Protein AF-A0A2T6DJ98-F1 (afdb_monomer)

Solvent-accessible surface area (backbone atoms only — not comparable to full-atom values): 45878 Å² total; per-residue (Å²): 133,92,82,90,87,92,81,92,90,79,91,87,85,91,73,98,68,94,68,63,59,46,79,43,57,25,24,55,51,97,89,40,77,27,58,60,53,36,50,52,104,88,49,37,25,22,57,53,97,92,35,83,39,81,28,90,53,82,48,75,45,81,42,50,66,83,72,43,50,92,56,49,34,50,57,44,75,63,39,68,50,89,57,48,65,82,78,47,48,79,69,32,76,74,32,71,77,64,32,46,35,38,34,41,31,37,38,29,25,74,45,77,45,47,62,22,32,38,38,38,36,31,30,40,95,94,40,53,45,50,49,79,40,87,62,37,69,43,44,52,76,42,77,40,83,45,75,47,75,45,52,44,71,35,50,39,51,43,46,73,45,48,29,39,74,89,35,54,40,45,62,57,87,53,70,43,93,55,49,50,37,63,52,50,52,40,54,58,72,55,69,52,54,57,55,48,60,74,52,66,60,57,64,52,71,49,68,62,37,59,22,72,84,47,48,34,39,38,34,37,32,50,54,98,69,20,26,31,40,38,29,31,35,62,87,79,67,45,77,67,44,78,48,77,59,27,48,64,90,43,52,61,50,72,65,42,63,42,45,82,49,30,36,37,33,24,26,32,70,45,96,52,97,88,55,82,45,23,24,33,33,39,35,33,59,85,79,70,49,73,44,82,76,43,75,41,24,70,38,72,76,48,66,21,47,93,40,46,45,31,30,32,34,36,30,50,42,100,87,73,46,73,51,38,30,43,37,30,65,87,80,71,45,75,47,76,54,92,72,98,68,90,62,52,74,42,43,18,57,79,64,50,70,26,37,37,38,37,78,55,77,36,29,40,43,45,30,33,21,76,41,95,86,46,69,77,38,58,45,60,84,42,55,69,42,87,83,66,50,67,63,40,40,21,57,46,57,84,69,63,31,43,48,84,76,45,50,25,68,83,39,36,34,32,41,27,20,35,31,77,90,44,61,34,26,23,29,27,36,31,30,53,81,76,12,34,77,77,41,80,76,47,78,60,98,72,27,26,43,50,63,88,48,70,71,78,26,42,82,35,61,48,60,59,44,66,48,78,34,30,34,36,30,52,50,84,45,66,44,76,51,56,73,34,70,66,61,46,51,53,51,56,49,53,42,66,74,41,67,86,38,48,73,42,78,74,36,53,26,72,85,58,60,27,32,35,31,45,35,28,26,42,66,37,76,24,31,33,28,42,38,23,66,88,77,72,44,76,42,82,76,47,60,48,39,69,92,51,62,94,58,91,58,25,56,59,45,77,49,72,47,64,30,98,88,63,52,78,37,46,31,38,38,29,37,27,82,76,74,94,60,56,25,37,32,36,37,42,33,60,34,70,56,64,20,55,79,77,63,48,52,45,50,68,52,42,38,40,9,46,58,47,24,32,34,36,37,54,41,28,44,23,21,47,49,54,22,48,64,41,21,44,58,10,45,73,32,63,64,71,41,48,32,46,47,37,49,50,36,54,54,49,50,39,34,72,71,52,50,28,31,71,87,21,25,32,33,35,15,32,31,50,9,7,27,46,26,54,49,39,42,49,75,37,55,87,55,39,46,32,34,34,25,30,41,29,54,26,42,64,70,55,54,49,51,48,27,61,72,75,62,39,34,33,59,32,34,25,54,39,43,46,48,53,46,92,48,26,87,76,46,41,76,76,64,26,44,47,78,44,26,72,64,38,70,52,41,34,36,40,36,36,18,64,52,13,86,81,46,49,43,65,34,51,50,51,34,51,69,40,24,64,78,59,26,93,45,69,45,79,47,82,35,82,80,17,29,76,84,53,62,54,71,67,59,48,34,49,52,48,53,55,50,51,41,52,48,54,72,63,46,53,84,63,95,76,79,72,86,78,79,80,81,76,77,85,82,81,80,88,82,88,82,84,87,85,86,83,87,88,80,89,132

Mean predicted aligned error: 13.84 Å

Foldseek 3Di:
DDYDDDDDDDDDDDDDDDFPKDKFKWFDDPNDTAGFQWDDPVWTWGDDPNDTDTGDDIDIDTHGPVPFPDWEKEKDDFDKPLPLVVPDDPVCVVPQQSRKIKTKIKIAIQAKFAFKWKWKWFDAPNTIGIDIWTPGIHHHPDIDITMDIDGLRTQFTAWIWMATPRGTHHYDTDGDPDGSNLLVVLVVVLVQADALLLLLQFWDKDFWEAAQVRQKIWIWTDDPQFTWIWMAGPVVRDTLDIDGQGGPLWDKERWAHLHSFKIWIWTFPDPDPPDGWIFIWIAGSVVRDIDTQDTQFPGFPAAALQRSQWTWTWGADPVPGIWIWIARNPVSDIDTQDDDDDFDFAAASRGQTAKTWDDDQQKIWIWGAQDSPRDTDTLQVQAPDPPADDIDGLLCNLVHFKDFAHAANNSQWTFMFGQSPHLATFTFIAGSNNNGTPGGQGDDDFWHQDPPADDPWDWDAANNGRDTQWIFDFDLAIDIDGSHVVVVVVCVLVCVVQVQWDWAWRYAHNVRQWTWTWTFFQFAQTFIWIDRVVVRDTHTPDGRNPSCPPPDFWHKDWDWDQFPVGDTWIKIKTAQPDDPFAFFEEEEEEADLQAADGGGHDSLSRLVSSSGYIYMGTNFQLYHTGGSCSNCVQQVPQNLPRRLRRSQVSLVVCVVVRHHDQQRYEYEYAECSLLSRLSNCLVCVSRHQEYERELYAQALVVLLVLCVVVSVSNNNSNSCSSCVNPCVVVSCCNRHSLNRLLSRAHAYEYEYECQAPNRHCVRVVSSQVSNVVRYPRYHYYYHDHDYRPDDDSSRSSVVSSVVSSSSCVRRPDDPPPPDDDPDDDDDDDDDDDDDDDDDDDDD

Secondary structure (DSSP, 8-state):
---------------S----EEEEEEEEETTEEEEEEEEETTEEEEEETTEEEEES--EEEEEEGGGSEEEEEEEEEEEE-S-TTSS--TTTTT-GGG-EEEEEEEEEESS-EEEEEEEEEEEETTEEEEEEEEEEEE-BT--EEEEEEEETT-SEEEEEEEEETTEEEEE-----S--HHHHHHHHHHT-SS--HHHHH----BPPPEE-TTSSEEEEEEEETTEEEEEEEETTT--EEEEEEEEESSS-BPPPEESSSSEEEEEEE--SSTTS--EEEEEEETTTTEEEEEEESEEEEEEE-SS-TTEEEEEEEETTTEEEEEEEETTTTEEEEE---SSSEEEE-TTS-EEEEEEEETTEEEEEE-SSTTSPPEESGGG--STT----EEGGGGGG--EEEEEE-TTSSEEEEEE-TTSSS-EEEEEETTTTEEEEEEE--SSS---SSSSSS-EEEE-SSS--EEEEEEESSSEEEEESSHHHHHHHHHHHHHSTTSEEEEEEE-TTSS-EEEEEEETTEEEEEEEEEGGGTEEEEEEETTGGGTTPPPPEEEEEEEE-TT--EEEEEEEE-S--SSPEEEEEEE-SSSS----SS--HHHHHHHTTT-EEEEE--BTBSSS-HHHHHHHHSS-TTTHHHHHHHHHHHHHHHTTSEEEEEEEEEEETHHHHHHHHHHHH-TTT-SEEEEES----HHHHHHHHHHHT-HHHHHHHHHHTTGGGHHHHHHHH-HHHHGGG--S-EEEEEETT-SSS-HHHHHHHHHHHTTT-S-EEEEEETT--SS---HHHHHHHHHHHHHHHHHHSPPPTT-S--PPPPPP-----------------

Radius of gyration: 32.38 Å; Cα contacts (8 Å, |Δi|>4): 1899; chains: 1; bounding box: 93×96×101 Å

pLDDT: mean 82.14, std 18.15, range [24.8, 98.94]

Sequence (843 aa):
MTSRTVFAATAAVAFACAVDAQIQPVAPVDGQLLPIATYTERQIHVLKDGKKRRAPTMKFELHPSTTFTEGLITVSDISPDLDPLRNATPAERAKPDAIHFRYTAKVSSDRPLSDCYALLTFSNEGSVGTHLIPIGKLKPGALKTVEVEIPAQVEVVGSLHVFCNGHEVRSNLHPSAYDPQAYFAELTKSGRGLPAAELLNYEDVFPHVLSRDGQRLASIRKRDGKKIMFVYDLASMKLLYQEAVAQISQYVSSPVWVSDHELAYVMDDSTTEDYGTWRLKLLDVATGKTESLLDDVIDIIESLPSRPDELVLESYTYRSGSWWEHYNVHTRKSSKIDEPSAGSYFFDREGTPRLMVRIDGDERVYEFKPTPTSRWRDLDDLIKQPGLKFNEKGANLLDRVADIHSVGPDGDTLYISTRLGSDLFELAAFSMSKGVIVKTIAKHQKYDLSTSDSGMTRLLFAKETPQLIGLVFEGQKPQVVWVDPGFAMLQKSIDRALPDKVNLPLDWTADGSAFVYFSFSDQDPGTYYVFRPLEGKIIPVLKQGERLEGRTMAKTTPIQFAARDRSMIPAYVTRPPEMKGPAPLVVLVHGGPMSRDSWGFSPLNQFLASRGYIVLQVNYRGSSGYGAAFQKAGLRARLDTVVLDDIADGARHLIAQGEADPNRVALVGASFGGWATYMGLIKYPELYRAGVAISAVSNWRMTLREDRRSGYKLSYSFWRSILNGPRFAEDEKFIEPTMRAAELKQPIYIMHGEQDGIVSSKEAKLMLDALRKTNSHVYSRSFPRASHSEWSYDDRVVQFNEIAAFLSQHLAPTANAAATPPATKPSGEPAGGNSTGTPATAH

Structure (mmCIF, N/CA/C/O backbone):
data_AF-A0A2T6DJ98-F1
#
_entry.id   AF-A0A2T6DJ98-F1
#
loop_
_atom_site.group_PDB
_atom_site.id
_atom_site.type_symbol
_atom_site.label_atom_id
_atom_site.label_alt_id
_atom_site.label_comp_id
_atom_site.label_asym_id
_atom_site.label_entity_id
_atom_site.label_seq_id
_atom_site.pdbx_PDB_ins_code
_atom_site.Cartn_x
_atom_site.Cartn_y
_atom_site.Cartn_z
_atom_site.occupancy
_atom_site.B_iso_or_equiv
_atom_site.auth_seq_id
_atom_site.auth_comp_id
_atom_site.auth_asym_id
_atom_site.auth_atom_id
_atom_site.pdbx_PDB_model_num
ATOM 1 N N . MET A 1 1 ? -38.404 39.098 65.667 1.00 30.95 1 MET A N 1
ATOM 2 C CA . MET A 1 1 ? -37.109 39.632 65.189 1.00 30.95 1 MET A CA 1
ATOM 3 C C . MET A 1 1 ? -36.412 38.543 64.373 1.00 30.95 1 MET A C 1
ATOM 5 O O . MET A 1 1 ? -36.414 37.430 64.873 1.00 30.95 1 MET A O 1
ATOM 9 N N . THR A 1 2 ? -35.884 38.879 63.175 1.00 35.69 2 THR A N 1
ATOM 10 C CA . THR A 1 2 ? -34.784 38.223 62.383 1.00 35.69 2 THR A CA 1
ATOM 11 C C . THR A 1 2 ? -34.803 36.702 62.065 1.00 35.69 2 THR A C 1
ATOM 13 O O . THR A 1 2 ? -35.207 35.923 62.912 1.00 35.69 2 THR A O 1
ATOM 16 N N . SER A 1 3 ? -34.199 36.131 60.998 1.00 33.69 3 SER A N 1
ATOM 17 C CA . SER A 1 3 ? -33.978 36.385 59.532 1.00 33.69 3 SER A CA 1
ATOM 18 C C . SER A 1 3 ? -33.016 35.262 59.032 1.00 33.69 3 SER A C 1
ATOM 20 O O . SER A 1 3 ? -32.028 35.028 59.714 1.00 33.69 3 SER A O 1
ATOM 22 N N . ARG A 1 4 ? -33.278 34.394 58.027 1.00 34.62 4 ARG A N 1
ATOM 23 C CA . ARG A 1 4 ? -33.128 34.521 56.540 1.00 34.62 4 ARG A CA 1
ATOM 24 C C . ARG A 1 4 ? -31.800 35.137 56.025 1.00 34.62 4 ARG A C 1
ATOM 26 O O . ARG A 1 4 ? -31.421 36.163 56.578 1.00 34.62 4 ARG A O 1
ATOM 33 N N . THR A 1 5 ? -31.112 34.682 54.946 1.00 34.62 5 THR A N 1
ATOM 34 C CA . THR A 1 5 ? -31.169 33.481 54.035 1.00 34.62 5 THR A CA 1
ATOM 35 C C . THR A 1 5 ? -29.885 33.419 53.137 1.00 34.62 5 THR A C 1
ATOM 37 O O . THR A 1 5 ? -29.237 34.447 52.975 1.00 34.62 5 THR A O 1
ATOM 40 N N . VAL A 1 6 ? -29.520 32.266 52.526 1.00 33.75 6 VAL A N 1
ATOM 41 C CA . VAL A 1 6 ? -28.407 32.086 51.537 1.00 33.75 6 VAL A CA 1
ATOM 42 C C . VAL A 1 6 ? -28.914 32.007 50.079 1.00 33.75 6 VAL A C 1
ATOM 44 O O . VAL A 1 6 ? -29.777 31.169 49.839 1.00 33.75 6 VAL A O 1
ATOM 47 N N . PHE A 1 7 ? -28.359 32.795 49.130 1.00 26.75 7 PHE A N 1
ATOM 48 C CA . PHE A 1 7 ? -28.058 32.447 47.706 1.00 26.75 7 PHE A CA 1
ATOM 49 C C . PHE A 1 7 ? -27.502 33.655 46.886 1.00 26.75 7 PHE A C 1
ATOM 51 O O . PHE A 1 7 ? -27.962 34.772 47.079 1.00 26.75 7 PHE A O 1
ATOM 58 N N . ALA A 1 8 ? -26.572 33.378 45.951 1.00 25.17 8 ALA A N 1
ATOM 59 C CA . ALA A 1 8 ? -26.155 34.105 44.719 1.00 25.17 8 ALA A CA 1
ATOM 60 C C . ALA A 1 8 ? -25.932 35.647 44.653 1.00 25.17 8 ALA A C 1
ATOM 62 O O . ALA A 1 8 ? -26.848 36.428 44.882 1.00 25.17 8 ALA A O 1
ATOM 63 N N . ALA A 1 9 ? -24.781 36.055 44.080 1.00 24.80 9 ALA A N 1
ATOM 64 C CA . ALA A 1 9 ? -24.667 37.143 43.082 1.00 24.80 9 ALA A CA 1
ATOM 65 C C . ALA A 1 9 ? -23.309 37.116 42.334 1.00 24.80 9 ALA A C 1
ATOM 67 O O . ALA A 1 9 ? -22.273 36.813 42.925 1.00 24.80 9 ALA A O 1
ATOM 68 N N . THR A 1 10 ? -23.315 37.464 41.043 1.00 26.45 10 THR A N 1
ATOM 69 C CA . THR A 1 10 ? -22.154 37.497 40.127 1.00 26.45 10 THR A CA 1
ATOM 70 C C . THR A 1 10 ? -21.824 38.929 39.684 1.00 26.45 10 THR A C 1
ATOM 72 O O . THR A 1 10 ? -22.728 39.747 39.584 1.00 26.45 10 THR A O 1
ATOM 75 N N . ALA A 1 11 ? -20.559 39.158 39.298 1.00 25.34 11 ALA A N 1
ATOM 76 C CA . ALA A 1 11 ? -20.066 40.210 38.387 1.00 25.34 11 ALA A CA 1
ATOM 77 C C . ALA A 1 11 ? -20.303 41.708 38.721 1.00 25.34 11 ALA A C 1
ATOM 79 O O . ALA A 1 11 ? -21.430 42.187 38.714 1.00 25.34 11 ALA A O 1
ATOM 80 N N . ALA A 1 12 ? -19.206 42.479 38.829 1.00 24.88 12 ALA A N 1
ATOM 81 C CA . ALA A 1 12 ? -18.853 43.557 37.876 1.00 24.88 12 ALA A CA 1
ATOM 82 C C . ALA A 1 12 ? -17.807 44.548 38.439 1.00 24.88 12 ALA A C 1
ATOM 84 O O . ALA A 1 12 ? -18.165 45.468 39.163 1.00 24.88 12 ALA A O 1
ATOM 85 N N . VAL A 1 13 ? -16.549 44.446 37.987 1.00 25.44 13 VAL A N 1
ATOM 86 C CA . VAL A 1 13 ? -15.789 45.602 37.461 1.00 25.44 13 VAL A CA 1
ATOM 87 C C . VAL A 1 13 ? -14.889 45.079 36.340 1.00 25.44 13 VAL A C 1
ATOM 89 O O . VAL A 1 13 ? -13.788 44.596 36.584 1.00 25.44 13 VAL A O 1
ATOM 92 N N . ALA A 1 14 ? -15.356 45.180 35.097 1.00 29.64 14 ALA A N 1
ATOM 93 C CA . ALA A 1 14 ? -14.447 45.237 33.963 1.00 29.64 14 ALA A CA 1
ATOM 94 C C . ALA A 1 14 ? -14.107 46.716 33.748 1.00 29.64 14 ALA A C 1
ATOM 96 O O . ALA A 1 14 ? -14.968 47.488 33.333 1.00 29.64 14 ALA A O 1
ATOM 97 N N . PHE A 1 15 ? -12.869 47.109 34.043 1.00 27.81 15 PHE A N 1
ATOM 98 C CA . PHE A 1 15 ? -12.303 48.362 33.548 1.00 27.81 15 PHE A CA 1
ATOM 99 C C . PHE A 1 15 ? -11.014 48.050 32.798 1.00 27.81 15 PHE A C 1
ATOM 101 O O . PHE A 1 15 ? -10.214 47.219 33.225 1.00 27.81 15 PHE A O 1
ATOM 108 N N . ALA A 1 16 ? -10.866 48.665 31.629 1.00 31.75 16 ALA A N 1
ATOM 109 C CA . ALA A 1 16 ? -9.864 48.272 30.656 1.00 31.75 16 ALA A CA 1
ATOM 110 C C . ALA A 1 16 ? -8.450 48.705 31.070 1.00 31.75 16 ALA A C 1
ATOM 112 O O . ALA A 1 16 ? -8.089 49.868 30.935 1.00 31.75 16 ALA A O 1
ATOM 113 N N . CYS A 1 17 ? -7.648 47.729 31.487 1.00 26.28 17 CYS A N 1
ATOM 114 C CA . CYS A 1 17 ? -6.225 47.626 31.178 1.00 26.28 17 CYS A CA 1
ATOM 115 C C . CYS A 1 17 ? -5.858 46.141 31.245 1.00 26.28 17 CYS A C 1
ATOM 117 O O . CYS A 1 17 ? -6.059 45.504 32.278 1.00 26.28 17 CYS A O 1
ATOM 119 N N . ALA A 1 18 ? -5.345 45.577 30.150 1.00 35.81 18 ALA A N 1
ATOM 120 C CA . ALA A 1 18 ? -4.843 44.209 30.153 1.00 35.81 18 ALA A CA 1
ATOM 121 C C . ALA A 1 18 ? -3.538 44.163 30.959 1.00 35.81 18 ALA A C 1
ATOM 123 O O . ALA A 1 18 ? -2.475 44.525 30.460 1.00 35.81 18 ALA A O 1
ATOM 124 N N . VAL A 1 19 ? -3.636 43.741 32.218 1.00 40.62 19 VAL A N 1
ATOM 125 C CA . VAL A 1 19 ? -2.483 43.363 33.033 1.00 40.62 19 VAL A CA 1
ATOM 126 C C . VAL A 1 19 ? -2.513 41.844 33.130 1.00 40.62 19 VAL A C 1
ATOM 128 O O . VAL A 1 19 ? -3.285 41.292 33.911 1.00 40.62 19 VAL A O 1
ATOM 131 N N . ASP A 1 20 ? -1.697 41.180 32.308 1.00 49.22 20 ASP A N 1
ATOM 132 C CA . ASP A 1 20 ? -1.418 39.742 32.410 1.00 49.22 20 ASP A CA 1
ATOM 133 C C . ASP A 1 20 ? -0.752 39.477 33.774 1.00 49.22 20 ASP A C 1
ATOM 135 O O . ASP A 1 20 ? 0.471 39.502 33.893 1.00 49.22 20 ASP A O 1
ATOM 139 N N . ALA A 1 21 ? -1.544 39.300 34.830 1.00 48.84 21 ALA A N 1
ATOM 140 C CA . ALA A 1 21 ? -1.047 39.019 36.170 1.00 48.84 21 ALA A CA 1
ATOM 141 C C . ALA A 1 21 ? -1.066 37.506 36.423 1.00 48.84 21 ALA A C 1
ATOM 143 O O . ALA A 1 21 ? -2.129 36.884 36.401 1.00 48.84 21 ALA A O 1
ATOM 144 N N . GLN A 1 22 ? 0.100 36.910 36.671 1.00 51.94 22 GLN A N 1
ATOM 145 C CA . GLN A 1 22 ? 0.227 35.489 37.000 1.00 51.94 22 GLN A CA 1
ATOM 146 C C . GLN A 1 22 ? 0.336 35.286 38.514 1.00 51.94 22 GLN A C 1
ATOM 148 O O . GLN A 1 22 ? 0.990 36.059 39.211 1.00 51.94 22 GLN A O 1
ATOM 153 N N . ILE A 1 23 ? -0.313 34.238 39.026 1.00 49.47 23 ILE A N 1
ATOM 154 C CA . ILE A 1 23 ? -0.228 33.835 40.434 1.00 49.47 23 ILE A CA 1
ATOM 155 C C . ILE A 1 23 ? 0.939 32.851 40.573 1.00 49.47 23 ILE A C 1
ATOM 157 O O . ILE A 1 23 ? 0.861 31.742 40.048 1.00 49.47 23 ILE A O 1
ATOM 161 N N . GLN A 1 24 ? 1.998 33.232 41.290 1.00 61.16 24 GLN A N 1
ATOM 162 C CA . GLN A 1 24 ? 3.185 32.397 41.496 1.00 61.16 24 GLN A CA 1
ATOM 163 C C . GLN A 1 24 ? 3.244 31.856 42.939 1.00 61.16 24 GLN A C 1
ATOM 165 O O . GLN A 1 24 ? 3.151 32.640 43.890 1.00 61.16 24 GLN A O 1
ATOM 170 N N . PRO A 1 25 ? 3.416 30.535 43.143 1.00 62.03 25 PRO A N 1
ATOM 171 C CA . PRO A 1 25 ? 3.704 29.965 44.453 1.00 62.03 25 PRO A CA 1
ATOM 172 C C . PRO A 1 25 ? 5.170 30.220 44.843 1.00 62.03 25 PRO A C 1
ATOM 174 O O . PRO A 1 25 ? 6.106 29.712 44.220 1.00 62.03 25 PRO A O 1
ATOM 177 N N . VAL A 1 26 ? 5.367 30.986 45.913 1.00 74.31 26 VAL A N 1
ATOM 178 C CA . VAL A 1 26 ? 6.680 31.374 46.448 1.00 74.31 26 VAL A CA 1
ATOM 179 C C . VAL A 1 26 ? 6.811 30.964 47.912 1.00 74.31 26 VAL A C 1
ATOM 181 O O . VAL A 1 26 ? 5.819 30.784 48.618 1.00 74.31 26 VAL A O 1
ATOM 184 N N . ALA A 1 27 ? 8.035 30.828 48.414 1.00 82.56 27 ALA A N 1
ATOM 185 C CA . ALA A 1 27 ? 8.279 30.540 49.822 1.00 82.56 27 ALA A CA 1
ATOM 186 C C . ALA A 1 27 ? 9.438 31.382 50.389 1.00 82.56 27 ALA A C 1
ATOM 188 O O . ALA A 1 27 ? 10.425 31.618 49.687 1.00 82.56 27 ALA A O 1
ATOM 189 N N . PRO A 1 28 ? 9.338 31.863 51.646 1.00 79.50 28 PRO A N 1
ATOM 190 C CA . PRO A 1 28 ? 10.362 32.702 52.254 1.00 79.50 28 PRO A CA 1
ATOM 191 C C . PRO A 1 28 ? 11.557 31.874 52.741 1.00 79.50 28 PRO A C 1
ATOM 193 O O . PRO A 1 28 ? 11.402 30.979 53.574 1.00 79.50 28 PRO A O 1
ATOM 196 N N . VAL A 1 29 ? 12.759 32.226 52.285 1.00 83.62 29 VAL A N 1
ATOM 197 C CA . VAL A 1 29 ? 14.043 31.713 52.788 1.00 83.62 29 VAL A CA 1
ATOM 198 C C . VAL A 1 29 ? 15.022 32.877 52.940 1.00 83.62 29 VAL A C 1
ATOM 200 O O . VAL A 1 29 ? 15.224 33.662 52.019 1.00 83.62 29 VAL A O 1
ATOM 203 N N . ASP A 1 30 ? 15.615 33.007 54.128 1.00 84.06 30 ASP A N 1
ATOM 204 C CA . ASP A 1 30 ? 16.536 34.091 54.513 1.00 84.06 30 ASP A CA 1
ATOM 205 C C . ASP A 1 30 ? 16.005 35.514 54.218 1.00 84.06 30 ASP A C 1
ATOM 207 O O . ASP A 1 30 ? 16.756 36.404 53.828 1.00 84.06 30 ASP A O 1
ATOM 211 N N . GLY A 1 31 ? 14.691 35.726 54.360 1.00 77.75 31 GLY A N 1
ATOM 212 C CA . GLY A 1 31 ? 14.031 37.009 54.078 1.00 77.75 31 GLY A CA 1
ATOM 213 C C . GLY A 1 31 ? 13.696 37.270 52.603 1.00 77.75 31 GLY A C 1
ATOM 214 O O . GLY A 1 31 ? 13.009 38.245 52.314 1.00 77.75 31 GLY A O 1
ATOM 215 N N . GLN A 1 32 ? 14.105 36.394 51.682 1.00 77.31 32 GLN A N 1
ATOM 216 C CA . GLN A 1 32 ? 13.769 36.469 50.260 1.00 77.31 32 GLN A CA 1
ATOM 217 C C . GLN A 1 32 ? 12.597 35.532 49.937 1.00 77.31 32 GLN A C 1
ATOM 219 O O . GLN A 1 32 ? 12.582 34.384 50.383 1.00 77.31 32 GLN A O 1
ATOM 224 N N . LEU A 1 33 ? 11.622 36.001 49.155 1.00 73.56 33 LEU A N 1
ATOM 225 C CA . LEU A 1 33 ? 10.607 35.133 48.554 1.00 73.56 33 LEU A CA 1
ATOM 226 C C . LEU A 1 33 ? 11.184 34.523 47.276 1.00 73.56 33 LEU A C 1
ATOM 228 O O . LEU A 1 33 ? 11.720 35.234 46.429 1.00 73.56 33 LEU A O 1
ATOM 232 N N . LEU A 1 34 ? 11.136 33.196 47.186 1.00 72.44 34 LEU A N 1
ATOM 233 C CA . LEU A 1 34 ? 11.729 32.427 46.094 1.00 72.44 34 LEU A CA 1
ATOM 234 C C . LEU A 1 34 ? 10.696 31.456 45.507 1.00 72.44 34 LEU A C 1
ATOM 236 O O . LEU A 1 34 ? 9.910 30.898 46.280 1.00 72.44 34 LEU A O 1
ATOM 240 N N . PRO A 1 35 ? 10.704 31.204 44.183 1.00 66.81 35 PRO A N 1
ATOM 241 C CA . PRO A 1 35 ? 9.817 30.228 43.558 1.00 66.81 35 PRO A CA 1
ATOM 242 C C . PRO A 1 35 ? 9.962 28.842 44.189 1.00 66.81 35 PRO A C 1
ATOM 244 O O . PRO A 1 35 ? 11.072 28.390 44.508 1.00 66.81 35 PRO A O 1
ATOM 247 N N . ILE A 1 36 ? 8.836 28.153 44.370 1.00 69.31 36 ILE A N 1
ATOM 248 C CA . ILE A 1 36 ? 8.840 26.807 44.941 1.00 69.31 36 ILE A CA 1
ATOM 249 C C . ILE A 1 36 ? 9.427 25.815 43.936 1.00 69.31 36 ILE A C 1
ATOM 251 O O . ILE A 1 36 ? 8.916 25.604 42.842 1.00 69.31 36 ILE A O 1
ATOM 255 N N . ALA A 1 37 ? 10.523 25.187 44.350 1.00 60.03 37 ALA A N 1
ATOM 256 C CA . ALA A 1 37 ? 11.284 24.228 43.569 1.00 60.03 37 ALA A CA 1
ATOM 257 C C . ALA A 1 37 ? 10.848 22.780 43.812 1.00 60.03 37 ALA A C 1
ATOM 259 O O . ALA A 1 37 ? 10.983 21.970 42.900 1.00 60.03 37 ALA A O 1
ATOM 260 N N . THR A 1 38 ? 10.353 22.450 45.013 1.00 59.34 38 THR A N 1
ATOM 261 C CA . THR A 1 38 ? 9.522 21.259 45.275 1.00 59.34 38 THR A CA 1
ATOM 262 C C . THR A 1 38 ? 8.502 21.529 46.380 1.00 59.34 38 THR A C 1
ATOM 264 O O . THR A 1 38 ? 8.807 22.201 47.367 1.00 59.34 38 THR A O 1
ATOM 267 N N . TYR A 1 39 ? 7.305 20.964 46.240 1.00 60.41 39 TYR A N 1
ATOM 268 C CA . TYR A 1 39 ? 6.259 20.958 47.261 1.00 60.41 39 TYR A CA 1
ATOM 269 C C . TYR A 1 39 ? 5.838 19.518 47.563 1.00 60.41 39 TYR A C 1
ATOM 271 O O . TYR A 1 39 ? 5.859 18.658 46.692 1.00 60.41 39 TYR A O 1
ATOM 279 N N . THR A 1 40 ? 5.494 19.253 48.817 1.00 59.44 40 THR A N 1
ATOM 280 C CA . THR A 1 40 ? 4.843 18.035 49.314 1.00 59.44 40 THR A CA 1
ATOM 281 C C . THR A 1 40 ? 4.075 18.428 50.575 1.00 59.44 40 THR A C 1
ATOM 283 O O . THR A 1 40 ? 4.409 19.441 51.195 1.00 59.44 40 THR A O 1
ATOM 286 N N . GLU A 1 41 ? 3.141 17.599 51.046 1.00 51.91 41 GLU A N 1
ATOM 287 C CA . GLU A 1 41 ? 2.422 17.847 52.310 1.00 51.91 41 GLU A CA 1
ATOM 288 C C . GLU A 1 41 ? 3.339 18.076 53.531 1.00 51.91 41 GLU A C 1
ATOM 290 O O . GLU A 1 41 ? 2.928 18.678 54.520 1.00 51.91 41 GLU A O 1
ATOM 295 N N . ARG A 1 42 ? 4.588 17.584 53.491 1.00 57.09 42 ARG A N 1
ATOM 296 C CA . ARG A 1 42 ? 5.525 17.593 54.633 1.00 57.09 42 ARG A CA 1
ATOM 297 C C . ARG A 1 42 ? 6.720 18.534 54.462 1.00 57.09 42 ARG A C 1
ATOM 299 O O . ARG A 1 42 ? 7.406 18.847 55.443 1.00 57.09 42 ARG A O 1
ATOM 306 N N . GLN A 1 43 ? 7.036 18.934 53.232 1.00 74.88 43 GLN A N 1
ATOM 307 C CA . GLN A 1 43 ? 8.252 19.680 52.905 1.00 74.88 43 GLN A CA 1
ATOM 308 C C . GLN A 1 43 ? 8.057 20.597 51.699 1.00 74.88 43 GLN A C 1
ATOM 310 O O . GLN A 1 43 ? 7.619 20.165 50.635 1.00 74.88 43 GLN A O 1
ATOM 315 N N . ILE A 1 44 ? 8.501 21.840 51.863 1.00 74.75 44 ILE A N 1
ATOM 316 C CA . ILE A 1 44 ? 8.592 22.855 50.817 1.00 74.75 44 ILE A CA 1
ATOM 317 C C . ILE A 1 44 ? 10.075 23.144 50.606 1.00 74.75 44 ILE A C 1
ATOM 319 O O . ILE A 1 44 ? 10.809 23.326 51.581 1.00 74.75 44 ILE A O 1
ATOM 323 N N . HIS A 1 45 ? 10.525 23.201 49.357 1.00 76.12 45 HIS A N 1
ATOM 324 C CA . HIS A 1 45 ? 11.862 23.660 49.005 1.00 76.12 45 HIS A CA 1
ATOM 325 C C . HIS A 1 45 ? 11.805 24.730 47.925 1.00 76.12 45 HIS A C 1
ATOM 327 O O . HIS A 1 45 ? 10.976 24.673 47.022 1.00 76.12 45 HIS A O 1
ATOM 333 N N . VAL A 1 46 ? 12.751 25.658 47.987 1.00 75.56 46 VAL A N 1
ATOM 334 C CA . VAL A 1 46 ? 13.035 26.667 46.958 1.00 75.56 46 VAL A CA 1
ATOM 335 C C . VAL A 1 46 ? 14.453 26.475 46.436 1.00 75.56 46 VAL A C 1
ATOM 337 O O . VAL A 1 46 ? 15.263 25.780 47.061 1.00 75.56 46 VAL A O 1
ATOM 340 N N . LEU A 1 47 ? 14.770 27.09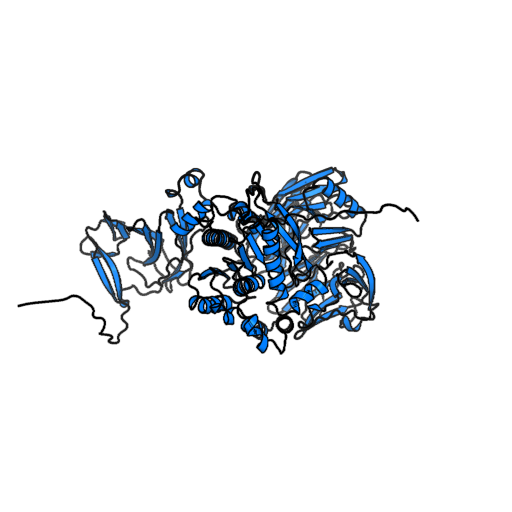8 45.306 1.00 62.69 47 LEU A N 1
ATOM 341 C CA . LEU A 1 47 ? 16.140 27.193 44.806 1.00 62.69 47 LEU A CA 1
ATOM 342 C C . LEU A 1 47 ? 16.719 28.556 45.166 1.00 62.69 47 LEU A C 1
ATOM 344 O O . LEU A 1 47 ? 16.145 29.588 44.834 1.00 62.69 47 LEU A O 1
ATOM 348 N N . LYS A 1 48 ? 17.878 28.541 45.823 1.00 72.81 48 LYS A N 1
ATOM 349 C CA . LYS A 1 48 ? 18.696 29.723 46.093 1.00 72.81 48 LYS A CA 1
ATOM 350 C C . LYS A 1 48 ? 20.131 29.402 45.703 1.00 72.81 48 LYS A C 1
ATOM 352 O O . LYS A 1 48 ? 20.651 28.368 46.124 1.00 72.81 48 LYS A O 1
ATOM 357 N N . ASP A 1 49 ? 20.747 30.232 44.867 1.00 67.50 49 ASP A N 1
ATOM 358 C CA . ASP A 1 49 ? 22.136 30.065 44.407 1.00 67.50 49 ASP A CA 1
ATOM 359 C C . ASP A 1 49 ? 22.412 28.662 43.813 1.00 67.50 49 ASP A C 1
ATOM 361 O O . ASP A 1 49 ? 23.408 28.004 44.122 1.00 67.50 49 ASP A O 1
ATOM 365 N N . GLY A 1 50 ? 21.455 28.145 43.027 1.00 54.84 50 GLY A N 1
ATOM 366 C CA . GLY A 1 50 ? 21.496 26.799 42.436 1.00 54.84 50 GLY A CA 1
ATOM 367 C C . GLY A 1 50 ? 21.316 25.633 43.423 1.00 54.84 50 GLY A C 1
ATOM 368 O O . GLY A 1 50 ? 21.429 24.474 43.029 1.00 54.84 50 GLY A O 1
ATOM 369 N N . LYS A 1 51 ? 21.037 25.898 44.707 1.00 61.38 51 LYS A N 1
ATOM 370 C CA . LYS A 1 51 ? 20.914 24.884 45.769 1.00 61.38 51 LYS A CA 1
ATOM 371 C C . LYS A 1 51 ? 19.493 24.834 46.325 1.00 61.38 51 LYS A C 1
ATOM 373 O O . LYS A 1 51 ? 18.878 25.866 46.587 1.00 61.38 51 LYS A O 1
ATOM 378 N N . LYS A 1 52 ? 18.979 23.622 46.567 1.00 70.56 52 LYS A N 1
ATOM 379 C CA . LYS A 1 52 ? 17.701 23.439 47.273 1.00 70.56 52 LYS A CA 1
ATOM 380 C C . LYS A 1 52 ? 17.831 23.917 48.727 1.00 70.56 52 LYS A C 1
ATOM 382 O O . LYS A 1 52 ? 18.786 23.571 49.429 1.00 70.56 52 LYS A O 1
ATOM 387 N N . ARG A 1 53 ? 16.857 24.702 49.184 1.00 80.69 53 ARG A N 1
ATOM 388 C CA . ARG A 1 53 ? 16.703 25.184 50.566 1.00 80.69 53 ARG A CA 1
ATOM 389 C C . ARG A 1 53 ? 15.307 24.842 51.056 1.00 80.69 53 ARG A C 1
ATOM 391 O O . ARG A 1 53 ? 14.349 25.073 50.328 1.00 80.69 53 ARG A O 1
ATOM 398 N N . ARG A 1 54 ? 15.182 24.291 52.266 1.00 84.00 54 ARG A N 1
ATOM 399 C CA . ARG A 1 54 ? 13.871 24.014 52.868 1.00 84.00 54 ARG A CA 1
ATOM 400 C C . ARG A 1 54 ? 13.231 25.329 53.308 1.00 84.00 54 ARG A C 1
ATOM 402 O O . ARG A 1 54 ? 13.879 26.116 53.991 1.00 84.00 54 ARG A O 1
ATOM 409 N N . ALA A 1 55 ? 11.972 25.528 52.948 1.00 84.25 55 ALA A N 1
ATOM 410 C CA . ALA A 1 55 ? 11.165 26.662 53.370 1.00 84.25 55 ALA A CA 1
ATOM 411 C C . ALA A 1 55 ? 10.078 26.214 54.369 1.00 84.25 55 ALA A C 1
ATOM 413 O O . ALA A 1 55 ? 9.635 25.061 54.311 1.00 84.25 55 ALA A O 1
ATOM 414 N N . PRO A 1 56 ? 9.648 27.085 55.301 1.00 75.38 56 PRO A N 1
ATOM 415 C CA . PRO A 1 56 ? 8.673 26.723 56.329 1.00 75.38 56 PRO A CA 1
ATOM 416 C C . PRO A 1 56 ? 7.216 26.800 55.848 1.00 75.38 56 PRO A C 1
ATOM 418 O O . PRO A 1 56 ? 6.373 26.075 56.366 1.00 75.38 56 PRO A O 1
ATOM 421 N N . THR A 1 57 ? 6.904 27.674 54.886 1.00 75.94 57 THR A N 1
ATOM 422 C CA . THR A 1 57 ? 5.536 27.964 54.421 1.00 75.94 57 THR A CA 1
ATOM 423 C C . THR A 1 57 ? 5.514 28.328 52.936 1.00 75.94 57 THR A C 1
ATOM 425 O O . THR A 1 57 ? 6.503 28.824 52.407 1.00 75.94 57 THR A O 1
ATOM 428 N N . MET A 1 58 ? 4.381 28.097 52.268 1.00 76.94 58 MET A N 1
ATOM 429 C CA . MET A 1 58 ? 4.092 28.607 50.922 1.00 76.94 58 MET A CA 1
ATOM 430 C C . MET A 1 58 ? 3.255 29.886 51.032 1.00 76.94 58 MET A C 1
ATOM 432 O O . MET A 1 58 ? 2.406 30.011 51.915 1.00 76.94 58 MET A O 1
ATOM 436 N N . LYS A 1 59 ? 3.489 30.818 50.114 1.00 71.81 59 LYS A N 1
ATOM 437 C CA . LYS A 1 59 ? 2.669 31.994 49.825 1.00 71.81 59 LYS A CA 1
ATOM 438 C C . LYS A 1 59 ? 2.360 32.016 48.328 1.00 71.81 59 LYS A C 1
ATOM 440 O O . LYS A 1 59 ? 3.020 31.335 47.548 1.00 71.81 59 LYS A O 1
ATOM 445 N N . PHE A 1 60 ? 1.388 32.827 47.937 1.00 62.12 60 PHE A N 1
ATOM 446 C CA . PHE A 1 60 ? 1.097 33.115 46.537 1.00 62.12 60 PHE A CA 1
ATOM 447 C C . PHE A 1 60 ? 1.257 34.615 46.306 1.00 62.12 60 PHE A C 1
ATOM 449 O O . PHE A 1 60 ? 0.709 35.407 47.074 1.00 62.12 60 PHE A O 1
ATOM 456 N N . GLU A 1 61 ? 1.999 34.997 45.271 1.00 65.06 61 GLU A N 1
ATOM 457 C CA . GLU A 1 61 ? 2.159 36.389 44.843 1.00 65.06 61 GLU A CA 1
ATOM 458 C C . GLU A 1 61 ? 1.550 36.599 43.454 1.00 65.06 61 GLU A C 1
ATOM 460 O O . GLU A 1 61 ? 1.588 35.715 42.600 1.00 65.06 61 GLU A O 1
ATOM 465 N N . LEU A 1 62 ? 0.945 37.770 43.243 1.00 54.44 62 LEU A N 1
ATOM 466 C CA . LEU A 1 62 ? 0.416 38.203 41.950 1.00 54.44 62 LEU A CA 1
ATOM 467 C C . LEU A 1 62 ? 1.476 39.051 41.248 1.00 54.44 62 LEU A C 1
ATOM 469 O O . LEU A 1 62 ? 1.728 40.191 41.636 1.00 54.44 62 LEU A O 1
ATOM 473 N N . HIS A 1 63 ? 2.076 38.483 40.209 1.00 56.25 63 HIS A N 1
ATOM 474 C CA . HIS A 1 63 ? 3.131 39.095 39.415 1.00 56.25 63 HIS A CA 1
ATOM 475 C C . HIS A 1 63 ? 2.555 39.694 38.128 1.00 56.25 63 HIS A C 1
ATOM 477 O O . HIS A 1 63 ? 2.044 38.942 37.295 1.00 56.25 63 HIS A O 1
ATOM 483 N N . PRO A 1 64 ? 2.637 41.021 37.917 1.00 54.62 64 PRO A N 1
ATOM 484 C CA . PRO A 1 64 ? 2.381 41.614 36.608 1.00 54.62 64 PRO A CA 1
ATOM 485 C C . PRO A 1 64 ? 3.365 41.049 35.576 1.00 54.62 64 PRO A C 1
ATOM 487 O O . PRO A 1 64 ? 4.544 40.890 35.879 1.00 54.62 64 PRO A O 1
ATOM 490 N N . SER A 1 65 ? 2.937 40.829 34.334 1.00 53.62 65 SER A N 1
ATOM 491 C CA . SER A 1 65 ? 3.780 40.293 33.247 1.00 53.62 65 SER A CA 1
ATOM 492 C C . SER A 1 65 ? 5.069 41.071 32.953 1.00 53.62 65 SER A C 1
ATOM 494 O O . SER A 1 65 ? 5.945 40.569 32.253 1.00 53.62 65 SER A O 1
ATOM 496 N N . THR A 1 66 ? 5.217 42.275 33.503 1.00 52.03 66 THR A N 1
ATOM 497 C CA . THR A 1 66 ? 6.432 43.092 33.454 1.00 52.03 66 THR A CA 1
ATOM 498 C C . THR A 1 66 ? 7.505 42.695 34.478 1.00 52.03 66 THR A C 1
ATOM 500 O O . THR A 1 66 ? 8.559 43.322 34.487 1.00 52.03 66 THR A O 1
ATOM 503 N N . THR A 1 67 ? 7.268 41.716 35.366 1.00 54.06 67 THR A N 1
ATOM 504 C CA . THR A 1 67 ? 8.272 41.251 36.353 1.00 54.06 67 THR A CA 1
ATOM 505 C C . THR A 1 67 ? 9.086 40.034 35.908 1.00 54.06 67 THR A C 1
ATOM 507 O O . THR A 1 67 ? 10.043 39.675 36.591 1.00 54.06 67 THR A O 1
ATOM 510 N N . PHE A 1 68 ? 8.738 39.401 34.785 1.00 57.84 68 PHE A N 1
ATOM 511 C CA . PHE A 1 68 ? 9.600 38.397 34.154 1.00 57.84 68 PHE A CA 1
ATOM 512 C C . PHE A 1 68 ? 10.846 39.075 33.576 1.00 57.84 68 PHE A C 1
ATOM 514 O O . PHE A 1 68 ? 10.780 40.221 33.123 1.00 57.84 68 PHE A O 1
ATOM 521 N N . THR A 1 69 ? 11.985 38.381 33.570 1.00 58.69 69 THR A N 1
ATOM 522 C CA . THR A 1 69 ? 13.163 38.889 32.859 1.00 58.69 69 THR A CA 1
ATOM 523 C C . THR A 1 69 ? 12.859 38.998 31.370 1.00 58.69 69 THR A C 1
ATOM 525 O O . THR A 1 69 ? 12.125 38.187 30.804 1.00 58.69 69 THR A O 1
ATOM 528 N N . GLU A 1 70 ? 13.412 40.025 30.724 1.00 56.88 70 GLU A N 1
ATOM 529 C CA . GLU A 1 70 ? 13.222 40.198 29.289 1.00 56.88 70 GLU A CA 1
ATOM 530 C C . GLU A 1 70 ? 13.705 38.955 28.509 1.00 56.88 70 GLU A C 1
ATOM 532 O O . GLU A 1 70 ? 14.820 38.463 28.719 1.00 56.88 70 GLU A O 1
ATOM 537 N N . GLY A 1 71 ? 12.894 38.519 27.548 1.00 60.62 71 GLY A N 1
ATOM 538 C CA . GLY A 1 71 ? 13.151 37.372 26.680 1.00 60.62 71 GLY A CA 1
ATOM 539 C C . GLY A 1 71 ? 11.932 36.459 26.593 1.00 60.62 71 GLY A C 1
ATOM 540 O O . GLY A 1 71 ? 11.193 36.290 27.564 1.00 60.62 71 GLY A O 1
ATOM 541 N N . LEU A 1 72 ? 11.708 35.893 25.413 1.00 68.19 72 LEU A N 1
ATOM 542 C CA . LEU A 1 72 ? 10.660 34.917 25.141 1.00 68.19 72 LEU A CA 1
ATOM 543 C C . LEU A 1 72 ? 11.283 33.533 24.952 1.00 68.19 72 LEU A C 1
ATOM 545 O O . LEU A 1 72 ? 12.177 33.347 24.122 1.00 68.19 72 LEU A O 1
ATOM 549 N N . ILE A 1 73 ? 10.772 32.554 25.697 1.00 70.81 73 ILE A N 1
ATOM 550 C CA . ILE A 1 73 ? 11.078 31.141 25.493 1.00 70.81 73 ILE A CA 1
ATOM 551 C C . ILE A 1 73 ? 9.868 30.432 24.890 1.00 70.81 73 ILE A C 1
ATOM 553 O O . ILE A 1 73 ? 8.758 30.469 25.426 1.00 70.81 73 ILE A O 1
ATOM 557 N N . THR A 1 74 ? 10.111 29.730 23.787 1.00 68.81 74 THR A N 1
ATOM 558 C CA . THR A 1 74 ? 9.141 28.811 23.197 1.00 68.81 74 THR A CA 1
ATOM 559 C C . THR A 1 74 ? 9.414 27.415 23.734 1.00 68.81 74 THR A C 1
ATOM 561 O O . THR A 1 74 ? 10.515 26.887 23.568 1.00 68.81 74 THR A O 1
ATOM 564 N N . VAL A 1 75 ? 8.400 26.823 24.364 1.00 65.94 75 VAL A N 1
ATOM 565 C CA . VAL A 1 75 ? 8.357 25.394 24.681 1.00 65.94 75 VAL A CA 1
ATOM 566 C C . VAL A 1 75 ? 7.423 24.728 23.675 1.00 65.94 75 VAL A C 1
ATOM 568 O O . VAL A 1 75 ? 6.284 25.166 23.516 1.00 65.94 75 VAL A O 1
ATOM 571 N N . SER A 1 76 ? 7.893 23.689 22.989 1.00 62.78 76 SER A N 1
ATOM 572 C CA . SER A 1 76 ? 7.080 22.909 22.051 1.00 62.78 76 SER A CA 1
ATOM 573 C C . SER A 1 76 ? 7.299 21.405 22.210 1.00 62.78 76 SER A C 1
ATOM 575 O O . SER A 1 76 ? 8.228 20.953 22.884 1.00 62.78 76 SER A O 1
ATOM 577 N N . ASP A 1 77 ? 6.424 20.637 21.564 1.00 64.12 77 ASP A N 1
ATOM 578 C CA . ASP A 1 77 ? 6.525 19.187 21.386 1.00 64.12 77 ASP A CA 1
ATOM 579 C C . ASP A 1 77 ? 6.576 18.359 22.684 1.00 64.12 77 ASP A C 1
ATOM 581 O O . ASP A 1 77 ? 7.116 17.257 22.653 1.00 64.12 77 ASP A O 1
ATOM 585 N N . ILE A 1 78 ? 5.999 18.843 23.800 1.00 63.47 78 ILE A N 1
ATOM 586 C CA . ILE A 1 78 ? 5.921 18.089 25.070 1.00 63.47 78 ILE A CA 1
ATOM 587 C C . ILE A 1 78 ? 5.177 16.768 24.836 1.00 63.47 78 ILE A C 1
ATOM 589 O O . ILE A 1 78 ? 3.946 16.734 24.780 1.00 63.47 78 ILE A O 1
ATOM 593 N N . SER A 1 79 ? 5.939 15.686 24.698 1.00 58.78 79 SER A N 1
ATOM 594 C CA . SER A 1 79 ? 5.445 14.376 24.268 1.00 58.78 79 SER A CA 1
ATOM 595 C C . SER A 1 79 ? 6.025 13.281 25.163 1.00 58.78 79 SER A C 1
ATOM 597 O O . SER A 1 79 ? 7.232 13.315 25.424 1.00 58.78 79 SER A O 1
ATOM 599 N N . PRO A 1 80 ? 5.221 12.304 25.623 1.00 60.09 80 PRO A N 1
ATOM 600 C CA . PRO A 1 80 ? 5.756 11.121 26.281 1.00 60.09 80 PRO A CA 1
ATOM 601 C C . PRO A 1 80 ? 6.503 10.219 25.282 1.00 60.09 80 PRO A C 1
ATOM 603 O O . PRO A 1 80 ? 6.131 10.138 24.111 1.00 60.09 80 PRO A O 1
ATOM 606 N N . ASP A 1 81 ? 7.487 9.466 25.768 1.00 60.44 81 ASP A N 1
ATOM 607 C CA . ASP A 1 81 ? 7.899 8.186 25.188 1.00 60.44 81 ASP A CA 1
ATOM 608 C C . ASP A 1 81 ? 6.762 7.191 25.458 1.00 60.44 81 ASP A C 1
ATOM 610 O O . ASP A 1 81 ? 6.522 6.768 26.592 1.00 60.44 81 ASP A O 1
ATOM 614 N N . LEU A 1 82 ? 5.982 6.914 24.413 1.00 54.53 82 LEU A N 1
ATOM 615 C CA . LEU A 1 82 ? 4.711 6.188 24.501 1.00 54.53 82 LEU A CA 1
ATOM 616 C C . LEU A 1 82 ? 4.887 4.660 24.530 1.00 54.53 82 LEU A C 1
ATOM 618 O O . LEU A 1 82 ? 3.891 3.932 24.607 1.00 54.53 82 LEU A O 1
ATOM 622 N N . ASP A 1 83 ? 6.141 4.193 24.540 1.00 55.31 83 ASP A N 1
ATOM 623 C CA . ASP A 1 83 ? 6.548 2.816 24.813 1.00 55.31 83 ASP A CA 1
ATOM 624 C C . ASP A 1 83 ? 7.570 2.765 25.974 1.00 55.31 83 ASP A C 1
ATOM 626 O O . ASP A 1 83 ? 8.749 2.454 25.776 1.00 55.31 83 ASP A O 1
ATOM 630 N N . PRO A 1 84 ? 7.140 3.005 27.231 1.00 53.72 84 PRO A N 1
ATOM 631 C CA . PRO A 1 84 ? 8.024 2.869 28.390 1.00 53.72 84 PRO A CA 1
ATOM 632 C C . PRO A 1 84 ? 8.480 1.410 28.612 1.00 53.72 84 PRO A C 1
ATOM 634 O O . PRO A 1 84 ? 9.405 1.155 29.380 1.00 53.72 84 PRO A O 1
ATOM 637 N N . LEU A 1 85 ? 7.874 0.433 27.920 1.00 49.31 85 LEU A N 1
ATOM 638 C CA . LEU A 1 85 ? 8.264 -0.978 27.963 1.00 49.31 85 LEU A CA 1
ATOM 639 C C . LEU A 1 85 ? 9.446 -1.296 27.032 1.00 49.31 85 LEU A C 1
ATOM 641 O O . LEU A 1 85 ? 10.182 -2.250 27.313 1.00 49.31 85 LEU A O 1
ATOM 645 N N . ARG A 1 86 ? 9.681 -0.484 25.989 1.00 49.88 86 ARG A N 1
ATOM 646 C CA . ARG A 1 86 ? 10.816 -0.557 25.046 1.00 49.88 86 ARG A CA 1
ATOM 647 C C . ARG A 1 86 ? 12.156 -0.742 25.745 1.00 49.88 86 ARG A C 1
ATOM 649 O O . ARG A 1 86 ? 12.984 -1.528 25.294 1.00 49.88 86 ARG A O 1
ATOM 656 N N . ASN A 1 87 ? 12.335 -0.022 26.851 1.00 46.84 87 ASN A N 1
ATOM 657 C CA . ASN A 1 87 ? 13.575 0.033 27.621 1.00 46.84 87 ASN A CA 1
ATOM 658 C C . ASN A 1 87 ? 13.449 -0.588 29.024 1.00 46.84 87 ASN A C 1
ATOM 660 O O . ASN A 1 87 ? 14.458 -0.722 29.710 1.00 46.84 87 ASN A O 1
ATOM 664 N N . ALA A 1 88 ? 12.242 -0.992 29.444 1.00 52.53 88 ALA A N 1
ATOM 665 C CA . ALA A 1 88 ? 12.012 -1.583 30.759 1.00 52.53 88 ALA A CA 1
ATOM 666 C C . ALA A 1 88 ? 12.676 -2.961 30.887 1.00 52.53 88 ALA A C 1
ATOM 668 O O . ALA A 1 88 ? 12.383 -3.896 30.127 1.00 52.53 88 ALA A O 1
ATOM 669 N N . THR A 1 89 ? 13.511 -3.106 31.910 1.00 53.84 89 THR A N 1
ATOM 670 C CA . THR A 1 89 ? 14.088 -4.369 32.367 1.00 53.84 89 THR A CA 1
ATOM 671 C C . THR A 1 89 ? 12.997 -5.367 32.790 1.00 53.84 89 THR A C 1
ATOM 673 O O . THR A 1 89 ? 11.878 -4.976 33.139 1.00 53.84 89 THR A O 1
ATOM 676 N N . PRO A 1 90 ? 13.302 -6.678 32.856 1.00 48.75 90 PRO A N 1
ATOM 677 C CA . PRO A 1 90 ? 12.366 -7.673 33.384 1.00 48.75 90 PRO A CA 1
ATOM 678 C C . PRO A 1 90 ? 11.868 -7.383 34.811 1.00 48.75 90 PRO A C 1
ATOM 680 O O . PRO A 1 90 ? 10.778 -7.819 35.171 1.00 48.75 90 PRO A O 1
ATOM 683 N N . ALA A 1 91 ? 12.640 -6.642 35.616 1.00 52.53 91 ALA A N 1
ATOM 684 C CA . ALA A 1 91 ? 12.264 -6.265 36.977 1.00 52.53 91 ALA A CA 1
ATOM 685 C C . ALA A 1 91 ? 11.235 -5.120 37.012 1.00 52.53 91 ALA A C 1
ATOM 687 O O . ALA A 1 91 ? 10.297 -5.175 37.807 1.00 52.53 91 ALA A O 1
ATOM 688 N N . GLU A 1 92 ? 11.374 -4.122 36.135 1.00 50.81 92 GLU A N 1
ATOM 689 C CA . GLU A 1 92 ? 10.413 -3.016 35.985 1.00 50.81 92 GLU A CA 1
ATOM 690 C C . GLU A 1 92 ? 9.104 -3.512 35.359 1.00 50.81 92 GLU A C 1
ATOM 692 O O . GLU A 1 92 ? 8.021 -3.187 35.834 1.00 50.81 92 GLU A O 1
ATOM 697 N N . ARG A 1 93 ? 9.177 -4.428 34.382 1.00 53.41 93 ARG A N 1
ATOM 698 C CA . ARG A 1 93 ? 7.991 -5.095 33.802 1.00 53.41 93 ARG A CA 1
ATOM 699 C C . ARG A 1 93 ? 7.160 -5.879 34.827 1.00 53.41 93 ARG A C 1
ATOM 701 O O . ARG A 1 93 ? 5.982 -6.125 34.587 1.00 53.41 93 ARG A O 1
ATOM 708 N N . ALA A 1 94 ? 7.757 -6.276 35.952 1.00 47.81 94 ALA A N 1
ATOM 709 C CA . ALA A 1 94 ? 7.083 -6.974 37.046 1.00 47.81 94 ALA A CA 1
ATOM 710 C C . ALA A 1 94 ? 6.542 -6.035 38.148 1.00 47.81 94 ALA A C 1
ATOM 712 O O . ALA A 1 94 ? 5.924 -6.518 39.098 1.00 47.81 94 ALA A O 1
ATOM 713 N N . LYS A 1 95 ? 6.789 -4.718 38.061 1.00 57.69 95 LYS A N 1
ATOM 714 C CA . LYS A 1 95 ? 6.427 -3.720 39.081 1.00 57.69 95 LYS A CA 1
ATOM 715 C C . LYS A 1 95 ? 5.971 -2.404 38.426 1.00 57.69 95 LYS A C 1
ATOM 717 O O . LYS A 1 95 ? 6.830 -1.597 38.078 1.00 57.69 95 LYS A O 1
ATOM 722 N N . PRO A 1 96 ? 4.653 -2.155 38.300 1.00 49.47 96 PRO A N 1
ATOM 723 C CA . PRO A 1 96 ? 4.103 -0.949 37.668 1.00 49.47 96 PRO A CA 1
ATOM 724 C C . PRO A 1 96 ? 4.744 0.369 38.128 1.00 49.47 96 PRO A C 1
ATOM 726 O O . PRO A 1 96 ? 5.116 1.194 37.300 1.00 49.47 96 PRO A O 1
ATOM 729 N N . ASP A 1 97 ? 4.960 0.518 39.434 1.00 56.94 97 ASP A N 1
ATOM 730 C CA . ASP A 1 97 ? 5.492 1.731 40.073 1.00 56.94 97 ASP A CA 1
ATOM 731 C C . ASP A 1 97 ? 6.959 2.037 39.696 1.00 56.94 97 ASP A C 1
ATOM 733 O O . ASP A 1 97 ? 7.451 3.138 39.934 1.00 56.94 97 ASP A O 1
ATOM 737 N N . ALA A 1 98 ? 7.671 1.061 39.118 1.00 56.69 98 ALA A N 1
ATOM 738 C CA . ALA A 1 98 ? 9.047 1.197 38.638 1.00 56.69 98 ALA A CA 1
ATOM 739 C C . ALA A 1 98 ? 9.133 1.571 37.146 1.00 56.69 98 ALA A C 1
ATOM 741 O O . ALA A 1 98 ? 10.229 1.708 36.608 1.00 56.69 98 ALA A O 1
ATOM 742 N N . ILE A 1 99 ? 8.000 1.712 36.454 1.00 57.69 99 ILE A N 1
ATOM 743 C CA . ILE A 1 99 ? 7.969 2.101 35.044 1.00 57.69 99 ILE A CA 1
ATOM 744 C C . ILE A 1 99 ? 8.056 3.627 34.955 1.00 57.69 99 ILE A C 1
ATOM 746 O O . ILE A 1 99 ? 7.220 4.345 35.505 1.00 57.69 99 ILE A O 1
ATOM 750 N N . HIS A 1 100 ? 9.064 4.121 34.239 1.00 65.94 100 HIS A N 1
ATOM 751 C CA . HIS A 1 100 ? 9.274 5.546 34.005 1.00 65.94 100 HIS A CA 1
ATOM 752 C C . HIS A 1 100 ? 8.863 5.928 32.581 1.00 65.94 100 HIS A C 1
ATOM 754 O O . HIS A 1 100 ? 9.320 5.332 31.607 1.00 65.94 100 HIS A O 1
ATOM 760 N N . PHE A 1 101 ? 8.030 6.959 32.456 1.00 58.88 101 PHE A N 1
ATOM 761 C CA . PHE A 1 101 ? 7.772 7.625 31.184 1.00 58.88 101 PHE A CA 1
ATOM 762 C C . PHE A 1 101 ? 8.804 8.733 30.991 1.00 58.88 101 PHE A C 1
ATOM 764 O O . PHE A 1 101 ? 8.929 9.620 31.842 1.00 58.88 101 PHE A O 1
ATOM 771 N N . ARG A 1 102 ? 9.512 8.714 29.859 1.00 68.69 102 ARG A N 1
ATOM 772 C CA . ARG A 1 102 ? 10.281 9.880 29.409 1.00 68.69 102 ARG A CA 1
ATOM 773 C C . ARG A 1 102 ? 9.340 10.906 28.810 1.00 68.69 102 ARG A C 1
ATOM 775 O O . ARG A 1 102 ? 8.385 10.537 28.141 1.00 68.69 102 ARG A O 1
ATOM 782 N N . TYR A 1 103 ? 9.638 12.178 29.009 1.00 64.75 103 TYR A N 1
ATOM 783 C CA . TYR A 1 103 ? 9.002 13.287 28.315 1.00 64.75 103 TYR A CA 1
ATOM 784 C C . TYR A 1 103 ? 10.076 14.088 27.619 1.00 64.75 103 TYR A C 1
ATOM 786 O O . TYR A 1 103 ? 11.026 14.538 28.260 1.00 64.75 103 TYR A O 1
ATOM 794 N N . THR A 1 104 ? 9.900 14.281 26.321 1.00 67.00 104 THR A N 1
ATOM 795 C CA . THR A 1 104 ? 10.755 15.132 25.506 1.00 67.00 104 THR A CA 1
ATOM 796 C C . THR A 1 104 ? 10.050 16.466 25.310 1.00 67.00 104 THR A C 1
ATOM 798 O O . THR A 1 104 ? 8.878 16.499 24.944 1.00 67.00 104 THR A O 1
ATOM 801 N N . ALA A 1 105 ? 10.756 17.569 25.536 1.00 68.81 105 ALA A N 1
ATOM 802 C CA . ALA A 1 105 ? 10.304 18.917 25.211 1.00 68.81 105 ALA A CA 1
ATOM 803 C C . ALA A 1 105 ? 11.411 19.665 24.463 1.00 68.81 105 ALA A C 1
ATOM 805 O O . ALA A 1 105 ? 12.595 19.514 24.775 1.00 68.81 105 ALA A O 1
ATOM 806 N N . LYS A 1 106 ? 11.042 20.498 23.489 1.00 74.56 106 LYS A N 1
ATOM 807 C CA . LYS A 1 106 ? 11.980 21.406 22.822 1.00 74.56 106 LYS A CA 1
ATOM 808 C C . LYS A 1 106 ? 11.870 22.793 23.432 1.00 74.56 106 LYS A C 1
ATOM 810 O O . LYS A 1 106 ? 10.772 23.320 23.586 1.00 74.56 106 LYS A O 1
ATOM 815 N N . VAL A 1 107 ? 13.017 23.381 23.750 1.00 74.88 107 VAL A N 1
ATOM 816 C CA . VAL A 1 107 ? 13.133 24.726 24.316 1.00 74.88 107 VAL A CA 1
ATOM 817 C C . VAL A 1 107 ? 14.034 25.566 23.417 1.00 74.88 107 VAL A C 1
ATOM 819 O O . VAL A 1 107 ? 15.160 25.164 23.121 1.00 74.88 107 VAL A O 1
ATOM 822 N N . SER A 1 108 ? 13.566 26.739 23.001 1.00 78.88 108 SER A N 1
ATOM 823 C CA . SER A 1 108 ? 14.383 27.759 22.332 1.00 78.88 108 SER A CA 1
ATOM 824 C C . SER A 1 108 ? 14.119 29.138 22.925 1.00 78.88 108 SER A C 1
ATOM 826 O O . SER A 1 108 ? 13.046 29.398 23.470 1.00 78.88 108 SER A O 1
ATOM 828 N N . SER A 1 109 ? 15.109 30.024 22.830 1.00 82.69 109 SER A N 1
ATOM 829 C CA . SER A 1 109 ? 15.001 31.421 23.250 1.00 82.69 109 SER A CA 1
ATOM 830 C C . SER A 1 109 ? 15.117 32.371 22.059 1.00 82.69 109 SER A C 1
ATOM 832 O O . SER A 1 109 ? 15.776 32.070 21.060 1.00 82.69 109 SER A O 1
ATOM 834 N N . ASP A 1 110 ? 14.505 33.545 22.180 1.00 78.81 110 ASP A N 1
ATOM 835 C CA . ASP A 1 110 ? 14.670 34.669 21.249 1.00 78.81 110 ASP A CA 1
ATOM 836 C C . ASP A 1 110 ? 16.064 35.323 21.327 1.00 78.81 110 ASP A C 1
ATOM 838 O O . ASP A 1 110 ? 16.529 35.930 20.362 1.00 78.81 110 ASP A O 1
ATOM 842 N N . ARG A 1 111 ? 16.757 35.177 22.463 1.00 78.75 111 ARG A N 1
ATOM 843 C CA . ARG A 1 111 ? 18.058 35.802 22.753 1.00 78.75 111 ARG A CA 1
ATOM 844 C C . ARG A 1 111 ? 18.990 34.893 23.572 1.00 78.75 111 ARG A C 1
ATOM 846 O O . ARG A 1 111 ? 18.551 33.840 24.035 1.00 78.75 111 ARG A O 1
ATOM 853 N N . PRO A 1 112 ? 20.279 35.239 23.762 1.00 82.88 112 PRO A N 1
ATOM 854 C CA . PRO A 1 112 ? 21.195 34.414 24.546 1.00 82.88 112 PRO A CA 1
ATOM 855 C C . PRO A 1 112 ? 20.804 34.425 26.028 1.00 82.88 112 PRO A C 1
ATOM 857 O O . PRO A 1 112 ? 20.658 35.496 26.615 1.00 82.88 112 PRO A O 1
ATOM 860 N N . LEU A 1 113 ? 20.678 33.245 26.638 1.00 82.88 113 LEU A N 1
ATOM 861 C CA . LEU A 1 113 ? 20.368 33.089 28.062 1.00 82.88 113 LEU A CA 1
ATOM 862 C C . LEU A 1 113 ? 21.332 32.087 28.713 1.00 82.88 113 LEU A C 1
ATOM 864 O O . LEU A 1 113 ? 21.776 31.119 28.089 1.00 82.88 113 LEU A O 1
ATOM 868 N N . SER A 1 114 ? 21.675 32.339 29.973 1.00 79.75 114 SER A N 1
ATOM 869 C CA . SER A 1 114 ? 22.599 31.537 30.782 1.00 79.75 114 SER A CA 1
ATOM 870 C C . SER A 1 114 ? 21.911 30.964 32.015 1.00 79.75 114 SER A C 1
ATOM 872 O O . SER A 1 114 ? 20.845 31.430 32.418 1.00 79.75 114 SER A O 1
ATOM 874 N N . ASP A 1 115 ? 22.539 29.936 32.587 1.00 78.00 115 ASP A N 1
ATOM 875 C CA . ASP A 1 115 ? 22.134 29.274 33.829 1.00 78.00 115 ASP A CA 1
ATOM 876 C C . ASP A 1 115 ? 20.633 28.960 33.863 1.00 78.00 115 ASP A C 1
ATOM 878 O O . ASP A 1 115 ? 19.913 29.283 34.809 1.00 78.00 115 ASP A O 1
ATOM 882 N N . CYS A 1 116 ? 20.169 28.364 32.759 1.00 78.81 116 CYS A N 1
ATOM 883 C CA . CYS A 1 116 ? 18.786 27.989 32.550 1.00 78.81 116 CYS A CA 1
ATOM 884 C C . CYS A 1 116 ? 18.462 26.611 33.142 1.00 78.81 116 CYS A C 1
ATOM 886 O O . CYS A 1 116 ? 19.252 25.666 33.044 1.00 78.81 116 CYS A O 1
ATOM 888 N N . TYR A 1 117 ? 17.255 26.477 33.681 1.00 79.25 117 TYR A N 1
ATOM 889 C CA . TYR A 1 117 ? 16.685 25.259 34.242 1.00 79.25 117 TYR A CA 1
ATOM 890 C C . TYR A 1 117 ? 15.211 25.159 33.846 1.00 79.25 117 TYR A C 1
ATOM 892 O O . TYR A 1 117 ? 14.478 26.144 33.935 1.00 79.25 117 TYR A O 1
ATOM 900 N N . ALA A 1 118 ? 14.769 23.970 33.448 1.00 76.62 118 ALA A N 1
ATOM 901 C CA . ALA A 1 118 ? 13.355 23.670 33.295 1.00 76.62 118 ALA A CA 1
ATOM 902 C C . ALA A 1 118 ? 12.796 23.156 34.628 1.00 76.62 118 ALA A C 1
ATOM 904 O O . ALA A 1 118 ? 13.485 22.430 35.346 1.00 76.62 118 ALA A O 1
ATOM 905 N N . LEU A 1 119 ? 11.549 23.489 34.937 1.00 70.38 119 LEU A N 1
ATOM 906 C CA . LEU A 1 119 ? 10.784 22.933 36.045 1.00 70.38 119 LEU A CA 1
ATOM 907 C C . LEU A 1 119 ? 9.508 22.318 35.467 1.00 70.38 119 LEU A C 1
ATOM 909 O O . LEU A 1 119 ? 8.586 23.045 35.094 1.00 70.38 119 LEU A O 1
ATOM 913 N N . LEU A 1 120 ? 9.457 20.989 35.371 1.00 71.19 120 LEU A N 1
ATOM 914 C CA . LEU A 1 120 ? 8.219 20.296 35.021 1.00 71.19 120 LEU A CA 1
ATOM 915 C C . LEU A 1 120 ? 7.377 20.122 36.283 1.00 71.19 120 LEU A C 1
ATOM 917 O O . LEU A 1 120 ? 7.872 19.597 37.282 1.00 71.19 120 LEU A O 1
ATOM 921 N N . THR A 1 121 ? 6.117 20.541 36.221 1.00 68.19 121 THR A N 1
ATOM 922 C CA . THR A 1 121 ? 5.104 20.285 37.256 1.00 68.19 121 THR A CA 1
ATOM 923 C C . THR A 1 121 ? 4.318 19.013 36.933 1.00 68.19 121 THR A C 1
ATOM 925 O O . THR A 1 121 ? 4.077 18.714 35.764 1.00 68.19 121 THR A O 1
ATOM 928 N N . PHE A 1 122 ? 3.916 18.246 37.946 1.00 66.06 122 PHE A N 1
ATOM 929 C CA . PHE A 1 122 ? 3.077 17.053 37.780 1.00 66.06 122 PHE A CA 1
ATOM 930 C C . PHE A 1 122 ? 2.250 16.768 39.041 1.00 66.06 122 PHE A C 1
ATOM 932 O O . PHE A 1 122 ? 2.635 17.204 40.126 1.00 66.06 122 PHE A O 1
ATOM 939 N N . SER A 1 123 ? 1.139 16.033 38.929 1.00 61.34 123 SER A N 1
ATOM 940 C CA . SER A 1 123 ? 0.340 15.589 40.083 1.00 61.34 123 SER A CA 1
ATOM 941 C C . SER A 1 123 ? 0.347 14.071 40.273 1.00 61.34 123 SER A C 1
ATOM 943 O O . SER A 1 123 ? 0.417 13.312 39.310 1.00 61.34 123 SER A O 1
ATOM 945 N N . ASN A 1 124 ? 0.286 13.634 41.528 1.00 60.25 124 ASN A N 1
ATOM 946 C CA . ASN A 1 124 ? 0.175 12.233 41.933 1.00 60.25 124 ASN A CA 1
ATOM 947 C C . ASN A 1 124 ? -0.578 12.145 43.268 1.00 60.25 124 ASN A C 1
ATOM 949 O O . ASN A 1 124 ? -0.149 12.780 44.236 1.00 60.25 124 ASN A O 1
ATOM 953 N N . GLU A 1 125 ? -1.662 11.368 43.330 1.00 60.03 125 GLU A N 1
ATOM 954 C CA . GLU A 1 125 ? -2.483 11.134 44.529 1.00 60.03 125 GLU A CA 1
ATOM 955 C C . GLU A 1 125 ? -2.894 12.439 45.246 1.00 60.03 125 GLU A C 1
ATOM 957 O O . GLU A 1 125 ? -2.819 12.565 46.468 1.00 60.03 125 GLU A O 1
ATOM 962 N N . GLY A 1 126 ? -3.275 13.468 44.478 1.00 50.00 126 GLY A N 1
ATOM 963 C CA . GLY A 1 126 ? -3.639 14.789 45.015 1.00 50.00 126 GLY A CA 1
ATOM 964 C C . GLY A 1 126 ? -2.469 15.663 45.502 1.00 50.00 126 GLY A C 1
ATOM 965 O O . GLY A 1 126 ? -2.694 16.782 45.966 1.00 50.00 126 GLY A O 1
ATOM 966 N N . SER A 1 127 ? -1.220 15.209 45.364 1.00 49.03 127 SER A N 1
ATOM 967 C CA . SER A 1 127 ? -0.007 15.997 45.626 1.00 49.03 127 SER A CA 1
ATOM 968 C C . SER A 1 127 ? 0.604 16.550 44.330 1.00 49.03 127 SER A C 1
ATOM 970 O O . SER A 1 127 ? 0.514 15.913 43.284 1.00 49.03 127 SER A O 1
ATOM 972 N N . VAL A 1 128 ? 1.239 17.730 44.380 1.00 53.66 128 VAL A N 1
ATOM 973 C CA . VAL A 1 128 ? 1.940 18.332 43.225 1.00 53.66 128 VAL A CA 1
ATOM 974 C C . VAL A 1 128 ? 3.449 18.179 43.391 1.00 53.66 128 VAL A C 1
ATOM 976 O O . VAL A 1 128 ? 4.045 18.803 44.269 1.00 53.66 128 VAL A O 1
ATOM 979 N N . GLY A 1 129 ? 4.061 17.367 42.533 1.00 57.12 129 GLY A N 1
ATOM 980 C CA . GLY A 1 129 ? 5.504 17.184 42.430 1.00 57.12 129 GLY A CA 1
ATOM 981 C C . GLY A 1 129 ? 6.139 18.058 41.346 1.00 57.12 129 GLY A C 1
ATOM 982 O O . GLY A 1 129 ? 5.466 18.621 40.478 1.00 57.12 129 GLY A O 1
ATOM 983 N N . THR A 1 130 ? 7.467 18.172 41.397 1.00 61.69 130 THR A N 1
ATOM 984 C CA . THR A 1 130 ? 8.250 18.925 40.411 1.00 61.69 130 THR A CA 1
ATOM 985 C C . THR A 1 130 ? 9.608 18.287 40.124 1.00 61.69 130 THR A C 1
ATOM 987 O O . THR A 1 130 ? 10.319 17.850 41.035 1.00 61.69 130 THR A O 1
ATOM 990 N N . HIS A 1 131 ? 10.008 18.296 38.851 1.00 64.38 131 HIS A N 1
ATOM 991 C CA . HIS A 1 131 ? 11.345 17.904 38.405 1.00 64.38 131 HIS A CA 1
ATOM 992 C C . HIS A 1 131 ? 12.100 19.113 37.847 1.00 64.38 131 HIS A C 1
ATOM 994 O O . HIS A 1 131 ? 11.632 19.774 36.924 1.00 64.38 131 HIS A O 1
ATOM 1000 N N . LEU A 1 132 ? 13.280 19.385 38.413 1.00 67.38 132 LEU A N 1
ATOM 1001 C CA . LEU A 1 132 ? 14.197 20.423 37.941 1.00 67.38 132 LEU A CA 1
ATOM 1002 C C . LEU A 1 132 ? 15.225 19.810 36.986 1.00 67.38 132 LEU A C 1
ATOM 1004 O O . LEU A 1 132 ? 15.890 18.840 37.351 1.00 67.38 132 LEU A O 1
ATOM 1008 N N . ILE A 1 133 ? 15.395 20.411 35.812 1.00 75.81 133 ILE A N 1
ATOM 1009 C CA . ILE A 1 133 ? 16.216 19.883 34.720 1.00 75.81 133 ILE A CA 1
ATOM 1010 C C . ILE A 1 133 ? 17.222 20.960 34.288 1.00 75.81 133 ILE A C 1
ATOM 1012 O O . ILE A 1 133 ? 16.801 22.037 33.863 1.00 75.81 133 ILE A O 1
ATOM 1016 N N . PRO A 1 134 ? 18.543 20.737 34.394 1.00 77.69 134 PRO A N 1
ATOM 1017 C CA . PRO A 1 134 ? 19.535 21.730 33.988 1.00 77.69 134 PRO A CA 1
ATOM 1018 C C . PRO A 1 134 ? 19.594 21.871 32.458 1.00 77.69 134 PRO A C 1
ATOM 1020 O O . PRO A 1 134 ? 20.010 20.958 31.749 1.00 77.69 134 PRO A O 1
ATOM 1023 N N . ILE A 1 135 ? 19.235 23.050 31.947 1.00 79.94 135 ILE A N 1
ATOM 1024 C CA . ILE A 1 135 ? 19.345 23.405 30.523 1.00 79.94 135 ILE A CA 1
ATOM 1025 C C . ILE A 1 135 ? 20.717 24.044 30.237 1.00 79.94 135 ILE A C 1
ATOM 1027 O O . ILE A 1 135 ? 21.307 23.815 29.179 1.00 79.94 135 ILE A O 1
ATOM 1031 N N . GLY A 1 136 ? 21.273 24.820 31.171 1.00 82.38 136 GLY A N 1
ATOM 1032 C CA . GLY A 1 136 ? 22.538 25.532 30.982 1.00 82.38 136 GLY A CA 1
ATOM 1033 C C . GLY A 1 136 ? 22.377 26.752 30.070 1.00 82.38 136 GLY A C 1
ATOM 1034 O O . GLY A 1 136 ? 21.567 27.625 30.358 1.00 82.38 136 GLY A O 1
ATOM 1035 N N . LYS A 1 137 ? 23.159 26.848 28.989 1.00 84.25 137 LYS A N 1
ATOM 1036 C CA . LYS A 1 137 ? 23.101 27.991 28.057 1.00 84.25 137 LYS A CA 1
ATOM 1037 C C . LYS A 1 137 ? 22.145 27.723 26.893 1.00 84.25 137 LYS A C 1
ATOM 1039 O O . LYS A 1 137 ? 22.274 26.694 26.228 1.00 84.25 137 LYS A O 1
ATOM 1044 N N . LEU A 1 138 ? 21.262 28.679 26.612 1.00 82.56 138 LEU A N 1
ATOM 1045 C CA . LEU A 1 138 ? 20.424 28.733 25.413 1.00 82.56 138 LEU A CA 1
ATOM 1046 C C . LEU A 1 138 ? 20.973 29.790 24.444 1.00 82.56 138 LEU A C 1
ATOM 1048 O O . LEU A 1 138 ? 21.389 30.878 24.853 1.00 82.56 138 LEU A O 1
ATOM 1052 N N . LYS A 1 139 ? 21.000 29.454 23.151 1.00 81.25 139 LYS A N 1
ATOM 1053 C CA . LYS A 1 139 ? 21.373 30.371 22.063 1.00 81.25 139 LYS A CA 1
ATOM 1054 C C . LYS A 1 139 ? 20.104 30.802 21.310 1.00 81.25 139 LYS A C 1
ATOM 1056 O O . LYS A 1 139 ? 19.208 29.969 21.179 1.00 81.25 139 LYS A O 1
ATOM 1061 N N . PRO A 1 140 ? 20.054 32.033 20.761 1.00 83.06 140 PRO A N 1
ATOM 1062 C CA . PRO A 1 140 ? 18.924 32.499 19.958 1.00 83.06 140 PRO A CA 1
ATOM 1063 C C . PRO A 1 140 ? 18.576 31.499 18.851 1.00 83.06 140 PRO A C 1
ATOM 1065 O O . PRO A 1 140 ? 19.470 31.079 18.114 1.00 83.06 140 PRO A O 1
ATOM 1068 N N . GLY A 1 141 ? 17.308 31.099 18.751 1.00 70.69 141 GLY A N 1
ATOM 1069 C CA . GLY A 1 141 ? 16.801 30.196 17.708 1.00 70.69 141 GLY A CA 1
ATOM 1070 C C . GLY A 1 141 ? 17.312 28.746 17.752 1.00 70.69 141 GLY A C 1
ATOM 1071 O O . GLY A 1 141 ? 16.792 27.906 17.023 1.00 70.69 141 GLY A O 1
ATOM 1072 N N . ALA A 1 142 ? 18.284 28.411 18.605 1.00 76.00 142 ALA A N 1
ATOM 1073 C CA . ALA A 1 142 ? 18.784 27.048 18.731 1.00 76.00 142 ALA A CA 1
ATOM 1074 C C . ALA A 1 142 ? 17.842 26.218 19.610 1.00 76.00 142 ALA A C 1
ATOM 1076 O O . ALA A 1 142 ? 17.652 26.520 20.790 1.00 76.00 142 ALA A O 1
ATOM 1077 N N . LEU A 1 143 ? 17.278 25.153 19.042 1.00 76.06 143 LEU A N 1
ATOM 1078 C CA . LEU A 1 143 ? 16.469 24.191 19.785 1.00 76.06 143 LEU A CA 1
ATOM 1079 C C . LEU A 1 143 ? 17.360 23.378 20.728 1.00 76.06 143 LEU A C 1
ATOM 1081 O O . LEU A 1 143 ? 18.384 22.828 20.319 1.00 76.06 143 LEU A O 1
ATOM 1085 N N . LYS A 1 144 ? 16.941 23.265 21.987 1.00 79.94 144 LYS A N 1
ATOM 1086 C CA . LYS A 1 144 ? 17.523 22.347 22.958 1.00 79.94 144 LYS A CA 1
ATOM 1087 C C . LYS A 1 144 ? 16.467 21.375 23.461 1.00 79.94 144 LYS A C 1
ATOM 1089 O O . LYS A 1 144 ? 15.424 21.787 23.965 1.00 79.94 144 LYS A O 1
ATOM 1094 N N . THR A 1 145 ? 16.770 20.089 23.342 1.00 78.56 145 THR A N 1
ATOM 1095 C CA . THR A 1 145 ? 15.959 19.016 23.911 1.00 78.56 145 THR A CA 1
ATOM 1096 C C . THR A 1 145 ? 16.127 18.983 25.426 1.00 78.56 145 THR A C 1
ATOM 1098 O O . THR A 1 145 ? 17.245 19.038 25.946 1.00 78.56 145 THR A O 1
ATOM 1101 N N . VAL A 1 146 ? 15.002 18.898 26.123 1.00 74.62 146 VAL A N 1
ATOM 1102 C CA . VAL A 1 146 ? 14.893 18.688 27.561 1.00 74.62 146 VAL A CA 1
ATOM 1103 C C . VAL A 1 146 ? 14.164 17.365 27.749 1.00 74.62 146 VAL A C 1
ATOM 1105 O O . VAL A 1 146 ? 13.045 17.207 27.267 1.00 74.62 146 VAL A O 1
ATOM 1108 N N . GLU A 1 147 ? 14.812 16.421 28.423 1.00 72.50 147 GLU A N 1
ATOM 1109 C CA . GLU A 1 147 ? 14.234 15.122 28.763 1.00 72.50 147 GLU A CA 1
ATOM 1110 C C . GLU A 1 147 ? 13.995 15.041 30.269 1.00 72.50 147 GLU A C 1
ATOM 1112 O O . GLU A 1 147 ? 14.813 15.517 31.063 1.00 72.50 147 GLU A O 1
ATOM 1117 N N . VAL A 1 148 ? 12.887 14.423 30.675 1.00 72.31 148 VAL A N 1
ATOM 1118 C CA . VAL A 1 148 ? 12.682 14.018 32.068 1.00 72.31 148 VAL A CA 1
ATOM 1119 C C . VAL A 1 148 ? 12.016 12.658 32.148 1.00 72.31 148 VAL A C 1
ATOM 1121 O O . VAL A 1 148 ? 11.127 12.357 31.360 1.00 72.31 148 VAL A O 1
ATOM 1124 N N . GLU A 1 149 ? 12.415 11.863 33.132 1.00 69.50 149 GLU A N 1
ATOM 1125 C CA . GLU A 1 149 ? 11.738 10.627 33.509 1.00 69.50 149 GLU A CA 1
ATOM 1126 C C . GLU A 1 149 ? 10.833 10.894 34.715 1.00 69.50 149 GLU A C 1
ATOM 1128 O O . GLU A 1 149 ? 11.298 11.391 35.743 1.00 69.50 149 GLU A O 1
ATOM 1133 N N . ILE A 1 150 ? 9.548 10.550 34.602 1.00 69.81 150 ILE A N 1
ATOM 1134 C CA . ILE A 1 150 ? 8.593 10.547 35.721 1.00 69.81 150 ILE A CA 1
ATOM 1135 C C . ILE A 1 150 ? 7.977 9.149 35.894 1.00 69.81 150 ILE A C 1
ATOM 1137 O O . ILE A 1 150 ? 7.797 8.446 34.897 1.00 69.81 150 ILE A O 1
ATOM 1141 N N . PRO A 1 151 ? 7.652 8.714 37.125 1.00 66.25 151 PRO A N 1
ATOM 1142 C CA . PRO A 1 151 ? 7.020 7.412 37.351 1.00 66.25 151 PRO A CA 1
ATOM 1143 C C . PRO A 1 151 ? 5.605 7.322 36.754 1.00 66.25 151 PRO A C 1
ATOM 1145 O O . PRO A 1 151 ? 4.879 8.315 36.709 1.00 66.25 151 PRO A O 1
ATOM 1148 N N . ALA A 1 152 ? 5.180 6.115 36.377 1.00 62.47 152 ALA A N 1
ATOM 1149 C CA . ALA A 1 152 ? 3.875 5.827 35.768 1.00 62.47 152 ALA A CA 1
ATOM 1150 C C . ALA A 1 152 ? 2.648 6.178 36.632 1.00 62.47 152 ALA A C 1
ATOM 1152 O O . ALA A 1 152 ? 1.547 6.297 36.103 1.00 62.47 152 ALA A O 1
ATOM 1153 N N . GLN A 1 153 ? 2.829 6.368 37.941 1.00 66.00 153 GLN A N 1
ATOM 1154 C CA . GLN A 1 153 ? 1.769 6.771 38.873 1.00 66.00 153 GLN A CA 1
ATOM 1155 C C . GLN A 1 153 ? 1.330 8.245 38.740 1.00 66.00 153 GLN A C 1
ATOM 1157 O O . GLN A 1 153 ? 0.339 8.637 39.344 1.00 66.00 153 GLN A O 1
ATOM 1162 N N . VAL A 1 154 ? 2.029 9.068 37.946 1.00 64.50 154 VAL A N 1
ATOM 1163 C CA . VAL A 1 154 ? 1.635 10.467 37.698 1.00 64.50 154 VAL A CA 1
ATOM 1164 C C . VAL A 1 154 ? 0.284 10.550 36.975 1.00 64.50 154 VAL A C 1
ATOM 1166 O O . VAL A 1 154 ? 0.129 10.054 35.862 1.00 64.50 154 VAL A O 1
ATOM 1169 N N . GLU A 1 155 ? -0.662 11.252 37.599 1.00 57.62 155 GLU A N 1
ATOM 1170 C CA . GLU A 1 155 ? -2.031 11.473 37.115 1.00 57.62 155 GLU A CA 1
ATOM 1171 C C . GLU A 1 155 ? -2.063 12.520 35.992 1.00 57.62 155 GLU A C 1
ATOM 1173 O O . GLU A 1 155 ? -2.682 12.320 34.952 1.00 57.62 155 GLU A O 1
ATOM 1178 N N . VAL A 1 156 ? -1.372 13.651 36.185 1.00 62.19 156 VAL A N 1
ATOM 1179 C CA . VAL A 1 156 ? -1.341 14.759 35.218 1.00 62.19 156 VAL A CA 1
ATOM 1180 C C . VAL A 1 156 ? 0.071 15.310 35.093 1.00 62.19 156 VAL A C 1
ATOM 1182 O O . VAL A 1 156 ? 0.710 15.659 36.088 1.00 62.19 156 VAL A O 1
ATOM 1185 N N . VAL A 1 157 ? 0.537 15.464 33.854 1.00 63.41 157 VAL A N 1
ATOM 1186 C CA . VAL A 1 157 ? 1.732 16.256 33.540 1.00 63.41 157 VAL A CA 1
ATOM 1187 C C . VAL A 1 157 ? 1.310 17.697 33.278 1.00 63.41 157 VAL A C 1
ATOM 1189 O O . VAL A 1 157 ? 0.550 17.979 32.352 1.00 63.41 157 VAL A O 1
ATOM 1192 N N . GLY A 1 158 ? 1.780 18.601 34.134 1.00 63.62 158 GLY A N 1
ATOM 1193 C CA . GLY A 1 158 ? 1.450 20.018 34.104 1.00 63.62 158 GLY A CA 1
ATOM 1194 C C . GLY A 1 158 ? 2.274 20.805 33.085 1.00 63.62 158 GLY A C 1
ATOM 1195 O O . GLY A 1 158 ? 2.674 20.306 32.035 1.00 63.62 158 GLY A O 1
ATOM 1196 N N . SER A 1 159 ? 2.517 22.076 33.400 1.00 63.06 159 SER A N 1
ATOM 1197 C CA . SER A 1 159 ? 3.309 22.971 32.552 1.00 63.06 159 SER A CA 1
ATOM 1198 C C . SER A 1 159 ? 4.810 22.824 32.812 1.00 63.06 159 SER A C 1
ATOM 1200 O O . SER A 1 159 ? 5.240 22.565 33.944 1.00 63.06 159 SER A O 1
ATOM 1202 N N . LEU A 1 160 ? 5.605 23.025 31.756 1.00 67.00 160 LEU A N 1
ATOM 1203 C CA . LEU A 1 160 ? 7.059 23.154 31.820 1.00 67.00 160 LEU A CA 1
ATOM 1204 C C . LEU A 1 160 ? 7.433 24.639 31.921 1.00 67.00 160 LEU A C 1
ATOM 1206 O O . LEU A 1 160 ? 7.324 25.381 30.947 1.00 67.00 160 LEU A O 1
ATOM 1210 N N . HIS A 1 161 ? 7.895 25.061 33.092 1.00 71.00 161 HIS A N 1
ATOM 1211 C CA . HIS A 1 161 ? 8.379 26.421 33.334 1.00 71.00 161 HIS A CA 1
ATOM 1212 C C . HIS A 1 161 ? 9.884 26.495 33.057 1.00 71.00 161 HIS A C 1
ATOM 1214 O O . HIS A 1 161 ? 10.594 25.512 33.276 1.00 71.00 161 HIS A O 1
ATOM 1220 N N . VAL A 1 162 ? 10.400 27.642 32.604 1.00 73.19 162 VAL A N 1
ATOM 1221 C CA . VAL A 1 162 ? 11.843 27.824 32.369 1.00 73.19 162 VAL A CA 1
ATOM 1222 C C . VAL A 1 162 ? 12.359 29.050 33.113 1.00 73.19 162 VAL A C 1
ATOM 1224 O O . VAL A 1 162 ? 11.878 30.168 32.936 1.00 73.19 162 VAL A O 1
ATOM 1227 N N . PHE A 1 163 ? 13.379 28.819 33.933 1.00 74.31 163 PHE A N 1
ATOM 1228 C CA . PHE A 1 163 ? 14.080 29.826 34.719 1.00 74.31 163 PHE A CA 1
ATOM 1229 C C . PHE A 1 163 ? 15.484 30.000 34.150 1.00 74.31 163 PHE A C 1
ATOM 1231 O O . PHE A 1 163 ? 16.138 28.996 33.902 1.00 74.31 163 PHE A O 1
ATOM 1238 N N . CYS A 1 164 ? 15.977 31.225 33.987 1.00 73.31 164 CYS A N 1
ATOM 1239 C CA . CYS A 1 164 ? 17.352 31.524 33.572 1.00 73.31 164 CYS A CA 1
ATOM 1240 C C . CYS A 1 164 ? 17.939 32.615 34.473 1.00 73.31 164 CYS A C 1
ATOM 1242 O O . CYS A 1 164 ? 17.244 33.565 34.837 1.00 73.31 164 CYS A O 1
ATOM 1244 N N . ASN A 1 165 ? 19.213 32.484 34.856 1.00 70.44 165 ASN A N 1
ATOM 1245 C CA . ASN A 1 165 ? 19.887 33.386 35.804 1.00 70.44 165 ASN A CA 1
ATOM 1246 C C . ASN A 1 165 ? 19.100 33.621 37.120 1.00 70.44 165 ASN A C 1
ATOM 1248 O O . ASN A 1 165 ? 19.160 34.700 37.700 1.00 70.44 165 ASN A O 1
ATOM 1252 N N . GLY A 1 166 ? 18.333 32.625 37.584 1.00 58.69 166 GLY A N 1
ATOM 1253 C CA . GLY A 1 166 ? 17.520 32.709 38.807 1.00 58.69 166 GLY A CA 1
ATOM 1254 C C . GLY A 1 166 ? 16.135 33.359 38.661 1.00 58.69 166 GLY A C 1
ATOM 1255 O O . GLY A 1 166 ? 15.400 33.407 39.644 1.00 58.69 166 GLY A O 1
ATOM 1256 N N . HIS A 1 167 ? 15.747 33.804 37.462 1.00 60.09 167 HIS A N 1
ATOM 1257 C CA . HIS A 1 167 ? 14.441 34.413 37.186 1.00 60.09 167 HIS A CA 1
ATOM 1258 C C . HIS A 1 167 ? 13.623 33.567 36.207 1.00 60.09 167 HIS A C 1
ATOM 1260 O O . HIS A 1 167 ? 14.186 32.953 35.303 1.00 60.09 167 HIS A O 1
ATOM 1266 N N . GLU A 1 168 ? 12.300 33.545 36.367 1.00 63.16 168 GLU A N 1
ATOM 1267 C CA . GLU A 1 168 ? 11.402 32.937 35.380 1.00 63.16 168 GLU A CA 1
ATOM 1268 C C . GLU A 1 168 ? 11.370 33.793 34.104 1.00 63.16 168 GLU A C 1
ATOM 1270 O O . GLU A 1 168 ? 11.331 35.025 34.175 1.00 63.16 168 GLU A O 1
ATOM 1275 N N . VAL A 1 169 ? 11.414 33.140 32.942 1.00 67.38 169 VAL A N 1
ATOM 1276 C CA . VAL A 1 169 ? 11.393 33.788 31.622 1.00 67.38 169 VAL A CA 1
ATOM 1277 C C . VAL A 1 169 ? 10.002 33.621 31.014 1.00 67.38 169 VAL A C 1
ATOM 1279 O O . VAL A 1 169 ? 9.352 32.595 31.228 1.00 67.38 169 VAL A O 1
ATOM 1282 N N . ARG A 1 170 ? 9.525 34.608 30.243 1.00 62.22 170 ARG A N 1
ATOM 1283 C CA . ARG A 1 170 ? 8.185 34.547 29.641 1.00 62.22 170 ARG A CA 1
ATOM 1284 C C . ARG A 1 170 ? 8.085 33.324 28.723 1.00 62.22 170 ARG A C 1
ATOM 1286 O O . ARG A 1 170 ? 8.801 33.237 27.727 1.00 62.22 170 ARG A O 1
ATOM 1293 N N . SER A 1 171 ? 7.192 32.398 29.062 1.00 62.16 171 SER A N 1
ATOM 1294 C CA . SER A 1 171 ? 6.979 31.149 28.329 1.00 62.16 171 SER A CA 1
ATOM 1295 C C . SER A 1 171 ? 5.566 31.066 27.756 1.00 62.16 171 SER A C 1
ATOM 1297 O O . SER A 1 171 ? 4.601 31.558 28.347 1.00 62.16 171 SER A O 1
ATOM 1299 N N . ASN A 1 172 ? 5.439 30.425 26.594 1.00 56.97 172 ASN A N 1
ATOM 1300 C CA . ASN A 1 172 ? 4.140 29.999 26.083 1.00 56.97 172 ASN A CA 1
ATOM 1301 C C . ASN A 1 172 ? 3.747 28.699 26.798 1.00 56.97 172 ASN A C 1
ATOM 1303 O O . ASN A 1 172 ? 4.327 27.648 26.530 1.00 56.97 172 ASN A O 1
ATOM 1307 N N . LEU A 1 173 ? 2.778 28.778 27.714 1.00 52.59 173 LEU A N 1
ATOM 1308 C CA . LEU A 1 173 ? 2.258 27.616 28.435 1.00 52.59 173 LEU A CA 1
ATOM 1309 C C . LEU A 1 173 ? 1.624 26.626 27.452 1.00 52.59 173 LEU A C 1
ATOM 1311 O O . LEU A 1 173 ? 0.622 26.939 26.809 1.00 52.59 173 LEU A O 1
ATOM 1315 N N . HIS A 1 174 ? 2.182 25.419 27.379 1.00 50.84 174 HIS A N 1
ATOM 1316 C CA . HIS A 1 174 ? 1.593 24.300 26.656 1.00 50.84 174 HIS A CA 1
ATOM 1317 C C . HIS A 1 174 ? 1.376 23.144 27.642 1.00 50.84 174 HIS A C 1
ATOM 1319 O O . HIS A 1 174 ? 2.357 22.640 28.191 1.00 50.84 174 HIS A O 1
ATOM 1325 N N . PRO A 1 175 ? 0.129 22.722 27.916 1.00 52.09 175 PRO A N 1
ATOM 1326 C CA . PRO A 1 175 ? -0.110 21.522 28.705 1.00 52.09 175 PRO A CA 1
ATOM 1327 C C . PRO A 1 175 ? 0.279 20.274 27.902 1.00 52.09 175 PRO A C 1
ATOM 1329 O O . PRO A 1 175 ? 0.209 20.272 26.666 1.00 52.09 175 PRO A O 1
ATOM 1332 N N . SER A 1 176 ? 0.635 19.199 28.610 1.00 49.03 176 SER A N 1
ATOM 1333 C CA . SER A 1 176 ? 0.619 17.852 28.034 1.00 49.03 176 SER A CA 1
ATOM 1334 C C . SER A 1 176 ? -0.812 17.504 27.619 1.00 49.03 176 SER A C 1
ATOM 1336 O O . SER A 1 176 ? -1.752 17.707 28.386 1.00 49.03 176 SER A O 1
ATOM 1338 N N . ALA A 1 177 ? -0.990 16.945 26.423 1.00 48.66 177 ALA A N 1
ATOM 1339 C CA . ALA A 1 177 ? -2.286 16.438 25.963 1.00 48.66 177 ALA A CA 1
ATOM 1340 C C . ALA A 1 177 ? -2.602 15.024 26.501 1.00 48.66 177 ALA A C 1
ATOM 1342 O O . ALA A 1 177 ? -3.482 14.351 25.966 1.00 48.66 177 ALA A O 1
ATOM 1343 N N . TYR A 1 178 ? -1.845 14.546 27.495 1.00 50.59 178 TYR A N 1
ATOM 1344 C CA . TYR A 1 178 ? -1.777 13.136 27.866 1.00 50.59 178 TYR A CA 1
ATOM 1345 C C . TYR A 1 178 ? -2.006 12.892 29.360 1.00 50.59 178 TYR A C 1
ATOM 1347 O O . TYR A 1 178 ? -1.330 13.492 30.196 1.00 50.59 178 TYR A O 1
ATOM 1355 N N . ASP A 1 179 ? -2.920 11.965 29.652 1.00 57.66 179 ASP A N 1
ATOM 1356 C CA . ASP A 1 179 ? -3.154 11.350 30.961 1.00 57.66 179 ASP A CA 1
ATOM 1357 C C . ASP A 1 179 ? -2.364 10.022 31.007 1.00 57.66 179 ASP A C 1
ATOM 1359 O O . ASP A 1 179 ? -2.753 9.048 30.344 1.00 57.66 179 ASP A O 1
ATOM 1363 N N . PRO A 1 180 ? -1.219 9.969 31.717 1.00 51.28 180 PRO A N 1
ATOM 1364 C CA . PRO A 1 180 ? -0.354 8.791 31.720 1.00 51.28 180 PRO A CA 1
ATOM 1365 C C . PRO A 1 180 ? -0.993 7.624 32.472 1.00 51.28 180 PRO A C 1
ATOM 1367 O O . PRO A 1 180 ? -0.799 6.471 32.087 1.00 51.28 180 PRO A O 1
ATOM 1370 N N . GLN A 1 181 ? -1.788 7.919 33.505 1.00 48.75 181 GLN A N 1
ATOM 1371 C CA . GLN A 1 181 ? -2.461 6.926 34.330 1.00 48.75 181 GLN A CA 1
ATOM 1372 C C . GLN A 1 181 ? -3.590 6.242 33.548 1.00 48.75 181 GLN A C 1
ATOM 1374 O O . GLN A 1 181 ? -3.685 5.015 33.569 1.00 48.75 181 GLN A O 1
ATOM 1379 N N . ALA A 1 182 ? -4.396 6.990 32.788 1.00 53.50 182 ALA A N 1
ATOM 1380 C CA . ALA A 1 182 ? -5.424 6.436 31.909 1.00 53.50 182 ALA A CA 1
ATOM 1381 C C . ALA A 1 182 ? -4.820 5.615 30.758 1.00 53.50 182 ALA A C 1
ATOM 1383 O O . ALA A 1 182 ? -5.296 4.509 30.485 1.00 53.50 182 ALA A O 1
ATOM 1384 N N . TYR A 1 183 ? -3.746 6.099 30.119 1.00 52.00 183 TYR A N 1
ATOM 1385 C CA . TYR A 1 183 ? -3.049 5.340 29.073 1.00 52.00 183 TYR A CA 1
ATOM 1386 C C . TYR A 1 183 ? -2.419 4.054 29.619 1.00 52.00 183 TYR A C 1
ATOM 1388 O O . TYR A 1 183 ? -2.578 2.988 29.024 1.00 52.00 183 TYR A O 1
ATOM 1396 N N . PHE A 1 184 ? -1.762 4.116 30.780 1.00 49.62 184 PHE A N 1
ATOM 1397 C CA . PHE A 1 184 ? -1.186 2.942 31.432 1.00 49.62 184 PHE A CA 1
ATOM 1398 C C . PHE A 1 184 ? -2.264 1.955 31.909 1.00 49.62 184 PHE A C 1
ATOM 1400 O O . PHE A 1 184 ? -2.105 0.742 31.749 1.00 49.62 184 PHE A O 1
ATOM 1407 N N . ALA A 1 185 ? -3.391 2.445 32.432 1.00 50.72 185 ALA A N 1
ATOM 1408 C CA . ALA A 1 185 ? -4.532 1.615 32.811 1.00 50.72 185 ALA A CA 1
ATOM 1409 C C . ALA A 1 185 ? -5.155 0.899 31.599 1.00 50.72 185 ALA A C 1
ATOM 1411 O O . ALA A 1 185 ? -5.533 -0.264 31.715 1.00 50.72 185 ALA A O 1
ATOM 1412 N N . GLU A 1 186 ? -5.229 1.533 30.425 1.00 49.25 186 GLU A N 1
ATOM 1413 C CA . GLU A 1 186 ? -5.673 0.867 29.191 1.00 49.25 186 GLU A CA 1
ATOM 1414 C C . GLU A 1 186 ? -4.620 -0.090 28.608 1.00 49.25 186 GLU A C 1
ATOM 1416 O O . GLU A 1 186 ? -4.963 -1.208 28.217 1.00 49.25 186 GLU A O 1
ATOM 1421 N N . LEU A 1 187 ? -3.329 0.259 28.629 1.00 44.47 187 LEU A N 1
ATOM 1422 C CA . LEU A 1 187 ? -2.238 -0.657 28.261 1.00 44.47 187 LEU A CA 1
ATOM 1423 C C . LEU A 1 187 ? -2.230 -1.927 29.127 1.00 44.47 187 LEU A C 1
ATOM 1425 O O . LEU A 1 187 ? -2.056 -3.030 28.612 1.00 44.47 187 LEU A O 1
ATOM 1429 N N . THR A 1 188 ? -2.456 -1.794 30.435 1.00 41.31 188 THR A N 1
ATOM 1430 C CA . THR A 1 188 ? -2.452 -2.931 31.371 1.00 41.31 188 THR A CA 1
ATOM 1431 C C . THR A 1 188 ? -3.759 -3.725 31.357 1.00 41.31 188 THR A C 1
ATOM 1433 O O . THR A 1 188 ? -3.705 -4.957 31.363 1.00 41.31 188 THR A O 1
ATOM 1436 N N . LYS A 1 189 ? -4.932 -3.085 31.214 1.00 42.31 189 LYS A N 1
ATOM 1437 C CA . LYS A 1 189 ? -6.196 -3.790 30.901 1.00 42.31 189 LYS A CA 1
ATOM 1438 C C . LYS A 1 189 ? -6.102 -4.581 29.595 1.00 42.31 189 LYS A C 1
ATOM 1440 O O . LYS A 1 189 ? -6.623 -5.693 29.512 1.00 42.31 189 LYS A O 1
ATOM 1445 N N . SER A 1 190 ? -5.430 -4.026 28.584 1.00 42.06 190 SER A N 1
ATOM 1446 C CA . SER A 1 190 ? -5.224 -4.661 27.277 1.00 42.06 190 SER A CA 1
ATOM 1447 C C . SER A 1 190 ? -4.014 -5.605 27.217 1.00 42.06 190 SER A C 1
ATOM 1449 O O . SER A 1 190 ? -3.666 -6.077 26.134 1.00 42.06 190 SER A O 1
ATOM 1451 N N . GLY A 1 191 ? -3.452 -5.997 28.371 1.00 40.25 191 GLY A N 1
ATOM 1452 C CA . GLY A 1 191 ? -2.415 -7.031 28.525 1.00 40.25 191 GLY A CA 1
ATOM 1453 C C . GLY A 1 191 ? -2.830 -8.460 28.122 1.00 40.25 191 GLY A C 1
ATOM 1454 O O . GLY A 1 191 ? -2.148 -9.426 28.457 1.00 40.25 191 GLY A O 1
ATOM 1455 N N . ARG A 1 192 ? -3.948 -8.615 27.401 1.00 60.88 192 ARG A N 1
ATOM 1456 C CA . ARG A 1 192 ? -4.331 -9.830 26.674 1.00 60.88 192 ARG A CA 1
ATOM 1457 C C . ARG A 1 192 ? -4.077 -9.616 25.185 1.00 60.88 192 ARG A C 1
ATOM 1459 O O . ARG A 1 192 ? -4.887 -8.988 24.511 1.00 60.88 192 ARG A O 1
ATOM 1466 N N . GLY A 1 193 ? -2.974 -10.162 24.686 1.00 74.56 193 GLY A N 1
ATOM 1467 C CA . GLY A 1 193 ? -2.678 -10.206 23.258 1.00 74.56 193 GLY A CA 1
ATOM 1468 C C . GLY A 1 193 ? -1.251 -9.793 22.919 1.00 74.56 193 GLY A C 1
ATOM 1469 O O . GLY A 1 193 ? -0.374 -9.727 23.777 1.00 74.56 193 GLY A O 1
ATOM 1470 N N . LEU A 1 194 ? -1.027 -9.541 21.634 1.00 85.94 194 LEU A N 1
ATOM 1471 C CA . LEU A 1 194 ? 0.273 -9.191 21.072 1.00 85.94 194 LEU A CA 1
ATOM 1472 C C . LEU A 1 194 ? 0.523 -7.675 21.226 1.00 85.94 194 LEU A C 1
ATOM 1474 O O . LEU A 1 194 ? -0.410 -6.891 21.004 1.00 85.94 194 LEU A O 1
ATOM 1478 N N . PRO A 1 195 ? 1.734 -7.225 21.604 1.00 83.25 195 PRO A N 1
ATOM 1479 C CA . PRO A 1 195 ? 2.056 -5.799 21.666 1.00 83.25 195 PRO A CA 1
ATOM 1480 C C . PRO A 1 195 ? 2.077 -5.150 20.276 1.00 83.25 195 PRO A C 1
ATOM 1482 O O . PRO A 1 195 ? 2.598 -5.739 19.330 1.00 83.25 195 PRO A O 1
ATOM 1485 N N . ALA A 1 196 ? 1.587 -3.909 20.160 1.00 84.69 196 ALA A N 1
ATOM 1486 C CA . ALA A 1 196 ? 1.691 -3.136 18.916 1.00 84.69 196 ALA A CA 1
ATOM 1487 C C . ALA A 1 196 ? 3.159 -2.943 18.505 1.00 84.69 196 ALA A C 1
ATOM 1489 O O . ALA A 1 196 ? 3.497 -3.121 17.341 1.00 84.69 196 ALA A O 1
ATOM 1490 N N . ALA A 1 197 ? 4.031 -2.667 19.480 1.00 79.62 197 ALA A N 1
ATOM 1491 C CA . ALA A 1 197 ? 5.473 -2.541 19.295 1.00 79.62 197 ALA A CA 1
ATOM 1492 C C . ALA A 1 197 ? 6.107 -3.798 18.666 1.00 79.62 197 ALA A C 1
ATOM 1494 O O . ALA A 1 197 ? 6.780 -3.705 17.644 1.00 79.62 197 ALA A O 1
ATOM 1495 N N . GLU A 1 198 ? 5.841 -4.993 19.212 1.00 83.31 198 GLU A N 1
ATOM 1496 C CA . GLU A 1 198 ? 6.345 -6.257 18.640 1.00 83.31 198 GLU A CA 1
ATOM 1497 C C . GLU A 1 198 ? 5.809 -6.509 17.221 1.00 83.31 198 GLU A C 1
ATOM 1499 O O . GLU A 1 198 ? 6.538 -7.021 16.377 1.00 83.31 198 GLU A O 1
ATOM 1504 N N . LEU A 1 199 ? 4.557 -6.123 16.950 1.00 89.00 199 LEU A N 1
ATOM 1505 C CA . LEU A 1 199 ? 3.890 -6.298 15.656 1.00 89.00 199 LEU A CA 1
ATOM 1506 C C . LEU A 1 199 ? 4.212 -5.226 14.605 1.00 89.00 199 LEU A C 1
ATOM 1508 O O . LEU A 1 199 ? 3.861 -5.411 13.447 1.00 89.00 199 LEU A O 1
ATOM 1512 N N . LEU A 1 200 ? 4.820 -4.101 14.973 1.00 86.50 200 LEU A N 1
ATOM 1513 C CA . LEU A 1 200 ? 5.201 -3.032 14.038 1.00 86.50 200 LEU A CA 1
ATOM 1514 C C . LEU A 1 200 ? 6.717 -2.967 13.806 1.00 86.50 200 LEU A C 1
ATOM 1516 O O . LEU A 1 200 ? 7.172 -2.259 12.912 1.00 86.50 200 LEU A O 1
ATOM 1520 N N . ASN A 1 201 ? 7.499 -3.697 14.603 1.00 81.88 201 ASN A N 1
ATOM 1521 C CA . ASN A 1 201 ? 8.958 -3.707 14.565 1.00 81.88 201 ASN A CA 1
ATOM 1522 C C . ASN A 1 201 ? 9.492 -4.689 13.511 1.00 81.88 201 ASN A C 1
ATOM 1524 O O . ASN A 1 201 ? 10.058 -5.735 13.843 1.00 81.88 201 ASN A O 1
ATOM 1528 N N . TYR A 1 202 ? 9.307 -4.326 12.242 1.00 77.81 202 TYR A N 1
ATOM 1529 C CA . TYR A 1 202 ? 9.965 -4.975 11.112 1.00 77.81 202 TYR A CA 1
ATOM 1530 C C . TYR A 1 202 ? 11.242 -4.245 10.730 1.00 77.81 202 TYR A C 1
ATOM 1532 O O . TYR A 1 202 ? 11.319 -3.017 10.768 1.00 77.81 202 TYR A O 1
ATOM 1540 N N . GLU A 1 203 ? 12.239 -5.013 10.301 1.00 77.31 203 GLU A N 1
ATOM 1541 C CA . GLU A 1 203 ? 13.338 -4.452 9.528 1.00 77.31 203 GLU A CA 1
ATOM 1542 C C . GLU A 1 203 ? 12.794 -4.150 8.122 1.00 77.31 203 GLU A C 1
ATOM 1544 O O . GLU A 1 203 ? 12.485 -5.065 7.353 1.00 77.31 203 GLU A O 1
ATOM 1549 N N . ASP A 1 204 ? 12.615 -2.859 7.823 1.00 76.69 204 ASP A N 1
ATOM 1550 C CA . ASP A 1 204 ? 12.283 -2.375 6.482 1.00 76.69 204 ASP A CA 1
ATOM 1551 C C . ASP A 1 204 ? 13.443 -2.708 5.540 1.00 76.69 204 ASP A C 1
ATOM 1553 O O . ASP A 1 204 ? 14.586 -2.292 5.762 1.00 76.69 204 ASP A O 1
ATOM 1557 N N . VAL A 1 205 ? 13.129 -3.444 4.480 1.00 81.06 205 VAL A N 1
ATOM 1558 C CA . VAL A 1 205 ? 14.089 -4.014 3.534 1.00 81.06 205 VAL A CA 1
ATOM 1559 C C . VAL A 1 205 ? 13.877 -3.387 2.167 1.00 81.06 205 VAL A C 1
ATOM 1561 O O . VAL A 1 205 ? 12.808 -3.503 1.570 1.00 81.06 205 VAL A O 1
ATOM 1564 N N . PHE A 1 206 ? 14.925 -2.749 1.662 1.00 79.62 206 PHE A N 1
ATOM 1565 C CA . PHE A 1 206 ? 15.042 -2.376 0.257 1.00 79.62 206 PHE A CA 1
ATOM 1566 C C . PHE A 1 206 ? 15.521 -3.601 -0.548 1.00 79.62 206 PHE A C 1
ATOM 1568 O O . PHE A 1 206 ? 16.063 -4.538 0.051 1.00 79.62 206 PHE A O 1
ATOM 1575 N N . PRO A 1 207 ? 15.330 -3.635 -1.882 1.00 79.25 207 PRO A N 1
ATOM 1576 C CA . PRO A 1 207 ? 15.514 -4.841 -2.684 1.00 79.25 207 PRO A CA 1
ATOM 1577 C C . PRO A 1 207 ? 16.809 -5.614 -2.412 1.00 79.25 207 PRO A C 1
ATOM 1579 O O . PRO A 1 207 ? 17.914 -5.072 -2.392 1.00 79.25 207 PRO A O 1
ATOM 1582 N N . HIS A 1 208 ? 16.641 -6.919 -2.215 1.00 87.25 208 HIS A N 1
ATOM 1583 C CA . HIS A 1 208 ? 17.722 -7.890 -2.156 1.00 87.25 208 HIS A CA 1
ATOM 1584 C C . HIS A 1 208 ? 18.199 -8.197 -3.577 1.00 87.25 208 HIS A C 1
ATOM 1586 O O . HIS A 1 208 ? 17.418 -8.731 -4.365 1.00 87.25 208 HIS A O 1
ATOM 1592 N N . VAL A 1 209 ? 19.460 -7.887 -3.890 1.00 92.19 209 VAL A N 1
ATOM 1593 C CA . VAL A 1 209 ? 20.012 -8.021 -5.248 1.00 92.19 209 VAL A CA 1
ATOM 1594 C C . VAL A 1 209 ? 21.205 -8.976 -5.294 1.00 92.19 209 VAL A C 1
ATOM 1596 O O . VAL A 1 209 ? 22.189 -8.820 -4.564 1.00 92.19 209 VAL A O 1
ATOM 1599 N N . LEU A 1 210 ? 21.115 -9.978 -6.164 1.00 93.25 210 LEU A N 1
ATOM 1600 C CA . LEU A 1 210 ? 22.164 -10.950 -6.460 1.00 93.25 210 LEU A CA 1
ATOM 1601 C C . LEU A 1 210 ? 23.175 -10.380 -7.457 1.00 93.25 210 LEU A C 1
ATOM 1603 O O . LEU A 1 210 ? 22.780 -9.731 -8.436 1.00 93.25 210 LEU A O 1
ATOM 1607 N N . SER A 1 211 ? 24.454 -10.688 -7.225 1.00 92.38 211 SER A N 1
ATOM 1608 C CA . SER A 1 211 ? 25.517 -10.570 -8.229 1.00 92.38 211 SER A CA 1
ATOM 1609 C C . SER A 1 211 ? 25.226 -11.479 -9.428 1.00 92.38 211 SER A C 1
ATOM 1611 O O . SER A 1 211 ? 24.432 -12.421 -9.325 1.00 92.38 211 SER A O 1
ATOM 1613 N N . ARG A 1 212 ? 25.849 -11.205 -10.582 1.00 88.69 212 ARG A N 1
ATOM 1614 C CA . ARG A 1 212 ? 25.597 -11.979 -11.812 1.00 88.69 212 ARG A CA 1
ATOM 1615 C C . ARG A 1 212 ? 26.017 -13.442 -11.635 1.00 88.69 212 ARG A C 1
ATOM 1617 O O . ARG A 1 212 ? 25.250 -14.333 -11.992 1.00 88.69 212 ARG A O 1
ATOM 1624 N N . ASP A 1 213 ? 27.149 -13.679 -10.972 1.00 89.75 213 ASP A N 1
ATOM 1625 C CA . ASP A 1 213 ? 27.655 -15.007 -10.591 1.00 89.75 213 ASP A CA 1
ATOM 1626 C C . ASP A 1 213 ? 26.852 -15.755 -9.496 1.00 89.75 213 ASP A C 1
ATOM 1628 O O . ASP A 1 213 ? 27.174 -16.903 -9.169 1.00 89.75 213 ASP A O 1
ATOM 1632 N N . GLY A 1 214 ? 25.840 -15.128 -8.880 1.00 90.69 214 GLY A N 1
ATOM 1633 C CA . GLY A 1 214 ? 25.036 -15.720 -7.801 1.00 90.69 214 GLY A CA 1
ATOM 1634 C C . GLY A 1 214 ? 25.784 -16.019 -6.496 1.00 90.69 214 GLY A C 1
ATOM 1635 O O . GLY A 1 214 ? 25.253 -16.729 -5.628 1.00 90.69 214 GLY A O 1
ATOM 1636 N N . GLN A 1 215 ? 27.016 -15.526 -6.334 1.00 91.56 215 GLN A N 1
ATOM 1637 C CA . GLN A 1 215 ? 27.820 -15.753 -5.132 1.00 91.56 215 GLN A CA 1
ATOM 1638 C C . GLN A 1 215 ? 27.627 -14.682 -4.067 1.00 91.56 215 GLN A C 1
ATOM 1640 O O . GLN A 1 215 ? 27.978 -14.926 -2.914 1.00 91.56 215 GLN A O 1
ATOM 1645 N N . ARG A 1 216 ? 27.053 -13.521 -4.398 1.00 94.06 216 ARG A N 1
ATOM 1646 C CA . ARG A 1 216 ? 26.884 -12.411 -3.456 1.00 94.06 216 ARG A CA 1
ATOM 1647 C C . ARG A 1 216 ? 25.469 -11.862 -3.456 1.00 94.06 216 ARG A C 1
ATOM 1649 O O . ARG A 1 216 ? 24.775 -11.862 -4.469 1.00 94.06 216 ARG A O 1
ATOM 1656 N N . LEU A 1 217 ? 25.059 -11.366 -2.293 1.00 94.50 217 LEU A N 1
ATOM 1657 C CA . LEU A 1 217 ? 23.771 -10.711 -2.093 1.00 94.50 217 LEU A CA 1
ATOM 1658 C C . LEU A 1 217 ? 23.970 -9.371 -1.397 1.00 94.50 217 LEU A C 1
ATOM 1660 O O . LEU A 1 217 ? 24.456 -9.342 -0.265 1.00 94.50 217 LEU A O 1
ATOM 1664 N N . ALA A 1 218 ? 23.547 -8.289 -2.045 1.00 95.12 218 ALA A N 1
ATOM 1665 C CA . ALA A 1 218 ? 23.454 -6.972 -1.430 1.00 95.12 218 ALA A CA 1
ATOM 1666 C C . ALA A 1 218 ? 22.022 -6.685 -0.951 1.00 95.12 218 ALA A C 1
ATOM 1668 O O . ALA A 1 218 ? 21.042 -7.239 -1.458 1.00 95.12 218 ALA A O 1
ATOM 1669 N N . SER A 1 219 ? 21.902 -5.854 0.080 1.00 93.19 219 SER A N 1
ATOM 1670 C CA . SER A 1 219 ? 20.640 -5.501 0.734 1.00 93.19 219 SER A CA 1
ATOM 1671 C C . SER A 1 219 ? 20.820 -4.189 1.485 1.00 93.19 219 SER A C 1
ATOM 1673 O O . SER A 1 219 ? 21.774 -4.064 2.247 1.00 93.19 219 SER A O 1
ATOM 1675 N N . ILE A 1 220 ? 19.897 -3.240 1.332 1.00 92.62 220 ILE A N 1
ATOM 1676 C CA . ILE A 1 220 ? 19.821 -2.077 2.226 1.00 92.62 220 ILE A CA 1
ATOM 1677 C C . ILE A 1 220 ? 18.668 -2.310 3.206 1.00 92.62 220 ILE A C 1
ATOM 1679 O O . ILE A 1 220 ? 17.593 -2.762 2.812 1.00 92.62 220 ILE A O 1
ATOM 1683 N N . ARG A 1 221 ? 18.886 -2.025 4.493 1.00 90.25 221 ARG A N 1
ATOM 1684 C CA . ARG A 1 221 ? 17.903 -2.251 5.566 1.00 90.25 221 ARG A CA 1
ATOM 1685 C C . ARG A 1 221 ? 17.850 -1.071 6.527 1.00 90.25 221 ARG A C 1
ATOM 1687 O O . ARG A 1 221 ? 18.880 -0.439 6.763 1.00 90.25 221 ARG A O 1
ATOM 1694 N N . LYS A 1 222 ? 16.685 -0.767 7.105 1.00 85.75 222 LYS A N 1
ATOM 1695 C CA . LYS A 1 222 ? 16.576 0.277 8.141 1.00 85.75 222 LYS A CA 1
ATOM 1696 C C . LYS A 1 222 ? 16.919 -0.292 9.520 1.00 85.75 222 LYS A C 1
ATOM 1698 O O . LYS A 1 222 ? 16.267 -1.221 9.987 1.00 85.75 222 LYS A O 1
ATOM 1703 N N . ARG A 1 223 ? 17.910 0.297 10.192 1.00 77.94 223 ARG A N 1
ATOM 1704 C CA . ARG A 1 223 ? 18.358 -0.090 11.538 1.00 77.94 223 ARG A CA 1
ATOM 1705 C C . ARG A 1 223 ? 18.922 1.124 12.279 1.00 77.94 223 ARG A C 1
ATOM 1707 O O . ARG A 1 223 ? 19.645 1.923 11.692 1.00 77.94 223 ARG A O 1
ATOM 1714 N N . ASP A 1 224 ? 18.561 1.277 13.552 1.00 72.06 224 ASP A N 1
ATOM 1715 C CA . ASP A 1 224 ? 19.054 2.329 14.461 1.00 72.06 224 ASP A CA 1
ATOM 1716 C C . ASP A 1 224 ? 18.992 3.762 13.886 1.00 72.06 224 ASP A C 1
ATOM 1718 O O . ASP A 1 224 ? 19.931 4.549 14.001 1.00 72.06 224 ASP A O 1
ATOM 1722 N N . GLY A 1 225 ? 17.877 4.099 13.223 1.00 74.81 225 GLY A N 1
ATOM 1723 C CA . GLY A 1 225 ? 17.656 5.415 12.604 1.00 74.81 225 GLY A CA 1
ATOM 1724 C C . GLY A 1 225 ? 18.414 5.652 11.291 1.00 74.81 225 GLY A C 1
ATOM 1725 O O . GLY A 1 225 ? 18.374 6.758 10.754 1.00 74.81 225 GLY A O 1
ATOM 1726 N N . LYS A 1 226 ? 19.073 4.625 10.745 1.00 84.81 226 LYS A N 1
ATOM 1727 C CA . LYS A 1 226 ? 19.879 4.681 9.519 1.00 84.81 226 LYS A CA 1
ATOM 1728 C C . LYS A 1 226 ? 19.419 3.644 8.502 1.00 84.81 226 LYS A C 1
ATOM 1730 O O . LYS A 1 226 ? 18.736 2.679 8.841 1.00 84.81 226 LYS A O 1
ATOM 1735 N N . LYS A 1 227 ? 19.837 3.821 7.253 1.00 89.81 227 LYS A N 1
ATOM 1736 C CA . LYS A 1 227 ? 19.800 2.800 6.204 1.00 89.81 227 LYS A CA 1
ATOM 1737 C C . LYS A 1 227 ? 21.201 2.201 6.099 1.00 89.81 227 LYS A C 1
ATOM 1739 O O . LYS A 1 227 ? 22.170 2.929 5.900 1.00 89.81 227 LYS A O 1
ATOM 1744 N N . ILE A 1 228 ? 21.317 0.892 6.290 1.00 92.69 228 ILE A N 1
ATOM 1745 C CA . ILE A 1 228 ? 22.587 0.161 6.321 1.00 92.69 228 ILE A 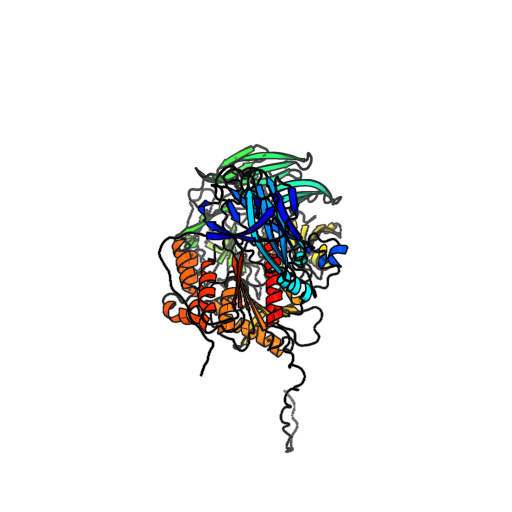CA 1
ATOM 1746 C C . ILE A 1 228 ? 22.639 -0.774 5.117 1.00 92.69 228 ILE A C 1
ATOM 1748 O O . ILE A 1 228 ? 21.726 -1.574 4.918 1.00 92.69 228 ILE A O 1
ATOM 1752 N N . MET A 1 229 ? 23.701 -0.659 4.323 1.00 94.25 229 MET A N 1
ATOM 1753 C CA . MET A 1 229 ? 24.047 -1.593 3.256 1.00 94.25 229 MET A CA 1
ATOM 1754 C C . MET A 1 229 ? 24.711 -2.820 3.877 1.00 94.25 229 MET A C 1
ATOM 1756 O O . MET A 1 229 ? 25.648 -2.677 4.657 1.00 94.25 229 MET A O 1
ATOM 1760 N N . PHE A 1 230 ? 24.264 -4.010 3.496 1.00 94.50 230 PHE A N 1
ATOM 1761 C CA . PHE A 1 230 ? 24.871 -5.293 3.831 1.00 94.50 230 PHE A CA 1
ATOM 1762 C C . PHE A 1 230 ? 25.217 -6.024 2.538 1.00 94.50 230 PHE A C 1
ATOM 1764 O O . PHE A 1 230 ? 24.375 -6.097 1.641 1.00 94.50 230 PHE A O 1
ATOM 1771 N N . VAL A 1 231 ? 26.407 -6.621 2.462 1.00 95.50 231 VAL A N 1
ATOM 1772 C CA . VAL A 1 231 ? 26.771 -7.546 1.379 1.00 95.50 231 VAL A CA 1
ATOM 1773 C C . VAL A 1 231 ? 27.259 -8.861 1.971 1.00 95.50 231 VAL A C 1
ATOM 1775 O O . VAL A 1 231 ? 28.153 -8.867 2.816 1.00 95.50 231 VAL A O 1
ATOM 1778 N N . TYR A 1 232 ? 26.678 -9.974 1.528 1.00 93.62 232 TYR A N 1
ATOM 1779 C CA . TYR A 1 232 ? 26.990 -11.325 1.998 1.00 93.62 232 TYR A CA 1
ATOM 1780 C C . TYR A 1 232 ? 27.619 -12.164 0.888 1.00 93.62 232 TYR A C 1
ATOM 1782 O O . TYR A 1 232 ? 27.175 -12.099 -0.256 1.00 93.62 232 TYR A O 1
ATOM 1790 N N . ASP A 1 233 ? 28.592 -12.998 1.248 1.00 92.31 233 ASP A N 1
ATOM 1791 C CA . ASP A 1 233 ? 29.005 -14.165 0.468 1.00 92.31 233 ASP A CA 1
ATOM 1792 C C . ASP A 1 233 ? 28.006 -15.304 0.706 1.00 92.31 233 ASP A C 1
ATOM 1794 O O . ASP A 1 233 ? 27.797 -15.711 1.845 1.00 92.31 233 ASP A O 1
ATOM 1798 N N . LEU A 1 234 ? 27.382 -15.828 -0.345 1.00 89.50 234 LEU A N 1
ATOM 1799 C CA . LEU A 1 234 ? 26.303 -16.816 -0.248 1.00 89.50 234 LEU A CA 1
ATOM 1800 C C . LEU A 1 234 ? 26.785 -18.264 -0.109 1.00 89.50 234 LEU A C 1
ATOM 1802 O O . LEU A 1 234 ? 25.996 -19.132 0.261 1.00 89.50 234 LEU A O 1
ATOM 1806 N N . ALA A 1 235 ? 28.061 -18.541 -0.383 1.00 85.25 235 ALA A N 1
ATOM 1807 C CA . ALA A 1 235 ? 28.637 -19.869 -0.190 1.00 85.25 235 ALA A CA 1
ATOM 1808 C C . ALA A 1 235 ? 28.929 -20.149 1.296 1.00 85.25 235 ALA A C 1
ATOM 1810 O O . ALA A 1 235 ? 28.696 -21.257 1.781 1.00 85.25 235 ALA A O 1
ATOM 1811 N N . SER A 1 236 ? 29.414 -19.137 2.020 1.00 86.31 236 SER A N 1
ATOM 1812 C CA . SER A 1 236 ? 29.777 -19.197 3.443 1.00 86.31 236 SER A CA 1
ATOM 1813 C C . SER A 1 236 ? 28.792 -18.487 4.381 1.00 86.31 236 SER A C 1
ATOM 1815 O O . SER A 1 236 ? 28.911 -18.625 5.597 1.00 86.31 236 SER A O 1
ATOM 1817 N N . MET A 1 237 ? 27.849 -17.708 3.839 1.00 86.19 237 MET A N 1
ATOM 1818 C CA . MET A 1 237 ? 27.003 -16.745 4.566 1.00 86.19 237 MET A CA 1
ATOM 1819 C C . MET A 1 237 ? 27.785 -15.704 5.382 1.00 86.19 237 MET A C 1
ATOM 1821 O O . MET A 1 237 ? 27.248 -15.067 6.291 1.00 86.19 237 MET A O 1
ATOM 1825 N N . LYS A 1 238 ? 29.059 -15.482 5.038 1.00 90.75 238 LYS A N 1
ATOM 1826 C CA . LYS A 1 238 ? 29.894 -14.461 5.665 1.00 90.75 238 LYS A CA 1
ATOM 1827 C C . LYS A 1 238 ? 29.469 -13.070 5.194 1.00 90.75 238 LYS A C 1
ATOM 1829 O O . LYS A 1 238 ? 29.423 -12.787 4.000 1.00 90.75 238 LYS A O 1
ATOM 1834 N N . LEU A 1 239 ? 29.244 -12.175 6.150 1.00 93.56 239 LEU A N 1
ATOM 1835 C CA . LEU A 1 239 ? 29.124 -10.741 5.902 1.00 93.56 239 LEU A CA 1
ATOM 1836 C C . LEU A 1 239 ? 30.465 -10.194 5.376 1.00 93.56 239 LEU A C 1
ATOM 1838 O O . LEU A 1 239 ? 31.487 -10.286 6.060 1.00 93.56 239 LEU A O 1
ATOM 1842 N N . LEU A 1 240 ? 30.459 -9.661 4.155 1.00 94.00 240 LEU A N 1
ATOM 1843 C CA . LEU A 1 240 ? 31.616 -9.058 3.489 1.00 94.00 240 LEU A CA 1
ATOM 1844 C C . LEU A 1 240 ? 31.710 -7.555 3.765 1.00 94.00 240 LEU A C 1
ATOM 1846 O O . LEU A 1 240 ? 32.801 -7.045 3.992 1.00 94.00 240 LEU A O 1
ATOM 1850 N N . TYR A 1 241 ? 30.568 -6.865 3.772 1.00 95.25 241 TYR A N 1
ATOM 1851 C CA . TYR A 1 241 ? 30.484 -5.416 3.953 1.00 95.25 241 TYR A CA 1
ATOM 1852 C C . TYR A 1 241 ? 29.250 -5.037 4.773 1.00 95.25 241 TYR A C 1
ATOM 1854 O O . TYR A 1 241 ? 28.177 -5.611 4.571 1.00 95.25 241 TYR A O 1
ATOM 1862 N N . GLN A 1 242 ? 29.402 -4.063 5.674 1.00 94.50 242 GLN A N 1
ATOM 1863 C CA . GLN A 1 242 ? 28.303 -3.449 6.416 1.00 94.50 242 GLN A CA 1
ATOM 1864 C C . GLN A 1 242 ? 28.625 -1.985 6.736 1.00 94.50 242 GLN A C 1
ATOM 1866 O O . GLN A 1 242 ? 29.489 -1.721 7.571 1.00 94.50 242 GLN A O 1
ATOM 1871 N N . GLU A 1 243 ? 27.888 -1.043 6.149 1.00 92.44 243 GLU A N 1
ATOM 1872 C CA . GLU A 1 243 ? 28.053 0.390 6.431 1.00 92.44 243 GLU A CA 1
ATOM 1873 C C . GLU A 1 243 ? 26.719 1.147 6.342 1.00 92.44 243 GLU A C 1
ATOM 1875 O O . GLU A 1 243 ? 25.812 0.757 5.604 1.00 92.44 243 GLU A O 1
ATOM 1880 N N . ALA A 1 244 ? 26.579 2.228 7.113 1.00 91.31 244 ALA A N 1
ATOM 1881 C CA . ALA A 1 244 ? 25.431 3.122 7.010 1.00 91.31 244 ALA A CA 1
ATOM 1882 C C . ALA A 1 244 ? 25.567 4.019 5.770 1.00 91.31 244 ALA A C 1
ATOM 1884 O O . ALA A 1 244 ? 26.510 4.796 5.677 1.00 91.31 244 ALA A O 1
ATOM 1885 N N . VAL A 1 245 ? 24.605 3.929 4.852 1.00 90.31 245 VAL A N 1
ATOM 1886 C CA . VAL A 1 245 ? 24.609 4.619 3.548 1.00 90.31 245 VAL A CA 1
ATOM 1887 C C . VAL A 1 245 ? 23.591 5.758 3.442 1.00 90.31 245 VAL A C 1
ATOM 1889 O O . VAL A 1 245 ? 23.547 6.426 2.422 1.00 90.31 245 VAL A O 1
ATOM 1892 N N . ALA A 1 246 ? 22.763 5.979 4.468 1.00 87.75 246 ALA A N 1
ATOM 1893 C CA . ALA A 1 246 ? 21.899 7.157 4.613 1.00 87.75 246 ALA A CA 1
ATOM 1894 C C . ALA A 1 246 ? 21.311 7.220 6.038 1.00 87.75 246 ALA A C 1
ATOM 1896 O O . ALA A 1 246 ? 21.246 6.202 6.738 1.00 87.75 246 ALA A O 1
ATOM 1897 N N . GLN A 1 247 ? 20.820 8.385 6.471 1.00 84.62 247 GLN A N 1
ATOM 1898 C CA . GLN A 1 247 ? 19.842 8.458 7.567 1.00 84.62 247 GLN A CA 1
ATOM 1899 C C . GLN A 1 247 ? 18.482 7.894 7.118 1.00 84.62 247 GLN A C 1
ATOM 1901 O O . GLN A 1 247 ? 18.220 7.720 5.928 1.00 84.62 247 GLN A O 1
ATOM 1906 N N . ILE A 1 248 ? 17.580 7.604 8.060 1.00 77.12 248 ILE A N 1
ATOM 1907 C CA . ILE A 1 248 ? 16.266 7.028 7.728 1.00 77.12 248 ILE A CA 1
ATOM 1908 C C . ILE A 1 248 ? 15.400 7.942 6.839 1.00 77.12 248 ILE A C 1
ATOM 1910 O O . ILE A 1 248 ? 14.663 7.431 5.995 1.00 77.12 248 ILE A O 1
ATOM 1914 N N . SER A 1 249 ? 15.533 9.262 7.007 1.00 75.19 249 SER A N 1
ATOM 1915 C CA . SER A 1 249 ? 14.861 10.322 6.241 1.00 75.19 249 SER A CA 1
ATOM 1916 C C . SER A 1 249 ? 15.496 10.604 4.875 1.00 75.19 249 SER A C 1
ATOM 1918 O O . SER A 1 249 ? 14.817 11.101 3.985 1.00 75.19 249 SER A O 1
ATOM 1920 N N . GLN A 1 250 ? 16.775 10.275 4.690 1.00 82.50 250 GLN A N 1
ATOM 1921 C CA . GLN A 1 250 ? 17.526 10.562 3.465 1.00 82.50 250 GLN A CA 1
ATOM 1922 C C . GLN A 1 250 ? 17.253 9.535 2.367 1.00 82.50 250 GLN A C 1
ATOM 1924 O O . GLN A 1 250 ? 17.025 8.354 2.646 1.00 82.50 250 GLN A O 1
ATOM 1929 N N . TYR A 1 251 ? 17.301 9.957 1.103 1.00 86.00 251 TYR A N 1
ATOM 1930 C CA . TYR A 1 251 ? 17.140 9.039 -0.025 1.00 86.00 251 TYR A CA 1
ATOM 1931 C C . TYR A 1 251 ? 18.356 8.114 -0.191 1.00 86.00 251 TYR A C 1
ATOM 1933 O O . TYR A 1 251 ? 19.501 8.507 0.032 1.00 86.00 251 TYR A O 1
ATOM 1941 N N . VAL A 1 252 ? 18.083 6.876 -0.599 1.00 90.44 252 VAL A N 1
ATOM 1942 C CA . VAL A 1 252 ? 19.073 5.945 -1.146 1.00 90.44 252 VAL A CA 1
ATOM 1943 C C . VAL A 1 252 ? 18.351 5.065 -2.164 1.00 90.44 252 VAL A C 1
ATOM 1945 O O . VAL A 1 252 ? 17.252 4.584 -1.867 1.00 90.44 252 VAL A O 1
ATOM 1948 N N . SER A 1 253 ? 18.932 4.887 -3.349 1.00 91.44 253 SER A N 1
ATOM 1949 C CA . SER A 1 253 ? 18.354 4.045 -4.397 1.00 91.44 253 SER A CA 1
ATOM 1950 C C . SER A 1 253 ? 18.468 2.563 -4.040 1.00 91.44 253 SER A C 1
ATOM 1952 O O . SER A 1 253 ? 19.201 2.161 -3.130 1.00 91.44 253 SER A O 1
ATOM 1954 N N . SER A 1 254 ? 17.784 1.715 -4.809 1.00 89.12 254 SER A N 1
ATOM 1955 C CA . SER A 1 254 ? 18.142 0.294 -4.828 1.00 89.12 254 SER A CA 1
ATOM 1956 C C . SER A 1 254 ? 19.566 0.148 -5.385 1.00 89.12 254 SER A C 1
ATOM 1958 O O . SER A 1 254 ? 19.900 0.839 -6.352 1.00 89.12 254 SER A O 1
ATOM 1960 N N . PRO A 1 255 ? 20.424 -0.698 -4.790 1.00 93.31 255 PRO A N 1
ATOM 1961 C CA . PRO A 1 255 ? 21.781 -0.881 -5.278 1.00 93.31 255 PRO A CA 1
ATOM 1962 C C . PRO A 1 255 ? 21.806 -1.833 -6.477 1.00 93.31 255 PRO A C 1
ATOM 1964 O O . PRO A 1 255 ? 20.943 -2.702 -6.615 1.00 93.31 255 PRO A O 1
ATOM 1967 N N . VAL A 1 256 ? 22.807 -1.681 -7.341 1.00 93.06 256 VAL A N 1
ATOM 1968 C CA . VAL A 1 256 ? 22.891 -2.378 -8.627 1.00 93.06 256 VAL A CA 1
ATOM 1969 C C . VAL A 1 256 ? 24.300 -2.920 -8.851 1.00 93.06 256 VAL A C 1
ATOM 1971 O O . VAL A 1 256 ? 25.280 -2.188 -8.742 1.00 93.06 256 VAL A O 1
ATOM 1974 N N . TRP A 1 257 ? 24.413 -4.212 -9.162 1.00 93.12 257 TRP A N 1
ATOM 1975 C CA . TRP A 1 257 ? 25.695 -4.851 -9.472 1.00 93.12 257 TRP A CA 1
ATOM 1976 C C . TRP A 1 257 ? 26.150 -4.492 -10.891 1.00 93.12 257 TRP A C 1
ATOM 1978 O O . TRP A 1 257 ? 25.507 -4.882 -11.867 1.00 93.12 257 TRP A O 1
ATOM 1988 N N . VAL A 1 258 ? 27.279 -3.788 -10.991 1.00 93.38 258 VAL A N 1
ATOM 1989 C CA . VAL A 1 258 ? 27.928 -3.393 -12.261 1.00 93.38 258 VAL A CA 1
ATOM 1990 C C . VAL A 1 258 ? 29.113 -4.299 -12.622 1.00 93.38 258 VAL A C 1
ATOM 1992 O O . VAL A 1 258 ? 29.577 -4.324 -13.757 1.00 93.38 258 VAL A O 1
ATOM 1995 N N . SER A 1 259 ? 29.568 -5.104 -11.665 1.00 90.56 259 SER A N 1
ATOM 1996 C CA . SER A 1 259 ? 30.409 -6.287 -11.857 1.00 90.56 259 SER A CA 1
ATOM 1997 C C . SER A 1 259 ? 30.086 -7.291 -10.742 1.00 90.56 259 SER A C 1
ATOM 1999 O O . SER A 1 259 ? 29.254 -7.003 -9.883 1.00 90.56 259 SER A O 1
ATOM 2001 N N . ASP A 1 260 ? 30.735 -8.456 -10.684 1.00 90.19 260 ASP A N 1
ATOM 2002 C CA . ASP A 1 260 ? 30.515 -9.394 -9.568 1.00 90.19 260 ASP A CA 1
ATOM 2003 C C . ASP A 1 260 ? 31.060 -8.888 -8.218 1.00 90.19 260 ASP A C 1
ATOM 2005 O O . ASP A 1 260 ? 30.782 -9.479 -7.174 1.00 90.19 260 ASP A O 1
ATOM 2009 N N . HIS A 1 261 ? 31.847 -7.803 -8.204 1.00 91.94 261 HIS A N 1
ATOM 2010 C CA . HIS A 1 261 ? 32.454 -7.227 -6.996 1.00 91.94 261 HIS A CA 1
ATOM 2011 C C . HIS A 1 261 ? 32.111 -5.757 -6.742 1.00 91.94 261 HIS A C 1
ATOM 2013 O O . HIS A 1 261 ? 32.369 -5.284 -5.638 1.00 91.94 261 HIS A O 1
ATOM 2019 N N . GLU A 1 262 ? 31.485 -5.062 -7.693 1.00 95.56 262 GLU A N 1
ATOM 2020 C CA . GLU A 1 262 ? 31.168 -3.640 -7.568 1.00 95.56 262 GLU A CA 1
ATOM 2021 C C . GLU A 1 262 ? 29.658 -3.369 -7.586 1.00 95.56 262 GLU A C 1
ATOM 2023 O O . GLU A 1 262 ? 28.918 -3.874 -8.437 1.00 95.56 262 GLU A O 1
ATOM 2028 N N . LEU A 1 263 ? 29.217 -2.517 -6.658 1.00 95.69 263 LEU A N 1
ATOM 2029 C CA . LEU A 1 263 ? 27.835 -2.066 -6.495 1.00 95.69 263 LEU A CA 1
ATOM 2030 C C . LEU A 1 263 ? 27.735 -0.558 -6.712 1.00 95.69 263 LEU A C 1
ATOM 2032 O O . LEU A 1 263 ? 28.340 0.220 -5.973 1.00 95.69 263 LEU A O 1
ATOM 2036 N N . ALA A 1 264 ? 26.922 -0.153 -7.681 1.00 96.06 264 ALA A N 1
ATOM 2037 C CA . ALA A 1 264 ? 26.501 1.226 -7.863 1.00 96.06 264 ALA A CA 1
ATOM 2038 C C . ALA A 1 264 ? 25.224 1.511 -7.057 1.00 96.06 264 ALA A C 1
ATOM 2040 O O . ALA A 1 264 ? 24.318 0.678 -7.003 1.00 96.06 264 ALA A O 1
ATOM 2041 N N . TYR A 1 265 ? 25.135 2.680 -6.427 1.00 95.38 265 TYR A N 1
ATOM 2042 C CA . TYR A 1 265 ? 23.917 3.156 -5.760 1.00 95.38 265 TYR A CA 1
ATOM 2043 C C . TYR A 1 265 ? 23.932 4.682 -5.648 1.00 95.38 265 TYR A C 1
ATOM 2045 O O . TYR A 1 265 ? 24.999 5.287 -5.579 1.00 95.38 265 TYR A O 1
ATOM 2053 N N . VAL A 1 266 ? 22.761 5.313 -5.612 1.00 94.25 266 VAL A N 1
ATOM 2054 C CA . VAL A 1 266 ? 22.628 6.747 -5.322 1.00 94.25 266 VAL A CA 1
ATOM 2055 C C . VAL A 1 266 ? 22.305 6.929 -3.844 1.00 94.25 266 VAL A C 1
ATOM 2057 O O . VAL A 1 266 ? 21.483 6.194 -3.302 1.00 94.25 266 VAL A O 1
ATOM 2060 N N . MET A 1 267 ? 22.927 7.907 -3.188 1.00 90.88 267 MET A N 1
ATOM 2061 C CA . MET A 1 267 ? 22.572 8.337 -1.829 1.00 90.88 267 MET A CA 1
ATOM 2062 C C . MET A 1 267 ? 22.541 9.859 -1.721 1.00 90.88 267 MET A C 1
ATOM 2064 O O . MET A 1 267 ? 23.269 10.552 -2.431 1.00 90.88 267 MET A O 1
ATOM 2068 N N . ASP A 1 268 ? 21.711 10.368 -0.814 1.00 85.62 268 ASP A N 1
ATOM 2069 C CA . ASP A 1 268 ? 21.745 11.767 -0.401 1.00 85.62 268 ASP A CA 1
ATOM 2070 C C . ASP A 1 268 ? 22.849 11.997 0.652 1.00 85.62 268 ASP A C 1
ATOM 2072 O O . ASP A 1 268 ? 22.736 11.557 1.795 1.00 85.62 268 ASP A O 1
ATOM 2076 N N . ASP A 1 269 ? 23.917 12.697 0.256 1.00 75.00 269 ASP A N 1
ATOM 2077 C CA . ASP A 1 269 ? 25.060 13.065 1.109 1.00 75.00 269 ASP A CA 1
ATOM 2078 C C . ASP A 1 269 ? 24.790 14.318 1.985 1.00 75.00 269 ASP A C 1
ATOM 2080 O O . ASP A 1 269 ? 25.714 14.831 2.627 1.00 75.00 269 ASP A O 1
ATOM 2084 N N . SER A 1 270 ? 23.562 14.854 1.994 1.00 70.00 270 SER A N 1
ATOM 2085 C CA . SER A 1 270 ? 23.226 16.117 2.663 1.00 70.00 270 SER A CA 1
ATOM 2086 C C . SER A 1 270 ? 23.580 16.124 4.159 1.00 70.00 270 SER A C 1
ATOM 2088 O O . SER A 1 270 ? 23.393 15.154 4.893 1.00 70.00 270 SER A O 1
ATOM 2090 N N . THR A 1 271 ? 24.099 17.252 4.653 1.00 61.25 271 THR A N 1
ATOM 2091 C CA . THR A 1 271 ? 24.391 17.454 6.090 1.00 61.25 271 THR A CA 1
ATOM 2092 C C . THR A 1 271 ? 23.284 18.223 6.821 1.00 61.25 271 THR A C 1
ATOM 2094 O O . THR A 1 271 ? 23.399 18.497 8.016 1.00 61.25 271 THR A O 1
ATOM 2097 N N . THR A 1 272 ? 22.208 18.559 6.107 1.00 51.12 272 THR A N 1
ATOM 2098 C CA . THR A 1 272 ? 21.059 19.360 6.550 1.00 51.12 272 THR A CA 1
ATOM 2099 C C . THR A 1 272 ? 19.787 18.823 5.909 1.00 51.12 272 THR A C 1
ATOM 2101 O O . THR A 1 272 ? 19.811 18.510 4.723 1.00 51.12 272 THR A O 1
ATOM 2104 N N . GLU A 1 273 ? 18.674 18.798 6.643 1.00 50.19 273 GLU A N 1
ATOM 2105 C CA . GLU A 1 273 ? 17.395 18.247 6.156 1.00 50.19 273 GLU A CA 1
ATOM 2106 C C . GLU A 1 273 ? 16.778 19.028 4.972 1.00 50.19 273 GLU A C 1
ATOM 2108 O O . GLU A 1 273 ? 15.912 18.495 4.286 1.00 50.19 273 GLU A O 1
ATOM 2113 N N . ASP A 1 274 ? 17.218 20.266 4.712 1.00 42.38 274 ASP A N 1
ATOM 2114 C CA . ASP A 1 274 ? 16.537 21.183 3.784 1.00 42.38 274 ASP A CA 1
ATOM 2115 C C . ASP A 1 274 ? 16.887 21.018 2.287 1.00 42.38 274 ASP A C 1
ATOM 2117 O O . ASP A 1 274 ? 16.109 21.469 1.447 1.00 42.38 274 ASP A O 1
ATOM 2121 N N . TYR A 1 275 ? 18.028 20.412 1.920 1.00 52.62 275 TYR A N 1
ATOM 2122 C CA . TYR A 1 275 ? 18.448 20.266 0.510 1.00 52.62 275 TYR A CA 1
ATOM 2123 C C . TYR A 1 275 ? 19.290 19.007 0.281 1.00 52.62 275 TYR A C 1
ATOM 2125 O O . TYR A 1 275 ? 20.358 18.860 0.878 1.00 52.62 275 TYR A O 1
ATOM 2133 N N . GLY A 1 276 ? 18.839 18.139 -0.629 1.00 63.75 276 GLY A N 1
ATOM 2134 C CA . GLY A 1 276 ? 19.562 16.926 -1.002 1.00 63.75 276 GLY A CA 1
ATOM 2135 C C . GLY A 1 276 ? 20.799 17.214 -1.856 1.00 63.75 276 GLY A C 1
ATOM 2136 O O . GLY A 1 276 ? 20.743 17.992 -2.809 1.00 63.75 276 GLY A O 1
ATOM 2137 N N . THR A 1 277 ? 21.916 16.563 -1.535 1.00 76.75 277 THR A N 1
ATOM 2138 C CA . THR A 1 277 ? 23.103 16.492 -2.399 1.00 76.75 277 THR A CA 1
ATOM 2139 C C . THR A 1 277 ? 23.270 15.046 -2.834 1.00 76.75 277 THR A C 1
ATOM 2141 O O . THR A 1 277 ? 24.066 14.296 -2.264 1.00 76.75 277 THR A O 1
ATOM 2144 N N . TRP A 1 278 ? 22.451 14.636 -3.798 1.00 88.38 278 TRP A N 1
ATOM 2145 C CA . TRP A 1 278 ? 22.427 13.261 -4.280 1.00 88.38 278 TRP A CA 1
ATOM 2146 C C . TRP A 1 278 ? 23.659 12.948 -5.131 1.00 88.38 278 TRP A C 1
ATOM 2148 O O . TRP A 1 278 ? 24.115 13.770 -5.929 1.00 88.38 278 TRP A O 1
ATOM 2158 N N . ARG A 1 279 ? 24.236 11.764 -4.916 1.00 92.38 279 ARG A N 1
ATOM 2159 C CA . ARG A 1 279 ? 25.470 11.319 -5.569 1.00 92.38 279 ARG A CA 1
ATOM 2160 C C . ARG A 1 279 ? 25.402 9.859 -5.955 1.00 92.38 279 ARG A C 1
ATOM 2162 O O . ARG A 1 279 ? 25.042 9.020 -5.128 1.00 92.38 279 ARG A O 1
ATOM 2169 N N . LEU A 1 280 ? 25.897 9.550 -7.150 1.00 95.94 280 LEU A N 1
ATOM 2170 C CA . LEU A 1 280 ? 26.222 8.184 -7.542 1.00 95.94 280 LEU A CA 1
ATOM 2171 C C . LEU A 1 280 ? 27.490 7.725 -6.808 1.00 95.94 280 LEU A C 1
ATOM 2173 O O . LEU A 1 280 ? 28.542 8.365 -6.889 1.00 95.94 280 LEU A O 1
ATOM 2177 N N . LYS A 1 281 ? 27.394 6.596 -6.111 1.00 95.81 281 LYS A N 1
ATOM 2178 C CA . LYS A 1 281 ? 28.482 5.909 -5.414 1.00 95.81 281 LYS A CA 1
ATOM 2179 C C . LYS A 1 281 ? 28.814 4.597 -6.116 1.00 95.81 281 LYS A C 1
ATOM 2181 O O . LYS A 1 281 ? 27.938 3.971 -6.707 1.00 95.81 281 LYS A O 1
ATOM 2186 N N . LEU A 1 282 ? 30.063 4.164 -5.982 1.00 96.81 282 LEU A N 1
ATOM 2187 C CA . LEU A 1 282 ? 30.541 2.841 -6.372 1.00 96.81 282 LEU A CA 1
ATOM 2188 C C . LEU A 1 282 ? 31.282 2.207 -5.196 1.00 96.81 282 LEU A C 1
ATOM 2190 O O . LEU A 1 282 ? 32.307 2.730 -4.763 1.00 96.81 282 LEU A O 1
ATOM 2194 N N . LEU A 1 283 ? 30.757 1.097 -4.689 1.00 96.62 283 LEU A N 1
ATOM 2195 C CA . LEU A 1 283 ? 31.377 0.267 -3.660 1.00 96.62 283 LEU A CA 1
ATOM 2196 C C . LEU A 1 283 ? 32.077 -0.920 -4.321 1.00 96.62 283 LEU A C 1
ATOM 2198 O O . LEU A 1 283 ? 31.405 -1.747 -4.930 1.00 96.62 283 LEU A O 1
ATOM 2202 N N . ASP A 1 284 ? 33.388 -1.051 -4.128 1.00 96.00 284 ASP A N 1
ATOM 2203 C CA . ASP A 1 284 ? 34.113 -2.304 -4.354 1.00 96.00 284 ASP A CA 1
ATOM 2204 C C . ASP A 1 284 ? 34.058 -3.158 -3.076 1.00 96.00 284 ASP A C 1
ATOM 2206 O O . ASP A 1 284 ? 34.668 -2.838 -2.054 1.00 96.00 284 ASP A O 1
ATOM 2210 N N . VAL A 1 285 ? 33.330 -4.272 -3.139 1.00 94.38 285 VAL A N 1
ATOM 2211 C CA . VAL A 1 285 ? 33.116 -5.208 -2.025 1.00 94.38 285 VAL A CA 1
ATOM 2212 C C . VAL A 1 285 ? 34.385 -6.000 -1.682 1.00 94.38 285 VAL A C 1
ATOM 2214 O O . VAL A 1 285 ? 34.518 -6.478 -0.556 1.00 94.38 285 VAL A O 1
ATOM 2217 N N . ALA A 1 286 ? 35.332 -6.148 -2.614 1.00 90.12 286 ALA A N 1
ATOM 2218 C CA . ALA A 1 286 ? 36.579 -6.872 -2.372 1.00 90.12 286 ALA A CA 1
ATOM 2219 C C . ALA A 1 286 ? 37.574 -6.053 -1.532 1.00 90.12 286 ALA A C 1
ATOM 2221 O O . ALA A 1 286 ? 38.306 -6.630 -0.726 1.00 90.12 286 ALA A O 1
ATOM 2222 N N . THR A 1 287 ? 37.588 -4.725 -1.690 1.00 93.56 287 THR A N 1
ATOM 2223 C CA . THR A 1 287 ? 38.431 -3.816 -0.889 1.00 93.56 287 THR A CA 1
ATOM 2224 C C . THR A 1 287 ? 37.679 -3.092 0.230 1.00 93.56 287 THR A C 1
ATOM 2226 O O . THR A 1 287 ? 38.316 -2.567 1.142 1.00 93.56 287 THR A O 1
ATOM 2229 N N . GLY A 1 288 ? 36.344 -3.058 0.182 1.00 92.06 288 GLY A N 1
ATOM 2230 C CA . GLY A 1 288 ? 35.503 -2.249 1.070 1.00 92.06 288 GLY A CA 1
ATOM 2231 C C . GLY A 1 288 ? 35.580 -0.745 0.783 1.00 92.06 288 GLY A C 1
ATOM 2232 O O . GLY A 1 288 ? 35.164 0.053 1.619 1.00 92.06 288 GLY A O 1
ATOM 2233 N N . LYS A 1 289 ? 36.150 -0.337 -0.360 1.00 94.50 289 LYS A N 1
ATOM 2234 C CA . LYS A 1 289 ? 36.310 1.071 -0.737 1.00 94.50 289 LYS A CA 1
ATOM 2235 C C . LYS A 1 289 ? 35.065 1.569 -1.471 1.00 94.50 289 LYS A C 1
ATOM 2237 O O . LYS A 1 289 ? 34.693 1.018 -2.505 1.00 94.50 289 LYS A O 1
ATOM 2242 N N . THR A 1 290 ? 34.511 2.682 -0.998 1.00 95.00 290 THR A N 1
ATOM 2243 C CA . THR A 1 290 ? 33.449 3.429 -1.687 1.00 95.00 290 THR A CA 1
ATOM 2244 C C . THR A 1 290 ? 34.012 4.695 -2.339 1.00 95.00 290 THR A C 1
ATOM 2246 O O . THR A 1 290 ? 34.792 5.427 -1.728 1.00 95.00 290 THR A O 1
ATOM 2249 N N . GLU A 1 291 ? 33.619 4.969 -3.581 1.00 95.00 291 GLU A N 1
ATOM 2250 C CA . GLU A 1 291 ? 34.004 6.152 -4.361 1.00 95.00 291 GLU A CA 1
ATOM 2251 C C . GLU A 1 291 ? 32.760 6.931 -4.821 1.00 95.00 291 GLU A C 1
ATOM 2253 O O . GLU A 1 291 ? 31.761 6.328 -5.207 1.00 95.00 291 GLU A O 1
ATOM 2258 N N . SER A 1 292 ? 32.807 8.267 -4.789 1.00 94.25 292 SER A N 1
ATOM 2259 C CA . SER A 1 292 ? 31.779 9.123 -5.408 1.00 94.25 292 SER A CA 1
ATOM 2260 C C . SER A 1 292 ? 32.097 9.301 -6.893 1.00 94.25 292 SER A C 1
ATOM 2262 O O . SER A 1 292 ? 33.211 9.703 -7.224 1.00 94.25 292 SER A O 1
ATOM 2264 N N . LEU A 1 293 ? 31.137 9.012 -7.773 1.00 95.00 293 LEU A N 1
ATOM 2265 C CA . LEU A 1 293 ? 31.337 8.996 -9.225 1.00 95.00 293 LEU A CA 1
ATOM 2266 C C . LEU A 1 293 ? 30.820 10.249 -9.934 1.00 95.00 293 LEU A C 1
ATOM 2268 O O . LEU A 1 293 ? 31.464 10.744 -10.859 1.00 95.00 293 LEU A O 1
ATOM 2272 N N . LEU A 1 294 ? 29.636 10.713 -9.531 1.00 92.88 294 LEU A N 1
ATOM 2273 C CA . LEU A 1 294 ? 28.915 11.813 -10.163 1.00 92.88 294 LEU A CA 1
ATOM 2274 C C . LEU A 1 294 ? 28.018 12.502 -9.122 1.00 92.88 294 LEU A C 1
ATOM 2276 O O . LEU A 1 294 ? 27.386 11.827 -8.303 1.00 92.88 294 LEU A O 1
ATOM 2280 N N . ASP A 1 295 ? 28.008 13.833 -9.145 1.00 90.94 295 ASP A N 1
ATOM 2281 C CA . ASP A 1 295 ? 27.125 14.694 -8.349 1.00 90.94 295 ASP A CA 1
ATOM 2282 C C . ASP A 1 295 ? 25.785 14.927 -9.074 1.00 90.94 295 ASP A C 1
ATOM 2284 O O . ASP A 1 295 ? 25.672 14.671 -10.270 1.00 90.94 295 ASP A O 1
ATOM 2288 N N . ASP A 1 296 ? 24.780 15.430 -8.353 1.00 89.62 296 ASP A N 1
ATOM 2289 C CA . ASP A 1 296 ? 23.447 15.809 -8.857 1.00 89.62 296 ASP A CA 1
ATOM 2290 C C . ASP A 1 296 ? 22.605 14.653 -9.455 1.00 89.62 296 ASP A C 1
ATOM 2292 O O . ASP A 1 296 ? 21.532 14.888 -10.012 1.00 89.62 296 ASP A O 1
ATOM 2296 N N . VAL A 1 297 ? 23.041 13.397 -9.295 1.00 91.25 297 VAL A N 1
ATOM 2297 C CA . VAL A 1 297 ? 22.304 12.187 -9.708 1.00 91.25 297 VAL A CA 1
ATOM 2298 C C . VAL A 1 297 ? 21.247 11.849 -8.664 1.00 91.25 297 VAL A C 1
ATOM 2300 O O . VAL A 1 297 ? 21.609 11.474 -7.551 1.00 91.25 297 VAL A O 1
ATOM 2303 N N . ILE A 1 298 ? 19.962 11.933 -9.013 1.00 89.06 298 ILE A N 1
ATOM 2304 C CA . ILE A 1 298 ? 18.851 11.666 -8.087 1.00 89.06 298 ILE A CA 1
ATOM 2305 C C . ILE A 1 298 ? 18.418 10.200 -8.057 1.00 89.06 298 ILE A C 1
ATOM 2307 O O . ILE A 1 298 ? 17.977 9.747 -7.001 1.00 89.06 298 ILE A O 1
ATOM 2311 N N . ASP A 1 299 ? 18.572 9.443 -9.150 1.00 91.12 299 ASP A N 1
ATOM 2312 C CA . ASP A 1 299 ? 18.272 8.006 -9.148 1.00 91.12 299 ASP A CA 1
ATOM 2313 C C . ASP A 1 299 ? 19.005 7.200 -10.237 1.00 91.12 299 ASP A C 1
ATOM 2315 O O . ASP A 1 299 ? 19.481 7.743 -11.238 1.00 91.12 299 ASP A O 1
ATOM 2319 N N . ILE A 1 300 ? 19.063 5.876 -10.047 1.00 93.19 300 ILE A N 1
ATOM 2320 C CA . ILE A 1 300 ? 19.465 4.911 -11.083 1.00 93.19 300 ILE A CA 1
ATOM 2321 C C . ILE A 1 300 ? 18.187 4.321 -11.679 1.00 93.19 300 ILE A C 1
ATOM 2323 O O . ILE A 1 300 ? 17.503 3.543 -11.018 1.00 93.19 300 ILE A O 1
ATOM 2327 N N . ILE A 1 301 ? 17.886 4.657 -12.933 1.00 89.00 301 ILE A N 1
ATOM 2328 C CA . ILE A 1 301 ? 16.668 4.202 -13.613 1.00 89.00 301 ILE A CA 1
ATOM 2329 C C . ILE A 1 301 ? 16.774 2.718 -13.986 1.00 89.00 301 ILE A C 1
ATOM 2331 O O . ILE A 1 301 ? 15.874 1.935 -13.689 1.00 89.00 301 ILE A O 1
ATOM 2335 N N . GLU A 1 302 ? 17.878 2.319 -14.625 1.00 85.50 302 GLU A N 1
ATOM 2336 C CA . GLU A 1 302 ? 18.148 0.928 -15.007 1.00 85.50 302 GLU A CA 1
ATOM 2337 C C . GLU A 1 302 ? 19.654 0.701 -15.262 1.00 85.50 302 GLU A C 1
ATOM 2339 O O . GLU A 1 302 ? 20.360 1.603 -15.713 1.00 85.50 302 GLU A O 1
ATOM 2344 N N . SER A 1 303 ? 20.151 -0.517 -15.009 1.00 86.94 303 SER A N 1
ATOM 2345 C CA . SER A 1 303 ? 21.429 -1.014 -15.548 1.00 86.94 303 SER A CA 1
ATOM 2346 C C . SER A 1 303 ? 21.204 -1.873 -16.780 1.00 86.94 303 SER A C 1
ATOM 2348 O O . SER A 1 303 ? 20.315 -2.728 -16.777 1.00 86.94 303 SER A O 1
ATOM 2350 N N . LEU A 1 304 ? 22.061 -1.732 -17.784 1.00 87.69 304 LEU A N 1
ATOM 2351 C CA . LEU A 1 304 ? 21.840 -2.375 -19.073 1.00 87.69 304 LEU A CA 1
ATOM 2352 C C . LEU A 1 304 ? 22.273 -3.857 -19.043 1.00 87.69 304 LEU A C 1
ATOM 2354 O O . LEU A 1 304 ? 23.422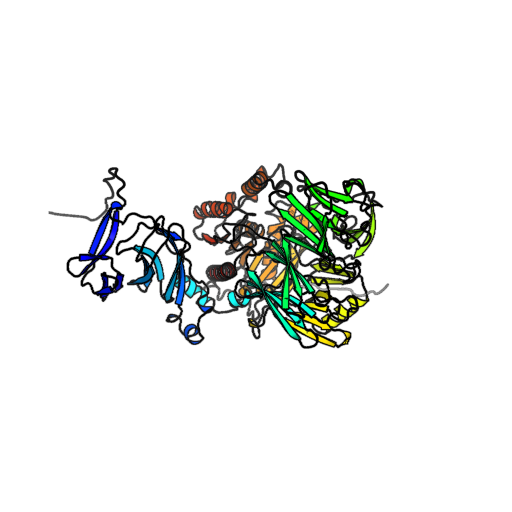 -4.154 -18.698 1.00 87.69 304 LEU A O 1
ATOM 2358 N N . PRO A 1 305 ? 21.412 -4.825 -19.421 1.00 81.44 305 PRO A N 1
ATOM 2359 C CA . PRO A 1 305 ? 21.764 -6.244 -19.395 1.00 81.44 305 PRO A CA 1
ATOM 2360 C C . PRO A 1 305 ? 22.986 -6.555 -20.269 1.00 81.44 305 PRO A C 1
ATOM 2362 O O . PRO A 1 305 ? 23.906 -7.238 -19.801 1.00 81.44 305 PRO A O 1
ATOM 2365 N N . SER A 1 306 ? 23.027 -5.979 -21.480 1.00 83.12 306 SER A N 1
ATOM 2366 C CA . SER A 1 306 ? 24.117 -6.128 -22.456 1.00 83.12 306 SER A CA 1
ATOM 2367 C C . SER A 1 306 ? 25.414 -5.393 -22.086 1.00 83.12 306 SER A C 1
ATOM 2369 O O . SER A 1 306 ? 26.483 -5.762 -22.573 1.00 83.12 306 SER A O 1
ATOM 2371 N N . ARG A 1 307 ? 25.326 -4.364 -21.231 1.00 87.94 307 ARG A N 1
ATOM 2372 C CA . ARG A 1 307 ? 26.417 -3.460 -20.828 1.00 87.94 307 ARG A CA 1
ATOM 2373 C C . ARG A 1 307 ? 26.354 -3.209 -19.309 1.00 87.94 307 ARG A C 1
ATOM 2375 O O . ARG A 1 307 ? 25.900 -2.144 -18.901 1.00 87.94 307 ARG A O 1
ATOM 2382 N N . PRO A 1 308 ? 26.742 -4.192 -18.463 1.00 84.00 308 PRO A N 1
ATOM 2383 C CA . PRO A 1 308 ? 26.669 -4.107 -16.994 1.00 84.00 308 PRO A CA 1
ATOM 2384 C C . PRO A 1 308 ? 27.247 -2.835 -16.375 1.00 84.00 308 PRO A C 1
ATOM 2386 O O . PRO A 1 308 ? 26.773 -2.367 -15.344 1.00 84.00 308 PRO A O 1
ATOM 2389 N N . ASP A 1 309 ? 28.305 -2.329 -16.994 1.00 90.00 309 ASP A N 1
ATOM 2390 C CA . ASP A 1 309 ? 29.069 -1.159 -16.603 1.00 90.00 309 ASP A CA 1
ATOM 2391 C C . ASP A 1 309 ? 28.394 0.161 -17.000 1.00 90.00 309 ASP A C 1
ATOM 2393 O O . ASP A 1 309 ? 28.890 1.227 -16.644 1.00 90.00 309 ASP A O 1
ATOM 2397 N N . GLU A 1 310 ? 27.266 0.120 -17.710 1.00 93.69 310 GLU A N 1
ATOM 2398 C CA . GLU A 1 310 ? 26.510 1.288 -18.141 1.00 93.69 310 GLU A CA 1
ATOM 2399 C C . GLU A 1 310 ? 25.137 1.366 -17.458 1.00 93.69 310 GLU A C 1
ATOM 2401 O O . GLU A 1 310 ? 24.358 0.408 -17.420 1.00 93.69 310 GLU A O 1
ATOM 2406 N N . LEU A 1 311 ? 24.847 2.548 -16.917 1.00 95.06 311 LEU A N 1
ATOM 2407 C CA . LEU A 1 311 ? 23.617 2.878 -16.206 1.00 95.06 311 LEU A CA 1
ATOM 2408 C C . LEU A 1 311 ? 22.857 3.971 -16.957 1.00 95.06 311 LEU A C 1
ATOM 2410 O O . LEU A 1 311 ? 23.475 4.896 -17.484 1.00 95.06 311 LEU A O 1
ATOM 2414 N N . VAL A 1 312 ? 21.526 3.911 -16.932 1.00 94.06 312 VAL A N 1
ATOM 2415 C CA . VAL A 1 312 ? 20.678 5.080 -17.191 1.00 94.06 312 VAL A CA 1
ATOM 2416 C C . VAL A 1 312 ? 20.447 5.783 -15.862 1.00 94.06 312 VAL A C 1
ATOM 2418 O O . VAL A 1 312 ? 19.882 5.204 -14.932 1.00 94.06 312 VAL A O 1
ATOM 2421 N N . LEU A 1 313 ? 20.892 7.029 -15.775 1.00 93.94 313 LEU A N 1
ATOM 2422 C CA . LEU A 1 313 ? 20.740 7.875 -14.596 1.00 93.94 313 LEU A CA 1
ATOM 2423 C C . LEU A 1 313 ? 19.656 8.927 -14.835 1.00 93.94 313 LEU A C 1
ATOM 2425 O O . LEU A 1 313 ? 19.519 9.419 -15.957 1.00 93.94 313 LEU A O 1
ATOM 2429 N N . GLU A 1 314 ? 18.933 9.302 -13.779 1.00 91.81 314 GLU A N 1
ATOM 2430 C CA . GLU A 1 314 ? 18.250 10.597 -13.719 1.00 91.81 314 GLU A CA 1
ATOM 2431 C C . GLU A 1 314 ? 19.036 11.531 -12.799 1.00 91.81 314 GLU A C 1
ATOM 2433 O O . GLU A 1 314 ? 19.368 11.184 -11.663 1.00 91.81 314 GLU A O 1
ATOM 2438 N N . SER A 1 315 ? 19.302 12.733 -13.297 1.00 90.00 315 SER A N 1
ATOM 2439 C CA . SER A 1 315 ? 20.075 13.773 -12.628 1.00 90.00 315 SER A CA 1
ATOM 2440 C C . SER A 1 315 ? 19.262 15.070 -12.606 1.00 90.00 315 SER A C 1
ATOM 2442 O O . SER A 1 315 ? 18.517 15.343 -13.547 1.00 90.00 315 SER A O 1
ATOM 2444 N N . TYR A 1 316 ? 19.367 15.882 -11.551 1.00 86.56 316 TYR A N 1
ATOM 2445 C CA . TYR A 1 316 ? 18.545 17.085 -11.365 1.00 86.56 316 TYR A CA 1
ATOM 2446 C C . TYR A 1 316 ? 19.318 18.249 -10.745 1.00 86.56 316 TYR A C 1
ATOM 2448 O O . TYR A 1 316 ? 20.011 18.098 -9.744 1.00 86.56 316 TYR A O 1
ATOM 2456 N N . THR A 1 317 ? 19.085 19.465 -11.254 1.00 84.12 317 THR A N 1
ATOM 2457 C CA . THR A 1 317 ? 19.433 20.701 -10.531 1.00 84.12 317 THR A CA 1
ATOM 2458 C C . THR A 1 317 ? 18.342 21.759 -10.660 1.00 84.12 317 THR A C 1
ATOM 2460 O O . THR A 1 317 ? 17.665 21.860 -11.683 1.00 84.12 317 THR A O 1
ATOM 2463 N N . TYR A 1 318 ? 18.255 22.665 -9.681 1.00 78.69 318 TYR A N 1
ATOM 2464 C CA . TYR A 1 318 ? 17.364 23.836 -9.742 1.00 78.69 318 TYR A CA 1
ATOM 2465 C C . TYR A 1 318 ? 17.588 24.753 -10.958 1.00 78.69 318 TYR A C 1
ATOM 2467 O O . TYR A 1 318 ? 16.714 25.556 -11.283 1.00 78.69 318 TYR A O 1
ATOM 2475 N N . ARG A 1 319 ? 18.759 24.688 -11.611 1.00 83.06 319 ARG A N 1
ATOM 2476 C CA . ARG A 1 319 ? 19.082 25.503 -12.795 1.00 83.06 319 ARG A CA 1
ATOM 2477 C C . ARG A 1 319 ? 18.738 24.810 -14.111 1.00 83.06 319 ARG A C 1
ATOM 2479 O O . ARG A 1 319 ? 18.365 25.502 -15.054 1.00 83.06 319 ARG A O 1
ATOM 2486 N N . SER A 1 320 ? 18.881 23.487 -14.173 1.00 78.44 320 SER A N 1
ATOM 2487 C CA . SER A 1 320 ? 18.752 22.706 -15.412 1.00 78.44 320 SER A CA 1
ATOM 2488 C C . SER A 1 320 ? 17.464 21.881 -15.497 1.00 78.44 320 SER A C 1
ATOM 2490 O O . SER A 1 320 ? 17.127 21.425 -16.585 1.00 78.44 320 SER A O 1
ATOM 2492 N N . GLY A 1 321 ? 16.744 21.691 -14.385 1.00 83.44 321 GLY A N 1
ATOM 2493 C CA . GLY A 1 321 ? 15.687 20.682 -14.273 1.00 83.44 321 GLY A CA 1
ATOM 2494 C C . GLY A 1 321 ? 16.260 19.262 -14.196 1.00 83.44 321 GLY A C 1
ATOM 2495 O O . GLY A 1 321 ? 17.456 19.104 -13.936 1.00 83.44 321 GLY A O 1
ATOM 2496 N N . SER A 1 322 ? 15.411 18.252 -14.421 1.00 86.62 322 SER A N 1
ATOM 2497 C CA . SER A 1 322 ? 15.857 16.865 -14.619 1.00 86.62 322 SER A CA 1
ATOM 2498 C C . SER A 1 322 ? 16.459 16.677 -16.014 1.00 86.62 322 SER A C 1
ATOM 2500 O O . SER A 1 322 ? 15.996 17.276 -16.989 1.00 86.62 322 SER A O 1
ATOM 2502 N N . TRP A 1 323 ? 17.448 15.798 -16.127 1.00 88.44 323 TRP A N 1
ATOM 2503 C CA . TRP A 1 323 ? 17.895 15.204 -17.383 1.00 88.44 323 TRP A CA 1
ATOM 2504 C C . TRP A 1 323 ? 18.267 13.736 -17.171 1.00 88.44 323 TRP A C 1
ATOM 2506 O O . TRP A 1 323 ? 18.488 13.296 -16.045 1.00 88.44 323 TRP A O 1
ATOM 2516 N N . TRP A 1 324 ? 18.376 12.998 -18.275 1.00 91.62 324 TRP A N 1
ATOM 2517 C CA . TRP A 1 324 ? 18.815 11.607 -18.267 1.00 91.62 324 TRP A CA 1
ATOM 2518 C C . TRP A 1 324 ? 20.133 11.460 -19.021 1.00 91.62 324 TRP A C 1
ATOM 2520 O O . TRP A 1 324 ? 20.419 12.207 -19.964 1.00 91.62 324 TRP A O 1
ATOM 2530 N N . GLU A 1 325 ? 20.956 10.509 -18.601 1.00 92.31 325 GLU A N 1
ATOM 2531 C CA . GLU A 1 325 ? 22.253 10.230 -19.214 1.00 92.31 325 GLU A CA 1
ATOM 2532 C C . GLU A 1 325 ? 22.603 8.744 -19.135 1.00 92.31 325 GLU A C 1
ATOM 2534 O O . GLU A 1 325 ? 22.322 8.077 -18.139 1.00 92.31 325 GLU A O 1
ATOM 2539 N N . HIS A 1 326 ? 23.243 8.237 -20.190 1.00 94.44 326 HIS A N 1
ATOM 2540 C CA . HIS A 1 326 ? 23.995 6.991 -20.106 1.00 94.44 326 HIS A CA 1
ATOM 2541 C C . HIS A 1 326 ? 25.317 7.292 -19.410 1.00 94.44 326 HIS A C 1
ATOM 2543 O O . HIS A 1 326 ? 26.072 8.150 -19.877 1.00 94.44 326 HIS A O 1
ATOM 2549 N N . TYR A 1 327 ? 25.619 6.579 -18.331 1.00 96.19 327 TYR A N 1
ATOM 2550 C CA . TYR A 1 327 ? 26.862 6.726 -17.588 1.00 96.19 327 TYR A CA 1
ATOM 2551 C C . TYR A 1 327 ? 27.580 5.387 -17.477 1.00 96.19 327 TYR A C 1
ATOM 2553 O O . TYR A 1 327 ? 27.073 4.443 -16.872 1.00 96.19 327 TYR A O 1
ATOM 2561 N N . ASN A 1 328 ? 28.783 5.311 -18.043 1.00 96.06 328 ASN A N 1
ATOM 2562 C CA . ASN A 1 328 ? 29.640 4.144 -17.920 1.00 96.06 328 ASN A CA 1
ATOM 2563 C C . ASN A 1 328 ? 30.530 4.277 -16.676 1.00 96.06 328 ASN A C 1
ATOM 2565 O O . ASN A 1 328 ? 31.407 5.147 -16.621 1.00 96.06 328 ASN A O 1
ATOM 2569 N N . VAL A 1 329 ? 30.318 3.408 -15.686 1.00 95.81 329 VAL A N 1
ATOM 2570 C CA . VAL A 1 329 ? 30.964 3.508 -14.377 1.00 95.81 329 VAL A CA 1
ATOM 2571 C C . VAL A 1 329 ? 32.475 3.349 -14.478 1.00 95.81 329 VAL A C 1
ATOM 2573 O O . VAL A 1 329 ? 33.182 4.179 -13.920 1.00 95.81 329 VAL A O 1
ATOM 2576 N N . HIS A 1 330 ? 33.013 2.378 -15.217 1.00 94.44 330 HIS A N 1
ATOM 2577 C CA . HIS A 1 330 ? 34.464 2.135 -15.233 1.00 94.44 330 HIS A CA 1
ATOM 2578 C C . HIS A 1 330 ? 35.248 3.171 -16.041 1.00 94.44 330 HIS A C 1
ATOM 2580 O O . HIS A 1 330 ? 36.329 3.585 -15.627 1.00 94.44 330 HIS A O 1
ATOM 2586 N N . THR A 1 331 ? 34.710 3.633 -17.173 1.00 95.69 331 THR A N 1
ATOM 2587 C CA . THR A 1 331 ? 35.365 4.655 -18.011 1.00 95.69 331 THR A CA 1
ATOM 2588 C C . THR A 1 331 ? 35.062 6.091 -17.580 1.00 95.69 331 THR A C 1
ATOM 2590 O O . THR A 1 331 ? 35.683 7.015 -18.110 1.00 95.69 331 THR A O 1
ATOM 2593 N N . ARG A 1 332 ? 34.125 6.284 -16.635 1.00 94.94 332 ARG A N 1
ATOM 2594 C CA . ARG A 1 332 ? 33.624 7.583 -16.143 1.00 94.94 332 ARG A CA 1
ATOM 2595 C C . ARG A 1 332 ? 33.062 8.483 -17.260 1.00 94.94 332 ARG A C 1
ATOM 2597 O O . ARG A 1 332 ? 33.097 9.709 -17.156 1.00 94.94 332 ARG A O 1
ATOM 2604 N N . LYS A 1 333 ? 32.578 7.890 -18.357 1.00 95.19 333 LYS A N 1
ATOM 2605 C CA . LYS A 1 333 ? 32.012 8.618 -19.504 1.00 95.19 333 LYS A CA 1
ATOM 2606 C C . LYS A 1 333 ? 30.502 8.762 -19.360 1.00 95.19 333 LYS A C 1
ATOM 2608 O O . LYS A 1 333 ? 29.815 7.766 -19.167 1.00 95.19 333 LYS A O 1
ATOM 2613 N N . SER A 1 334 ? 30.015 9.987 -19.541 1.00 93.88 334 SER A N 1
ATOM 2614 C CA . SER A 1 334 ? 28.595 10.298 -19.712 1.00 93.88 334 SER A CA 1
ATOM 2615 C C . SER A 1 334 ? 28.278 10.591 -21.182 1.00 93.88 334 SER A C 1
ATOM 2617 O O . SER A 1 334 ? 29.081 11.213 -21.886 1.00 93.88 334 SER A O 1
ATOM 2619 N N . SER A 1 335 ? 27.091 10.190 -21.633 1.00 92.12 335 SER A N 1
ATOM 2620 C CA . SER A 1 335 ? 26.426 10.769 -22.800 1.00 92.12 335 SER A CA 1
ATOM 2621 C C . SER A 1 335 ? 24.971 11.085 -22.467 1.00 92.12 335 SER A C 1
ATOM 2623 O O . SER A 1 335 ? 24.183 10.186 -22.160 1.00 92.12 335 SER A O 1
ATOM 2625 N N . LYS A 1 336 ? 24.621 12.371 -22.557 1.00 89.69 336 LYS A N 1
ATOM 2626 C CA . LYS A 1 336 ? 23.273 12.871 -22.288 1.00 89.69 336 LYS A CA 1
ATOM 2627 C C . LYS A 1 336 ? 22.255 12.260 -23.252 1.00 89.69 336 LYS A C 1
ATOM 2629 O O . LYS A 1 336 ? 22.514 12.138 -24.448 1.00 89.69 336 LYS A O 1
ATOM 2634 N N . ILE A 1 337 ? 21.083 11.933 -22.724 1.00 88.31 337 ILE A N 1
ATOM 2635 C CA . ILE A 1 337 ? 19.916 11.525 -23.494 1.00 88.31 337 ILE A CA 1
ATOM 2636 C C . ILE A 1 337 ? 19.120 12.801 -23.804 1.00 88.31 337 ILE A C 1
ATOM 2638 O O . ILE A 1 337 ? 18.490 13.393 -22.925 1.00 88.31 337 ILE A O 1
ATOM 2642 N N . ASP A 1 338 ? 19.219 13.277 -25.046 1.00 76.81 338 ASP A N 1
ATOM 2643 C CA . ASP A 1 338 ? 18.559 14.509 -25.488 1.00 76.81 338 ASP A CA 1
ATOM 2644 C C . ASP A 1 338 ? 17.055 14.288 -25.687 1.00 76.81 338 ASP A C 1
ATOM 2646 O O . ASP A 1 338 ? 16.623 13.774 -26.722 1.00 76.81 338 ASP A O 1
ATOM 2650 N N . GLU A 1 339 ? 16.253 14.727 -24.714 1.00 75.19 339 GLU A N 1
ATOM 2651 C CA . GLU A 1 339 ? 14.792 14.698 -24.802 1.00 75.19 339 GLU A CA 1
ATOM 2652 C C . GLU A 1 339 ? 14.156 16.093 -24.623 1.00 75.19 339 GLU A C 1
ATOM 2654 O O . GLU A 1 339 ? 14.591 16.873 -23.772 1.00 75.19 339 GLU A O 1
ATOM 2659 N N . PRO A 1 340 ? 13.153 16.465 -25.450 1.00 57.22 340 PRO A N 1
ATOM 2660 C CA . PRO A 1 340 ? 12.783 17.868 -25.663 1.00 57.22 340 PRO A CA 1
ATOM 2661 C C . PRO A 1 340 ? 11.722 18.427 -24.699 1.00 57.22 340 PRO A C 1
ATOM 2663 O O . PRO A 1 340 ? 11.319 19.581 -24.861 1.00 57.22 340 PRO A O 1
ATOM 2666 N N . SER A 1 341 ? 11.2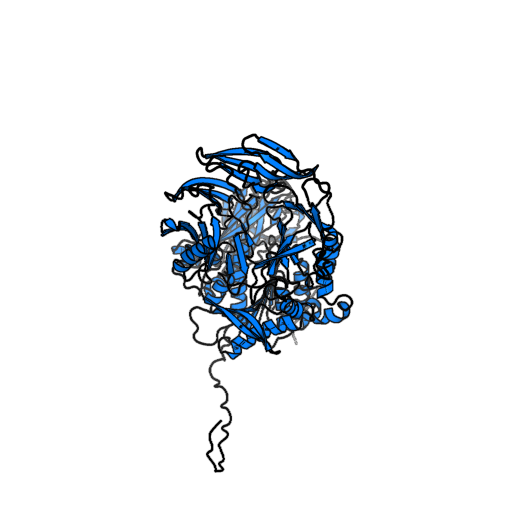09 17.641 -23.750 1.00 66.25 341 SER A N 1
ATOM 2667 C CA . SER A 1 341 ? 10.026 18.003 -22.958 1.00 66.25 341 SER A CA 1
ATOM 2668 C C . SER A 1 341 ? 10.079 17.502 -21.516 1.00 66.25 341 SER A C 1
ATOM 2670 O O . SER A 1 341 ? 10.694 16.489 -21.217 1.00 66.25 341 SER A O 1
ATOM 2672 N N . ALA A 1 342 ? 9.376 18.191 -20.616 1.00 67.88 342 ALA A N 1
ATOM 2673 C CA . ALA A 1 342 ? 9.141 17.685 -19.268 1.00 67.88 342 ALA A CA 1
ATOM 2674 C C . ALA A 1 342 ? 8.101 16.549 -19.302 1.00 67.88 342 ALA A C 1
ATOM 2676 O O . ALA A 1 342 ? 6.990 16.736 -19.806 1.00 67.88 342 ALA A O 1
ATOM 2677 N N . GLY A 1 343 ? 8.457 15.390 -18.753 1.00 77.56 343 GLY A N 1
ATOM 2678 C CA . GLY A 1 343 ? 7.622 14.192 -18.693 1.00 77.56 343 GLY A CA 1
ATOM 2679 C C . GLY A 1 343 ? 8.346 13.052 -17.976 1.00 77.56 343 GLY A C 1
ATOM 2680 O O . GLY A 1 343 ? 9.534 13.159 -17.684 1.00 77.56 343 GLY A O 1
ATOM 2681 N N . SER A 1 344 ? 7.630 11.966 -17.691 1.00 83.69 344 SER A N 1
ATOM 2682 C CA . SER A 1 344 ? 8.216 10.730 -17.159 1.00 83.69 344 SER A CA 1
ATOM 2683 C C . SER A 1 344 ? 8.553 9.793 -18.314 1.00 83.69 344 SER A C 1
ATOM 2685 O O . SER A 1 344 ? 7.665 9.434 -19.092 1.00 83.69 344 SER A O 1
ATOM 2687 N N . TYR A 1 345 ? 9.820 9.402 -18.433 1.00 87.81 345 TYR A N 1
ATOM 2688 C CA . TYR A 1 345 ? 10.311 8.569 -19.528 1.00 87.81 345 TYR A CA 1
ATOM 2689 C C . TYR A 1 345 ? 10.393 7.096 -19.131 1.00 87.81 345 TYR A C 1
ATOM 2691 O O . TYR A 1 345 ? 10.817 6.745 -18.034 1.00 87.81 345 TYR A O 1
ATOM 2699 N N . PHE A 1 346 ? 9.999 6.234 -20.062 1.00 87.81 346 PHE A N 1
ATOM 2700 C CA . PHE A 1 346 ? 10.114 4.788 -19.981 1.00 87.81 346 PHE A CA 1
ATOM 2701 C C . PHE A 1 346 ? 11.085 4.340 -21.069 1.00 87.81 346 PHE A C 1
ATOM 2703 O O . PHE A 1 346 ? 10.869 4.552 -22.273 1.00 87.81 346 PHE A O 1
ATOM 2710 N N . PHE A 1 347 ? 12.172 3.734 -20.618 1.00 88.31 347 PHE A N 1
ATOM 2711 C CA . PHE A 1 347 ? 13.252 3.254 -21.458 1.00 88.31 347 PHE A CA 1
ATOM 2712 C C . PHE A 1 347 ? 12.947 1.828 -21.928 1.00 88.31 347 PHE A C 1
ATOM 2714 O O . PHE A 1 347 ? 12.265 1.068 -21.235 1.00 88.31 347 PHE A O 1
ATOM 2721 N N . ASP A 1 348 ? 13.424 1.462 -23.118 1.00 86.25 348 ASP A N 1
ATOM 2722 C CA . ASP A 1 348 ? 13.669 0.052 -23.396 1.00 86.25 348 ASP A CA 1
ATOM 2723 C C . ASP A 1 348 ? 14.833 -0.447 -22.533 1.00 86.25 348 ASP A C 1
ATOM 2725 O O . ASP A 1 348 ? 15.628 0.324 -21.994 1.00 86.25 348 ASP A O 1
ATOM 2729 N N . ARG A 1 349 ? 14.925 -1.768 -22.397 1.00 82.56 349 ARG A N 1
ATOM 2730 C CA . ARG A 1 349 ? 15.876 -2.451 -21.507 1.00 82.56 349 ARG A CA 1
ATOM 2731 C C . ARG A 1 349 ? 17.348 -2.280 -21.931 1.00 82.56 349 ARG A C 1
ATOM 2733 O O . ARG A 1 349 ? 18.227 -2.824 -21.283 1.00 82.56 349 ARG A O 1
ATOM 2740 N N . GLU A 1 350 ? 17.626 -1.550 -23.015 1.00 85.81 350 GLU A N 1
ATOM 2741 C CA . GLU A 1 350 ? 18.975 -1.162 -23.462 1.00 85.81 350 GLU A CA 1
ATOM 2742 C C . GLU A 1 350 ? 19.235 0.352 -23.301 1.00 85.81 350 GLU A C 1
ATOM 2744 O O . GLU A 1 350 ? 20.237 0.886 -23.788 1.00 85.81 350 GLU A O 1
ATOM 2749 N N . GLY A 1 351 ? 18.347 1.038 -22.575 1.00 87.56 351 GLY A N 1
ATOM 2750 C CA . GLY A 1 351 ? 18.497 2.412 -22.115 1.00 87.56 351 GLY A CA 1
ATOM 2751 C C . GLY A 1 351 ? 18.033 3.484 -23.094 1.00 87.56 351 GLY A C 1
ATOM 2752 O O . GLY A 1 351 ? 18.308 4.657 -22.864 1.00 87.56 351 GLY A O 1
ATOM 2753 N N . THR A 1 352 ? 17.318 3.139 -24.169 1.00 89.38 352 THR A N 1
ATOM 2754 C CA . THR A 1 352 ? 16.759 4.155 -25.073 1.00 89.38 352 THR A CA 1
ATOM 2755 C C . THR A 1 352 ? 15.364 4.571 -24.599 1.00 89.38 352 THR A C 1
ATOM 2757 O O . THR A 1 352 ? 14.512 3.701 -24.433 1.00 89.38 352 THR A O 1
ATOM 2760 N N . PRO A 1 353 ? 15.042 5.868 -24.438 1.00 90.12 353 PRO A N 1
ATOM 2761 C CA . PRO A 1 353 ? 13.677 6.302 -24.135 1.00 90.12 353 PRO A CA 1
ATOM 2762 C C . PRO A 1 353 ? 12.748 5.996 -25.317 1.00 90.12 353 PRO A C 1
ATOM 2764 O O . PRO A 1 353 ? 12.983 6.452 -26.441 1.00 90.12 353 PRO A O 1
ATOM 2767 N N . ARG A 1 354 ? 11.681 5.223 -25.078 1.00 90.38 354 ARG A N 1
ATOM 2768 C CA . ARG A 1 354 ? 10.710 4.836 -26.123 1.00 90.38 354 ARG A CA 1
ATOM 2769 C C . ARG A 1 354 ? 9.308 5.342 -25.858 1.00 90.38 354 ARG A C 1
ATOM 2771 O O . ARG A 1 354 ? 8.604 5.635 -26.817 1.00 90.38 354 ARG A O 1
ATOM 2778 N N . LEU A 1 355 ? 8.911 5.464 -24.597 1.00 90.94 355 LEU A N 1
ATOM 2779 C CA . LEU A 1 355 ? 7.599 5.955 -24.185 1.00 90.94 355 LEU A CA 1
ATOM 2780 C C . LEU A 1 355 ? 7.788 7.131 -23.214 1.00 90.94 355 LEU A C 1
ATOM 2782 O O . LEU A 1 355 ? 8.674 7.104 -22.364 1.00 90.94 355 LEU A O 1
ATOM 2786 N N . MET A 1 356 ? 6.960 8.161 -23.341 1.00 90.56 356 MET A N 1
ATOM 2787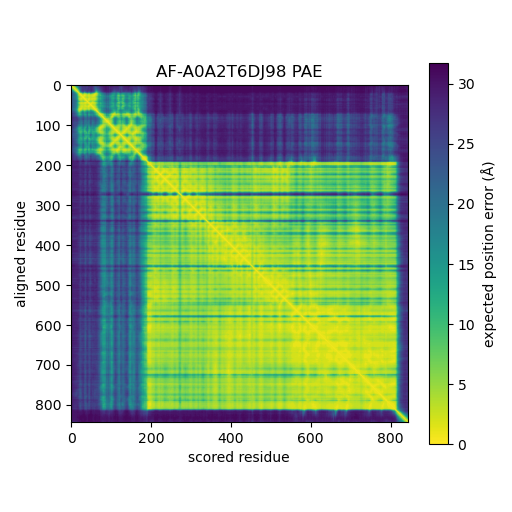 C CA . MET A 1 356 ? 6.906 9.312 -22.444 1.00 90.56 356 MET A CA 1
ATOM 2788 C C . MET A 1 356 ? 5.475 9.483 -21.941 1.00 90.56 356 MET A C 1
ATOM 2790 O O . MET A 1 356 ? 4.522 9.350 -22.707 1.00 90.56 356 MET A O 1
ATOM 2794 N N . VAL A 1 357 ? 5.328 9.835 -20.666 1.00 90.62 357 VAL A N 1
ATOM 2795 C CA . VAL A 1 357 ? 4.046 10.183 -20.051 1.00 90.62 357 VAL A CA 1
ATOM 2796 C C . VAL A 1 357 ? 4.072 11.639 -19.613 1.00 90.62 357 VAL A C 1
ATOM 2798 O O . VAL A 1 357 ? 4.994 12.074 -18.920 1.00 90.62 357 VAL A O 1
ATOM 2801 N N . ARG A 1 358 ? 3.030 12.390 -19.975 1.00 89.56 358 ARG A N 1
ATOM 2802 C CA . ARG A 1 358 ? 2.767 13.736 -19.453 1.00 89.56 358 ARG A CA 1
ATOM 2803 C C . ARG A 1 358 ? 1.353 13.837 -18.890 1.00 89.56 358 ARG A C 1
ATOM 2805 O O . ARG A 1 358 ? 0.467 13.071 -19.263 1.00 89.56 358 ARG A O 1
ATOM 2812 N N . ILE A 1 359 ? 1.133 14.836 -18.042 1.00 88.31 359 ILE A N 1
ATOM 2813 C CA . ILE A 1 359 ? -0.209 15.294 -17.678 1.00 88.31 359 ILE A CA 1
ATOM 2814 C C . ILE A 1 359 ? -0.477 16.587 -18.449 1.00 88.31 359 ILE A C 1
ATOM 2816 O O . ILE A 1 359 ? 0.205 17.585 -18.220 1.00 88.31 359 ILE A O 1
ATOM 2820 N N . ASP A 1 360 ? -1.460 16.571 -19.347 1.00 89.25 360 ASP A N 1
ATOM 2821 C CA . ASP A 1 360 ? -1.977 17.771 -20.006 1.00 89.25 360 ASP A CA 1
ATOM 2822 C C . ASP A 1 360 ? -3.423 18.012 -19.568 1.00 89.25 360 ASP A C 1
ATOM 2824 O O . ASP A 1 360 ? -4.318 17.197 -19.786 1.00 89.25 360 ASP A O 1
ATOM 2828 N N . GLY A 1 361 ? -3.663 19.133 -18.889 1.00 90.62 361 GLY A N 1
ATOM 2829 C CA . GLY A 1 361 ? -4.970 19.408 -18.303 1.00 90.62 361 GLY A CA 1
ATOM 2830 C C . GLY A 1 361 ? -5.390 18.309 -17.319 1.00 90.62 361 GLY A C 1
ATOM 2831 O O . GLY A 1 361 ? -4.727 18.105 -16.306 1.00 90.62 361 GLY A O 1
ATOM 2832 N N . ASP A 1 362 ? -6.521 17.659 -17.591 1.00 92.88 362 ASP A N 1
ATOM 2833 C CA . ASP A 1 362 ? -7.036 16.490 -16.871 1.00 92.88 362 ASP A CA 1
ATOM 2834 C C . ASP A 1 362 ? -6.866 15.168 -17.648 1.00 92.88 362 ASP A C 1
ATOM 2836 O O . ASP A 1 362 ? -7.540 14.186 -17.329 1.00 92.88 362 ASP A O 1
ATOM 2840 N N . GLU A 1 363 ? -5.984 15.137 -18.653 1.00 93.62 363 GLU A N 1
ATOM 2841 C CA . GLU A 1 363 ? -5.632 13.952 -19.438 1.00 93.62 363 GLU A CA 1
ATOM 2842 C C . GLU A 1 363 ? -4.183 13.520 -19.155 1.00 93.62 363 GLU A C 1
ATOM 2844 O O . GLU A 1 363 ? -3.249 14.325 -19.146 1.00 93.62 363 GLU A O 1
ATOM 2849 N N . ARG A 1 364 ? -3.986 12.222 -18.918 1.00 92.56 364 ARG A N 1
ATOM 2850 C CA . ARG A 1 364 ? -2.678 11.572 -18.992 1.00 92.56 364 ARG A CA 1
ATOM 2851 C C . ARG A 1 364 ? -2.442 11.196 -20.451 1.00 92.56 364 ARG A C 1
ATOM 2853 O O . ARG A 1 364 ? -3.200 10.400 -21.002 1.00 92.56 364 ARG A O 1
ATOM 2860 N N . VAL A 1 365 ? -1.419 11.787 -21.059 1.00 93.31 365 VAL A N 1
ATOM 2861 C CA . VAL A 1 365 ? -1.070 11.589 -22.471 1.00 93.31 365 VAL A CA 1
ATOM 2862 C C . VAL A 1 365 ? 0.208 10.766 -22.560 1.00 93.31 365 VAL A C 1
ATOM 2864 O O . VAL A 1 365 ? 1.210 11.087 -21.912 1.00 93.31 365 VAL A O 1
ATOM 2867 N N . TYR A 1 366 ? 0.156 9.723 -23.378 1.00 93.00 366 TYR A N 1
ATOM 2868 C CA . TYR A 1 366 ? 1.255 8.825 -23.689 1.00 93.00 366 TYR A CA 1
ATOM 2869 C C . TYR A 1 366 ? 1.795 9.153 -25.079 1.00 93.00 366 TYR A C 1
ATOM 2871 O O . TYR A 1 366 ? 1.049 9.173 -26.055 1.00 93.00 366 TYR A O 1
ATOM 2879 N N . GLU A 1 367 ? 3.102 9.372 -25.188 1.00 92.25 367 GLU A N 1
ATOM 2880 C CA . GLU A 1 367 ? 3.786 9.514 -26.472 1.00 92.25 367 GLU A CA 1
ATOM 2881 C C . GLU A 1 367 ? 4.822 8.418 -26.678 1.00 92.25 367 GLU A C 1
ATOM 2883 O O . GLU A 1 367 ? 5.446 7.950 -25.729 1.00 92.25 367 GLU A O 1
ATOM 2888 N N . PHE A 1 368 ? 5.031 8.032 -27.934 1.00 89.62 368 PHE A N 1
ATOM 2889 C CA . PHE A 1 368 ? 5.910 6.943 -28.334 1.00 89.62 368 PHE A CA 1
ATOM 2890 C C . PHE A 1 368 ? 6.914 7.336 -29.429 1.00 89.62 368 PHE A C 1
ATOM 2892 O O . PHE A 1 368 ? 6.655 8.199 -30.273 1.00 89.62 368 PHE A O 1
ATOM 2899 N N . LYS A 1 369 ? 8.053 6.634 -29.424 1.00 87.62 369 LYS A N 1
ATOM 2900 C CA . LYS A 1 369 ? 9.208 6.764 -30.314 1.00 87.62 369 LYS A CA 1
ATOM 2901 C C . LYS A 1 369 ? 9.529 5.403 -31.001 1.00 87.62 369 LYS A C 1
ATOM 2903 O O . LYS A 1 369 ? 10.263 4.582 -30.439 1.00 87.62 369 LYS A O 1
ATOM 2908 N N . PRO A 1 370 ? 9.018 5.140 -32.229 1.00 78.19 370 PRO A N 1
ATOM 2909 C CA . PRO A 1 370 ? 9.184 3.862 -32.954 1.00 78.19 370 PRO A CA 1
ATOM 2910 C C . PRO A 1 370 ? 10.610 3.390 -33.221 1.00 78.19 370 PRO A C 1
ATOM 2912 O O . PRO A 1 370 ? 10.853 2.194 -33.350 1.00 78.19 370 PRO A O 1
ATOM 2915 N N . THR A 1 371 ? 11.555 4.316 -33.290 1.00 82.31 371 THR A N 1
ATOM 2916 C CA . THR A 1 371 ? 12.997 4.064 -33.362 1.00 82.31 371 THR A CA 1
ATOM 2917 C C . THR A 1 371 ? 13.697 5.128 -32.516 1.00 82.31 371 THR A C 1
ATOM 2919 O O . THR A 1 371 ? 13.112 6.197 -32.327 1.00 82.31 371 THR A O 1
ATOM 2922 N N . PRO A 1 372 ? 14.959 4.936 -32.089 1.00 81.19 372 PRO A N 1
ATOM 2923 C CA . PRO A 1 372 ? 15.713 5.972 -31.369 1.00 81.19 372 PRO A CA 1
ATOM 2924 C C . PRO A 1 372 ? 15.767 7.328 -32.106 1.00 81.19 372 PRO A C 1
ATOM 2926 O O . PRO A 1 372 ? 15.872 8.381 -31.485 1.00 81.19 372 PRO A O 1
ATOM 2929 N N . THR A 1 373 ? 15.655 7.299 -33.440 1.00 84.19 373 THR A N 1
ATOM 2930 C CA . THR A 1 373 ? 15.678 8.454 -34.354 1.00 84.19 373 THR A CA 1
ATOM 2931 C C . THR A 1 373 ? 14.296 8.988 -34.753 1.00 84.19 373 THR A C 1
ATOM 2933 O O . THR A 1 373 ? 14.208 9.974 -35.487 1.00 84.19 373 THR A O 1
ATOM 2936 N N . SER A 1 374 ? 13.208 8.345 -34.322 1.00 84.62 374 SER A N 1
ATOM 2937 C CA . SER A 1 374 ? 11.849 8.805 -34.614 1.00 84.62 374 SER A CA 1
ATOM 2938 C C . SER A 1 374 ? 11.500 10.056 -33.807 1.00 84.62 374 SER A C 1
ATOM 2940 O O . SER A 1 374 ? 12.016 10.280 -32.713 1.00 84.62 374 SER A O 1
ATOM 2942 N N . ARG A 1 375 ? 10.567 10.859 -34.328 1.00 87.81 375 ARG A N 1
ATOM 2943 C CA . ARG A 1 375 ? 9.905 11.897 -33.527 1.00 87.81 375 ARG A CA 1
ATOM 2944 C C . ARG A 1 375 ? 8.911 11.249 -32.568 1.00 87.81 375 ARG A C 1
ATOM 2946 O O . ARG A 1 375 ? 8.275 10.263 -32.942 1.00 87.81 375 ARG A O 1
ATOM 2953 N N . TRP A 1 376 ? 8.743 11.857 -31.398 1.00 89.56 376 TRP A N 1
ATOM 2954 C CA . TRP A 1 376 ? 7.612 11.579 -30.520 1.00 89.56 376 TRP A CA 1
ATOM 2955 C C . TRP A 1 376 ? 6.289 11.796 -31.255 1.00 89.56 376 TRP A C 1
ATOM 2957 O O . TRP A 1 376 ? 6.147 12.723 -32.061 1.00 89.56 376 TRP A O 1
ATOM 2967 N N . ARG A 1 377 ? 5.337 10.909 -30.985 1.00 90.75 377 ARG A N 1
ATOM 2968 C CA . ARG A 1 377 ? 3.952 10.975 -31.451 1.00 90.75 377 ARG A CA 1
ATOM 2969 C C . ARG A 1 377 ? 3.037 10.520 -30.332 1.00 90.75 377 ARG A C 1
ATOM 2971 O O . ARG A 1 377 ? 3.428 9.633 -29.581 1.00 90.75 377 ARG A O 1
ATOM 2978 N N . ASP A 1 378 ? 1.828 11.063 -30.276 1.00 92.75 378 ASP A N 1
ATOM 2979 C CA . ASP A 1 378 ? 0.766 10.511 -29.436 1.00 92.75 378 ASP A CA 1
ATOM 2980 C C . ASP A 1 378 ? 0.587 9.010 -29.745 1.00 92.75 378 ASP A C 1
ATOM 2982 O O . ASP A 1 378 ? 0.623 8.584 -30.905 1.00 92.75 378 ASP A O 1
ATOM 2986 N N . LEU A 1 379 ? 0.495 8.190 -28.699 1.00 92.94 379 LEU A N 1
ATOM 2987 C CA . LEU A 1 379 ? 0.366 6.743 -28.814 1.00 92.94 379 LEU A CA 1
ATOM 2988 C C . LEU A 1 379 ? -1.010 6.344 -29.371 1.00 92.94 379 LEU A C 1
ATOM 2990 O O . LEU A 1 379 ? -1.094 5.375 -30.129 1.00 92.94 379 LEU A O 1
ATOM 2994 N N . ASP A 1 380 ? -2.069 7.102 -29.066 1.00 94.38 380 ASP A N 1
ATOM 2995 C CA . ASP A 1 380 ? -3.420 6.841 -29.580 1.00 94.38 380 ASP A CA 1
ATOM 2996 C C . ASP A 1 380 ? -3.504 7.061 -31.102 1.00 94.38 380 ASP A C 1
ATOM 2998 O O . ASP A 1 380 ? -4.199 6.329 -31.807 1.00 94.38 380 ASP A O 1
ATOM 3002 N N . ASP A 1 381 ? -2.703 7.990 -31.626 1.00 93.50 381 ASP A N 1
ATOM 3003 C CA . ASP A 1 381 ? -2.507 8.315 -33.051 1.00 93.50 381 ASP A CA 1
ATOM 3004 C C . ASP A 1 381 ? -1.983 7.131 -33.895 1.00 93.50 381 ASP A C 1
ATOM 3006 O O . ASP A 1 381 ? -1.984 7.162 -35.132 1.00 93.50 381 ASP A O 1
ATOM 3010 N N . LEU A 1 382 ? -1.459 6.102 -33.222 1.00 88.94 382 LEU A N 1
ATOM 3011 C CA . LEU A 1 382 ? -0.862 4.908 -33.816 1.00 88.94 382 LEU A CA 1
ATOM 3012 C C . LEU A 1 382 ? -1.765 3.678 -33.701 1.00 88.94 382 LEU A C 1
ATOM 3014 O O . LEU A 1 382 ? -1.503 2.672 -34.367 1.00 88.94 382 LEU A O 1
ATOM 3018 N N . ILE A 1 383 ? -2.825 3.738 -32.890 1.00 93.88 383 ILE A N 1
ATOM 3019 C CA . ILE A 1 383 ? -3.730 2.614 -32.659 1.00 93.88 383 ILE A CA 1
ATOM 3020 C C . ILE A 1 383 ? -4.523 2.302 -33.933 1.00 93.88 383 ILE A C 1
ATOM 3022 O O . ILE A 1 383 ? -5.242 3.130 -34.486 1.00 93.88 383 ILE A O 1
ATOM 3026 N N . LYS A 1 384 ? -4.441 1.041 -34.362 1.00 95.56 384 LYS A N 1
ATOM 3027 C CA . LYS A 1 384 ? -5.277 0.449 -35.420 1.00 95.56 384 LYS A CA 1
ATOM 3028 C C . LYS A 1 384 ? -6.259 -0.585 -34.865 1.00 95.56 384 LYS A C 1
ATOM 3030 O O . LYS A 1 384 ? -7.161 -1.012 -35.578 1.00 95.56 384 LYS A O 1
ATOM 3035 N N . GLN A 1 385 ? -6.084 -0.991 -33.606 1.00 94.62 385 GLN A N 1
ATOM 3036 C CA . GLN A 1 385 ? -6.963 -1.905 -32.883 1.00 94.62 385 GLN A CA 1
ATOM 3037 C C . GLN A 1 385 ? -8.246 -1.178 -32.430 1.00 94.62 385 GLN A C 1
ATOM 3039 O O . GLN A 1 385 ? -8.166 -0.326 -31.544 1.00 94.62 385 GLN A O 1
ATOM 3044 N N . PRO A 1 386 ? -9.439 -1.506 -32.965 1.00 94.62 386 PRO A N 1
ATOM 3045 C CA . PRO A 1 386 ? -10.668 -0.813 -32.587 1.00 94.62 386 PRO A CA 1
ATOM 3046 C C . PRO A 1 386 ? -10.969 -0.952 -31.092 1.00 94.62 386 PRO A C 1
ATOM 3048 O O . PRO A 1 386 ? -10.892 -2.052 -30.545 1.00 94.62 386 PRO A O 1
ATOM 3051 N N . GLY A 1 387 ? -11.329 0.161 -30.451 1.00 92.62 387 GLY A N 1
ATOM 3052 C CA . GLY A 1 387 ? -11.705 0.224 -29.035 1.00 92.62 387 GLY A CA 1
ATOM 3053 C C . GLY A 1 387 ? -10.541 0.256 -28.038 1.00 92.62 387 GLY A C 1
ATOM 3054 O O . GLY A 1 387 ? -10.792 0.479 -26.858 1.00 92.62 387 GLY A O 1
ATOM 3055 N N . LEU A 1 388 ? -9.291 0.068 -28.477 1.00 94.69 388 LEU A N 1
ATOM 3056 C CA . LEU A 1 388 ? -8.119 0.294 -27.631 1.00 94.69 388 LEU A CA 1
ATOM 3057 C C . LEU A 1 388 ? -7.862 1.807 -27.503 1.00 94.69 388 LEU A C 1
ATOM 3059 O O . LEU A 1 388 ? -7.976 2.532 -28.489 1.00 94.69 388 LEU A O 1
ATOM 3063 N N . LYS A 1 389 ? -7.515 2.271 -26.300 1.00 94.44 389 LYS A N 1
ATOM 3064 C CA . LYS A 1 389 ? -7.079 3.644 -26.010 1.00 94.44 389 LYS A CA 1
ATOM 3065 C C . LYS A 1 389 ? -6.107 3.617 -24.829 1.00 94.44 389 LYS A C 1
ATOM 3067 O O . LYS A 1 389 ? -6.363 2.875 -23.878 1.00 94.44 389 LYS A O 1
ATOM 3072 N N . PHE A 1 390 ? -5.048 4.420 -24.883 1.00 93.81 390 PHE A N 1
ATOM 3073 C CA . PHE A 1 390 ? -4.102 4.623 -23.787 1.00 93.81 390 PHE A CA 1
ATOM 3074 C C . PHE A 1 390 ? -4.264 5.980 -23.096 1.00 93.81 390 PHE A C 1
ATOM 3076 O O . PHE A 1 390 ? -4.101 6.025 -21.884 1.00 93.81 390 PHE A O 1
ATOM 3083 N N . ASN A 1 391 ? -4.620 7.070 -23.791 1.00 93.81 391 ASN A N 1
ATOM 3084 C CA . ASN A 1 391 ? -4.721 8.375 -23.119 1.00 93.81 391 ASN A CA 1
ATOM 3085 C C . ASN A 1 391 ? -5.934 8.443 -22.175 1.00 93.81 391 ASN A C 1
ATOM 3087 O O . ASN A 1 391 ? -7.082 8.185 -22.566 1.00 93.81 391 ASN A O 1
ATOM 3091 N N . GLU A 1 392 ? -5.701 8.838 -20.925 1.00 91.69 392 GLU A N 1
ATOM 3092 C CA . GLU A 1 392 ? -6.679 8.720 -19.841 1.00 91.69 392 GLU A CA 1
ATOM 3093 C C . GLU A 1 392 ? -7.171 10.085 -19.367 1.00 91.69 392 GLU A C 1
ATOM 3095 O O . GLU A 1 392 ? -6.429 10.836 -18.737 1.00 91.69 392 GLU A O 1
ATOM 3100 N N . LYS A 1 393 ? -8.453 10.393 -19.585 1.00 93.31 393 LYS A N 1
ATOM 3101 C CA . LYS A 1 393 ? -9.100 11.538 -18.922 1.00 93.31 393 LYS A CA 1
ATOM 3102 C C . LYS A 1 393 ? -9.563 11.137 -17.536 1.00 93.31 393 LYS A C 1
ATOM 3104 O O . LYS A 1 393 ? -10.198 10.093 -17.405 1.00 93.31 393 LYS A O 1
ATOM 3109 N N . GLY A 1 394 ? -9.338 11.988 -16.535 1.00 91.12 394 GLY A N 1
ATOM 3110 C CA . GLY A 1 394 ? -9.690 11.695 -15.140 1.00 91.12 394 GLY A CA 1
ATOM 3111 C C . GLY A 1 394 ? -11.146 11.249 -14.975 1.00 91.12 394 GLY A C 1
ATOM 3112 O O . GLY A 1 394 ? -11.407 10.201 -14.390 1.00 91.12 394 GLY A O 1
ATOM 3113 N N . ALA A 1 395 ? -12.089 11.962 -15.602 1.00 92.25 395 ALA A N 1
ATOM 3114 C CA . ALA A 1 395 ? -13.510 11.608 -15.598 1.00 92.25 395 ALA A CA 1
ATOM 3115 C C . ALA A 1 395 ? -13.821 10.185 -16.115 1.00 92.25 395 ALA A C 1
ATOM 3117 O O . ALA A 1 395 ? -14.819 9.595 -15.696 1.00 92.25 395 ALA A O 1
ATOM 3118 N N . ASN A 1 396 ? -12.963 9.631 -16.978 1.00 91.06 396 ASN A N 1
ATOM 3119 C CA . ASN A 1 396 ? -13.117 8.334 -17.640 1.00 91.06 396 ASN A CA 1
ATOM 3120 C C . ASN A 1 396 ? -12.163 7.255 -17.085 1.00 91.06 396 ASN A C 1
ATOM 3122 O O . ASN A 1 396 ? -12.073 6.180 -17.673 1.00 91.06 396 ASN A O 1
ATOM 3126 N N . LEU A 1 397 ? -11.456 7.494 -15.972 1.00 89.56 397 LEU A N 1
ATOM 3127 C CA . LEU A 1 397 ? -10.446 6.565 -15.434 1.00 89.56 397 LEU A CA 1
ATOM 3128 C C . LEU A 1 397 ? -11.017 5.176 -15.075 1.00 89.56 397 LEU A C 1
ATOM 3130 O O . LEU A 1 397 ? -10.319 4.170 -15.176 1.00 89.56 397 LEU A O 1
ATOM 3134 N N . LEU A 1 398 ? -12.306 5.095 -14.715 1.00 89.56 398 LEU A N 1
ATOM 3135 C CA . LEU A 1 398 ? -13.016 3.819 -14.526 1.00 89.56 398 LEU A CA 1
ATOM 3136 C C . LEU A 1 398 ? -13.239 3.043 -15.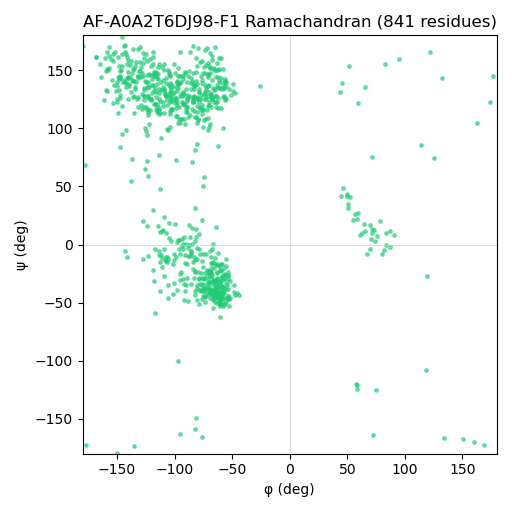833 1.00 89.56 398 LEU A C 1
ATOM 3138 O O . LEU A 1 398 ? -13.449 1.832 -15.811 1.00 89.56 398 LEU A O 1
ATOM 3142 N N . ASP A 1 399 ? -13.266 3.731 -16.971 1.00 91.38 399 ASP A N 1
ATOM 3143 C CA . ASP A 1 399 ? -13.528 3.166 -18.295 1.00 91.38 399 ASP A CA 1
ATOM 3144 C C . ASP A 1 399 ? -12.257 2.844 -19.082 1.00 91.38 399 ASP A C 1
ATOM 3146 O O . ASP A 1 399 ? -12.362 2.390 -20.221 1.00 91.38 399 ASP A O 1
ATOM 3150 N N . ARG A 1 400 ? -11.074 3.022 -18.479 1.00 92.25 400 ARG A N 1
ATOM 3151 C CA . ARG A 1 400 ? -9.798 2.676 -19.106 1.00 92.25 400 ARG A CA 1
ATOM 3152 C C . ARG A 1 400 ? -9.774 1.207 -19.548 1.00 92.25 400 ARG A C 1
ATOM 3154 O O . ARG A 1 400 ? -10.221 0.301 -18.836 1.00 92.25 400 ARG A O 1
ATOM 3161 N N . VAL A 1 401 ? -9.260 0.989 -20.756 1.00 94.19 401 VAL A N 1
ATOM 3162 C CA . VAL A 1 401 ? -9.236 -0.315 -21.442 1.00 94.19 401 VAL A CA 1
ATOM 3163 C C . VAL A 1 401 ? -7.841 -0.928 -21.507 1.00 94.19 401 VAL A C 1
ATOM 3165 O O . VAL A 1 401 ? -7.718 -2.118 -21.818 1.00 94.19 401 VAL A O 1
ATOM 3168 N N . ALA A 1 402 ? -6.805 -0.138 -21.218 1.00 94.00 402 ALA A N 1
ATOM 3169 C CA . ALA A 1 402 ? -5.426 -0.579 -21.166 1.00 94.00 402 ALA A CA 1
ATOM 3170 C C . ALA A 1 402 ? -4.611 0.190 -20.115 1.00 94.00 402 ALA A C 1
ATOM 3172 O O . ALA A 1 402 ? -4.813 1.384 -19.934 1.00 94.00 402 ALA A O 1
ATOM 3173 N N . ASP A 1 403 ? -3.677 -0.523 -19.492 1.00 92.00 403 ASP A N 1
ATOM 3174 C CA . ASP A 1 403 ? -2.644 -0.035 -18.577 1.00 92.00 403 ASP A CA 1
ATOM 3175 C C . ASP A 1 403 ? -1.272 -0.367 -19.191 1.00 92.00 403 ASP A C 1
ATOM 3177 O O . ASP A 1 403 ? -1.100 -1.479 -19.695 1.00 92.00 403 ASP A O 1
ATOM 3181 N N . ILE A 1 404 ? -0.292 0.543 -19.155 1.00 91.25 404 ILE A N 1
ATOM 3182 C CA . ILE A 1 404 ? 1.072 0.294 -19.669 1.00 91.25 404 ILE A CA 1
ATOM 3183 C C . ILE A 1 404 ? 2.035 0.059 -18.504 1.00 91.25 404 ILE A C 1
ATOM 3185 O O . ILE A 1 404 ? 2.093 0.877 -17.588 1.00 91.25 404 ILE A O 1
ATOM 3189 N N . HIS A 1 405 ? 2.832 -1.013 -18.583 1.00 89.12 405 HIS A N 1
ATOM 3190 C CA . HIS A 1 405 ? 3.736 -1.421 -17.496 1.00 89.12 405 HIS A CA 1
ATOM 3191 C C . HIS A 1 405 ? 5.213 -1.275 -17.833 1.00 89.12 405 HIS A C 1
ATOM 3193 O O . HIS A 1 405 ? 6.008 -0.924 -16.969 1.00 89.12 405 HIS A O 1
ATOM 3199 N N . SER A 1 406 ? 5.608 -1.602 -19.066 1.00 88.56 406 SER A N 1
ATOM 3200 C CA . SER A 1 406 ? 7.016 -1.600 -19.473 1.00 88.56 406 SER A CA 1
ATOM 3201 C C . SER A 1 406 ? 7.163 -1.650 -20.995 1.00 88.56 406 SER A C 1
ATOM 3203 O O . SER A 1 406 ? 6.283 -2.154 -21.702 1.00 88.56 406 SER A O 1
ATOM 3205 N N . VAL A 1 407 ? 8.294 -1.150 -21.492 1.00 89.56 407 VAL A N 1
ATOM 3206 C CA . VAL A 1 407 ? 8.708 -1.266 -22.892 1.00 89.56 407 VAL A CA 1
ATOM 3207 C C . VAL A 1 407 ? 9.437 -2.597 -23.101 1.00 89.56 407 VAL A C 1
ATOM 3209 O O . VAL A 1 407 ? 10.227 -3.047 -22.273 1.00 89.56 407 VAL A O 1
ATOM 3212 N N . GLY A 1 408 ? 9.146 -3.248 -24.220 1.00 87.50 408 GLY A N 1
ATOM 3213 C CA . GLY A 1 408 ? 9.728 -4.517 -24.622 1.00 87.50 408 GLY A CA 1
ATOM 3214 C C . GLY A 1 408 ? 11.179 -4.423 -25.107 1.00 87.50 408 GLY A C 1
ATOM 3215 O O . GLY A 1 408 ? 11.684 -3.340 -25.399 1.00 87.50 408 GLY A O 1
ATOM 3216 N N . PRO A 1 409 ? 11.850 -5.580 -25.244 1.00 82.00 409 PRO A N 1
ATOM 3217 C CA . PRO A 1 409 ? 13.256 -5.682 -25.652 1.00 82.00 409 PRO A CA 1
ATOM 3218 C C . PRO A 1 409 ? 13.549 -5.159 -27.067 1.00 82.00 409 PRO A C 1
ATOM 3220 O O . PRO A 1 409 ? 14.676 -4.801 -27.381 1.00 82.00 409 PRO A O 1
ATOM 3223 N N . ASP A 1 410 ? 12.540 -5.150 -27.936 1.00 85.25 410 ASP A N 1
ATOM 3224 C CA . ASP A 1 410 ? 12.593 -4.617 -29.301 1.00 85.25 410 ASP A CA 1
ATOM 3225 C C . ASP A 1 410 ? 12.373 -3.088 -29.353 1.00 85.25 410 ASP A C 1
ATOM 3227 O O . ASP A 1 410 ? 12.539 -2.458 -30.401 1.00 85.25 410 ASP A O 1
ATOM 3231 N N . GLY A 1 411 ? 11.957 -2.493 -28.229 1.00 85.19 411 GLY A N 1
ATOM 3232 C CA . GLY A 1 411 ? 11.495 -1.115 -28.105 1.00 85.19 411 GLY A CA 1
ATOM 3233 C C . GLY A 1 411 ? 10.257 -0.759 -28.943 1.00 85.19 411 GLY A C 1
ATOM 3234 O O . GLY A 1 411 ? 9.902 0.415 -29.034 1.00 85.19 411 GLY A O 1
ATOM 3235 N N . ASP A 1 412 ? 9.605 -1.745 -29.566 1.00 88.56 412 ASP A N 1
ATOM 3236 C CA . ASP A 1 412 ? 8.353 -1.593 -30.322 1.00 88.56 412 ASP A CA 1
ATOM 3237 C C . ASP A 1 412 ? 7.159 -2.226 -29.599 1.00 88.56 412 ASP A C 1
ATOM 3239 O O . ASP A 1 412 ? 6.016 -1.803 -29.772 1.00 88.56 412 ASP A O 1
ATOM 3243 N N . THR A 1 413 ? 7.413 -3.238 -28.777 1.00 92.00 413 THR A N 1
ATOM 3244 C CA . THR A 1 413 ? 6.414 -3.880 -27.938 1.00 92.00 413 THR A CA 1
ATOM 3245 C C . THR A 1 413 ? 6.212 -3.071 -26.656 1.00 92.00 413 THR A C 1
ATOM 3247 O O . THR A 1 413 ? 7.173 -2.665 -26.014 1.00 92.00 413 THR A O 1
ATOM 3250 N N . LEU A 1 414 ? 4.967 -2.883 -26.226 1.00 92.94 414 LEU A N 1
ATOM 3251 C CA . LEU A 1 414 ? 4.619 -2.585 -24.836 1.00 92.94 414 LEU A CA 1
ATOM 3252 C C . LEU A 1 414 ? 4.084 -3.844 -24.173 1.00 92.94 414 LEU A C 1
ATOM 3254 O O . LEU A 1 414 ? 3.234 -4.539 -24.740 1.00 92.94 414 LEU A O 1
ATOM 3258 N N . TYR A 1 415 ? 4.517 -4.080 -22.941 1.00 93.38 415 TYR A N 1
ATOM 3259 C CA . TYR A 1 415 ? 3.805 -4.951 -22.022 1.00 93.38 415 TYR A CA 1
ATOM 3260 C C . TYR A 1 415 ? 2.685 -4.141 -21.380 1.00 93.38 415 TYR A C 1
ATOM 3262 O O . TYR A 1 415 ? 2.930 -3.222 -20.595 1.00 93.38 415 TYR A O 1
ATOM 3270 N N . ILE A 1 416 ? 1.456 -4.473 -21.764 1.00 94.31 416 ILE A N 1
ATOM 3271 C CA . ILE A 1 416 ? 0.240 -3.793 -21.326 1.00 94.31 416 ILE A CA 1
ATOM 3272 C C . ILE A 1 416 ? -0.672 -4.785 -20.623 1.00 94.31 416 ILE A C 1
ATOM 3274 O O . ILE A 1 416 ? -0.687 -5.968 -20.966 1.00 94.31 416 ILE A O 1
ATOM 3278 N N . SER A 1 417 ? -1.507 -4.298 -19.721 1.00 94.62 417 SER A N 1
ATOM 3279 C CA . SER A 1 417 ? -2.727 -5.016 -19.370 1.00 94.62 417 SER A CA 1
ATOM 3280 C C . SER A 1 417 ? -3.880 -4.444 -20.153 1.00 94.62 417 SER A C 1
ATOM 3282 O O . SER A 1 417 ? -3.975 -3.234 -20.299 1.00 94.62 417 SER A O 1
ATOM 3284 N N . THR A 1 418 ? -4.763 -5.286 -20.676 1.00 95.38 418 THR A N 1
ATOM 3285 C CA . THR A 1 418 ? -5.927 -4.821 -21.431 1.00 95.38 418 THR A CA 1
ATOM 3286 C C . THR A 1 418 ? -7.177 -5.628 -21.121 1.00 95.38 418 THR A C 1
ATOM 3288 O O . THR A 1 418 ? -7.122 -6.833 -20.887 1.00 95.38 418 THR A O 1
ATOM 3291 N N . ARG A 1 419 ? -8.314 -4.933 -21.114 1.00 94.38 419 ARG A N 1
ATOM 3292 C CA . ARG A 1 419 ? -9.663 -5.488 -20.951 1.00 94.38 419 ARG A CA 1
ATOM 3293 C C . ARG A 1 419 ? -10.538 -5.201 -22.179 1.00 94.38 419 ARG A C 1
ATOM 3295 O O . ARG A 1 419 ? -11.748 -5.061 -22.087 1.00 94.38 419 ARG A O 1
ATOM 3302 N N . LEU A 1 420 ? -9.921 -5.104 -23.361 1.00 92.56 420 LEU A N 1
ATOM 3303 C CA . LEU A 1 420 ? -10.626 -4.821 -24.620 1.00 92.56 420 LEU A CA 1
ATOM 3304 C C . LEU A 1 420 ? -11.638 -5.917 -25.020 1.00 92.56 420 LEU A C 1
ATOM 3306 O O . LEU A 1 420 ? -12.627 -5.631 -25.687 1.00 92.56 420 LEU A O 1
ATOM 3310 N N . GLY A 1 421 ? -11.387 -7.169 -24.624 1.00 88.44 421 GLY A N 1
ATOM 3311 C CA . GLY A 1 421 ? -12.235 -8.332 -24.926 1.00 88.44 421 GLY A CA 1
ATOM 3312 C C . GLY A 1 421 ? -12.643 -9.149 -23.695 1.00 88.44 421 GLY A C 1
ATOM 3313 O O . GLY A 1 421 ? -12.950 -10.330 -23.831 1.00 88.44 421 GLY A O 1
ATOM 3314 N N . SER A 1 422 ? -12.581 -8.559 -22.500 1.00 93.62 422 SER A N 1
ATOM 3315 C CA . SER A 1 422 ? -12.815 -9.216 -21.206 1.00 93.62 422 SER A CA 1
ATOM 3316 C C . SER A 1 422 ? -13.268 -8.177 -20.175 1.00 93.62 422 SER A C 1
ATOM 3318 O O . SER A 1 422 ? -13.002 -6.995 -20.349 1.00 93.62 422 SER A O 1
ATOM 3320 N N . ASP A 1 423 ? -13.922 -8.588 -19.088 1.00 95.38 423 ASP A N 1
ATOM 3321 C CA . ASP A 1 423 ? -14.141 -7.694 -17.935 1.00 95.38 423 ASP A CA 1
ATOM 3322 C C . ASP A 1 423 ? -12.864 -7.529 -17.084 1.00 95.38 423 ASP A C 1
ATOM 3324 O O . ASP A 1 423 ? -12.627 -6.484 -16.471 1.00 95.38 423 ASP A O 1
ATOM 3328 N N . LEU A 1 424 ? -12.020 -8.565 -17.091 1.00 95.19 424 LEU A N 1
ATOM 3329 C CA . LEU A 1 424 ? -10.750 -8.640 -16.374 1.00 95.19 424 LEU A CA 1
ATOM 3330 C C . LEU A 1 424 ? -9.597 -8.176 -17.267 1.00 95.19 424 LEU A C 1
ATOM 3332 O O . LEU A 1 424 ? -9.546 -8.507 -18.453 1.00 95.19 424 LEU A O 1
ATOM 3336 N N . PHE A 1 425 ? -8.635 -7.473 -16.679 1.00 95.25 425 PHE A N 1
ATOM 3337 C CA . PHE A 1 425 ? -7.358 -7.167 -17.309 1.00 95.25 425 PHE A CA 1
ATOM 3338 C C . PHE A 1 425 ? -6.544 -8.437 -17.581 1.00 95.25 425 PHE A C 1
ATOM 3340 O O . PHE A 1 425 ? -6.261 -9.228 -16.680 1.00 95.25 425 PHE A O 1
ATOM 3347 N N . GLU A 1 426 ? -6.109 -8.581 -18.826 1.00 94.88 426 GLU A N 1
ATOM 3348 C CA . GLU A 1 426 ? -5.219 -9.632 -19.310 1.00 94.88 426 GLU A CA 1
ATOM 3349 C C . GLU A 1 426 ? -3.869 -9.025 -19.696 1.00 94.88 426 GLU A C 1
ATOM 3351 O O . GLU A 1 426 ? -3.833 -7.965 -20.323 1.00 94.88 426 GLU A O 1
ATOM 3356 N N . LEU A 1 427 ? -2.760 -9.696 -19.378 1.00 94.69 427 LEU A N 1
ATOM 3357 C CA . LEU A 1 427 ? -1.430 -9.233 -19.775 1.00 94.69 427 LEU A CA 1
ATOM 3358 C C . LEU A 1 427 ? -1.197 -9.543 -21.259 1.00 94.69 427 LEU A C 1
ATOM 3360 O O . LEU A 1 427 ? -1.349 -10.689 -21.692 1.00 94.69 427 LEU A O 1
ATOM 3364 N N . ALA A 1 428 ? -0.778 -8.549 -22.035 1.00 95.56 428 ALA A N 1
ATOM 3365 C CA . ALA A 1 428 ? -0.590 -8.632 -23.477 1.00 95.56 428 ALA A CA 1
ATOM 3366 C C . ALA A 1 428 ? 0.660 -7.872 -23.959 1.00 95.56 428 ALA A C 1
ATOM 3368 O O . ALA A 1 428 ? 1.165 -6.966 -23.302 1.00 95.56 428 ALA A O 1
ATOM 3369 N N . ALA A 1 429 ? 1.139 -8.251 -25.142 1.00 95.38 429 ALA A N 1
ATOM 3370 C CA . ALA A 1 429 ? 2.116 -7.512 -25.928 1.00 95.38 429 ALA A CA 1
ATOM 3371 C C . ALA A 1 429 ? 1.386 -6.692 -27.002 1.00 95.38 429 ALA A C 1
ATOM 3373 O O . ALA A 1 429 ? 0.667 -7.255 -27.837 1.00 95.38 429 ALA A O 1
ATOM 3374 N N . PHE A 1 430 ? 1.593 -5.378 -27.006 1.00 95.50 430 PHE A N 1
ATOM 3375 C CA . PHE A 1 430 ? 1.096 -4.446 -28.020 1.00 95.50 430 PHE A CA 1
ATOM 3376 C C . PHE A 1 430 ? 2.262 -3.930 -28.863 1.00 95.50 430 PHE A C 1
ATOM 3378 O O . PHE A 1 430 ? 3.192 -3.367 -28.306 1.00 95.50 430 PHE A O 1
ATOM 3385 N N . SER A 1 431 ? 2.227 -4.109 -30.185 1.00 94.19 431 SER A N 1
ATOM 3386 C CA . SER A 1 431 ? 3.247 -3.545 -31.083 1.00 94.19 431 SER A CA 1
ATOM 3387 C C . SER A 1 431 ? 2.815 -2.151 -31.509 1.00 94.19 431 SER A C 1
ATOM 3389 O O . SER A 1 431 ? 1.778 -1.983 -32.157 1.00 94.19 431 SER A O 1
ATOM 3391 N N . MET A 1 432 ? 3.620 -1.159 -31.149 1.00 90.06 432 MET A N 1
ATOM 3392 C CA . MET A 1 432 ? 3.316 0.254 -31.325 1.00 90.06 432 MET A CA 1
ATOM 3393 C C . MET A 1 432 ? 3.439 0.690 -32.795 1.00 90.06 432 MET A C 1
ATOM 3395 O O . MET A 1 432 ? 2.571 1.402 -33.294 1.00 90.06 432 MET A O 1
ATOM 3399 N N . SER A 1 433 ? 4.424 0.183 -33.546 1.00 88.31 433 SER A N 1
ATOM 3400 C CA . SER A 1 433 ? 4.534 0.388 -35.002 1.00 88.31 433 SER A CA 1
ATOM 3401 C C . SER A 1 433 ? 3.368 -0.231 -35.785 1.00 88.31 433 SER A C 1
ATOM 3403 O O . SER A 1 433 ? 2.875 0.340 -36.769 1.00 88.31 433 SER A O 1
ATOM 3405 N N . LYS A 1 434 ? 2.883 -1.402 -35.351 1.00 92.75 434 LYS A N 1
ATOM 3406 C CA . LYS A 1 434 ? 1.727 -2.060 -35.972 1.00 92.75 434 LYS A CA 1
ATOM 3407 C C . LYS A 1 434 ? 0.410 -1.440 -35.515 1.00 92.75 434 LYS A C 1
ATOM 3409 O O . LYS A 1 434 ? -0.518 -1.415 -36.323 1.00 92.75 434 LYS A O 1
ATOM 3414 N N . GLY A 1 435 ? 0.342 -0.899 -34.301 1.00 93.88 435 GLY A N 1
ATOM 3415 C CA . GLY A 1 435 ? -0.859 -0.310 -33.710 1.00 93.88 435 GLY A CA 1
ATOM 3416 C C . GLY A 1 435 ? -1.847 -1.342 -33.162 1.00 93.88 435 GLY A C 1
ATOM 3417 O O . GLY A 1 435 ? -3.038 -1.045 -33.067 1.00 93.88 435 GLY A O 1
ATOM 3418 N N . VAL A 1 436 ? -1.397 -2.570 -32.879 1.00 96.62 436 VAL A N 1
ATOM 3419 C CA . VAL A 1 436 ? -2.268 -3.700 -32.506 1.00 96.62 436 VAL A CA 1
ATOM 3420 C C . VAL A 1 436 ? -1.668 -4.581 -31.415 1.00 96.62 436 VAL A C 1
ATOM 3422 O O . VAL A 1 436 ? -0.449 -4.693 -31.267 1.00 96.62 436 VAL A O 1
ATOM 3425 N N . ILE A 1 437 ? -2.545 -5.265 -30.678 1.00 96.81 437 ILE A N 1
ATOM 3426 C CA . ILE A 1 437 ? -2.157 -6.333 -29.753 1.00 96.81 437 ILE A CA 1
ATOM 3427 C C . ILE A 1 437 ? -1.655 -7.516 -30.589 1.00 96.81 437 ILE A C 1
ATOM 3429 O O . ILE A 1 437 ? -2.399 -8.071 -31.394 1.00 96.81 437 ILE A O 1
ATOM 3433 N N . VAL A 1 438 ? -0.389 -7.898 -30.413 1.00 96.31 438 VAL A N 1
ATOM 3434 C CA . VAL A 1 438 ? 0.249 -8.981 -31.185 1.00 96.31 438 VAL A CA 1
ATOM 3435 C C . VAL A 1 438 ? 0.192 -10.334 -30.482 1.00 96.31 438 VAL A C 1
ATOM 3437 O O . VAL A 1 438 ? 0.280 -11.366 -31.144 1.00 96.31 438 VAL A O 1
ATOM 3440 N N . LYS A 1 439 ? 0.049 -10.352 -29.150 1.00 95.31 439 LYS A N 1
ATOM 3441 C CA . LYS A 1 439 ? -0.028 -11.582 -28.349 1.00 95.31 439 LYS A CA 1
ATOM 3442 C C . LYS A 1 439 ? -0.672 -11.311 -26.990 1.00 95.31 439 LYS A C 1
ATOM 3444 O O . LYS A 1 439 ? -0.223 -10.419 -26.279 1.00 95.31 439 LYS A O 1
ATOM 3449 N N . THR A 1 440 ? -1.628 -12.136 -26.566 1.00 95.44 440 THR A N 1
ATOM 3450 C CA . THR A 1 440 ? -1.978 -12.235 -25.137 1.00 95.44 440 THR A CA 1
ATOM 3451 C C . THR A 1 440 ? -0.955 -13.136 -24.444 1.00 95.44 440 THR A C 1
ATOM 3453 O O . THR A 1 440 ? -0.679 -14.240 -24.912 1.00 95.44 440 THR A O 1
ATOM 3456 N N . ILE A 1 441 ? -0.352 -12.648 -23.363 1.00 94.50 441 ILE A N 1
ATOM 3457 C CA . ILE A 1 441 ? 0.720 -13.317 -22.614 1.00 94.50 441 ILE A CA 1
ATOM 3458 C C . ILE A 1 441 ? 0.128 -14.157 -21.482 1.00 94.50 441 ILE A C 1
ATOM 3460 O O . ILE A 1 441 ? 0.489 -15.322 -21.343 1.00 94.50 441 ILE A O 1
ATOM 3464 N N . ALA A 1 442 ? -0.793 -13.585 -20.701 1.00 93.38 442 ALA A N 1
ATOM 3465 C CA . ALA A 1 442 ? -1.444 -14.265 -19.586 1.00 93.38 442 ALA A CA 1
ATOM 3466 C C . ALA A 1 442 ? -2.886 -13.776 -19.388 1.00 93.38 442 ALA A C 1
ATOM 3468 O O . ALA A 1 442 ? -3.209 -12.617 -19.644 1.00 93.38 442 ALA A O 1
ATOM 3469 N N . LYS A 1 443 ? -3.744 -14.671 -18.891 1.00 93.94 443 LYS A N 1
ATOM 3470 C CA . LYS A 1 443 ? -5.139 -14.408 -18.507 1.00 93.94 443 LYS A CA 1
ATOM 3471 C C . LYS A 1 443 ? -5.404 -15.064 -17.152 1.00 93.94 443 LYS A C 1
ATOM 3473 O O . LYS A 1 443 ? -4.822 -16.110 -16.867 1.00 93.94 443 LYS A O 1
ATOM 3478 N N . HIS A 1 444 ? -6.320 -14.518 -16.358 1.00 93.81 444 HIS A N 1
ATOM 3479 C CA . HIS A 1 444 ? -6.817 -15.171 -15.147 1.00 93.81 444 HIS A CA 1
ATOM 3480 C C . HIS A 1 444 ? -8.354 -15.173 -15.125 1.00 93.81 444 HIS A C 1
ATOM 3482 O O . HIS A 1 444 ? -8.987 -14.282 -15.675 1.00 93.81 444 HIS A O 1
ATOM 3488 N N . GLN A 1 445 ? -8.971 -16.189 -14.512 1.00 94.19 445 GLN A N 1
ATOM 3489 C CA . GLN A 1 445 ? -10.430 -16.398 -14.577 1.00 94.19 445 GLN A CA 1
ATOM 3490 C C . GLN A 1 445 ? -11.246 -15.530 -13.603 1.00 94.19 445 GLN A C 1
ATOM 3492 O O . GLN A 1 445 ? -12.471 -15.522 -13.683 1.00 94.19 445 GLN A O 1
ATOM 3497 N N . LYS A 1 446 ? -10.593 -14.879 -12.630 1.00 93.38 446 LYS A N 1
ATOM 3498 C CA . LYS A 1 446 ? -11.267 -14.177 -11.516 1.00 93.38 446 LYS A CA 1
ATOM 3499 C C . LYS A 1 446 ? -10.643 -12.848 -11.086 1.00 93.38 446 LYS A C 1
ATOM 3501 O O . LYS A 1 446 ? -11.234 -12.181 -10.247 1.00 93.38 446 LYS A O 1
ATOM 3506 N N . TYR A 1 447 ? -9.445 -12.520 -11.573 1.00 94.06 447 TYR A N 1
ATOM 3507 C CA . TYR A 1 447 ? -8.648 -11.399 -11.061 1.00 94.06 447 TYR A CA 1
ATOM 3508 C C . TYR A 1 447 ? -8.007 -10.635 -12.210 1.00 94.06 447 TYR A C 1
ATOM 3510 O O . TYR A 1 447 ? -7.621 -11.253 -13.204 1.00 94.06 447 TYR A O 1
ATOM 3518 N N . ASP A 1 448 ? -7.903 -9.318 -12.060 1.00 93.12 448 ASP A N 1
ATOM 3519 C CA . ASP A 1 448 ? -7.161 -8.466 -12.985 1.00 93.12 448 ASP A CA 1
ATOM 3520 C C . ASP A 1 448 ? -5.659 -8.777 -12.904 1.00 93.12 448 ASP A C 1
ATOM 3522 O O . ASP A 1 448 ? -5.081 -8.875 -11.821 1.00 93.12 448 ASP A O 1
ATOM 3526 N N . LEU A 1 449 ? -5.009 -8.891 -14.059 1.00 91.88 449 LEU A N 1
ATOM 3527 C CA . LEU A 1 449 ? -3.557 -8.972 -14.170 1.00 91.88 449 LEU A CA 1
ATOM 3528 C C . LEU A 1 449 ? -2.999 -7.587 -14.527 1.00 91.88 449 LEU A C 1
ATOM 3530 O O . LEU A 1 449 ? -2.626 -7.406 -15.676 1.00 91.88 449 LEU A O 1
ATOM 3534 N N . SER A 1 450 ? -2.970 -6.606 -13.613 1.00 83.69 450 SER A N 1
ATOM 3535 C CA . SER A 1 450 ? -2.413 -5.253 -13.861 1.00 83.69 450 SER A CA 1
ATOM 3536 C C . SER A 1 450 ? -1.536 -4.746 -12.708 1.00 83.69 450 SER A C 1
ATOM 3538 O O . SER A 1 450 ? -1.877 -4.961 -11.546 1.00 83.69 450 SER A O 1
ATOM 3540 N N . THR A 1 451 ? -0.419 -4.066 -13.020 1.00 73.00 451 THR A N 1
ATOM 3541 C CA . THR A 1 451 ? 0.462 -3.413 -12.026 1.00 73.00 451 THR A CA 1
ATOM 3542 C C . THR A 1 451 ? 0.042 -1.975 -11.692 1.00 73.00 451 THR A C 1
ATOM 3544 O O . THR A 1 451 ? 0.696 -1.337 -10.873 1.00 73.00 451 THR A O 1
ATOM 3547 N N . SER A 1 452 ? -0.997 -1.430 -12.338 1.00 65.88 452 SER A N 1
ATOM 3548 C CA . SER A 1 452 ? -1.419 -0.029 -12.148 1.00 65.88 452 SER A CA 1
ATOM 3549 C C . SER A 1 452 ? -2.439 0.162 -11.023 1.00 65.88 452 SER A C 1
ATOM 3551 O O . SER A 1 452 ? -2.623 1.282 -10.551 1.00 65.88 452 SER A O 1
ATOM 3553 N N . ASP A 1 453 ? -3.083 -0.918 -10.580 1.00 66.19 453 ASP A N 1
ATOM 3554 C CA . ASP A 1 453 ? -3.891 -0.935 -9.361 1.00 66.19 453 ASP A CA 1
ATOM 3555 C C . ASP A 1 453 ? -3.011 -1.346 -8.162 1.00 66.19 453 ASP A C 1
ATOM 3557 O O . ASP A 1 453 ? -2.087 -2.148 -8.296 1.00 66.19 453 ASP A O 1
ATOM 3561 N N . SER A 1 454 ? -3.305 -0.818 -6.970 1.00 56.94 454 SER A N 1
ATOM 3562 C CA . SER A 1 454 ? -2.508 -1.054 -5.755 1.00 56.94 454 SER A CA 1
ATOM 3563 C C . SER A 1 454 ? -2.358 -2.543 -5.397 1.00 56.94 454 SER A C 1
ATOM 3565 O O . SER A 1 454 ? -3.366 -3.230 -5.213 1.00 56.94 454 SER A O 1
ATOM 3567 N N . GLY A 1 455 ? -1.123 -3.012 -5.199 1.00 63.00 455 GLY A N 1
ATOM 3568 C CA . GLY A 1 455 ? -0.814 -4.382 -4.778 1.00 63.00 455 GLY A CA 1
ATOM 3569 C C . GLY A 1 455 ? 0.630 -4.784 -5.091 1.00 63.00 455 GLY A C 1
ATOM 3570 O O . GLY A 1 455 ? 1.435 -3.950 -5.496 1.00 63.00 455 GLY A O 1
ATOM 3571 N N . MET A 1 456 ? 0.962 -6.070 -4.945 1.00 71.00 456 MET A N 1
ATOM 3572 C CA . MET A 1 456 ? 2.291 -6.628 -5.259 1.00 71.00 456 MET A CA 1
ATOM 3573 C C . MET A 1 456 ? 2.461 -7.062 -6.728 1.00 71.00 456 MET A C 1
ATOM 3575 O O . MET A 1 456 ? 3.361 -7.841 -7.052 1.00 71.00 456 MET A O 1
ATOM 3579 N N . THR A 1 457 ? 1.591 -6.603 -7.630 1.00 82.44 457 THR A N 1
ATOM 3580 C CA . THR A 1 457 ? 1.622 -7.011 -9.040 1.00 82.44 457 THR A CA 1
ATOM 3581 C C . THR A 1 457 ? 2.845 -6.415 -9.746 1.00 82.44 457 THR A C 1
ATOM 3583 O O . THR A 1 457 ? 2.989 -5.197 -9.803 1.00 82.44 457 THR A O 1
ATOM 3586 N N . ARG A 1 458 ? 3.732 -7.256 -10.297 1.00 89.81 458 ARG A N 1
ATOM 3587 C CA . ARG A 1 458 ? 4.968 -6.824 -10.985 1.00 89.81 458 ARG A CA 1
ATOM 3588 C C . ARG A 1 458 ? 5.381 -7.779 -12.104 1.00 89.81 458 ARG A C 1
ATOM 3590 O O . ARG A 1 458 ? 5.253 -8.998 -11.965 1.00 89.81 458 ARG A O 1
ATOM 3597 N N . LEU A 1 459 ? 5.925 -7.230 -13.189 1.00 91.50 459 LEU A N 1
ATOM 3598 C CA . LEU A 1 459 ? 6.544 -8.011 -14.264 1.00 91.50 459 LEU A CA 1
ATOM 3599 C C . LEU A 1 459 ? 7.880 -8.621 -13.805 1.00 91.50 459 LEU A C 1
ATOM 3601 O O . LEU A 1 459 ? 8.607 -8.026 -13.010 1.00 91.50 459 LEU A O 1
ATOM 3605 N N . LEU A 1 460 ? 8.197 -9.812 -14.317 1.00 91.81 460 LEU A N 1
ATOM 3606 C CA . LEU A 1 460 ? 9.432 -10.548 -14.042 1.00 91.81 460 LEU A CA 1
ATOM 3607 C C . LEU A 1 460 ? 10.218 -10.712 -15.345 1.00 91.81 460 LEU A C 1
ATOM 3609 O O . LEU A 1 460 ? 9.720 -11.322 -16.294 1.00 91.81 460 LEU A O 1
ATOM 3613 N N . PHE A 1 461 ? 11.445 -10.196 -15.380 1.00 89.38 461 PHE A N 1
ATOM 3614 C CA . PHE A 1 461 ? 12.329 -10.211 -16.549 1.00 89.38 461 PHE A CA 1
ATOM 3615 C C . PHE A 1 461 ? 13.585 -11.043 -16.291 1.00 89.38 461 PHE A C 1
ATOM 3617 O O . PHE A 1 461 ? 14.086 -11.083 -15.171 1.00 89.38 461 PHE A O 1
ATOM 3624 N N . ALA A 1 462 ? 14.126 -11.690 -17.320 1.00 87.75 462 ALA A N 1
ATOM 3625 C CA . ALA A 1 462 ? 15.422 -12.347 -17.205 1.00 87.75 462 ALA A CA 1
ATOM 3626 C C . ALA A 1 462 ? 16.529 -11.347 -16.795 1.00 87.75 462 ALA A C 1
ATOM 3628 O O . ALA A 1 462 ? 16.443 -10.143 -17.046 1.00 87.75 462 ALA A O 1
ATOM 3629 N N . LYS A 1 463 ? 17.556 -11.862 -16.105 1.00 83.56 463 LYS A N 1
ATOM 3630 C CA . LYS A 1 463 ? 18.616 -11.057 -15.471 1.00 83.56 463 LYS A CA 1
ATOM 3631 C C . LYS A 1 463 ? 19.578 -10.442 -16.494 1.00 83.56 463 LYS A C 1
ATOM 3633 O O . LYS A 1 463 ? 19.954 -9.285 -16.367 1.00 83.56 463 LYS A O 1
ATOM 3638 N N . GLU A 1 464 ? 19.946 -11.223 -17.510 1.00 81.44 464 GLU A N 1
ATOM 3639 C CA . GLU A 1 464 ? 20.907 -10.840 -18.559 1.00 81.44 464 GLU A CA 1
ATOM 3640 C C . GLU A 1 464 ? 20.273 -10.661 -19.941 1.00 81.44 464 GLU A C 1
ATOM 3642 O O . GLU A 1 464 ? 20.924 -10.164 -20.856 1.00 81.44 464 GLU A O 1
ATOM 3647 N N . THR A 1 465 ? 19.003 -11.038 -20.107 1.00 78.38 465 THR A N 1
ATOM 3648 C CA . THR A 1 465 ? 18.261 -10.779 -21.342 1.00 78.38 465 THR A CA 1
ATOM 3649 C C . THR A 1 465 ? 17.016 -9.954 -21.039 1.00 78.38 465 THR A C 1
ATOM 3651 O O . THR A 1 465 ? 16.377 -10.134 -20.002 1.00 78.38 465 THR A O 1
ATOM 3654 N N . PRO A 1 466 ? 16.597 -9.065 -21.946 1.00 76.31 466 PRO A N 1
ATOM 3655 C CA . PRO A 1 466 ? 15.425 -8.218 -21.737 1.00 76.31 466 PRO A CA 1
ATOM 3656 C C . PRO A 1 466 ? 14.077 -8.957 -21.925 1.00 76.31 466 PRO A C 1
ATOM 3658 O O . PRO A 1 466 ? 13.040 -8.340 -22.158 1.00 76.31 466 PRO A O 1
ATOM 3661 N N . GLN A 1 467 ? 14.069 -10.292 -21.826 1.00 85.12 467 GLN A N 1
ATOM 3662 C CA . GLN A 1 467 ? 12.893 -11.141 -22.011 1.00 85.12 467 GLN A CA 1
ATOM 3663 C C . GLN A 1 467 ? 11.988 -11.143 -20.771 1.00 85.12 467 GLN A C 1
ATOM 3665 O O . GLN A 1 467 ? 12.439 -11.410 -19.658 1.00 85.12 467 GLN A O 1
ATOM 3670 N N . LEU A 1 468 ? 10.682 -10.941 -20.971 1.00 90.81 468 LEU A N 1
ATOM 3671 C CA . LEU A 1 468 ? 9.672 -11.199 -19.943 1.00 90.81 468 LEU A CA 1
ATOM 3672 C C . LEU A 1 468 ? 9.530 -12.712 -19.696 1.00 90.81 468 LEU A C 1
ATOM 3674 O O . LEU A 1 468 ? 9.195 -13.467 -20.613 1.00 90.81 468 LEU A O 1
ATOM 3678 N N . ILE A 1 469 ? 9.731 -13.137 -18.449 1.00 92.56 469 ILE A N 1
ATOM 3679 C CA . ILE A 1 469 ? 9.651 -14.540 -18.014 1.00 92.56 469 ILE A CA 1
ATOM 3680 C C . ILE A 1 469 ? 8.469 -14.823 -17.078 1.00 92.56 469 ILE A C 1
ATOM 3682 O O . ILE A 1 469 ? 8.102 -15.987 -16.918 1.00 92.56 469 ILE A O 1
ATOM 3686 N N . GLY A 1 470 ? 7.820 -13.806 -16.502 1.00 93.25 470 GLY A N 1
ATOM 3687 C CA . GLY A 1 470 ? 6.652 -14.002 -15.639 1.00 93.25 470 GLY A CA 1
ATOM 3688 C C . GLY A 1 470 ? 5.993 -12.722 -15.116 1.00 93.25 470 GLY A C 1
ATOM 3689 O O . GLY A 1 470 ? 6.331 -11.611 -15.517 1.00 93.25 470 GLY A O 1
ATOM 3690 N N . LEU A 1 471 ? 5.036 -12.908 -14.210 1.00 93.75 471 LEU A N 1
ATOM 3691 C CA . LEU A 1 471 ? 4.231 -11.883 -13.546 1.00 93.75 471 LEU A CA 1
ATOM 3692 C C . LEU A 1 471 ? 3.897 -12.365 -12.123 1.00 93.75 471 LEU A C 1
ATOM 3694 O O . LEU A 1 471 ? 3.316 -13.440 -11.970 1.00 93.75 471 LEU A O 1
ATOM 3698 N N . VAL A 1 472 ? 4.191 -11.569 -11.094 1.00 94.06 472 VAL A N 1
ATOM 3699 C CA . VAL A 1 472 ? 3.502 -11.681 -9.791 1.00 94.06 472 VAL A CA 1
ATOM 3700 C C . VAL A 1 472 ? 2.215 -10.869 -9.883 1.00 94.06 472 VAL A C 1
ATOM 3702 O O . VAL A 1 472 ? 2.252 -9.795 -10.478 1.00 94.06 472 VAL A O 1
ATOM 3705 N N . PHE A 1 473 ? 1.102 -11.338 -9.312 1.00 92.06 473 PHE A N 1
ATOM 3706 C CA . PHE A 1 473 ? -0.165 -10.598 -9.268 1.00 92.06 473 PHE A CA 1
ATOM 3707 C C . PHE A 1 473 ? -1.018 -10.902 -8.025 1.00 92.06 473 PHE A C 1
ATOM 3709 O O . PHE A 1 473 ? -0.869 -11.931 -7.358 1.00 92.06 473 PHE A O 1
ATOM 3716 N N . GLU A 1 474 ? -1.957 -10.001 -7.742 1.00 91.12 474 GLU A N 1
ATOM 3717 C CA . GLU A 1 474 ? -2.881 -10.063 -6.605 1.00 91.12 474 GLU A CA 1
ATOM 3718 C C . GLU A 1 474 ? -4.094 -10.986 -6.838 1.00 91.12 474 GLU A C 1
ATOM 3720 O O . GLU A 1 474 ? -5.186 -10.552 -7.215 1.00 91.12 474 GLU A O 1
ATOM 3725 N N . GLY A 1 475 ? -3.937 -12.281 -6.557 1.00 91.88 475 GLY A N 1
ATOM 3726 C CA . GLY A 1 475 ? -5.051 -13.235 -6.510 1.00 91.88 475 GLY A CA 1
ATOM 3727 C C . GLY A 1 475 ? -5.828 -13.225 -5.182 1.00 91.88 475 GLY A C 1
ATOM 3728 O O . GLY A 1 475 ? -5.748 -12.283 -4.397 1.00 91.88 475 GLY A O 1
ATOM 3729 N N . GLN A 1 476 ? -6.553 -14.313 -4.876 1.00 91.81 476 GLN A N 1
ATOM 3730 C CA . GLN A 1 476 ? -7.127 -14.545 -3.532 1.00 91.81 476 GLN A CA 1
ATOM 3731 C C . GLN A 1 476 ? -6.035 -14.584 -2.451 1.00 91.81 476 GLN A C 1
ATOM 3733 O O . GLN A 1 476 ? -6.227 -14.107 -1.335 1.00 91.81 476 GLN A O 1
ATOM 3738 N N . LYS A 1 477 ? -4.891 -15.148 -2.829 1.00 93.69 477 LYS A N 1
ATOM 3739 C CA . LYS A 1 477 ? -3.568 -14.883 -2.275 1.00 93.69 477 LYS A CA 1
ATOM 3740 C C . LYS A 1 477 ? -2.690 -14.390 -3.434 1.00 93.69 477 LYS A C 1
ATOM 3742 O O . LYS A 1 477 ? -3.040 -14.695 -4.582 1.00 93.69 477 LYS A O 1
ATOM 3747 N N . PRO A 1 478 ? -1.575 -13.698 -3.171 1.00 93.44 478 PRO A N 1
ATOM 3748 C CA . PRO A 1 478 ? -0.603 -13.349 -4.202 1.00 93.44 478 PRO A CA 1
ATOM 3749 C C . PRO A 1 478 ? -0.107 -14.601 -4.936 1.00 93.44 478 PRO A C 1
ATOM 3751 O O . PRO A 1 478 ? 0.060 -15.662 -4.330 1.00 93.44 478 PRO A O 1
ATOM 3754 N N . GLN A 1 479 ? 0.063 -14.494 -6.251 1.00 92.12 479 GLN A N 1
ATOM 3755 C CA . GLN A 1 479 ? 0.362 -15.613 -7.147 1.00 92.12 479 GLN A CA 1
ATOM 3756 C C . GLN A 1 479 ? 1.423 -15.226 -8.172 1.00 92.12 479 GLN A C 1
ATOM 3758 O O . GLN A 1 479 ? 1.596 -14.050 -8.485 1.00 92.12 479 GLN A O 1
ATOM 3763 N N . VAL A 1 480 ? 2.097 -16.234 -8.729 1.00 93.56 480 VAL A N 1
ATOM 3764 C CA . VAL A 1 480 ? 3.094 -16.065 -9.789 1.00 93.56 480 VAL A CA 1
ATOM 3765 C C . VAL A 1 480 ? 2.656 -16.844 -11.026 1.00 93.56 480 VAL A C 1
ATOM 3767 O O . VAL A 1 480 ? 2.420 -18.050 -10.958 1.00 93.56 480 VAL A O 1
ATOM 3770 N N . VAL A 1 481 ? 2.559 -16.161 -12.165 1.00 91.44 481 VAL A N 1
ATOM 3771 C CA . VAL A 1 481 ? 2.413 -16.776 -13.488 1.00 91.44 481 VAL A CA 1
ATOM 3772 C C . VAL A 1 481 ? 3.752 -16.678 -14.196 1.00 91.44 481 VAL A C 1
ATOM 3774 O O . VAL A 1 481 ? 4.220 -15.588 -14.516 1.00 91.44 481 VAL A O 1
ATOM 3777 N N . TRP A 1 482 ? 4.357 -17.827 -14.463 1.00 92.81 482 TRP A N 1
ATOM 3778 C CA . TRP A 1 482 ? 5.577 -17.922 -15.253 1.00 92.81 482 TRP A CA 1
ATOM 3779 C C . TRP A 1 482 ? 5.230 -18.177 -16.722 1.00 92.81 482 TRP A C 1
ATOM 3781 O O . TRP A 1 482 ? 4.473 -19.092 -17.045 1.00 92.81 482 TRP A O 1
ATOM 3791 N N . VAL A 1 483 ? 5.790 -17.351 -17.603 1.00 91.81 483 VAL A N 1
ATOM 3792 C CA . VAL A 1 483 ? 5.821 -17.565 -19.057 1.00 91.81 483 VAL A CA 1
ATOM 3793 C C . VAL A 1 483 ? 6.912 -18.583 -19.401 1.00 91.81 483 VAL A C 1
ATOM 3795 O O . VAL A 1 483 ? 6.737 -19.378 -20.323 1.00 91.81 483 VAL A O 1
ATOM 3798 N N . ASP A 1 484 ? 8.013 -18.583 -18.644 1.00 91.19 484 ASP A N 1
ATOM 3799 C CA . ASP A 1 484 ? 9.087 -19.564 -18.785 1.00 91.19 484 ASP A CA 1
ATOM 3800 C C . ASP A 1 484 ? 8.793 -20.871 -18.006 1.00 91.19 484 ASP A C 1
ATOM 3802 O O . ASP A 1 484 ? 8.539 -20.835 -16.795 1.00 91.19 484 ASP A O 1
ATOM 3806 N N . PRO A 1 485 ? 8.838 -22.051 -18.658 1.00 91.56 485 PRO A N 1
ATOM 3807 C CA . PRO A 1 485 ? 8.528 -23.325 -18.010 1.00 91.56 485 PRO A CA 1
ATOM 3808 C C . PRO A 1 485 ? 9.627 -23.822 -17.056 1.00 91.56 485 PRO A C 1
ATOM 3810 O O . PRO A 1 485 ? 9.321 -24.589 -16.143 1.00 91.56 485 PRO A O 1
ATOM 3813 N N . GLY A 1 486 ? 10.882 -23.403 -17.236 1.00 90.38 486 GLY A N 1
ATOM 3814 C CA . GLY A 1 486 ? 11.990 -23.702 -16.330 1.00 90.38 486 GLY A CA 1
ATOM 3815 C C . GLY A 1 486 ? 11.782 -23.018 -14.984 1.00 90.38 486 GLY A C 1
ATOM 3816 O O . GLY A 1 486 ? 11.682 -23.690 -13.956 1.00 90.38 486 GLY A O 1
ATOM 3817 N N . PHE A 1 487 ? 11.578 -21.699 -14.998 1.00 91.69 487 PHE A N 1
ATOM 3818 C CA . PHE A 1 487 ? 11.247 -20.929 -13.794 1.00 91.69 487 PHE A CA 1
ATOM 3819 C C . PHE A 1 487 ? 9.962 -21.440 -13.112 1.00 91.69 487 PHE A C 1
ATOM 3821 O O . PHE A 1 487 ? 9.916 -21.556 -11.885 1.00 91.69 487 PHE A O 1
ATOM 3828 N N . ALA A 1 488 ? 8.958 -21.877 -13.884 1.00 93.31 488 ALA A N 1
ATOM 3829 C CA . ALA A 1 488 ? 7.752 -22.510 -13.342 1.00 93.31 488 ALA A CA 1
ATOM 3830 C C . ALA A 1 488 ? 8.025 -23.812 -12.554 1.00 93.31 488 ALA A C 1
ATOM 3832 O O . ALA A 1 488 ? 7.288 -24.133 -11.618 1.00 93.31 488 ALA A O 1
ATOM 3833 N N . MET A 1 489 ? 9.053 -24.590 -12.916 1.00 91.56 489 MET A N 1
ATOM 3834 C CA . MET A 1 489 ? 9.469 -25.777 -12.153 1.00 91.56 489 MET A CA 1
ATOM 3835 C C . MET A 1 489 ? 10.241 -25.407 -10.883 1.00 91.56 489 MET A C 1
ATOM 3837 O O . MET A 1 489 ? 10.081 -26.068 -9.853 1.00 91.56 489 MET A O 1
ATOM 3841 N N . LEU A 1 490 ? 11.034 -24.337 -10.925 1.00 91.75 490 LEU A N 1
ATOM 3842 C CA . LEU A 1 490 ? 11.779 -23.840 -9.767 1.00 91.75 490 LEU A CA 1
ATOM 3843 C C . LEU A 1 490 ? 10.837 -23.264 -8.698 1.00 91.75 490 LEU A C 1
ATOM 3845 O O . LEU A 1 490 ? 10.960 -23.628 -7.529 1.00 91.75 490 LEU A O 1
ATOM 3849 N N . GLN A 1 491 ? 9.809 -22.511 -9.102 1.00 94.12 491 GLN A N 1
ATOM 3850 C CA . GLN A 1 491 ? 8.719 -22.068 -8.222 1.00 94.12 491 GLN A CA 1
ATOM 3851 C C . GLN A 1 491 ? 8.025 -23.251 -7.522 1.00 94.12 491 GLN A C 1
ATOM 3853 O O . GLN A 1 491 ? 7.936 -23.292 -6.299 1.00 94.12 491 GLN A O 1
ATOM 3858 N N . LYS A 1 492 ? 7.631 -24.289 -8.275 1.00 94.75 492 LYS A N 1
ATOM 3859 C CA . LYS A 1 492 ? 7.032 -25.516 -7.704 1.00 94.75 492 LYS A CA 1
ATOM 3860 C C . LYS A 1 492 ? 7.948 -26.246 -6.717 1.00 94.75 492 LYS A C 1
ATOM 3862 O O . LYS A 1 492 ? 7.461 -27.050 -5.921 1.00 94.75 492 LYS A O 1
ATOM 3867 N N . SER A 1 493 ? 9.258 -26.018 -6.797 1.00 93.31 493 SER A N 1
ATOM 3868 C CA . SER A 1 493 ? 10.247 -26.647 -5.924 1.00 93.31 493 SER A CA 1
ATOM 3869 C C . SER A 1 493 ? 10.346 -25.912 -4.585 1.00 93.31 493 SER A C 1
ATOM 3871 O O . SER A 1 493 ? 10.303 -26.572 -3.547 1.00 93.31 493 SER A O 1
ATOM 3873 N N . ILE A 1 494 ? 10.370 -24.572 -4.586 1.00 95.25 494 ILE A N 1
ATOM 3874 C CA . ILE A 1 494 ? 10.299 -23.781 -3.345 1.00 95.25 494 ILE A CA 1
ATOM 3875 C C . ILE A 1 494 ? 8.916 -23.890 -2.683 1.00 95.25 494 ILE A C 1
ATOM 3877 O O . ILE A 1 494 ? 8.845 -24.086 -1.473 1.00 95.25 494 ILE A O 1
ATOM 3881 N N . ASP A 1 495 ? 7.826 -23.915 -3.459 1.00 95.88 495 ASP A N 1
ATOM 3882 C CA . ASP A 1 495 ? 6.462 -24.102 -2.935 1.00 95.88 495 ASP A CA 1
ATOM 3883 C C . ASP A 1 495 ? 6.266 -25.472 -2.272 1.00 95.88 495 ASP A C 1
ATOM 3885 O O . ASP A 1 495 ? 5.521 -25.597 -1.304 1.00 95.88 495 ASP A O 1
ATOM 3889 N N . ARG A 1 496 ? 6.963 -26.514 -2.745 1.00 94.88 496 ARG A N 1
ATOM 3890 C CA . ARG A 1 496 ? 6.970 -27.828 -2.083 1.00 94.88 496 ARG A CA 1
ATOM 3891 C C . ARG A 1 496 ? 7.774 -27.818 -0.783 1.00 94.88 496 ARG A C 1
ATOM 3893 O O . ARG A 1 496 ? 7.431 -28.555 0.136 1.00 94.88 496 ARG A O 1
ATOM 3900 N N . ALA A 1 497 ? 8.851 -27.039 -0.724 1.00 94.69 497 ALA A N 1
ATOM 3901 C CA . ALA A 1 497 ? 9.712 -26.954 0.450 1.00 94.69 497 ALA A CA 1
ATOM 3902 C C . ALA A 1 497 ? 9.126 -26.057 1.556 1.00 94.69 497 ALA A C 1
ATOM 3904 O O . ALA A 1 497 ? 9.374 -26.308 2.733 1.00 94.69 497 ALA A O 1
ATOM 3905 N N . LEU A 1 498 ? 8.326 -25.052 1.186 1.00 95.62 498 LEU A N 1
ATOM 3906 C CA . LEU A 1 498 ? 7.653 -24.109 2.084 1.00 95.62 498 LEU A CA 1
ATOM 3907 C C . LEU A 1 498 ? 6.127 -24.083 1.810 1.00 95.62 498 LEU A C 1
ATOM 3909 O O . LEU A 1 498 ? 5.600 -23.053 1.382 1.00 95.62 498 LEU A O 1
ATOM 3913 N N . PRO A 1 499 ? 5.399 -25.197 2.042 1.00 94.94 499 PRO A N 1
ATOM 3914 C CA . PRO A 1 499 ? 4.012 -25.373 1.585 1.00 94.94 499 PRO A CA 1
ATOM 3915 C C . PRO A 1 499 ? 2.980 -24.500 2.313 1.00 94.94 499 PRO A C 1
ATOM 3917 O O . PRO A 1 499 ? 1.925 -24.200 1.756 1.00 94.94 499 PRO A O 1
ATOM 3920 N N . ASP A 1 500 ? 3.279 -24.059 3.537 1.00 93.31 500 ASP A N 1
ATOM 3921 C CA . ASP A 1 500 ? 2.412 -23.172 4.327 1.00 93.31 500 ASP A CA 1
ATOM 3922 C C . ASP A 1 500 ? 2.644 -21.675 4.030 1.00 93.31 500 ASP A C 1
ATOM 3924 O O . ASP A 1 500 ? 2.092 -20.804 4.711 1.00 93.31 500 ASP A O 1
ATOM 3928 N N . LYS A 1 501 ? 3.480 -21.355 3.032 1.00 96.12 501 LYS A N 1
ATOM 3929 C CA . LYS A 1 501 ? 3.884 -19.991 2.666 1.00 96.12 501 LYS A CA 1
ATOM 3930 C C . LYS A 1 501 ? 3.471 -19.644 1.241 1.00 96.12 501 LYS A C 1
ATOM 3932 O O . LYS A 1 501 ? 3.324 -20.506 0.380 1.00 96.12 501 LYS A O 1
ATOM 3937 N N . VAL A 1 502 ? 3.316 -18.349 0.990 1.00 96.88 502 VAL A N 1
ATOM 3938 C CA . VAL A 1 502 ? 3.380 -17.787 -0.362 1.00 96.88 502 VAL A CA 1
ATOM 3939 C C . VAL A 1 502 ? 4.833 -17.396 -0.603 1.00 96.88 502 VAL A C 1
ATOM 3941 O O . VAL A 1 502 ? 5.377 -16.604 0.164 1.00 96.88 502 VAL A O 1
ATOM 3944 N N . ASN A 1 503 ? 5.455 -17.962 -1.639 1.00 96.81 503 ASN A N 1
ATOM 3945 C CA . ASN A 1 503 ? 6.859 -17.735 -1.980 1.00 96.81 503 ASN A CA 1
ATOM 3946 C C . ASN A 1 503 ? 6.935 -16.828 -3.210 1.00 96.81 503 ASN A C 1
ATOM 3948 O O . ASN A 1 503 ? 6.787 -17.293 -4.341 1.00 96.81 503 ASN A O 1
ATOM 3952 N N . LEU A 1 504 ? 7.149 -15.529 -3.003 1.00 95.12 504 LEU A N 1
ATOM 3953 C CA . LEU A 1 504 ? 7.298 -14.574 -4.098 1.00 95.12 504 LEU A CA 1
ATOM 3954 C C . LEU A 1 504 ? 8.771 -14.479 -4.507 1.00 95.12 504 LEU A C 1
ATOM 3956 O O . LEU A 1 504 ? 9.605 -14.196 -3.645 1.00 95.12 504 LEU A O 1
ATOM 3960 N N . PRO A 1 505 ? 9.125 -14.683 -5.788 1.00 94.62 505 PRO A N 1
ATOM 3961 C CA . PRO A 1 505 ? 10.479 -14.413 -6.249 1.00 94.62 505 PRO A CA 1
ATOM 3962 C C . PRO A 1 505 ? 10.753 -12.911 -6.114 1.00 94.62 505 PRO A C 1
ATOM 3964 O O . PRO A 1 505 ? 9.838 -12.094 -6.263 1.00 94.62 505 PRO A O 1
ATOM 3967 N N . LEU A 1 506 ? 12.009 -12.534 -5.889 1.00 92.12 506 LEU A N 1
ATOM 3968 C CA . LEU A 1 506 ? 12.477 -11.145 -5.885 1.00 92.12 506 LEU A CA 1
ATOM 3969 C C . LEU A 1 506 ? 13.494 -10.913 -7.004 1.00 92.12 506 LEU A C 1
ATOM 3971 O O . LEU A 1 506 ? 13.210 -10.122 -7.903 1.00 92.12 506 LEU A O 1
ATOM 3975 N N . ASP A 1 507 ? 14.594 -11.666 -6.982 1.00 92.31 507 ASP A N 1
ATOM 3976 C CA . ASP A 1 507 ? 15.723 -11.588 -7.919 1.00 92.31 507 ASP A CA 1
ATOM 3977 C C . ASP A 1 507 ? 16.329 -12.989 -8.154 1.00 92.31 507 ASP A C 1
ATOM 3979 O O . ASP A 1 507 ? 16.040 -13.919 -7.397 1.00 92.31 507 ASP A O 1
ATOM 3983 N N . TRP A 1 508 ? 17.129 -13.173 -9.205 1.00 92.44 508 TRP A N 1
ATOM 3984 C CA . TRP A 1 508 ? 17.691 -14.472 -9.613 1.00 92.44 508 TRP A CA 1
ATOM 3985 C C . TRP A 1 508 ? 18.921 -14.323 -10.517 1.00 92.44 508 TRP A C 1
ATOM 3987 O O . TRP A 1 508 ? 19.130 -13.287 -11.149 1.00 92.44 508 TRP A O 1
ATOM 3997 N N . THR A 1 509 ? 19.723 -15.383 -10.616 1.00 90.69 509 THR A N 1
ATOM 3998 C CA . THR A 1 509 ? 20.771 -15.507 -11.641 1.00 90.69 509 THR A CA 1
ATOM 3999 C C . THR A 1 509 ? 20.175 -15.847 -13.010 1.00 90.69 509 THR A C 1
ATOM 4001 O O . THR A 1 509 ? 19.066 -16.378 -13.111 1.00 90.69 509 THR A O 1
ATOM 4004 N N . ALA A 1 510 ? 20.907 -15.558 -14.090 1.00 85.81 510 ALA A N 1
ATOM 4005 C CA . ALA A 1 510 ? 20.447 -15.842 -15.454 1.00 85.81 510 ALA A CA 1
ATOM 4006 C C . ALA A 1 510 ? 20.293 -17.348 -15.748 1.00 85.81 510 ALA A C 1
ATOM 4008 O O . ALA A 1 510 ? 19.408 -17.740 -16.504 1.00 85.81 510 ALA A O 1
ATOM 4009 N N . ASP A 1 511 ? 21.122 -18.185 -15.119 1.00 85.19 511 ASP A N 1
ATOM 4010 C CA . ASP A 1 511 ? 21.120 -19.647 -15.246 1.00 85.19 511 ASP A CA 1
ATOM 4011 C C . ASP A 1 511 ? 20.136 -20.360 -14.293 1.00 85.19 511 ASP A C 1
ATOM 4013 O O . ASP A 1 511 ? 19.964 -21.576 -14.373 1.00 85.19 511 ASP A O 1
ATOM 4017 N N . GLY A 1 512 ? 19.501 -19.625 -13.373 1.00 86.88 512 GLY A N 1
ATOM 4018 C CA . GLY A 1 512 ? 18.629 -20.185 -12.341 1.00 86.88 512 GLY A CA 1
ATOM 4019 C C . GLY A 1 512 ? 19.347 -20.999 -11.251 1.00 86.88 512 GLY A C 1
ATOM 4020 O O . GLY A 1 512 ? 18.691 -21.755 -10.527 1.00 86.88 512 GLY A O 1
ATOM 4021 N N . SER A 1 513 ? 20.669 -20.869 -11.099 1.00 88.62 513 SER A N 1
ATOM 4022 C CA . SER A 1 513 ? 21.426 -21.505 -10.009 1.00 88.62 513 SER A CA 1
ATOM 4023 C C . SER A 1 513 ? 21.121 -20.916 -8.626 1.00 88.62 513 SER A C 1
ATOM 4025 O O . SER A 1 513 ? 21.194 -21.648 -7.633 1.00 88.62 513 SER A O 1
ATOM 4027 N N . ALA A 1 514 ? 20.724 -19.640 -8.543 1.00 92.06 514 ALA A N 1
ATOM 4028 C CA . ALA A 1 514 ? 20.303 -18.992 -7.303 1.00 92.06 514 ALA A CA 1
ATOM 4029 C C . ALA A 1 514 ? 19.110 -18.039 -7.495 1.00 92.06 514 ALA A C 1
ATOM 4031 O O . ALA A 1 514 ? 19.004 -17.317 -8.485 1.00 92.06 514 ALA A O 1
ATOM 4032 N N . PHE A 1 515 ? 18.229 -18.016 -6.495 1.00 93.94 515 PHE A N 1
ATOM 4033 C CA . PHE A 1 515 ? 17.044 -17.161 -6.411 1.00 93.94 515 PHE A CA 1
ATOM 4034 C C . PHE A 1 515 ? 16.961 -16.492 -5.050 1.00 93.94 515 PHE A C 1
ATOM 4036 O O . PHE A 1 515 ? 17.212 -17.145 -4.041 1.00 93.94 515 PHE A O 1
ATOM 4043 N N . VAL A 1 516 ? 16.479 -15.255 -5.004 1.00 94.50 516 VAL A N 1
ATOM 4044 C CA . VAL A 1 516 ? 15.927 -14.647 -3.793 1.00 94.50 516 VAL A CA 1
ATOM 4045 C C . VAL A 1 516 ? 14.413 -14.824 -3.801 1.00 94.50 516 VAL A C 1
ATOM 4047 O O . VAL A 1 516 ? 13.746 -14.426 -4.757 1.00 94.50 516 VAL A O 1
ATOM 4050 N N . TYR A 1 517 ? 13.866 -15.366 -2.718 1.00 95.25 517 TYR A N 1
ATOM 4051 C CA . TYR A 1 517 ? 12.429 -15.424 -2.452 1.00 95.25 517 TYR A CA 1
ATOM 4052 C C . TYR A 1 517 ? 12.088 -14.652 -1.176 1.00 95.25 517 TYR A C 1
ATOM 4054 O O . TYR A 1 517 ? 12.844 -14.681 -0.207 1.00 95.25 517 TYR A O 1
ATOM 4062 N N . PHE A 1 518 ? 10.926 -14.004 -1.156 1.00 95.19 518 PHE A N 1
ATOM 4063 C CA . PHE A 1 518 ? 10.251 -13.586 0.068 1.00 95.19 518 PHE A CA 1
ATOM 4064 C C . PHE A 1 518 ? 9.101 -14.552 0.346 1.00 95.19 518 PHE A C 1
ATOM 4066 O O . PHE A 1 518 ? 8.161 -14.663 -0.446 1.00 95.19 518 PHE A O 1
ATOM 4073 N N . SER A 1 519 ? 9.198 -15.266 1.463 1.00 96.62 519 SER A N 1
ATOM 4074 C CA . SER A 1 519 ? 8.267 -16.326 1.847 1.00 96.62 519 SER A CA 1
ATOM 4075 C C . SER A 1 519 ? 7.536 -15.940 3.125 1.00 96.62 519 SER A C 1
ATOM 4077 O O . SER A 1 519 ? 8.165 -15.793 4.172 1.00 96.62 519 SER A O 1
ATOM 4079 N N . PHE A 1 520 ? 6.214 -15.788 3.057 1.00 96.06 520 PHE A N 1
ATOM 4080 C CA . PHE A 1 520 ? 5.395 -15.269 4.162 1.00 96.06 520 PHE A CA 1
ATOM 4081 C C . PHE A 1 520 ? 4.031 -15.966 4.255 1.00 96.06 520 PHE A C 1
ATOM 4083 O O . PHE A 1 520 ? 3.642 -16.744 3.378 1.00 96.06 520 PHE A O 1
ATOM 4090 N N . SER A 1 521 ? 3.288 -15.695 5.327 1.00 96.62 521 SER A N 1
ATOM 4091 C CA . SER A 1 521 ? 1.884 -16.095 5.451 1.00 96.62 521 SER A CA 1
ATOM 4092 C C . SER A 1 521 ? 1.067 -15.058 6.226 1.00 96.62 521 SER A C 1
ATOM 4094 O O . SER A 1 521 ? 1.586 -14.057 6.696 1.00 96.62 521 SER A O 1
ATOM 4096 N N . ASP A 1 522 ? -0.232 -15.284 6.389 1.00 95.62 522 ASP A N 1
ATOM 4097 C CA . ASP A 1 522 ? -1.080 -14.528 7.319 1.00 95.62 522 ASP A CA 1
ATOM 4098 C C . ASP A 1 522 ? -0.591 -14.568 8.776 1.00 95.62 522 ASP A C 1
ATOM 4100 O O . ASP A 1 522 ? -0.801 -13.618 9.531 1.00 95.62 522 ASP A O 1
ATOM 4104 N N . GLN A 1 523 ? 0.083 -15.658 9.146 1.00 95.25 523 GLN A N 1
ATOM 4105 C CA . GLN A 1 523 ? 0.616 -15.936 10.482 1.00 95.25 523 GLN A CA 1
ATOM 4106 C C . GLN A 1 523 ? 2.137 -15.726 10.613 1.00 95.25 523 GLN A C 1
ATOM 4108 O O . GLN A 1 523 ? 2.696 -16.006 11.669 1.00 95.25 523 GLN A O 1
ATOM 4113 N N . ASP A 1 524 ? 2.824 -15.264 9.568 1.00 94.06 524 ASP A N 1
ATOM 4114 C CA . ASP A 1 524 ? 4.270 -15.017 9.585 1.00 94.06 524 ASP A CA 1
ATOM 4115 C C . ASP A 1 524 ? 4.602 -13.805 8.706 1.00 94.06 524 ASP A C 1
ATOM 4117 O O . ASP A 1 524 ? 4.335 -13.872 7.502 1.00 94.06 524 ASP A O 1
ATOM 4121 N N . PRO A 1 525 ? 5.181 -12.721 9.263 1.00 93.25 525 PRO A N 1
ATOM 4122 C CA . PRO A 1 525 ? 5.507 -11.518 8.497 1.00 93.25 525 PRO A CA 1
ATOM 4123 C C . PRO A 1 525 ? 6.494 -11.793 7.362 1.00 93.25 525 PRO A C 1
ATOM 4125 O O . PRO A 1 525 ? 6.503 -11.052 6.389 1.00 93.25 525 PRO A O 1
ATOM 4128 N N . GLY A 1 526 ? 7.260 -12.883 7.445 1.00 94.44 526 GLY A N 1
ATOM 4129 C CA . GLY A 1 526 ? 8.003 -13.425 6.323 1.00 94.44 526 GLY A CA 1
ATOM 4130 C C . GLY A 1 526 ? 9.501 -13.523 6.554 1.00 94.44 526 GLY A C 1
ATOM 4131 O O . GLY A 1 526 ? 10.085 -12.963 7.486 1.00 94.44 526 GLY A O 1
ATOM 4132 N N . THR A 1 527 ? 10.129 -14.289 5.671 1.00 94.06 527 THR A N 1
ATOM 4133 C CA . THR A 1 527 ? 11.571 -14.511 5.636 1.00 94.06 527 THR A CA 1
ATOM 4134 C C . THR A 1 527 ? 12.067 -14.383 4.203 1.00 94.06 527 THR A C 1
ATOM 4136 O O . THR A 1 527 ? 11.477 -14.935 3.272 1.00 94.06 527 THR A O 1
ATOM 4139 N N . TYR A 1 528 ? 13.165 -13.655 4.036 1.00 93.81 528 TYR A N 1
ATOM 4140 C CA . TYR A 1 528 ? 13.916 -13.591 2.793 1.00 93.81 528 TYR A CA 1
ATOM 4141 C C . TYR A 1 528 ? 14.870 -14.782 2.736 1.00 93.81 528 TYR A C 1
ATOM 4143 O O . TYR A 1 528 ? 15.678 -14.983 3.647 1.00 93.81 528 TYR A O 1
ATOM 4151 N N . TYR A 1 529 ? 14.773 -15.569 1.671 1.00 94.56 529 TYR A N 1
ATOM 4152 C CA . TYR A 1 529 ? 15.558 -16.776 1.447 1.00 94.56 529 TYR A CA 1
ATOM 4153 C C . TYR A 1 529 ? 16.390 -16.656 0.175 1.00 94.56 529 TYR A C 1
ATOM 4155 O O . TYR A 1 529 ? 15.889 -16.179 -0.841 1.00 94.56 529 TYR A O 1
ATOM 4163 N N . VAL A 1 530 ? 17.612 -17.191 0.195 1.00 94.38 530 VAL A N 1
ATOM 4164 C CA . VAL A 1 530 ? 18.294 -17.621 -1.031 1.00 94.38 530 VAL A CA 1
ATOM 4165 C C . VAL A 1 530 ? 18.007 -19.101 -1.262 1.00 94.38 530 VAL A C 1
ATOM 4167 O O . VAL A 1 530 ? 18.325 -19.944 -0.423 1.00 94.38 530 VAL A O 1
ATOM 4170 N N . PHE A 1 531 ? 17.411 -19.423 -2.405 1.00 94.50 531 PHE A N 1
ATOM 4171 C CA . PHE A 1 531 ? 17.159 -20.787 -2.857 1.00 94.50 531 PHE A CA 1
ATOM 4172 C C . PHE A 1 531 ? 18.159 -21.159 -3.954 1.00 94.50 531 PHE A C 1
ATOM 4174 O O . PHE A 1 531 ? 18.227 -20.492 -4.986 1.00 94.50 531 PHE A O 1
ATOM 4181 N N . ARG A 1 532 ? 18.920 -22.236 -3.735 1.00 92.75 532 ARG A N 1
ATOM 4182 C CA . ARG A 1 532 ? 19.819 -22.842 -4.725 1.00 92.75 532 ARG A CA 1
ATOM 4183 C C . ARG A 1 532 ? 19.271 -24.218 -5.124 1.00 92.75 532 ARG A C 1
ATOM 4185 O O . ARG A 1 532 ? 19.564 -25.204 -4.438 1.00 92.75 532 ARG A O 1
ATOM 4192 N N . PRO A 1 533 ? 18.447 -24.312 -6.187 1.00 89.31 533 PRO A N 1
ATOM 4193 C CA . PRO A 1 533 ? 17.677 -25.518 -6.505 1.00 89.31 533 PRO A CA 1
ATOM 4194 C C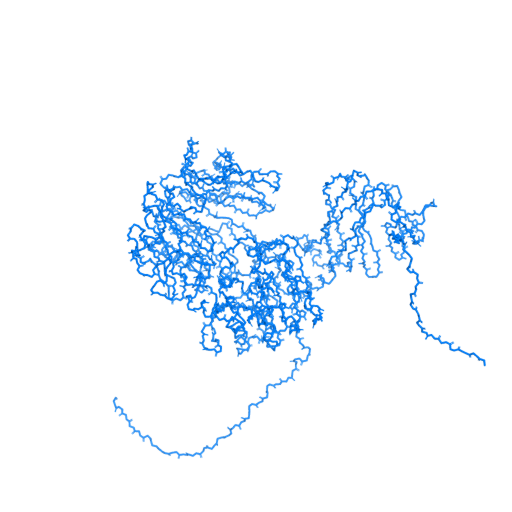 . PRO A 1 533 ? 18.543 -26.748 -6.782 1.00 89.31 533 PRO A C 1
ATOM 4196 O O . PRO A 1 533 ? 18.223 -27.830 -6.297 1.00 89.31 533 PRO A O 1
ATOM 4199 N N . LEU A 1 534 ? 19.657 -26.586 -7.505 1.00 86.94 534 LEU A N 1
ATOM 4200 C CA . LEU A 1 534 ? 20.566 -27.689 -7.846 1.00 86.94 534 LEU A CA 1
ATOM 4201 C C . LEU A 1 534 ? 21.325 -28.239 -6.627 1.00 86.94 534 LEU A C 1
ATOM 4203 O O . LEU A 1 534 ? 21.686 -29.411 -6.606 1.00 86.94 534 LEU A O 1
ATOM 4207 N N . GLU A 1 535 ? 21.535 -27.411 -5.599 1.00 89.81 535 GLU A N 1
ATOM 4208 C CA . GLU A 1 535 ? 22.132 -27.823 -4.322 1.00 89.81 535 GLU A CA 1
ATOM 4209 C C . GLU A 1 535 ? 21.086 -28.338 -3.313 1.00 89.81 535 GLU A C 1
ATOM 4211 O O . GLU A 1 535 ? 21.452 -28.838 -2.250 1.00 89.81 535 GLU A O 1
ATOM 4216 N N . GLY A 1 536 ? 19.787 -28.170 -3.595 1.00 88.12 536 GLY A N 1
ATOM 4217 C CA . GLY A 1 536 ? 18.702 -28.437 -2.645 1.00 88.12 536 GLY A CA 1
ATOM 4218 C C . GLY A 1 536 ? 18.702 -27.523 -1.409 1.00 88.12 536 GLY A C 1
ATOM 4219 O O . GLY A 1 536 ? 18.084 -27.868 -0.402 1.00 88.12 536 GLY A O 1
ATOM 4220 N N . LYS A 1 537 ? 19.400 -26.378 -1.448 1.00 91.06 537 LYS A N 1
ATOM 4221 C CA . LYS A 1 537 ? 19.581 -25.485 -0.290 1.00 91.06 537 LYS A CA 1
ATOM 4222 C C . LYS A 1 537 ? 18.585 -24.331 -0.285 1.00 91.06 537 LYS A C 1
ATOM 4224 O O . LYS A 1 537 ? 18.420 -23.644 -1.290 1.00 91.06 537 LYS A O 1
ATOM 4229 N N . ILE A 1 538 ? 18.004 -24.069 0.883 1.00 94.06 538 ILE A N 1
ATOM 4230 C CA . ILE A 1 538 ? 17.196 -22.883 1.188 1.00 94.06 538 ILE A CA 1
ATOM 4231 C C . ILE A 1 538 ? 17.849 -22.204 2.390 1.00 94.06 538 ILE A C 1
ATOM 4233 O O . ILE A 1 538 ? 17.934 -22.794 3.466 1.00 94.06 538 ILE A O 1
ATOM 4237 N N . ILE A 1 539 ? 18.356 -20.991 2.192 1.00 91.25 539 ILE A N 1
ATOM 4238 C CA . ILE A 1 539 ? 19.203 -20.283 3.153 1.00 91.25 539 ILE A CA 1
ATOM 4239 C C . ILE A 1 539 ? 18.457 -19.034 3.641 1.00 91.25 539 ILE A C 1
ATOM 4241 O O . ILE A 1 539 ? 18.212 -18.142 2.826 1.00 91.25 539 ILE A O 1
ATOM 4245 N N . PRO A 1 540 ? 18.066 -18.933 4.925 1.00 91.88 540 PRO A N 1
ATOM 4246 C CA . PRO A 1 540 ? 17.456 -17.718 5.457 1.00 91.88 540 PRO A CA 1
ATOM 4247 C C . PRO A 1 540 ? 18.490 -16.584 5.510 1.00 91.88 540 PRO A C 1
ATOM 4249 O O . PRO A 1 540 ? 19.566 -16.735 6.083 1.00 91.88 540 PRO A O 1
ATOM 4252 N N . VAL A 1 541 ? 18.151 -15.443 4.911 1.00 89.31 541 VAL A N 1
ATOM 4253 C CA . VAL A 1 541 ? 18.970 -14.217 4.874 1.00 89.31 541 VAL A CA 1
ATOM 4254 C C . VAL A 1 541 ? 18.526 -13.223 5.945 1.00 89.31 541 VAL A C 1
ATOM 4256 O O . VAL A 1 541 ? 19.349 -12.524 6.540 1.00 89.31 541 VAL A O 1
ATOM 4259 N N . LEU A 1 542 ? 17.211 -13.118 6.142 1.00 88.38 542 LEU A N 1
ATOM 4260 C CA . LEU A 1 542 ? 16.582 -12.225 7.105 1.00 88.38 542 LEU A CA 1
ATOM 4261 C C . LEU A 1 542 ? 15.157 -12.697 7.384 1.00 88.38 542 LEU A C 1
ATOM 4263 O O . LEU A 1 542 ? 14.345 -12.789 6.464 1.00 88.38 542 LEU A O 1
ATOM 4267 N N . LYS A 1 543 ? 14.840 -12.939 8.653 1.00 90.88 543 LYS A N 1
ATOM 4268 C CA . LYS A 1 543 ? 13.487 -13.223 9.125 1.00 90.88 543 LYS A CA 1
ATOM 4269 C C . LYS A 1 543 ? 12.915 -11.967 9.775 1.00 90.88 543 LYS A C 1
ATOM 4271 O O . LYS A 1 543 ? 13.429 -11.504 10.786 1.00 90.88 543 LYS A O 1
ATOM 4276 N N . GLN A 1 544 ? 11.841 -11.410 9.216 1.00 87.94 544 GLN A N 1
ATOM 4277 C CA . GLN A 1 544 ? 11.253 -10.169 9.738 1.00 87.94 544 GLN A CA 1
ATOM 4278 C C . GLN A 1 544 ? 10.586 -10.358 11.111 1.00 87.94 544 GLN A C 1
ATOM 4280 O O . GLN A 1 544 ? 10.426 -9.397 11.857 1.00 87.94 544 GLN A O 1
ATOM 4285 N N . GLY A 1 545 ? 10.199 -11.592 11.450 1.00 80.44 545 GLY A N 1
ATOM 4286 C CA . GLY A 1 545 ? 9.400 -11.925 12.630 1.00 80.44 545 GLY A CA 1
ATOM 4287 C C . GLY A 1 545 ? 10.115 -12.668 13.758 1.00 80.44 545 GLY A C 1
ATOM 4288 O O . GLY A 1 545 ? 9.427 -13.348 14.509 1.00 80.44 545 GLY A O 1
ATOM 4289 N N . GLU A 1 546 ? 11.444 -12.599 13.907 1.00 83.81 546 GLU A N 1
ATOM 4290 C CA . GLU A 1 546 ? 12.165 -13.339 14.973 1.00 83.81 546 GLU A CA 1
ATOM 4291 C C . GLU A 1 546 ? 11.607 -13.056 16.382 1.00 83.81 546 GLU A C 1
ATOM 4293 O O . GLU A 1 546 ? 11.428 -13.964 17.188 1.00 83.81 546 GLU A O 1
ATOM 4298 N N . ARG A 1 547 ? 11.221 -11.803 16.662 1.00 79.81 547 ARG A N 1
ATOM 4299 C CA . ARG A 1 547 ? 10.598 -11.402 17.942 1.00 79.81 547 ARG A CA 1
ATOM 4300 C C . ARG A 1 547 ? 9.192 -11.973 18.164 1.00 79.81 547 ARG A C 1
ATOM 4302 O O . ARG A 1 547 ? 8.693 -11.937 19.284 1.00 79.81 547 ARG A O 1
ATOM 4309 N N . LEU A 1 548 ? 8.557 -12.476 17.107 1.00 84.69 548 LEU A N 1
ATOM 4310 C CA . LEU A 1 548 ? 7.231 -13.087 17.129 1.00 84.69 548 LEU A CA 1
ATOM 4311 C C . LEU A 1 548 ? 7.300 -14.624 17.213 1.00 84.69 548 LEU A C 1
ATOM 4313 O O . LEU A 1 548 ? 6.264 -15.288 17.185 1.00 84.69 548 LEU A O 1
ATOM 4317 N N . GLU A 1 549 ? 8.491 -15.215 17.332 1.00 83.81 549 GLU A N 1
ATOM 4318 C CA . GLU A 1 549 ? 8.636 -16.660 17.515 1.00 83.81 549 GLU A CA 1
ATOM 4319 C C . GLU A 1 549 ? 7.950 -17.155 18.797 1.00 83.81 549 GLU A C 1
ATOM 4321 O O . GLU A 1 549 ? 7.952 -16.502 19.839 1.00 83.81 549 GLU A O 1
ATOM 4326 N N . GLY A 1 550 ? 7.296 -18.317 18.704 1.00 84.06 550 GLY A N 1
ATOM 4327 C CA . GLY A 1 550 ? 6.499 -18.883 19.796 1.00 84.06 550 GLY A CA 1
ATOM 4328 C C . GLY A 1 550 ? 5.203 -18.124 20.122 1.00 84.06 550 GLY A C 1
ATOM 4329 O O . GLY A 1 550 ? 4.433 -18.588 20.963 1.00 84.06 550 GLY A O 1
ATOM 4330 N N . ARG A 1 551 ? 4.914 -16.987 19.470 1.00 86.81 551 ARG A N 1
ATOM 4331 C CA . ARG A 1 551 ? 3.634 -16.280 19.605 1.00 86.81 551 ARG A CA 1
ATOM 4332 C C . ARG A 1 551 ? 2.551 -16.963 18.763 1.00 86.81 551 ARG A C 1
ATOM 4334 O O . ARG A 1 551 ? 2.748 -17.235 17.581 1.00 86.81 551 ARG A O 1
ATOM 4341 N N . THR A 1 552 ? 1.368 -17.172 19.338 1.00 90.56 552 THR A N 1
ATOM 4342 C CA . THR A 1 552 ? 0.204 -17.669 18.590 1.00 90.56 552 THR A CA 1
ATOM 4343 C C . THR A 1 552 ? -0.392 -16.557 17.727 1.00 90.56 552 THR A C 1
ATOM 4345 O O . THR A 1 552 ? -0.913 -15.574 18.253 1.00 90.56 552 THR A O 1
ATOM 4348 N N . MET A 1 553 ? -0.351 -16.734 16.406 1.00 94.00 553 MET A N 1
ATOM 4349 C CA . MET A 1 553 ? -0.923 -15.802 15.428 1.00 94.00 553 MET A CA 1
ATOM 4350 C C . MET A 1 553 ? -2.322 -16.239 14.986 1.00 94.00 553 MET A C 1
ATOM 4352 O O . MET A 1 553 ? -2.608 -17.428 14.836 1.00 94.00 553 MET A O 1
ATOM 4356 N N . ALA A 1 554 ? -3.193 -15.269 14.741 1.00 96.44 554 ALA A N 1
ATOM 4357 C CA . ALA A 1 554 ? -4.530 -15.450 14.197 1.00 96.44 554 ALA A CA 1
ATOM 4358 C C . ALA A 1 554 ? -4.493 -15.845 12.712 1.00 96.44 554 ALA A C 1
ATOM 4360 O O . ALA A 1 554 ? -3.636 -15.379 11.962 1.00 96.44 554 ALA A O 1
ATOM 4361 N N . LYS A 1 555 ? -5.442 -16.678 12.276 1.00 97.06 555 LYS A N 1
ATOM 4362 C CA . LYS A 1 555 ? -5.546 -17.116 10.876 1.00 97.06 555 LYS A CA 1
ATOM 4363 C C . LYS A 1 555 ? -6.470 -16.194 10.081 1.00 97.06 555 LYS A C 1
ATOM 4365 O O . LYS A 1 555 ? -7.630 -16.010 10.460 1.00 97.06 555 LYS A O 1
ATOM 4370 N N . THR A 1 556 ? -5.988 -15.702 8.944 1.00 98.19 556 THR A N 1
ATOM 4371 C CA . THR A 1 556 ? -6.730 -14.914 7.954 1.00 98.19 556 THR A CA 1
ATOM 4372 C C . THR A 1 556 ? -7.236 -15.836 6.851 1.00 98.19 556 THR A C 1
ATOM 4374 O O . THR A 1 556 ? -6.481 -16.334 6.014 1.00 98.19 556 THR A O 1
ATOM 4377 N N . THR A 1 557 ? -8.545 -16.071 6.831 1.00 97.62 557 THR A N 1
ATOM 4378 C CA . THR A 1 557 ? -9.195 -16.939 5.840 1.00 97.62 557 THR A CA 1
ATOM 4379 C C . THR A 1 557 ? -9.908 -16.093 4.783 1.00 97.62 557 THR A C 1
ATOM 4381 O O . THR A 1 557 ? -10.769 -15.291 5.151 1.00 97.62 557 THR A O 1
ATOM 4384 N N . PRO A 1 558 ? -9.597 -16.260 3.485 1.00 97.56 558 PRO A N 1
ATOM 4385 C CA . PRO A 1 558 ? -10.393 -15.684 2.407 1.00 97.56 558 PRO A CA 1
ATOM 4386 C C . PRO A 1 558 ? -11.797 -16.300 2.375 1.00 97.56 558 PRO A C 1
ATOM 4388 O O . PRO A 1 558 ? -11.933 -17.523 2.425 1.00 97.56 558 PRO A O 1
ATOM 4391 N N . ILE A 1 559 ? -12.828 -15.471 2.247 1.00 97.88 559 ILE A N 1
ATOM 4392 C CA . ILE A 1 559 ? -14.229 -15.887 2.112 1.00 97.88 559 ILE A CA 1
ATOM 4393 C C . ILE A 1 559 ? -14.894 -15.178 0.925 1.00 97.88 559 ILE A C 1
ATOM 4395 O O . ILE A 1 559 ? -14.356 -14.226 0.355 1.00 97.88 559 ILE A O 1
ATOM 4399 N N . GLN A 1 560 ? -16.094 -15.632 0.572 1.00 97.81 560 GLN A N 1
ATOM 4400 C CA . GLN A 1 560 ? -17.033 -14.870 -0.244 1.00 97.81 560 GLN A CA 1
ATOM 4401 C C . GLN A 1 560 ? -18.423 -14.975 0.381 1.00 97.81 560 GLN A C 1
ATOM 4403 O O . GLN A 1 560 ? -18.806 -16.053 0.835 1.00 97.81 560 GLN A O 1
ATOM 4408 N N . PHE A 1 561 ? -19.181 -13.883 0.379 1.00 98.50 561 PHE A N 1
ATOM 4409 C CA . PHE A 1 561 ? -20.569 -13.857 0.840 1.00 98.50 561 PHE A CA 1
ATOM 4410 C C . PHE A 1 561 ? -21.476 -13.242 -0.228 1.00 98.50 561 PHE A C 1
ATOM 4412 O O . PHE A 1 561 ? -21.017 -12.488 -1.081 1.00 98.50 561 PHE A O 1
ATOM 4419 N N . ALA A 1 562 ? -22.764 -13.572 -0.191 1.00 98.38 562 ALA A N 1
ATOM 4420 C CA . ALA A 1 562 ? -23.755 -12.920 -1.036 1.00 98.38 562 ALA A CA 1
ATOM 4421 C C . ALA A 1 562 ? -24.223 -11.616 -0.371 1.00 98.38 562 ALA A C 1
ATOM 4423 O O . ALA A 1 562 ? -24.724 -11.652 0.755 1.00 98.38 562 ALA A O 1
ATOM 4424 N N . ALA A 1 563 ? -24.091 -10.485 -1.065 1.00 97.56 563 ALA A N 1
ATOM 4425 C CA . ALA A 1 563 ? -24.774 -9.243 -0.707 1.00 97.56 563 ALA A CA 1
ATOM 4426 C C . ALA A 1 563 ? -26.302 -9.404 -0.838 1.00 97.56 563 ALA A C 1
ATOM 4428 O O . ALA A 1 563 ? -26.797 -10.372 -1.426 1.00 97.56 563 ALA A O 1
ATOM 4429 N N . ARG A 1 564 ? -27.077 -8.431 -0.348 1.00 96.81 564 ARG A N 1
ATOM 4430 C CA . ARG A 1 564 ? -28.554 -8.419 -0.441 1.00 96.81 564 ARG A CA 1
ATOM 4431 C C . ARG A 1 564 ? -29.132 -8.588 -1.852 1.00 96.81 564 ARG A C 1
ATOM 4433 O O . ARG A 1 564 ? -30.241 -9.096 -1.991 1.00 96.81 564 ARG A O 1
ATOM 4440 N N . ASP A 1 565 ? -28.394 -8.192 -2.888 1.00 96.25 565 ASP A N 1
ATOM 4441 C CA . ASP A 1 565 ? -28.769 -8.358 -4.302 1.00 96.25 565 ASP A CA 1
ATOM 4442 C C . ASP A 1 565 ? -28.243 -9.665 -4.934 1.00 96.25 565 ASP A C 1
ATOM 4444 O O . ASP A 1 565 ? -28.435 -9.905 -6.125 1.00 96.25 565 ASP A O 1
ATOM 4448 N N . ARG A 1 566 ? -27.636 -10.537 -4.116 1.00 97.19 566 ARG A N 1
ATOM 4449 C CA . ARG A 1 566 ? -26.980 -11.808 -4.465 1.00 97.19 566 ARG A CA 1
ATOM 4450 C C . ARG A 1 566 ? -25.649 -11.687 -5.215 1.00 97.19 566 ARG A C 1
ATOM 4452 O O . ARG A 1 566 ? -25.114 -12.713 -5.633 1.00 97.19 566 ARG A O 1
ATOM 4459 N N . SER A 1 567 ? -25.072 -10.490 -5.338 1.00 97.62 567 SER A N 1
ATOM 4460 C CA . SER A 1 567 ? -23.687 -10.331 -5.803 1.00 97.62 567 SER A CA 1
ATOM 4461 C C . SER A 1 567 ? -22.720 -11.011 -4.834 1.00 97.62 567 SER A C 1
ATOM 4463 O O . SER A 1 567 ? -22.853 -10.859 -3.620 1.00 97.62 567 SER A O 1
ATOM 4465 N N . MET A 1 568 ? -21.737 -11.750 -5.352 1.00 97.94 568 MET A N 1
ATOM 4466 C CA . MET A 1 568 ? -20.712 -12.387 -4.521 1.00 97.94 568 MET A CA 1
ATOM 4467 C C . MET A 1 568 ? -19.600 -11.388 -4.198 1.00 97.94 568 MET A C 1
ATOM 4469 O O . MET A 1 568 ? -18.875 -10.957 -5.093 1.00 97.94 568 MET A O 1
ATOM 4473 N N . ILE A 1 569 ? -19.454 -11.048 -2.920 1.00 98.62 569 ILE A N 1
ATOM 4474 C CA . ILE A 1 569 ? -18.473 -10.084 -2.422 1.00 98.62 569 ILE A CA 1
ATOM 4475 C C . ILE A 1 569 ? -17.276 -10.839 -1.818 1.00 98.62 569 ILE A C 1
ATOM 4477 O O . ILE A 1 569 ? -17.475 -11.689 -0.941 1.00 98.62 569 ILE A O 1
ATOM 4481 N N . PRO A 1 570 ? -16.039 -10.585 -2.280 1.00 98.19 570 PRO A N 1
ATOM 4482 C CA . PRO A 1 570 ? -14.826 -11.140 -1.695 1.00 98.19 570 PRO A CA 1
ATOM 4483 C C . PRO A 1 570 ? -14.453 -10.432 -0.386 1.00 98.19 570 PRO A C 1
ATOM 4485 O O . PRO A 1 570 ? -14.564 -9.215 -0.258 1.00 98.19 570 PRO A O 1
ATOM 4488 N N . ALA A 1 571 ? -13.972 -11.199 0.590 1.00 98.56 571 ALA A N 1
ATOM 4489 C CA . ALA A 1 571 ? -13.510 -10.662 1.866 1.00 98.56 571 ALA A CA 1
ATOM 4490 C C . ALA A 1 571 ? -12.431 -11.544 2.508 1.00 98.56 571 ALA A C 1
ATOM 4492 O O . ALA A 1 571 ? -12.256 -12.711 2.148 1.00 98.56 571 ALA A O 1
ATOM 4493 N N . TYR A 1 572 ? -11.744 -10.999 3.509 1.00 98.75 572 TYR A N 1
ATOM 4494 C CA . TYR A 1 572 ? -10.826 -11.728 4.380 1.00 98.75 572 TYR A CA 1
ATOM 4495 C C . TYR A 1 572 ? -11.304 -11.641 5.828 1.00 98.75 572 TYR A C 1
ATOM 4497 O O . TYR A 1 572 ? -11.724 -10.582 6.289 1.00 98.75 572 TYR A O 1
ATOM 4505 N N . VAL A 1 573 ? -11.237 -12.759 6.554 1.00 98.81 573 VAL A N 1
ATOM 4506 C CA . VAL A 1 573 ? -11.619 -12.824 7.971 1.00 98.81 573 VAL A CA 1
ATOM 4507 C C . VAL A 1 573 ? -10.452 -13.345 8.791 1.00 98.81 573 VAL A C 1
ATOM 4509 O O . VAL A 1 573 ? -10.076 -14.514 8.666 1.00 98.81 573 VAL A O 1
ATOM 4512 N N . THR A 1 574 ? -9.910 -12.487 9.651 1.00 98.81 574 THR A N 1
ATOM 4513 C CA . THR A 1 574 ? -8.924 -12.863 10.669 1.00 98.81 574 THR A CA 1
ATOM 4514 C C . THR A 1 574 ? -9.666 -13.212 11.952 1.00 98.81 574 THR A C 1
ATOM 4516 O O . THR A 1 574 ? -10.407 -12.382 12.480 1.00 98.81 574 THR A O 1
ATOM 4519 N N . ARG A 1 575 ? -9.505 -14.443 12.443 1.00 97.81 575 ARG A N 1
ATOM 4520 C CA . ARG A 1 575 ? -10.215 -14.939 13.636 1.00 97.81 575 ARG A CA 1
ATOM 4521 C C . ARG A 1 575 ? -9.271 -15.058 14.834 1.00 97.81 575 ARG A C 1
ATOM 4523 O O . ARG A 1 575 ? -8.163 -15.561 14.640 1.00 97.81 575 ARG A O 1
ATOM 4530 N N . PRO A 1 576 ? -9.694 -14.676 16.055 1.00 94.38 576 PRO A N 1
ATOM 4531 C CA . PRO A 1 576 ? -8.943 -14.959 17.276 1.00 94.38 576 PRO A CA 1
ATOM 4532 C C . PRO A 1 576 ? -8.530 -16.439 17.345 1.00 94.38 576 PRO A C 1
ATOM 4534 O O . PRO A 1 576 ? -9.361 -17.292 17.026 1.00 94.38 576 PRO A O 1
ATOM 4537 N N . PRO A 1 577 ? -7.297 -16.772 17.776 1.00 87.31 577 PRO A N 1
ATOM 4538 C CA . PRO A 1 577 ? -6.840 -18.164 17.847 1.00 87.31 577 PRO A CA 1
ATOM 4539 C C . PRO A 1 577 ? -7.723 -19.070 18.719 1.00 87.31 577 PRO A C 1
ATOM 4541 O O . PRO A 1 577 ? -7.849 -20.259 18.440 1.00 87.31 577 PRO A O 1
ATOM 4544 N N . GLU A 1 578 ? -8.361 -18.501 19.746 1.00 82.62 578 GLU A N 1
ATOM 4545 C CA . GLU A 1 578 ? -9.350 -19.174 20.586 1.00 82.62 578 GLU A CA 1
ATOM 4546 C C . GLU A 1 578 ? -10.681 -18.411 20.566 1.00 82.62 578 GLU A C 1
ATOM 4548 O O . GLU A 1 578 ? -10.799 -17.326 21.139 1.00 82.62 578 GLU A O 1
ATOM 4553 N N . MET A 1 579 ? -11.713 -19.003 19.963 1.00 86.88 579 MET A N 1
ATOM 4554 C CA . MET A 1 579 ? -13.098 -18.536 20.071 1.00 86.88 579 MET A CA 1
ATOM 4555 C C . MET A 1 579 ? -13.921 -19.514 20.913 1.00 86.88 579 MET A C 1
ATOM 4557 O O . MET A 1 579 ? -13.880 -20.722 20.693 1.00 86.88 579 MET A O 1
ATOM 4561 N N . LYS A 1 580 ? -14.696 -18.988 21.871 1.00 84.19 580 LYS A N 1
ATOM 4562 C CA . LYS A 1 580 ? -15.573 -19.772 22.773 1.00 84.19 580 LYS A CA 1
ATOM 4563 C C . LYS A 1 580 ? -17.070 -19.515 22.529 1.00 84.19 580 LYS A C 1
ATOM 4565 O O . LYS A 1 580 ? -17.905 -19.909 23.335 1.00 84.19 580 LYS A O 1
ATOM 4570 N N . GLY A 1 581 ? -17.395 -18.823 21.438 1.00 91.00 581 GLY A N 1
ATOM 4571 C CA . GLY A 1 581 ? -18.726 -18.331 21.082 1.00 91.00 581 GLY A CA 1
ATOM 4572 C C . GLY A 1 581 ? -18.624 -17.052 20.237 1.00 91.00 581 GLY A C 1
ATOM 4573 O O . GLY A 1 581 ? -17.518 -16.727 19.791 1.00 91.00 581 GLY A O 1
ATOM 4574 N N . PRO A 1 582 ? -19.736 -16.316 20.046 1.00 95.00 582 PRO A N 1
ATOM 4575 C CA . PRO A 1 582 ? -19.754 -15.066 19.291 1.00 95.00 582 PRO A CA 1
ATOM 4576 C C . PRO A 1 582 ? -18.758 -14.027 19.831 1.00 95.00 582 PRO A C 1
ATOM 4578 O O . PRO A 1 582 ? -18.783 -13.645 21.008 1.00 95.00 582 PRO A O 1
ATOM 4581 N N . ALA A 1 583 ? -17.877 -13.560 18.954 1.00 95.69 583 ALA A N 1
ATOM 4582 C CA . ALA A 1 583 ? -16.818 -12.605 19.259 1.00 95.69 583 ALA A CA 1
ATOM 4583 C C . ALA A 1 583 ? -17.205 -11.176 18.823 1.00 95.69 583 ALA A C 1
ATOM 4585 O O . ALA A 1 583 ? -18.032 -11.008 17.924 1.00 95.69 583 ALA A O 1
ATOM 4586 N N . PRO A 1 584 ? -16.633 -10.125 19.440 1.00 97.25 584 PRO A N 1
ATOM 4587 C CA . PRO A 1 584 ? -16.787 -8.764 18.938 1.00 97.25 584 PRO A CA 1
ATOM 4588 C C . PRO A 1 584 ? -16.139 -8.643 17.548 1.00 97.25 584 PRO A C 1
ATOM 4590 O O . PRO A 1 584 ? -15.114 -9.270 17.277 1.00 97.25 584 PRO A O 1
ATOM 4593 N N . LEU A 1 585 ? -16.732 -7.843 16.665 1.00 98.81 585 LEU A N 1
ATOM 4594 C CA . LEU A 1 585 ? -16.343 -7.719 15.260 1.00 98.81 585 LEU A CA 1
ATOM 4595 C C . LEU A 1 585 ? -15.839 -6.306 14.956 1.00 98.81 585 LEU A C 1
ATOM 4597 O O . LEU A 1 585 ? -16.547 -5.323 15.169 1.00 98.81 585 LEU A O 1
ATOM 4601 N N . VAL A 1 586 ? -14.644 -6.215 14.381 1.00 98.88 586 VAL A N 1
ATOM 4602 C CA . VAL A 1 586 ? -14.121 -5.002 13.751 1.00 98.88 586 VAL A CA 1
ATOM 4603 C C . VAL A 1 586 ? -14.160 -5.201 12.243 1.00 98.88 586 VAL A C 1
ATOM 4605 O O . VAL A 1 586 ? -13.533 -6.116 11.710 1.00 98.88 586 VAL A O 1
ATOM 4608 N N . VAL A 1 587 ? -14.891 -4.338 11.546 1.00 98.94 587 VAL A N 1
ATOM 4609 C CA . VAL A 1 587 ? -14.856 -4.267 10.086 1.00 98.94 587 VAL A CA 1
ATOM 4610 C C . VAL A 1 587 ? -13.799 -3.237 9.703 1.00 98.94 587 VAL A C 1
ATOM 4612 O O . VAL A 1 587 ? -13.994 -2.041 9.930 1.00 98.94 587 VAL A O 1
ATOM 4615 N N . LEU A 1 588 ? -12.670 -3.712 9.174 1.00 98.69 588 LEU A N 1
ATOM 4616 C CA . LEU A 1 588 ? -11.641 -2.869 8.577 1.00 98.69 588 LEU A CA 1
ATOM 4617 C C . LEU A 1 588 ? -12.063 -2.508 7.153 1.00 98.69 588 LEU A C 1
ATOM 4619 O O . LEU A 1 588 ? -12.359 -3.389 6.346 1.00 98.69 588 LEU A O 1
ATOM 4623 N N . VAL A 1 589 ? -12.105 -1.209 6.857 1.00 98.56 589 VAL A N 1
ATOM 4624 C CA . VAL A 1 589 ? -12.500 -0.691 5.543 1.00 98.56 589 VAL A CA 1
ATOM 4625 C C . VAL A 1 589 ? -11.306 -0.016 4.875 1.00 98.56 589 VAL A C 1
ATOM 4627 O O . VAL A 1 589 ? -10.803 1.001 5.365 1.00 98.56 589 VAL A O 1
ATOM 4630 N N . HIS A 1 590 ? -10.862 -0.575 3.747 1.00 97.06 590 HIS A N 1
ATOM 4631 C CA . HIS A 1 590 ? -9.746 -0.034 2.977 1.00 97.06 590 HIS A CA 1
ATOM 4632 C C . HIS A 1 590 ? -10.074 1.315 2.308 1.00 97.06 590 HIS A C 1
ATOM 4634 O O . HIS A 1 590 ? -11.223 1.611 1.960 1.00 97.06 590 HIS A O 1
ATOM 4640 N N . GLY A 1 591 ? -9.032 2.130 2.111 1.00 94.00 591 GLY A N 1
ATOM 4641 C CA . GLY A 1 591 ? -9.082 3.387 1.358 1.00 94.00 591 GLY A CA 1
ATOM 4642 C C . GLY A 1 591 ? -9.113 3.185 -0.163 1.00 94.00 591 GLY A C 1
ATOM 4643 O O . GLY A 1 591 ? -9.359 2.086 -0.653 1.00 94.00 591 GLY A O 1
ATOM 4644 N N . GLY A 1 592 ? -8.857 4.248 -0.928 1.00 89.38 592 GLY A N 1
ATOM 4645 C CA . GLY A 1 592 ? -8.910 4.229 -2.394 1.00 89.38 592 GLY A CA 1
ATOM 4646 C C . GLY A 1 592 ? -9.965 5.203 -2.925 1.00 89.38 592 GLY A C 1
ATOM 4647 O O . GLY A 1 592 ? -9.728 6.406 -2.852 1.00 89.38 592 GLY A O 1
ATOM 4648 N N . PRO A 1 593 ? -11.116 4.739 -3.452 1.00 89.81 593 PRO A N 1
ATOM 4649 C CA . PRO A 1 593 ? -11.677 3.387 -3.315 1.00 89.81 593 PRO A CA 1
ATOM 4650 C C . PRO A 1 593 ? -11.185 2.355 -4.336 1.00 89.81 593 PRO A C 1
ATOM 4652 O O . PRO A 1 593 ? -11.444 1.170 -4.155 1.00 89.81 593 PRO A O 1
ATOM 4655 N N . MET A 1 594 ? -10.463 2.770 -5.384 1.00 90.75 594 MET A N 1
ATOM 4656 C CA . MET A 1 594 ? -9.888 1.879 -6.412 1.00 90.75 594 MET A CA 1
ATOM 4657 C C . MET A 1 594 ? -8.648 1.117 -5.901 1.00 90.75 594 MET A C 1
ATOM 4659 O O . MET A 1 594 ? -7.583 1.117 -6.510 1.00 90.75 594 MET A O 1
ATOM 4663 N N . SER A 1 595 ? -8.795 0.490 -4.741 1.00 91.81 595 SER A N 1
ATOM 4664 C CA . SER A 1 595 ? -7.799 -0.322 -4.048 1.00 91.81 595 SER A CA 1
ATOM 4665 C C . SER A 1 595 ? -8.473 -1.605 -3.550 1.00 91.81 595 SER A C 1
ATOM 4667 O O . SER A 1 595 ? -9.630 -1.862 -3.881 1.00 91.81 595 SER A O 1
ATOM 4669 N N . ARG A 1 596 ? -7.768 -2.425 -2.776 1.00 93.31 596 ARG A N 1
ATOM 4670 C CA . ARG A 1 596 ? -8.305 -3.627 -2.134 1.00 93.31 596 ARG A CA 1
ATOM 4671 C C . ARG A 1 596 ? -7.446 -4.025 -0.945 1.00 93.31 596 ARG A C 1
ATOM 4673 O O . ARG A 1 596 ? -6.232 -3.840 -0.957 1.00 93.31 596 ARG A O 1
ATOM 4680 N N . ASP A 1 597 ? -8.073 -4.654 0.037 1.00 94.38 597 ASP A N 1
ATOM 4681 C CA . ASP A 1 597 ? -7.373 -5.515 0.978 1.00 94.38 597 ASP A CA 1
ATOM 4682 C C . ASP A 1 597 ? -6.814 -6.752 0.249 1.00 94.38 597 ASP A C 1
ATOM 4684 O O . ASP A 1 597 ? -7.397 -7.248 -0.725 1.00 94.38 597 ASP A O 1
ATOM 4688 N N . SER A 1 598 ? -5.698 -7.285 0.745 1.00 93.69 598 SER A N 1
ATOM 4689 C CA . SER A 1 598 ? -5.065 -8.507 0.239 1.00 93.69 598 SER A CA 1
ATOM 4690 C C . SER A 1 598 ? -4.674 -9.453 1.369 1.00 93.69 598 SER A C 1
ATOM 4692 O O . SER A 1 598 ? -4.499 -9.052 2.519 1.00 93.69 598 SER A O 1
ATOM 4694 N N . TRP A 1 599 ? -4.542 -10.739 1.037 1.00 95.88 599 TRP A N 1
ATOM 4695 C CA . TRP A 1 599 ? -4.120 -11.760 1.994 1.00 95.88 599 TRP A CA 1
ATOM 4696 C C . TRP A 1 599 ? -2.623 -11.660 2.296 1.00 95.88 599 TRP A C 1
ATOM 4698 O O . TRP A 1 599 ? -1.795 -11.691 1.387 1.00 95.88 599 TRP A O 1
ATOM 4708 N N . GLY A 1 600 ? -2.284 -11.642 3.581 1.00 95.06 600 GLY A N 1
ATOM 4709 C CA . GLY A 1 600 ? -0.915 -11.651 4.082 1.00 95.06 600 GLY A CA 1
ATOM 4710 C C . GLY A 1 600 ? -0.889 -11.351 5.575 1.00 95.06 600 GLY A C 1
ATOM 4711 O O . GLY A 1 600 ? -1.941 -11.285 6.222 1.00 95.06 600 GLY A O 1
ATOM 4712 N N . PHE A 1 601 ? 0.308 -11.180 6.131 1.00 95.44 601 PHE A N 1
ATOM 4713 C CA . PHE A 1 601 ? 0.454 -10.724 7.505 1.00 95.44 601 PHE A CA 1
ATOM 4714 C C . PHE A 1 601 ? -0.017 -9.269 7.622 1.00 95.44 601 PHE A C 1
ATOM 4716 O O . PHE A 1 601 ? 0.471 -8.396 6.909 1.00 95.44 601 PHE A O 1
ATOM 4723 N N . SER A 1 602 ? -0.933 -8.990 8.550 1.00 95.88 602 SER A N 1
ATOM 4724 C CA . SER A 1 602 ? -1.349 -7.625 8.887 1.00 95.88 602 SER A CA 1
ATOM 4725 C C . SER A 1 602 ? -1.141 -7.380 10.383 1.00 95.88 602 SER A C 1
ATOM 4727 O O . SER A 1 602 ? -1.815 -8.022 11.198 1.00 95.88 602 SER A O 1
ATOM 4729 N N . PRO A 1 603 ? -0.261 -6.437 10.771 1.00 95.38 603 PRO A N 1
ATOM 4730 C CA . PRO A 1 603 ? -0.042 -6.069 12.167 1.00 95.38 603 PRO A CA 1
ATOM 4731 C C . PRO A 1 603 ? -1.327 -5.694 12.896 1.00 95.38 603 PRO A C 1
ATOM 4733 O O . PRO A 1 603 ? -1.552 -6.159 14.009 1.00 95.38 603 PRO A O 1
ATOM 4736 N N . LEU A 1 604 ? -2.200 -4.900 12.265 1.00 96.12 604 LEU A N 1
ATOM 4737 C CA . LEU A 1 604 ? -3.448 -4.461 12.890 1.00 96.12 604 LEU A CA 1
ATOM 4738 C C . LEU A 1 604 ? -4.416 -5.634 13.078 1.00 96.12 604 LEU A C 1
ATOM 4740 O O . LEU A 1 604 ? -5.038 -5.755 14.134 1.00 96.12 604 LEU A O 1
ATOM 4744 N N . ASN A 1 605 ? -4.496 -6.543 12.100 1.00 98.00 605 ASN A N 1
ATOM 4745 C CA . ASN A 1 605 ? -5.346 -7.726 12.211 1.00 98.00 605 ASN A CA 1
ATOM 4746 C C . ASN A 1 605 ? -4.882 -8.629 13.359 1.00 98.00 605 ASN A C 1
ATOM 4748 O O . ASN A 1 605 ? -5.703 -9.052 14.168 1.00 98.00 605 ASN A O 1
ATOM 4752 N N . GLN A 1 606 ? -3.576 -8.898 13.459 1.00 97.12 606 GLN A N 1
ATOM 4753 C CA . GLN A 1 606 ? -2.999 -9.721 14.528 1.00 97.12 606 GLN A CA 1
ATOM 4754 C C . GLN A 1 606 ? -3.145 -9.050 15.905 1.00 97.12 606 GLN A C 1
ATOM 4756 O O . GLN A 1 606 ? -3.505 -9.692 16.897 1.00 97.12 606 GLN A O 1
ATOM 4761 N N . PHE A 1 607 ? -2.945 -7.733 15.969 1.00 94.75 607 PHE A N 1
ATOM 4762 C CA . PHE A 1 607 ? -3.097 -6.934 17.183 1.00 94.75 607 PHE A CA 1
ATOM 4763 C C . PHE A 1 607 ? -4.535 -6.961 17.729 1.00 94.75 607 PHE A C 1
ATOM 4765 O O . PHE A 1 607 ? -4.732 -7.150 18.933 1.00 94.75 607 PHE A O 1
ATOM 4772 N N . LEU A 1 608 ? -5.539 -6.834 16.855 1.00 95.94 608 LEU A N 1
ATOM 4773 C CA . LEU A 1 608 ? -6.957 -6.911 17.215 1.00 95.94 608 LEU A CA 1
ATOM 4774 C C . LEU A 1 608 ? -7.408 -8.358 17.493 1.00 95.94 608 LEU A C 1
ATOM 4776 O O . LEU A 1 608 ? -8.057 -8.617 18.506 1.00 95.94 608 LEU A O 1
ATOM 4780 N N . ALA A 1 609 ? -7.021 -9.327 16.661 1.00 96.56 609 ALA A N 1
ATOM 4781 C CA . ALA A 1 609 ? -7.418 -10.724 16.842 1.00 96.56 609 ALA A CA 1
ATOM 4782 C C . ALA A 1 609 ? -6.842 -11.346 18.122 1.00 96.56 609 ALA A C 1
ATOM 4784 O O . ALA A 1 609 ? -7.532 -12.102 18.807 1.00 96.56 609 ALA A O 1
ATOM 4785 N N . SER A 1 610 ? -5.626 -10.961 18.520 1.00 92.56 610 SER A N 1
ATOM 4786 C CA . SER A 1 610 ? -5.042 -11.364 19.809 1.00 92.56 610 SER A CA 1
ATOM 4787 C C . SER A 1 610 ? -5.758 -10.773 21.038 1.00 92.56 610 SER A C 1
ATOM 4789 O O . SER A 1 610 ? -5.612 -11.309 22.135 1.00 92.56 610 SER A O 1
ATOM 4791 N N . ARG A 1 611 ? -6.586 -9.733 20.851 1.00 89.94 611 ARG A N 1
ATOM 4792 C CA . ARG A 1 611 ? -7.496 -9.150 21.860 1.00 89.94 611 ARG A CA 1
ATOM 4793 C C . ARG A 1 611 ? -8.915 -9.733 21.810 1.00 89.94 611 ARG A C 1
ATOM 4795 O O . ARG A 1 611 ? -9.782 -9.302 22.566 1.00 89.94 611 ARG A O 1
ATOM 4802 N N . GLY A 1 612 ? -9.154 -10.732 20.958 1.00 92.38 612 GLY A N 1
ATOM 4803 C CA . GLY A 1 612 ? -10.437 -11.427 20.844 1.00 92.38 612 GLY A CA 1
ATOM 4804 C C . GLY A 1 612 ? -11.410 -10.837 19.821 1.00 92.38 612 GLY A C 1
ATOM 4805 O O . GLY A 1 612 ? -12.549 -11.294 19.772 1.00 92.38 612 GLY A O 1
ATOM 4806 N N . TYR A 1 613 ? -10.995 -9.869 18.999 1.00 96.25 613 TYR A N 1
ATOM 4807 C CA . TYR A 1 613 ? -11.824 -9.339 17.912 1.00 96.25 613 TYR A CA 1
ATOM 4808 C C . TYR A 1 613 ? -11.742 -10.218 16.658 1.00 96.25 613 TYR A C 1
ATOM 4810 O O . TYR A 1 613 ? -10.651 -10.550 16.201 1.00 96.25 613 TYR A O 1
ATOM 4818 N N . ILE A 1 614 ? -12.876 -10.536 16.036 1.00 98.62 614 ILE A N 1
ATOM 4819 C CA . ILE A 1 614 ? -12.864 -10.914 14.618 1.00 98.62 614 ILE A CA 1
ATOM 4820 C C . ILE A 1 614 ? -12.561 -9.654 13.814 1.00 98.62 614 ILE A C 1
ATOM 4822 O O . ILE A 1 614 ? -13.125 -8.594 14.084 1.00 98.62 614 ILE A O 1
ATOM 4826 N N . VAL A 1 615 ? -11.693 -9.777 12.814 1.00 98.88 615 VAL A N 1
ATOM 4827 C CA . VAL A 1 615 ? -11.364 -8.693 11.890 1.00 98.88 615 VAL A CA 1
ATOM 4828 C C . VAL A 1 615 ? -11.837 -9.080 10.495 1.00 98.88 615 VAL A C 1
ATOM 4830 O O . VAL A 1 615 ? -11.347 -10.057 9.926 1.00 98.88 615 VAL A O 1
ATOM 4833 N N . LEU A 1 616 ? -12.796 -8.329 9.959 1.00 98.94 616 LEU A N 1
ATOM 4834 C CA . LEU A 1 616 ? -13.349 -8.504 8.616 1.00 98.94 616 LEU A CA 1
ATOM 4835 C C . LEU A 1 616 ? -12.843 -7.387 7.701 1.00 98.94 616 LEU A C 1
ATOM 4837 O O . LEU A 1 616 ? -13.075 -6.218 7.983 1.00 98.94 616 LEU A O 1
ATOM 4841 N N . GLN A 1 617 ? -12.219 -7.760 6.590 1.00 98.75 617 GLN A N 1
ATOM 4842 C CA . GLN A 1 617 ? -11.826 -6.874 5.493 1.00 98.75 617 GLN A CA 1
ATOM 4843 C C . GLN A 1 617 ? -12.721 -7.174 4.291 1.00 98.75 617 GLN A C 1
ATOM 4845 O O . GLN A 1 617 ? -12.672 -8.287 3.761 1.00 98.75 617 GLN A O 1
ATOM 4850 N N . VAL A 1 618 ? -13.574 -6.227 3.893 1.00 98.69 618 VAL A N 1
ATOM 4851 C CA . VAL A 1 618 ? -14.511 -6.396 2.769 1.00 98.69 618 VAL A CA 1
ATOM 4852 C C . VAL A 1 618 ? -13.971 -5.665 1.548 1.00 98.69 618 VAL A C 1
ATOM 4854 O O . VAL A 1 618 ? -13.920 -4.438 1.548 1.00 98.69 618 VAL A O 1
ATOM 4857 N N . ASN A 1 619 ? -13.669 -6.408 0.484 1.00 98.00 619 ASN A N 1
ATOM 4858 C CA . ASN A 1 619 ? -13.414 -5.831 -0.831 1.00 98.00 619 ASN A CA 1
ATOM 4859 C C . ASN A 1 619 ? -14.768 -5.580 -1.504 1.00 98.00 619 ASN A C 1
ATOM 4861 O O . ASN A 1 619 ? -15.286 -6.418 -2.244 1.00 98.00 619 ASN A O 1
ATOM 4865 N N . TYR A 1 620 ? -15.384 -4.458 -1.132 1.00 98.44 620 TYR A N 1
ATOM 4866 C CA . TYR A 1 620 ? -16.698 -4.009 -1.592 1.00 98.44 620 TYR A CA 1
ATOM 4867 C C . TYR A 1 620 ? -16.704 -3.736 -3.101 1.00 98.44 620 TYR A C 1
ATOM 4869 O O . TYR A 1 620 ? -15.672 -3.419 -3.690 1.00 98.44 620 TYR A O 1
ATOM 4877 N N . ARG A 1 621 ? -17.867 -3.796 -3.765 1.00 98.12 621 ARG A N 1
ATOM 4878 C CA . ARG A 1 621 ? -17.954 -3.338 -5.163 1.00 98.12 621 ARG A CA 1
ATOM 4879 C C . ARG A 1 621 ? -17.460 -1.900 -5.244 1.00 98.12 621 ARG A C 1
ATOM 4881 O O . ARG A 1 621 ? -17.923 -1.037 -4.502 1.00 98.12 621 ARG A O 1
ATOM 4888 N N . GLY A 1 622 ? -16.481 -1.674 -6.114 1.00 95.56 622 GLY A N 1
ATOM 4889 C CA . GLY A 1 622 ? -15.628 -0.483 -6.125 1.00 95.56 622 GLY A CA 1
ATOM 4890 C C . GLY A 1 622 ? -14.138 -0.777 -5.932 1.00 95.56 622 GLY A C 1
ATOM 4891 O O . GLY A 1 622 ? -13.317 -0.051 -6.492 1.00 95.56 622 GLY A O 1
ATOM 4892 N N . SER A 1 623 ? -13.786 -1.871 -5.249 1.00 95.81 623 SER A N 1
ATOM 4893 C CA . SER A 1 623 ? -12.401 -2.340 -5.152 1.00 95.81 623 SER A CA 1
ATOM 4894 C C . SER A 1 623 ? -11.808 -2.689 -6.525 1.00 95.81 623 SER A C 1
ATOM 4896 O O . SER A 1 623 ? -12.519 -3.102 -7.447 1.00 95.81 623 SER A O 1
ATOM 4898 N N . SER A 1 624 ? -10.490 -2.548 -6.663 1.00 93.12 624 SER A N 1
ATOM 4899 C CA . SER A 1 624 ? -9.725 -3.010 -7.831 1.00 93.12 624 SER A CA 1
ATOM 4900 C C . SER A 1 624 ? -9.438 -4.517 -7.782 1.00 93.12 624 SER A C 1
ATOM 4902 O O . SER A 1 624 ? -9.649 -5.173 -6.762 1.00 93.12 624 SER A O 1
ATOM 4904 N N . GLY A 1 625 ? -8.956 -5.097 -8.886 1.00 93.00 625 GLY A N 1
ATOM 4905 C CA . GLY A 1 625 ? -8.514 -6.495 -8.926 1.00 93.00 625 GLY A CA 1
ATOM 4906 C C . GLY A 1 625 ? -9.594 -7.541 -9.234 1.00 93.00 625 GLY A C 1
ATOM 4907 O O . GLY A 1 625 ? -9.258 -8.723 -9.308 1.00 93.00 625 GLY A O 1
AT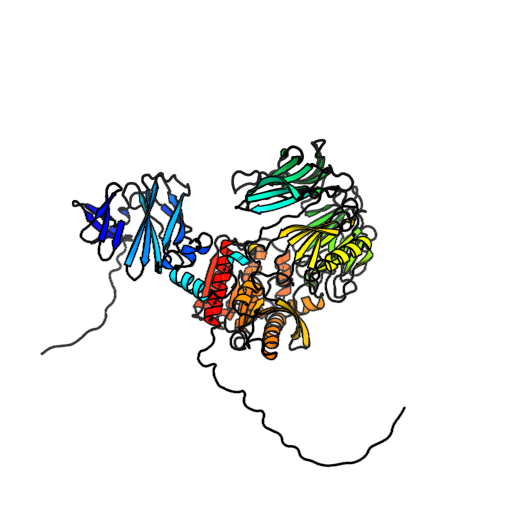OM 4908 N N . TYR A 1 626 ? -10.858 -7.141 -9.406 1.00 94.81 626 TYR A N 1
ATOM 4909 C CA . TYR A 1 626 ? -12.020 -8.027 -9.602 1.00 94.81 626 TYR A CA 1
ATOM 4910 C C . TYR A 1 626 ? -12.820 -7.733 -10.889 1.00 94.81 626 TYR A C 1
ATOM 4912 O O . TYR A 1 626 ? -13.950 -8.201 -11.022 1.00 94.81 626 TYR A O 1
ATOM 4920 N N . GLY A 1 627 ? -12.251 -6.975 -11.831 1.00 94.44 627 GLY A N 1
ATOM 4921 C CA . GLY A 1 627 ? -12.874 -6.637 -13.114 1.00 94.44 627 GLY A CA 1
ATOM 4922 C C . GLY A 1 627 ? -13.615 -5.299 -13.138 1.00 94.44 627 GLY A C 1
ATOM 4923 O O . GLY A 1 627 ? -13.992 -4.726 -12.108 1.00 94.44 627 GLY A O 1
ATOM 4924 N N . ALA A 1 628 ? -13.810 -4.772 -14.349 1.00 94.69 628 ALA A N 1
ATOM 4925 C CA . ALA A 1 628 ? -14.404 -3.456 -14.564 1.00 94.69 628 ALA A CA 1
ATOM 4926 C C . ALA A 1 628 ? -15.855 -3.374 -14.073 1.00 94.69 628 ALA A C 1
ATOM 4928 O O . ALA A 1 628 ? -16.249 -2.348 -13.517 1.00 94.69 628 ALA A O 1
ATOM 4929 N N . ALA A 1 629 ? -16.654 -4.428 -14.246 1.00 95.88 629 ALA A N 1
ATOM 4930 C CA . ALA A 1 629 ? -18.039 -4.475 -13.793 1.00 95.88 629 ALA A CA 1
ATOM 4931 C C . ALA A 1 629 ? -18.137 -4.378 -12.264 1.00 95.88 629 ALA A C 1
ATOM 4933 O O . ALA A 1 629 ? -18.957 -3.613 -11.754 1.00 95.88 629 ALA A O 1
ATOM 4934 N N . PHE A 1 630 ? -17.268 -5.088 -11.535 1.00 96.81 630 PHE A N 1
ATOM 4935 C CA . PHE A 1 630 ? -17.230 -5.066 -10.071 1.00 96.81 630 PHE A CA 1
ATOM 4936 C C . PHE A 1 630 ? -16.864 -3.676 -9.530 1.00 96.81 630 PHE A C 1
ATOM 4938 O O . PHE A 1 630 ? -17.538 -3.146 -8.645 1.00 96.81 630 PHE A O 1
ATOM 4945 N N . GLN A 1 631 ? -15.842 -3.045 -10.115 1.00 94.38 631 GLN A N 1
ATOM 4946 C CA . GLN A 1 631 ? -15.404 -1.698 -9.750 1.00 94.38 631 GLN A CA 1
ATOM 4947 C C . GLN A 1 631 ? -16.463 -0.630 -10.096 1.00 94.38 631 GLN A C 1
ATOM 4949 O O . GLN A 1 631 ? -16.816 0.210 -9.263 1.00 94.38 631 GLN A O 1
ATOM 4954 N N . LYS A 1 632 ? -17.043 -0.680 -11.303 1.00 95.44 632 LYS A N 1
ATOM 4955 C CA . LYS A 1 632 ? -18.069 0.280 -11.750 1.00 95.44 632 LYS A CA 1
ATOM 4956 C C . LYS A 1 632 ? -19.376 0.164 -10.967 1.00 95.44 632 LYS A C 1
ATOM 4958 O O . LYS A 1 632 ? -20.011 1.192 -10.742 1.00 95.44 632 LYS A O 1
ATOM 4963 N N . ALA A 1 633 ? -19.770 -1.037 -10.536 1.00 96.31 633 ALA A N 1
ATOM 4964 C CA . ALA A 1 633 ? -20.995 -1.248 -9.761 1.00 96.31 633 ALA A CA 1
ATOM 4965 C C . ALA A 1 633 ? -21.007 -0.459 -8.439 1.00 96.31 633 ALA A C 1
ATOM 4967 O O . ALA A 1 633 ? -22.058 0.035 -8.038 1.00 96.31 633 ALA A O 1
ATOM 4968 N N . GLY A 1 634 ? -19.846 -0.296 -7.798 1.00 95.19 634 GLY A N 1
ATOM 4969 C CA . GLY A 1 634 ? -19.696 0.558 -6.620 1.00 95.19 634 GLY A CA 1
ATOM 4970 C C . GLY A 1 634 ? -19.603 2.042 -6.946 1.00 95.19 634 GLY A C 1
ATOM 4971 O O . GLY A 1 634 ? -20.324 2.851 -6.372 1.00 95.19 634 GLY A O 1
ATOM 4972 N N . LEU A 1 635 ? -18.707 2.399 -7.871 1.00 94.56 635 LEU A N 1
ATOM 4973 C CA . LEU A 1 635 ? -18.242 3.783 -8.043 1.00 94.56 635 LEU A CA 1
ATOM 4974 C C . LEU A 1 635 ? -19.051 4.622 -9.040 1.00 94.56 635 LEU A C 1
ATOM 4976 O O . LEU A 1 635 ? -18.850 5.829 -9.116 1.00 94.56 635 LEU A O 1
ATOM 4980 N N . ARG A 1 636 ? -19.972 4.005 -9.791 1.00 93.12 636 ARG A N 1
ATOM 4981 C CA . ARG A 1 636 ? -21.028 4.716 -10.538 1.00 93.12 636 ARG A CA 1
ATOM 4982 C C . ARG A 1 636 ? -22.372 4.731 -9.811 1.00 93.12 636 ARG A C 1
ATOM 4984 O O . ARG A 1 636 ? -23.289 5.427 -10.241 1.00 93.12 636 ARG A O 1
ATOM 4991 N N . ALA A 1 637 ? -22.513 3.949 -8.744 1.00 91.88 637 ALA A N 1
ATOM 4992 C CA . ALA A 1 637 ? -23.614 4.116 -7.813 1.00 91.88 637 ALA A CA 1
ATOM 4993 C C . ALA A 1 637 ? -23.317 5.310 -6.895 1.00 91.88 637 ALA A C 1
ATOM 4995 O O . ALA A 1 637 ? -22.163 5.685 -6.686 1.00 91.88 637 ALA A O 1
ATOM 4996 N N . ARG A 1 638 ? -24.356 5.911 -6.306 1.00 92.38 638 ARG A N 1
ATOM 4997 C CA . ARG A 1 638 ? -24.145 6.954 -5.297 1.00 92.38 638 ARG A CA 1
ATOM 4998 C C . ARG A 1 638 ? -23.434 6.324 -4.097 1.00 92.38 638 ARG A C 1
ATOM 5000 O O . ARG A 1 638 ? -23.892 5.292 -3.609 1.00 92.38 638 ARG A O 1
ATOM 5007 N N . LEU A 1 639 ? -22.320 6.905 -3.650 1.00 92.56 639 LEU A N 1
ATOM 5008 C CA . LEU A 1 639 ? -21.363 6.225 -2.763 1.00 92.56 639 LEU A CA 1
ATOM 5009 C C . LEU A 1 639 ? -21.981 5.669 -1.466 1.00 92.56 639 LEU A C 1
ATOM 5011 O O . LEU A 1 639 ? -21.581 4.604 -1.004 1.00 92.56 639 LEU A O 1
ATOM 5015 N N . ASP A 1 640 ? -22.995 6.330 -0.899 1.00 94.19 640 ASP A N 1
ATOM 5016 C CA . ASP A 1 640 ? -23.724 5.858 0.288 1.00 94.19 640 ASP A CA 1
ATOM 5017 C C . ASP A 1 640 ? -24.564 4.589 0.053 1.00 94.19 640 ASP A C 1
ATOM 5019 O O . ASP A 1 640 ? -25.183 4.096 0.993 1.00 94.19 640 ASP A O 1
ATOM 5023 N N . THR A 1 641 ? -24.637 4.060 -1.170 1.00 95.12 641 THR A N 1
ATOM 5024 C CA . THR A 1 641 ? -25.447 2.886 -1.532 1.00 95.12 641 THR A CA 1
ATOM 5025 C C . THR A 1 641 ? -24.619 1.600 -1.549 1.00 95.12 641 THR A C 1
ATOM 5027 O O . THR A 1 641 ? -24.361 1.054 -0.480 1.00 95.12 641 THR A O 1
ATOM 5030 N N . VAL A 1 642 ? -24.204 1.127 -2.728 1.00 97.62 642 VAL A N 1
ATOM 5031 C CA . VAL A 1 642 ? -23.598 -0.196 -2.967 1.00 97.62 642 VAL A CA 1
ATOM 5032 C C . VAL A 1 642 ? -22.378 -0.465 -2.079 1.00 97.62 642 VAL A C 1
ATOM 5034 O O . VAL A 1 642 ? -22.306 -1.514 -1.447 1.00 97.62 642 VAL A O 1
ATOM 5037 N N . VAL A 1 643 ? -21.461 0.501 -1.967 1.00 97.44 643 VAL A N 1
ATOM 5038 C CA . VAL A 1 643 ? -20.240 0.383 -1.149 1.00 97.44 643 VAL A CA 1
ATOM 5039 C C . VAL A 1 643 ? -20.575 0.092 0.318 1.00 97.44 643 VAL A C 1
ATOM 5041 O O . VAL A 1 643 ? -20.084 -0.877 0.894 1.00 97.44 643 VAL A O 1
ATOM 5044 N N . LEU A 1 644 ? -21.444 0.906 0.929 1.00 98.50 644 LEU A N 1
ATOM 5045 C CA . LEU A 1 644 ? -21.828 0.737 2.337 1.00 98.50 644 LEU A CA 1
ATOM 5046 C C . LEU A 1 644 ? -22.724 -0.489 2.556 1.00 98.50 644 LEU A C 1
ATOM 5048 O O . LEU A 1 644 ? -22.732 -1.057 3.648 1.00 98.50 644 LEU A O 1
ATOM 5052 N N . ASP A 1 645 ? -23.481 -0.888 1.533 1.00 98.75 645 ASP A N 1
ATOM 5053 C CA . ASP A 1 645 ? -24.324 -2.081 1.558 1.00 98.75 645 ASP A CA 1
ATOM 5054 C C . ASP A 1 645 ? -23.480 -3.352 1.632 1.00 98.75 645 ASP A C 1
ATOM 5056 O O . ASP A 1 645 ? -23.722 -4.172 2.515 1.00 98.75 645 ASP A O 1
ATOM 5060 N N . ASP A 1 646 ? -22.455 -3.473 0.786 1.00 98.81 646 ASP A N 1
ATOM 5061 C CA . ASP A 1 646 ? -21.545 -4.621 0.770 1.00 98.81 646 ASP A CA 1
ATOM 5062 C C . ASP A 1 646 ? -20.768 -4.744 2.096 1.00 98.81 646 ASP A C 1
ATOM 5064 O O . ASP A 1 646 ? -20.677 -5.835 2.663 1.00 98.81 646 ASP A O 1
ATOM 5068 N N . ILE A 1 647 ? -20.273 -3.625 2.644 1.00 98.81 647 ILE A N 1
ATOM 5069 C CA . ILE A 1 647 ? -19.579 -3.583 3.947 1.00 98.81 647 ILE A 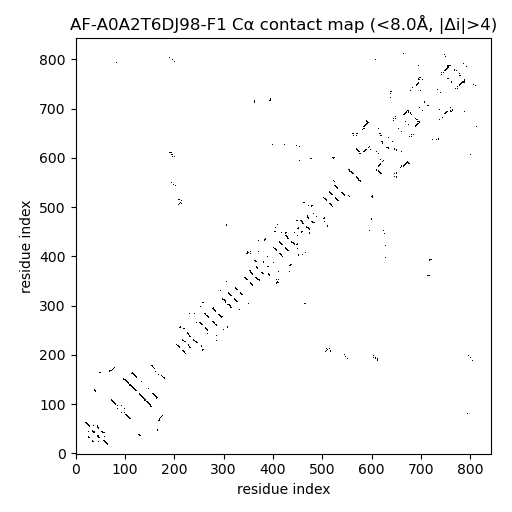CA 1
ATOM 5070 C C . ILE A 1 647 ? -20.504 -4.062 5.082 1.00 98.81 647 ILE A C 1
ATOM 5072 O O . ILE A 1 647 ? -20.111 -4.890 5.912 1.00 98.81 647 ILE A O 1
ATOM 5076 N N . ALA A 1 648 ? -21.748 -3.573 5.121 1.00 98.88 648 ALA A N 1
ATOM 5077 C CA . ALA A 1 648 ? -22.720 -3.950 6.146 1.00 98.88 648 ALA A CA 1
ATOM 5078 C C . ALA A 1 648 ? -23.213 -5.396 5.995 1.00 98.88 648 ALA A C 1
ATOM 5080 O O . ALA A 1 648 ? -23.416 -6.092 6.993 1.00 98.88 648 ALA A O 1
ATOM 5081 N N . ASP A 1 649 ? -23.377 -5.874 4.763 1.00 98.88 649 ASP A N 1
ATOM 5082 C CA . ASP A 1 649 ? -23.818 -7.239 4.484 1.00 98.88 649 ASP A CA 1
ATOM 5083 C C . ASP A 1 649 ? -22.723 -8.264 4.831 1.00 98.88 649 ASP A C 1
ATOM 5085 O O . ASP A 1 649 ? -23.047 -9.343 5.327 1.00 98.88 649 ASP A O 1
ATOM 5089 N N . GLY A 1 650 ? -21.439 -7.900 4.723 1.00 98.81 650 GLY A N 1
ATOM 5090 C CA . GLY A 1 650 ? -20.325 -8.711 5.230 1.00 98.81 650 GLY A CA 1
ATOM 5091 C C . GLY A 1 650 ? -20.349 -8.881 6.754 1.00 98.81 650 GLY A C 1
ATOM 5092 O O . GLY A 1 650 ? -20.170 -9.989 7.264 1.00 98.81 650 GLY A O 1
ATOM 5093 N N . ALA A 1 651 ? -20.651 -7.814 7.499 1.00 98.88 651 ALA A N 1
ATOM 5094 C CA . ALA A 1 651 ? -20.824 -7.903 8.950 1.00 98.88 651 ALA A CA 1
ATOM 5095 C C . ALA A 1 651 ? -22.046 -8.759 9.328 1.00 98.88 651 ALA A C 1
ATOM 5097 O O . ALA A 1 651 ? -21.953 -9.647 10.179 1.00 98.88 651 ALA A O 1
ATOM 5098 N N . ARG A 1 652 ? -23.184 -8.550 8.647 1.00 98.81 652 ARG A N 1
ATOM 5099 C CA . ARG A 1 652 ? -24.401 -9.361 8.832 1.00 98.81 652 ARG A CA 1
ATOM 5100 C C . ARG A 1 652 ? -24.183 -10.832 8.474 1.00 98.81 652 ARG A C 1
ATOM 5102 O O . ARG A 1 652 ? -24.761 -11.689 9.136 1.00 98.81 652 ARG A O 1
ATOM 5109 N N . HIS A 1 653 ? -23.333 -11.142 7.495 1.00 98.81 653 HIS A N 1
ATOM 5110 C CA . HIS A 1 653 ? -22.969 -12.515 7.152 1.00 98.81 653 HIS A CA 1
ATOM 5111 C C . HIS A 1 653 ? -22.300 -13.238 8.333 1.00 98.81 653 HIS A C 1
ATOM 5113 O O . HIS A 1 653 ? -22.752 -14.319 8.707 1.00 98.81 653 HIS A O 1
ATOM 5119 N N . LEU A 1 654 ? -21.296 -12.630 8.978 1.00 98.69 654 LEU A N 1
ATOM 5120 C CA . LEU A 1 654 ? -20.619 -13.232 10.140 1.00 98.69 654 LEU A CA 1
ATOM 5121 C C . LEU A 1 654 ? -21.518 -13.326 11.384 1.00 98.69 654 LEU A C 1
ATOM 5123 O O . LEU A 1 654 ? -21.415 -14.291 12.143 1.00 98.69 654 LEU A O 1
ATOM 5127 N N . ILE A 1 655 ? -22.439 -12.374 11.570 1.00 98.75 655 ILE A N 1
ATOM 5128 C CA . ILE A 1 655 ? -23.494 -12.465 12.595 1.00 98.75 655 ILE A CA 1
ATOM 5129 C C . ILE A 1 655 ? -24.413 -13.661 12.308 1.00 98.75 655 ILE A C 1
ATOM 5131 O O . ILE A 1 655 ? -24.712 -14.442 13.207 1.00 98.75 655 ILE A O 1
ATOM 5135 N N . ALA A 1 656 ? -24.838 -13.845 11.054 1.00 98.25 656 ALA A N 1
ATOM 5136 C CA . ALA A 1 656 ? -25.730 -14.933 10.655 1.00 98.25 656 ALA A CA 1
ATOM 5137 C C . ALA A 1 656 ? -25.081 -16.328 10.756 1.00 98.25 656 ALA A C 1
ATOM 5139 O O . ALA A 1 656 ? -25.795 -17.306 10.965 1.00 98.25 656 ALA A O 1
ATOM 5140 N N . GLN A 1 657 ? -23.749 -16.428 10.656 1.00 97.62 657 GLN A N 1
ATOM 5141 C CA . GLN A 1 657 ? -23.003 -17.658 10.968 1.00 97.62 657 GLN A CA 1
ATOM 5142 C C . GLN A 1 657 ? -22.867 -17.927 12.482 1.00 97.62 657 GLN A C 1
ATOM 5144 O O . GLN A 1 657 ? -22.380 -18.984 12.872 1.00 97.62 657 GLN A O 1
ATOM 5149 N N . GLY A 1 658 ? -23.269 -16.989 13.348 1.00 97.06 658 GLY A N 1
ATOM 5150 C CA . GLY A 1 658 ? -23.064 -17.080 14.797 1.00 97.06 658 GLY A CA 1
ATOM 5151 C C . GLY A 1 658 ? -21.614 -16.846 15.239 1.00 97.06 658 GLY A C 1
ATOM 5152 O O . GLY A 1 658 ? -21.276 -17.119 16.388 1.00 97.06 658 GLY A O 1
ATOM 5153 N N . GLU A 1 659 ? -20.751 -16.344 14.350 1.00 97.25 659 GLU A N 1
ATOM 5154 C CA . GLU A 1 659 ? -19.353 -16.037 14.671 1.00 97.25 659 GLU A CA 1
ATOM 5155 C C . GLU A 1 659 ? -19.202 -14.670 15.348 1.00 97.25 659 GLU A C 1
ATOM 5157 O O . GLU A 1 659 ? -18.411 -14.524 16.280 1.00 97.25 659 GLU A O 1
ATOM 5162 N N . ALA A 1 660 ? -19.956 -13.671 14.882 1.00 98.00 660 ALA A N 1
ATOM 5163 C CA . ALA A 1 660 ? -19.900 -12.300 15.376 1.00 98.00 660 ALA A CA 1
ATOM 5164 C C . ALA A 1 660 ? -21.092 -11.966 16.283 1.00 98.00 660 ALA A C 1
ATOM 5166 O O . ALA A 1 660 ? -22.236 -12.314 15.992 1.00 98.00 660 ALA A O 1
ATOM 5167 N N . ASP A 1 661 ? -20.831 -11.244 17.370 1.00 97.75 661 ASP A N 1
ATOM 5168 C CA . ASP A 1 661 ? -21.864 -10.738 18.272 1.00 97.75 661 ASP A CA 1
ATOM 5169 C C . ASP A 1 661 ? -22.543 -9.485 17.675 1.00 97.75 661 ASP A C 1
ATOM 5171 O O . ASP A 1 661 ? -21.874 -8.460 17.496 1.00 97.75 661 ASP A O 1
ATOM 5175 N N . PRO A 1 662 ? -23.866 -9.509 17.402 1.00 97.25 662 PRO A N 1
ATOM 5176 C CA . PRO A 1 662 ? -24.582 -8.377 16.807 1.00 97.25 662 PRO A CA 1
ATOM 5177 C C . PRO A 1 662 ? -24.593 -7.117 17.686 1.00 97.25 662 PRO A C 1
ATOM 5179 O O . PRO A 1 662 ? -24.847 -6.020 17.190 1.00 97.25 662 PRO A O 1
ATOM 5182 N N . ASN A 1 663 ? -24.311 -7.241 18.985 1.00 97.00 663 ASN A N 1
ATOM 5183 C CA . ASN A 1 663 ? -24.244 -6.115 19.911 1.00 97.00 663 ASN A CA 1
ATOM 5184 C C . ASN A 1 663 ? -22.831 -5.538 20.057 1.00 97.00 663 ASN A C 1
ATOM 5186 O O . ASN A 1 663 ? -22.660 -4.596 20.826 1.00 97.00 663 ASN A O 1
ATOM 5190 N N . ARG A 1 664 ? -21.820 -6.075 19.355 1.00 97.94 664 ARG A N 1
ATOM 5191 C CA . ARG A 1 664 ? -20.412 -5.664 19.486 1.00 97.94 664 ARG A CA 1
ATOM 5192 C C . ARG A 1 664 ? -19.700 -5.555 18.131 1.00 97.94 664 ARG A C 1
ATOM 5194 O O . ARG A 1 664 ? -18.656 -6.168 17.924 1.00 97.94 664 ARG A O 1
ATOM 5201 N N . VAL A 1 665 ? -20.264 -4.763 17.214 1.00 98.81 665 VAL A N 1
ATOM 5202 C CA . VAL A 1 665 ? -19.681 -4.480 15.888 1.00 98.81 665 VAL A CA 1
ATOM 5203 C C . VAL A 1 665 ? -19.182 -3.035 15.801 1.00 98.81 665 VAL A C 1
ATOM 5205 O O . VAL A 1 665 ? -19.918 -2.110 16.149 1.00 98.81 665 VAL A O 1
ATOM 5208 N N . ALA A 1 666 ? -17.971 -2.822 15.287 1.00 98.88 666 ALA A N 1
ATOM 5209 C CA . ALA A 1 666 ? -17.410 -1.499 15.002 1.00 98.88 666 ALA A CA 1
ATOM 5210 C C . ALA A 1 666 ? -16.833 -1.390 13.582 1.00 98.88 666 ALA A C 1
ATOM 5212 O O . ALA A 1 666 ? -16.448 -2.390 12.974 1.00 98.88 666 ALA A O 1
ATOM 5213 N N . LEU A 1 667 ? -16.753 -0.156 13.080 1.00 98.94 667 LEU A N 1
ATOM 5214 C CA . LEU A 1 667 ? -16.076 0.207 11.830 1.00 98.94 667 LEU A CA 1
ATOM 5215 C C . LEU A 1 667 ? -14.727 0.859 12.136 1.00 98.94 667 LEU A C 1
ATOM 5217 O O . LEU A 1 667 ? -14.656 1.766 12.960 1.00 98.94 667 LEU A O 1
ATOM 5221 N N . VAL A 1 668 ? -13.663 0.448 11.457 1.00 98.88 668 VAL A N 1
ATOM 5222 C CA . VAL A 1 668 ? -12.356 1.114 11.519 1.00 98.88 668 VAL A CA 1
ATOM 5223 C C . VAL A 1 668 ? -11.861 1.282 10.086 1.00 98.88 668 VAL A C 1
ATOM 5225 O O . VAL A 1 668 ? -11.802 0.314 9.337 1.00 98.88 668 VAL A O 1
ATOM 5228 N N . GLY A 1 669 ? -11.532 2.502 9.670 1.00 98.38 669 GLY A N 1
ATOM 5229 C CA . GLY A 1 669 ? -11.229 2.764 8.262 1.00 98.38 669 GLY A CA 1
ATOM 5230 C C . GLY A 1 669 ? -10.386 4.011 8.049 1.00 98.38 669 GLY A C 1
ATOM 5231 O O . GLY A 1 669 ? -10.462 4.963 8.828 1.00 98.38 669 GLY A O 1
ATOM 5232 N N . ALA A 1 670 ? -9.588 3.992 6.980 1.00 97.06 670 ALA A N 1
ATOM 5233 C CA . ALA A 1 670 ? -8.663 5.065 6.625 1.00 97.06 670 ALA A CA 1
ATOM 5234 C C . ALA A 1 670 ? -9.002 5.699 5.266 1.00 97.06 670 ALA A C 1
ATOM 5236 O O . ALA A 1 670 ? -9.448 4.998 4.356 1.00 97.06 670 ALA A O 1
ATOM 5237 N N . SER A 1 671 ? -8.773 7.007 5.094 1.00 97.19 671 SER A N 1
ATOM 5238 C CA . SER A 1 671 ? -9.028 7.722 3.830 1.00 97.19 671 SER A CA 1
ATOM 5239 C C . SER A 1 671 ? -10.502 7.597 3.396 1.00 97.19 671 SER A C 1
ATOM 5241 O O . SER A 1 671 ? -11.403 7.883 4.191 1.00 97.19 671 SER A O 1
ATOM 5243 N N . PHE A 1 672 ? -10.786 7.111 2.182 1.00 98.06 672 PHE A N 1
ATOM 5244 C CA . PHE A 1 672 ? -12.137 6.719 1.751 1.00 98.06 672 PHE A CA 1
ATOM 5245 C C . PHE A 1 672 ? -12.800 5.693 2.698 1.00 98.06 672 PHE A C 1
ATOM 5247 O O . PHE A 1 672 ? -13.998 5.772 2.962 1.00 98.06 672 PHE A O 1
ATOM 5254 N N . GLY A 1 673 ? -12.036 4.772 3.287 1.00 98.38 673 GLY A N 1
ATOM 5255 C CA . GLY A 1 673 ? -12.536 3.860 4.318 1.00 98.38 673 GLY A CA 1
ATOM 5256 C C . GLY A 1 673 ? -12.946 4.588 5.603 1.00 98.38 673 GLY A C 1
ATOM 5257 O O . GLY A 1 673 ? -13.893 4.185 6.268 1.00 98.38 673 GLY A O 1
ATOM 5258 N N . GLY A 1 674 ? -12.303 5.715 5.923 1.00 98.50 674 GLY A N 1
ATOM 5259 C CA . GLY A 1 674 ? -12.699 6.596 7.025 1.00 98.50 674 GLY A CA 1
ATOM 5260 C C . GLY A 1 674 ? -13.988 7.371 6.725 1.00 98.50 674 GLY A C 1
ATOM 5261 O O . GLY A 1 674 ? -14.844 7.508 7.599 1.00 98.50 674 GLY A O 1
ATOM 5262 N N . TRP A 1 675 ? -14.181 7.795 5.470 1.00 98.62 675 TRP A N 1
ATOM 5263 C CA . TRP A 1 675 ? -15.477 8.289 4.983 1.00 98.62 675 TRP A CA 1
ATOM 5264 C C . TRP A 1 675 ? -16.570 7.219 5.138 1.00 98.62 675 TRP A C 1
ATOM 5266 O O . TRP A 1 675 ? -17.651 7.502 5.663 1.00 98.62 675 TRP A O 1
ATOM 5276 N N . ALA A 1 676 ? -16.269 5.971 4.768 1.00 98.69 676 ALA A N 1
ATOM 5277 C CA . ALA A 1 676 ? -17.179 4.843 4.933 1.00 98.69 676 ALA A CA 1
ATOM 5278 C C . ALA A 1 676 ? -17.451 4.513 6.414 1.00 98.69 676 ALA A C 1
ATOM 5280 O O . ALA A 1 676 ? -18.573 4.128 6.735 1.00 98.69 676 ALA A O 1
ATOM 5281 N N . THR A 1 677 ? -16.506 4.749 7.335 1.00 98.88 677 THR A N 1
ATOM 5282 C CA . THR A 1 677 ? -16.766 4.696 8.786 1.00 98.88 677 THR A CA 1
ATOM 5283 C C . THR A 1 677 ? -17.823 5.723 9.200 1.00 98.88 677 THR A C 1
ATOM 5285 O O . THR A 1 677 ? -18.820 5.342 9.818 1.00 98.88 677 THR A O 1
ATOM 5288 N N . TYR A 1 678 ? -17.661 7.006 8.841 1.00 98.81 678 TYR A N 1
ATOM 5289 C CA . TYR A 1 678 ? -18.658 8.039 9.167 1.00 98.81 678 TYR A CA 1
ATOM 5290 C C . TYR A 1 678 ? -20.037 7.681 8.604 1.00 98.81 678 TYR A C 1
ATOM 5292 O O . TYR A 1 678 ? -21.039 7.685 9.322 1.00 98.81 678 TYR A O 1
ATOM 5300 N N . MET A 1 679 ? -20.086 7.353 7.314 1.00 98.75 679 MET A N 1
ATOM 5301 C CA . MET A 1 679 ? -21.339 7.117 6.606 1.00 98.75 679 MET A CA 1
ATOM 5302 C C . MET A 1 679 ? -21.991 5.782 6.970 1.00 98.75 679 MET A C 1
ATOM 5304 O O . MET A 1 679 ? -23.217 5.696 6.982 1.00 98.75 679 MET A O 1
ATOM 5308 N N . GLY A 1 680 ? -21.209 4.762 7.326 1.00 98.69 680 GLY A N 1
ATOM 5309 C CA . GLY A 1 680 ? -21.698 3.479 7.826 1.00 98.69 680 GLY A CA 1
ATOM 5310 C C . GLY A 1 680 ? -22.366 3.603 9.197 1.00 98.69 680 GLY A C 1
ATOM 5311 O O . GLY A 1 680 ? -23.455 3.066 9.384 1.00 98.69 680 GLY A O 1
ATOM 5312 N N . LEU A 1 681 ? -21.787 4.384 10.120 1.00 98.81 681 LEU A N 1
ATOM 5313 C CA . LEU A 1 681 ? -22.399 4.691 11.424 1.00 98.81 681 LEU A CA 1
ATOM 5314 C C . LEU A 1 681 ? -23.724 5.460 11.286 1.00 98.81 681 LEU A C 1
ATOM 5316 O O . LEU A 1 681 ? -24.660 5.213 12.046 1.00 98.81 681 LEU A O 1
ATOM 5320 N N . ILE A 1 682 ? -23.806 6.361 10.300 1.00 98.69 682 ILE A N 1
ATOM 5321 C CA . ILE A 1 682 ? -25.011 7.141 9.977 1.00 98.69 682 ILE A CA 1
ATOM 5322 C C . ILE A 1 682 ? -26.084 6.279 9.290 1.00 98.69 682 ILE A C 1
ATOM 5324 O O . ILE A 1 682 ? -27.263 6.389 9.616 1.00 98.69 682 ILE A O 1
ATOM 5328 N N . LYS A 1 683 ? -25.702 5.433 8.324 1.00 98.44 683 LYS A N 1
ATOM 5329 C CA . LYS A 1 683 ? -26.643 4.638 7.515 1.00 98.44 683 LYS A CA 1
ATOM 5330 C C . LYS A 1 683 ? -27.143 3.383 8.229 1.00 98.44 683 LYS A C 1
ATOM 5332 O O . LYS A 1 683 ? -28.296 3.008 8.034 1.00 98.44 683 LYS A O 1
ATOM 5337 N N . TYR A 1 684 ? -26.286 2.750 9.029 1.00 98.56 684 TYR A N 1
ATOM 5338 C CA . TYR A 1 684 ? -26.576 1.511 9.750 1.00 98.56 684 TYR A CA 1
ATOM 5339 C C . TYR A 1 684 ? -26.380 1.658 11.261 1.00 98.56 684 TYR A C 1
ATOM 5341 O O . TYR A 1 684 ? -25.564 0.946 11.868 1.00 98.56 684 TYR A O 1
ATOM 5349 N N . PRO A 1 685 ? -27.110 2.592 11.901 1.00 98.00 685 PRO A N 1
ATOM 5350 C CA . PRO A 1 685 ? -26.923 2.868 13.311 1.00 98.00 685 PRO A CA 1
ATOM 5351 C C . PRO A 1 685 ? -27.368 1.713 14.209 1.00 98.00 685 PRO A C 1
ATOM 5353 O O . PRO A 1 685 ? -26.913 1.619 15.346 1.00 98.00 685 PRO A O 1
ATOM 5356 N N . GLU A 1 686 ? -28.213 0.813 13.699 1.00 97.31 686 GLU A N 1
ATOM 5357 C CA . GLU A 1 686 ? -28.670 -0.410 14.356 1.00 97.31 686 GLU A CA 1
ATOM 5358 C C . GLU A 1 686 ? -27.618 -1.527 14.341 1.00 97.31 686 GLU A C 1
ATOM 5360 O O . GLU A 1 686 ? -27.596 -2.341 15.264 1.00 97.31 686 GLU A O 1
ATOM 5365 N N . LEU A 1 687 ? -26.689 -1.514 13.379 1.00 98.62 687 LEU A N 1
ATOM 5366 C CA . LEU A 1 687 ? -25.618 -2.505 13.239 1.00 98.62 687 LEU A CA 1
ATOM 5367 C C . LEU A 1 687 ? -24.360 -2.122 14.031 1.00 98.62 687 LEU A C 1
ATOM 5369 O O . LEU A 1 687 ? -23.828 -2.938 14.780 1.00 98.62 687 LEU A O 1
ATOM 5373 N N . TYR A 1 688 ? -23.892 -0.881 13.890 1.00 98.62 688 TYR A N 1
ATOM 5374 C CA . TYR A 1 688 ? -22.599 -0.454 14.429 1.00 98.62 688 TYR A CA 1
ATOM 5375 C C . TYR A 1 688 ? -22.719 0.235 15.796 1.00 98.62 688 TYR A C 1
ATOM 5377 O O . TYR A 1 688 ? -23.639 1.017 16.051 1.00 98.62 688 TYR A O 1
ATOM 5385 N N . ARG A 1 689 ? -21.788 -0.071 16.706 1.00 98.38 689 ARG A N 1
ATOM 5386 C CA . ARG A 1 689 ? -21.742 0.445 18.088 1.00 98.38 689 ARG A CA 1
ATOM 5387 C C . ARG A 1 689 ? -20.758 1.588 18.273 1.00 98.38 689 ARG A C 1
ATOM 5389 O O . ARG A 1 689 ? -21.022 2.463 19.085 1.00 98.38 689 ARG A O 1
ATOM 5396 N N . ALA A 1 690 ? -19.659 1.576 17.529 1.00 98.25 690 ALA A N 1
ATOM 5397 C CA . ALA A 1 690 ? -18.615 2.591 17.563 1.00 98.25 690 ALA A CA 1
ATOM 5398 C C . ALA A 1 690 ? -17.837 2.590 16.239 1.00 98.25 690 ALA A C 1
ATOM 5400 O O . ALA A 1 690 ? -17.966 1.653 15.443 1.00 98.25 690 ALA A O 1
ATOM 5401 N N . GLY A 1 691 ? -16.985 3.591 16.018 1.00 98.69 691 GLY A N 1
ATOM 5402 C CA . GLY A 1 691 ? -15.991 3.491 14.952 1.00 98.69 691 GLY A CA 1
ATOM 5403 C C . GLY A 1 691 ? -14.777 4.404 15.080 1.00 98.69 691 GLY A C 1
ATOM 5404 O O . GLY A 1 691 ? -14.769 5.346 15.868 1.00 98.69 691 GLY A O 1
ATOM 5405 N N . VAL A 1 692 ? -13.748 4.109 14.287 1.00 98.88 692 VAL A N 1
ATOM 5406 C CA . VAL A 1 692 ? -12.522 4.909 14.168 1.00 98.88 692 VAL A CA 1
ATOM 5407 C C . VAL A 1 692 ? -12.333 5.341 12.715 1.00 98.88 692 VAL A C 1
ATOM 5409 O O . VAL A 1 692 ? -12.342 4.513 11.799 1.00 98.88 692 VAL A O 1
ATOM 5412 N N . ALA A 1 693 ? -12.169 6.644 12.505 1.00 98.69 693 ALA A N 1
ATOM 5413 C CA . ALA A 1 693 ? -11.972 7.261 11.200 1.00 98.69 693 ALA A CA 1
ATOM 5414 C C . ALA A 1 693 ? -10.568 7.886 11.142 1.00 98.69 693 ALA A C 1
ATOM 5416 O O . ALA A 1 693 ? -10.272 8.822 11.885 1.00 98.69 693 ALA A O 1
ATOM 5417 N N . ILE A 1 694 ? -9.704 7.347 10.279 1.00 98.44 694 ILE A N 1
ATOM 5418 C CA . ILE A 1 694 ? -8.287 7.724 10.155 1.00 98.44 694 ILE A CA 1
ATOM 5419 C C . ILE A 1 694 ? -8.081 8.497 8.842 1.00 98.44 694 ILE A C 1
ATOM 5421 O O . ILE A 1 694 ? -8.518 8.027 7.794 1.00 98.44 694 ILE A O 1
ATOM 5425 N N . SER A 1 695 ? -7.438 9.670 8.865 1.00 97.75 695 SER A N 1
ATOM 5426 C CA . SER A 1 695 ? -7.194 10.513 7.671 1.00 97.75 695 SER A CA 1
ATOM 5427 C C . SER A 1 695 ? -8.429 10.651 6.758 1.00 97.75 695 SER A C 1
ATOM 5429 O O . SER A 1 695 ? -8.367 10.490 5.541 1.00 97.75 695 SER A O 1
ATOM 5431 N N . ALA A 1 696 ? -9.600 10.825 7.372 1.00 98.06 696 ALA A N 1
ATOM 5432 C CA . ALA A 1 696 ? -10.885 10.497 6.762 1.00 98.06 696 ALA A CA 1
ATOM 5433 C C . ALA A 1 696 ? -11.503 11.671 5.991 1.00 98.06 696 ALA A C 1
ATOM 5435 O O . ALA A 1 696 ? -11.624 12.769 6.537 1.00 98.06 696 ALA A O 1
ATOM 5436 N N . VAL A 1 697 ? -11.987 11.418 4.768 1.00 98.00 697 VAL A N 1
ATOM 5437 C CA . VAL A 1 697 ? -12.741 12.424 3.999 1.00 98.00 697 VAL A CA 1
ATOM 5438 C C . VAL A 1 697 ? -14.074 12.707 4.697 1.00 98.00 697 VAL A C 1
ATOM 5440 O O . VAL A 1 697 ? -14.857 11.797 4.983 1.00 98.00 697 VAL A O 1
ATOM 5443 N N . SER A 1 698 ? -14.354 13.980 4.967 1.00 97.62 698 SER A N 1
ATOM 5444 C CA . SER A 1 698 ? -15.575 14.438 5.635 1.00 97.62 698 SER A CA 1
ATOM 5445 C C . SER A 1 698 ? -16.318 15.534 4.867 1.00 97.62 698 SER A C 1
ATOM 5447 O O . SER A 1 698 ? -17.458 15.860 5.221 1.00 97.62 698 SER A O 1
ATOM 5449 N N . ASN A 1 699 ? -15.697 16.130 3.848 1.00 96.69 699 ASN A N 1
ATOM 5450 C CA . ASN A 1 699 ? -16.252 17.214 3.047 1.00 96.69 699 ASN A CA 1
ATOM 5451 C C . ASN A 1 699 ? -15.760 17.140 1.586 1.00 96.69 699 ASN A C 1
ATOM 5453 O O . ASN A 1 699 ? -14.840 17.853 1.191 1.00 96.69 699 ASN A O 1
ATOM 5457 N N . TRP A 1 700 ? -16.421 16.321 0.759 1.00 95.88 700 TRP A N 1
ATOM 5458 C CA . TRP A 1 700 ? -16.102 16.149 -0.668 1.00 95.88 700 TRP A CA 1
ATOM 5459 C C . TRP A 1 700 ? -16.019 17.471 -1.449 1.00 95.88 700 TRP A C 1
ATOM 5461 O O . TRP A 1 700 ? -15.223 17.601 -2.382 1.00 95.88 700 TRP A O 1
ATOM 5471 N N . ARG A 1 701 ? -16.803 18.490 -1.065 1.00 93.94 701 ARG A N 1
ATOM 5472 C CA . ARG A 1 701 ? -16.687 19.846 -1.628 1.00 93.94 701 ARG A CA 1
ATOM 5473 C C . ARG A 1 701 ? -15.318 20.472 -1.399 1.00 93.94 701 ARG A C 1
ATOM 5475 O O . ARG A 1 701 ? -14.801 21.154 -2.286 1.00 93.94 701 ARG A O 1
ATOM 5482 N N . MET A 1 702 ? -14.770 20.313 -0.200 1.00 94.75 702 MET A N 1
ATOM 5483 C CA . MET A 1 702 ? -13.451 20.805 0.153 1.00 94.75 702 MET A CA 1
ATOM 5484 C C . MET A 1 702 ? -12.375 20.017 -0.583 1.00 94.75 702 MET A C 1
ATOM 5486 O O . MET A 1 702 ? -11.537 20.669 -1.197 1.00 94.75 702 MET A O 1
ATOM 5490 N N . THR A 1 703 ? -12.456 18.685 -0.626 1.00 93.88 703 THR A N 1
ATOM 5491 C CA . THR A 1 703 ? -11.535 17.834 -1.397 1.00 93.88 703 THR A CA 1
ATOM 5492 C C . THR A 1 703 ? -11.461 18.296 -2.863 1.00 93.88 703 THR A C 1
ATOM 5494 O O . THR A 1 703 ? -10.401 18.681 -3.352 1.00 93.88 703 THR A O 1
ATOM 5497 N N . LEU A 1 704 ? -12.614 18.438 -3.536 1.00 94.44 704 LEU A N 1
ATOM 5498 C CA . LEU A 1 704 ? -12.703 18.957 -4.911 1.00 94.44 704 LEU A CA 1
ATOM 5499 C C . LEU A 1 704 ? -12.176 20.398 -5.065 1.00 94.44 704 LEU A C 1
ATOM 5501 O O . LEU A 1 704 ? -11.676 20.777 -6.126 1.00 94.44 704 LEU A O 1
ATOM 5505 N N . ARG A 1 705 ? -12.318 21.244 -4.039 1.00 93.62 705 ARG A N 1
ATOM 5506 C CA . ARG A 1 705 ? -11.801 22.621 -4.047 1.00 93.62 705 ARG A CA 1
ATOM 5507 C C . ARG A 1 705 ? -10.284 22.652 -3.873 1.00 93.62 705 ARG A C 1
ATOM 5509 O O . ARG A 1 705 ? -9.643 23.515 -4.474 1.00 93.62 705 ARG A O 1
ATOM 5516 N N . GLU A 1 706 ? -9.729 21.769 -3.050 1.00 92.19 706 GLU A N 1
ATOM 5517 C CA . GLU A 1 706 ? -8.293 21.672 -2.795 1.00 92.19 706 GLU A CA 1
ATOM 5518 C C . GLU A 1 706 ? -7.570 21.059 -4.000 1.00 92.19 706 GLU A C 1
ATOM 5520 O O . GLU A 1 706 ? -6.660 21.715 -4.501 1.00 92.19 706 GLU A O 1
ATOM 5525 N N . ASP A 1 707 ? -8.073 19.978 -4.608 1.00 91.44 707 ASP A N 1
ATOM 5526 C CA . ASP A 1 707 ? -7.559 19.454 -5.890 1.00 91.44 707 ASP A CA 1
ATOM 5527 C C . ASP A 1 707 ? -7.502 20.538 -6.979 1.00 91.44 707 ASP A C 1
ATOM 5529 O O . ASP A 1 707 ? -6.480 20.735 -7.645 1.00 91.44 707 ASP A O 1
ATOM 5533 N N . ARG A 1 708 ? -8.587 21.312 -7.133 1.00 91.06 708 ARG A N 1
ATOM 5534 C CA . ARG A 1 708 ? -8.648 22.408 -8.114 1.00 91.06 708 ARG A CA 1
ATOM 5535 C C . ARG A 1 708 ? -7.668 23.542 -7.798 1.00 91.06 708 ARG A C 1
ATOM 5537 O O . ARG A 1 708 ? -7.225 24.223 -8.720 1.00 91.06 708 ARG A O 1
ATOM 5544 N N . ARG A 1 709 ? -7.358 23.783 -6.519 1.00 90.81 709 ARG A N 1
ATOM 5545 C CA . ARG A 1 709 ? -6.408 24.817 -6.074 1.00 90.81 709 ARG A CA 1
ATOM 5546 C C . ARG A 1 709 ? -4.957 24.363 -6.241 1.00 90.81 709 ARG A C 1
ATOM 5548 O O . ARG A 1 709 ? -4.135 25.180 -6.641 1.00 90.81 709 ARG A O 1
ATOM 5555 N N . SER A 1 710 ? -4.665 23.099 -5.953 1.00 89.56 710 SER A N 1
ATOM 5556 C CA . SER A 1 710 ? -3.337 22.484 -6.079 1.00 89.56 710 SER A CA 1
ATOM 5557 C C . SER A 1 710 ? -2.977 22.122 -7.524 1.00 89.56 710 SER A C 1
ATOM 5559 O O . SER A 1 710 ? -1.841 21.761 -7.804 1.00 89.56 710 SER A O 1
ATOM 5561 N N . GLY A 1 711 ? -3.925 22.239 -8.460 1.00 89.12 711 GLY A N 1
ATOM 5562 C CA . GLY A 1 711 ? -3.703 21.952 -9.878 1.00 89.12 711 GLY A CA 1
ATOM 5563 C C . GLY A 1 711 ? -3.835 20.473 -10.246 1.00 89.12 711 GLY A C 1
ATOM 5564 O O . GLY A 1 711 ? -3.554 20.117 -11.389 1.00 89.12 711 GLY A O 1
ATOM 5565 N N . TYR A 1 712 ? -4.321 19.625 -9.332 1.00 90.31 712 TYR A N 1
ATOM 5566 C CA . TYR A 1 712 ? -4.542 18.187 -9.521 1.00 90.31 712 TYR A CA 1
ATOM 5567 C C . TYR A 1 712 ? -5.782 17.909 -10.388 1.00 90.31 712 TYR A C 1
ATOM 5569 O O . TYR A 1 712 ? -6.736 17.248 -9.985 1.00 90.31 712 TYR A O 1
ATOM 5577 N N . LYS A 1 713 ? -5.778 18.439 -11.614 1.00 92.50 713 LYS A N 1
ATOM 5578 C CA . LYS A 1 713 ? -6.892 18.400 -12.573 1.00 92.50 713 LYS A CA 1
ATOM 5579 C C . LYS A 1 713 ? -7.361 16.976 -12.902 1.00 92.50 713 LYS A C 1
ATOM 5581 O O . LYS A 1 713 ? -8.565 16.767 -13.001 1.00 92.50 713 LYS A O 1
ATOM 5586 N N . LEU A 1 714 ? -6.440 16.012 -13.018 1.00 90.81 714 LEU A N 1
ATOM 5587 C CA . LEU A 1 714 ? -6.759 14.591 -13.224 1.00 90.81 714 LEU A CA 1
ATOM 5588 C C . LEU A 1 714 ? -7.601 14.037 -12.056 1.00 90.81 714 LEU A C 1
ATOM 5590 O O . LEU A 1 714 ? -8.686 13.507 -12.286 1.00 90.81 714 LEU A O 1
ATOM 5594 N N . SER A 1 715 ? -7.142 14.240 -10.813 1.00 91.31 715 SER A N 1
ATOM 5595 C CA . SER A 1 715 ? -7.853 13.848 -9.582 1.00 91.31 715 SER A CA 1
ATOM 5596 C C . SER A 1 715 ? -9.205 14.556 -9.461 1.00 91.31 715 SER A C 1
ATOM 5598 O O . SER A 1 715 ? -10.234 13.911 -9.275 1.00 91.31 715 SER A O 1
ATOM 5600 N N . TYR A 1 716 ? -9.234 15.870 -9.703 1.00 94.19 716 TYR A N 1
ATOM 5601 C CA . TYR A 1 716 ? -10.460 16.666 -9.721 1.00 94.19 716 TYR A CA 1
ATOM 5602 C C . TYR A 1 716 ? -11.499 16.126 -10.717 1.00 94.19 716 TYR A C 1
ATOM 5604 O O . TYR A 1 716 ? -12.680 16.023 -10.389 1.00 94.19 716 TYR A O 1
ATOM 5612 N N . SER A 1 717 ? -11.068 15.800 -11.939 1.00 94.50 717 SER A N 1
ATOM 5613 C CA . SER A 1 717 ? -11.923 15.281 -13.012 1.00 94.50 717 SER A CA 1
ATOM 5614 C C . SER A 1 717 ? -12.455 13.884 -12.675 1.00 94.50 717 SER A C 1
ATOM 5616 O O . SER A 1 717 ? -13.650 13.631 -12.834 1.00 94.50 717 SER A O 1
ATOM 5618 N N . PHE A 1 718 ? -11.603 13.025 -12.102 1.00 93.31 718 PHE A N 1
ATOM 5619 C CA . PHE A 1 718 ? -11.978 11.715 -11.567 1.00 93.31 718 PHE A CA 1
ATOM 5620 C C . PHE A 1 718 ? -13.009 11.824 -10.440 1.00 93.31 718 PHE A C 1
ATOM 5622 O O . PHE A 1 718 ? -14.140 11.371 -10.602 1.00 93.31 718 PHE A O 1
ATOM 5629 N N . TRP A 1 719 ? -12.683 12.481 -9.323 1.00 94.00 719 TRP A N 1
ATOM 5630 C CA . TRP A 1 719 ? -13.606 12.602 -8.193 1.00 94.00 719 TRP A CA 1
ATOM 5631 C C . TRP A 1 719 ? -14.914 13.268 -8.596 1.00 94.00 719 TRP A C 1
ATOM 5633 O O . TRP A 1 719 ? -15.981 12.854 -8.148 1.00 94.00 719 TRP A O 1
ATOM 5643 N N . ARG A 1 720 ? -14.873 14.252 -9.501 1.00 93.62 720 ARG A N 1
ATOM 5644 C CA . ARG A 1 720 ? -16.092 14.869 -10.016 1.00 93.62 720 ARG A CA 1
ATOM 5645 C C . ARG A 1 720 ? -16.952 13.898 -10.830 1.00 93.62 720 ARG A C 1
ATOM 5647 O O . ARG A 1 720 ? -18.167 14.051 -10.770 1.00 93.62 720 ARG A O 1
ATOM 5654 N N . SER A 1 721 ? -16.399 12.914 -11.546 1.00 92.75 721 SER A N 1
ATOM 5655 C CA . SER A 1 721 ? -17.224 11.894 -12.215 1.00 92.75 721 SER A CA 1
ATOM 5656 C C . SER A 1 721 ? -17.796 10.869 -11.230 1.00 92.75 721 SER A C 1
ATOM 5658 O O . SER A 1 721 ? -18.984 10.565 -11.324 1.00 92.75 721 SER A O 1
ATOM 5660 N N . ILE A 1 722 ? -17.015 10.436 -10.230 1.00 93.19 722 ILE A N 1
ATOM 5661 C CA . ILE A 1 722 ? -17.473 9.537 -9.150 1.00 93.19 722 ILE A CA 1
ATOM 5662 C C . ILE A 1 722 ? -18.607 10.167 -8.327 1.00 93.19 722 ILE A C 1
ATOM 5664 O O . ILE A 1 722 ? -19.589 9.514 -7.985 1.00 93.19 722 ILE A O 1
ATOM 5668 N N . LEU A 1 723 ? -18.512 11.464 -8.032 1.00 92.62 723 LEU A N 1
ATOM 5669 C CA . LEU A 1 723 ? -19.474 12.204 -7.210 1.00 92.62 723 LEU A CA 1
ATOM 5670 C C . LEU A 1 723 ? -20.718 12.669 -8.005 1.00 92.62 723 LEU A C 1
ATOM 5672 O O . LEU A 1 723 ? -21.298 13.711 -7.706 1.00 92.62 723 LEU A O 1
ATOM 5676 N N . ASN A 1 724 ? -21.137 11.915 -9.030 1.00 84.31 724 ASN A N 1
ATOM 5677 C CA . ASN A 1 724 ? -22.280 12.203 -9.914 1.00 84.31 724 ASN A CA 1
ATOM 5678 C C . ASN A 1 724 ? -22.225 13.548 -10.680 1.00 84.31 724 ASN A C 1
ATOM 5680 O O . ASN A 1 724 ? -23.246 14.047 -11.168 1.00 84.31 724 ASN A O 1
ATOM 5684 N N . GLY A 1 725 ? -21.037 14.135 -10.859 1.00 84.56 725 GLY A N 1
ATOM 5685 C CA . GLY A 1 725 ? -20.797 15.219 -11.814 1.00 84.56 725 GLY A CA 1
ATOM 5686 C C . GLY A 1 725 ? -21.686 16.451 -11.594 1.00 84.56 725 GLY A C 1
ATOM 5687 O O . GLY A 1 725 ? -21.609 17.079 -10.537 1.00 84.56 725 GLY A O 1
ATOM 5688 N N . PRO A 1 726 ? -22.514 16.858 -12.578 1.00 80.44 726 PRO A N 1
ATOM 5689 C CA . PRO A 1 726 ? -23.453 17.971 -12.417 1.00 80.44 726 PRO A CA 1
ATOM 5690 C C . PRO A 1 726 ? -24.463 17.787 -11.274 1.00 80.44 726 PRO A C 1
ATOM 5692 O O . PRO A 1 726 ? -24.916 18.780 -10.713 1.00 80.44 726 PRO A O 1
ATOM 5695 N N . ARG A 1 727 ? -24.799 16.539 -10.913 1.00 85.19 727 ARG A N 1
ATOM 5696 C CA . ARG A 1 727 ? -25.781 16.218 -9.865 1.00 85.19 727 ARG A CA 1
ATOM 5697 C C . ARG A 1 727 ? -25.184 16.146 -8.460 1.00 85.19 727 ARG A C 1
ATOM 5699 O O . ARG A 1 727 ? -25.937 15.977 -7.507 1.00 85.19 727 ARG A O 1
ATOM 5706 N N . PHE A 1 728 ? -23.873 16.358 -8.303 1.00 88.69 728 PHE A N 1
ATOM 5707 C CA . PHE A 1 728 ? -23.214 16.390 -6.993 1.00 88.69 728 PHE A CA 1
ATOM 5708 C C . PHE A 1 728 ? -23.950 17.286 -5.982 1.00 88.69 728 PHE A C 1
ATOM 5710 O O . PHE A 1 728 ? -24.160 16.877 -4.847 1.00 88.69 728 PHE A O 1
ATOM 5717 N N . ALA A 1 729 ? -24.434 18.458 -6.414 1.00 88.88 729 ALA A N 1
ATOM 5718 C CA . ALA A 1 729 ? -25.166 19.397 -5.559 1.00 88.88 729 ALA A CA 1
ATOM 5719 C C . ALA A 1 729 ? -26.538 18.884 -5.059 1.00 88.88 729 ALA A C 1
ATOM 5721 O O . ALA A 1 729 ? -27.075 19.396 -4.079 1.00 88.88 729 ALA A O 1
ATOM 5722 N N . GLU A 1 730 ? -27.122 17.881 -5.718 1.00 90.19 730 GLU A N 1
ATOM 5723 C CA . GLU A 1 730 ? -28.341 17.202 -5.261 1.00 90.19 730 GLU A CA 1
ATOM 5724 C C . GLU A 1 730 ? -28.021 16.067 -4.277 1.00 90.19 730 GLU A C 1
ATOM 5726 O O . GLU A 1 730 ? -28.809 15.807 -3.359 1.00 90.19 730 GLU A O 1
ATOM 5731 N N . ASP A 1 731 ? -26.883 15.397 -4.493 1.00 89.00 731 ASP A N 1
ATOM 5732 C CA . ASP A 1 731 ? -26.487 14.154 -3.830 1.00 89.00 731 ASP A CA 1
ATOM 5733 C C . ASP A 1 731 ? -25.587 14.348 -2.598 1.00 89.00 731 ASP A C 1
ATOM 5735 O O . ASP A 1 731 ? -25.613 13.516 -1.692 1.00 89.00 731 ASP A O 1
ATOM 5739 N N . GLU A 1 732 ? -24.844 15.455 -2.516 1.00 91.44 732 GLU A N 1
ATOM 5740 C CA . GLU A 1 732 ? -23.962 15.850 -1.402 1.00 91.44 732 GLU A CA 1
ATOM 5741 C C . GLU A 1 732 ? -24.601 15.631 -0.023 1.00 91.44 732 GLU A C 1
ATOM 5743 O O . GLU A 1 732 ? -23.994 15.031 0.857 1.00 91.44 732 GLU A O 1
ATOM 5748 N N . LYS A 1 733 ? -25.876 15.996 0.142 1.00 93.25 733 LYS A N 1
ATOM 5749 C CA . LYS A 1 733 ? -26.629 15.870 1.397 1.00 93.25 733 LYS A CA 1
ATOM 5750 C C . LYS A 1 733 ? -26.803 14.425 1.870 1.00 93.25 733 LYS A C 1
ATOM 5752 O O . LYS A 1 733 ? -27.166 14.216 3.021 1.00 93.25 733 LYS A O 1
ATOM 5757 N N . PHE A 1 734 ? -26.594 13.441 0.992 1.00 94.50 734 PHE A N 1
ATOM 5758 C CA . PHE A 1 734 ? -26.610 12.018 1.322 1.00 94.50 734 PHE A CA 1
ATOM 5759 C C . PHE A 1 734 ? -25.208 11.467 1.604 1.00 94.50 734 PHE A C 1
ATOM 5761 O O . PHE A 1 734 ? -25.105 10.547 2.414 1.00 94.50 734 PHE A O 1
ATOM 5768 N N . ILE A 1 735 ? -24.162 12.016 0.968 1.00 94.69 735 ILE A N 1
ATOM 5769 C CA . ILE A 1 735 ? -22.794 11.460 0.950 1.00 94.69 735 ILE A CA 1
ATOM 5770 C C . ILE A 1 735 ? -21.730 12.301 1.674 1.00 94.69 735 ILE A C 1
ATOM 5772 O O . ILE A 1 735 ? -20.604 11.833 1.798 1.00 94.69 735 ILE A O 1
ATOM 5776 N N . GLU A 1 736 ? -22.023 13.525 2.116 1.00 96.44 736 GLU A N 1
ATOM 5777 C CA . GLU A 1 736 ? -21.069 14.443 2.759 1.00 96.44 736 GLU A CA 1
ATOM 5778 C C . GLU A 1 736 ? -21.185 14.347 4.300 1.00 96.44 736 GLU A C 1
ATOM 5780 O O . GLU A 1 736 ? -22.146 14.877 4.870 1.00 96.44 736 GLU A O 1
ATOM 5785 N N . PRO A 1 737 ? -20.236 13.691 5.013 1.00 97.81 737 PRO A N 1
ATOM 5786 C CA . PRO A 1 737 ? -20.362 13.423 6.451 1.00 97.81 737 PRO A CA 1
ATOM 5787 C C . PRO A 1 737 ? -20.600 14.670 7.302 1.00 97.81 737 PRO A C 1
ATOM 5789 O O . PRO A 1 737 ? -21.406 14.644 8.229 1.00 97.81 737 PRO A O 1
ATOM 5792 N N . THR A 1 738 ? -19.955 15.787 6.958 1.00 97.25 738 THR A N 1
ATOM 5793 C CA . THR A 1 738 ? -20.112 17.065 7.671 1.00 97.25 738 THR A CA 1
ATOM 5794 C C . THR A 1 738 ? -21.531 17.639 7.607 1.00 97.25 738 THR A C 1
ATOM 5796 O O . THR A 1 738 ? -21.956 18.270 8.574 1.00 97.25 738 THR A O 1
ATOM 5799 N N . MET A 1 739 ? -22.300 17.381 6.540 1.00 96.81 739 MET A N 1
ATOM 5800 C CA . MET A 1 739 ? -23.720 17.770 6.469 1.00 96.81 739 MET A CA 1
ATOM 5801 C C . MET A 1 739 ? -24.617 16.877 7.337 1.00 96.81 739 MET A C 1
ATOM 5803 O O . MET A 1 739 ? -25.651 17.332 7.824 1.00 96.81 739 MET A O 1
ATOM 5807 N N . ARG A 1 740 ? -24.214 15.618 7.547 1.00 97.94 740 ARG A N 1
ATOM 5808 C CA . ARG A 1 740 ? -24.987 14.578 8.246 1.00 97.94 740 ARG A CA 1
ATOM 5809 C C . ARG A 1 740 ? -24.489 14.271 9.660 1.00 97.94 740 ARG A C 1
ATOM 5811 O O . ARG A 1 740 ? -25.026 13.390 10.324 1.00 97.94 740 ARG A O 1
ATOM 5818 N N . ALA A 1 741 ? -23.505 15.017 10.165 1.00 97.94 741 ALA A N 1
ATOM 5819 C CA . ALA A 1 741 ? -22.886 14.795 11.474 1.00 97.94 741 ALA A CA 1
ATOM 5820 C C . ALA A 1 741 ? -23.903 14.732 12.633 1.00 97.94 741 ALA A C 1
ATOM 5822 O O . ALA A 1 741 ? -23.696 13.999 13.595 1.00 97.94 741 ALA A O 1
ATOM 5823 N N . ALA A 1 742 ? -25.033 15.440 12.519 1.00 97.88 742 ALA A N 1
ATOM 5824 C CA . ALA A 1 742 ? -26.115 15.399 13.501 1.00 97.88 742 ALA A CA 1
ATOM 5825 C C . ALA A 1 742 ? -26.785 14.017 13.654 1.00 97.88 742 ALA A C 1
ATOM 5827 O O . ALA A 1 742 ? -27.363 13.747 14.709 1.00 97.88 742 ALA A O 1
ATOM 5828 N N . GLU A 1 743 ? -26.706 13.149 12.642 1.00 98.44 743 GLU A N 1
ATOM 5829 C CA . GLU A 1 743 ? -27.261 11.788 12.642 1.00 98.44 743 GLU A CA 1
ATOM 5830 C C . GLU A 1 743 ? -26.336 10.774 13.342 1.00 98.44 743 GLU A C 1
ATOM 5832 O O . GLU A 1 743 ? -26.809 9.761 13.850 1.00 98.44 743 GLU A O 1
ATOM 5837 N N . LEU A 1 744 ? -25.028 11.053 13.423 1.00 98.38 744 LEU A N 1
ATOM 5838 C CA . LEU A 1 744 ? -24.031 10.156 14.015 1.00 98.38 744 LEU A CA 1
ATOM 5839 C C . LEU A 1 744 ? -24.052 10.277 15.548 1.00 98.38 744 LEU A C 1
ATOM 5841 O O . LEU A 1 744 ? -23.558 11.257 16.110 1.00 98.38 744 LEU A O 1
ATOM 5845 N N . LYS A 1 745 ? -24.627 9.281 16.235 1.00 96.62 745 LYS A N 1
ATOM 5846 C CA . LYS A 1 745 ? -24.822 9.276 17.704 1.00 96.62 745 LYS A CA 1
ATOM 5847 C C . LYS A 1 745 ? -23.914 8.323 18.476 1.00 96.62 745 LYS A C 1
ATOM 5849 O O . LYS A 1 745 ? -23.830 8.411 19.697 1.00 96.62 745 LYS A O 1
ATOM 5854 N N . GLN A 1 746 ? -23.258 7.410 17.777 1.00 98.12 746 GLN A N 1
ATOM 5855 C CA . GLN A 1 746 ? -22.335 6.440 18.344 1.00 98.12 746 GLN A CA 1
ATOM 5856 C C . GLN A 1 746 ? -21.038 7.118 18.809 1.00 98.12 746 GLN A C 1
ATOM 5858 O O . GLN A 1 746 ? -20.660 8.157 18.257 1.00 98.12 746 GLN A O 1
ATOM 5863 N N . PRO A 1 747 ? -20.311 6.505 19.757 1.00 97.88 747 PRO A N 1
ATOM 5864 C CA . PRO A 1 747 ? -18.907 6.796 19.981 1.00 97.88 747 PRO A CA 1
ATOM 5865 C C . PRO A 1 747 ? -18.095 6.766 18.686 1.00 97.88 747 PRO A C 1
ATOM 5867 O O . PRO A 1 747 ? -18.186 5.813 17.904 1.00 97.88 747 PRO A O 1
ATOM 5870 N N . ILE A 1 748 ? -17.271 7.790 18.474 1.00 98.12 748 ILE A N 1
ATOM 5871 C CA . ILE A 1 748 ? -16.374 7.868 17.321 1.00 98.12 748 ILE A CA 1
ATOM 5872 C C . ILE A 1 748 ? -15.026 8.488 17.682 1.00 98.12 748 ILE A C 1
ATOM 5874 O O . ILE A 1 748 ? -14.968 9.520 18.350 1.00 98.12 748 ILE A O 1
ATOM 5878 N N . TYR A 1 749 ? -13.948 7.874 17.195 1.00 97.94 749 TYR A N 1
ATOM 5879 C CA . TYR A 1 749 ? -12.587 8.389 17.315 1.00 97.94 749 TYR A CA 1
ATOM 5880 C C . TYR A 1 749 ? -12.072 8.851 15.946 1.00 97.94 749 TYR A C 1
ATOM 5882 O O . TYR A 1 749 ? -11.988 8.064 15.005 1.00 97.94 749 TYR A O 1
ATOM 5890 N N . ILE A 1 750 ? -11.737 10.135 15.825 1.00 96.19 750 ILE A N 1
ATOM 5891 C CA . ILE A 1 750 ? -11.129 10.731 14.631 1.00 96.19 750 ILE A CA 1
ATOM 5892 C C . ILE A 1 750 ? -9.614 10.851 14.841 1.00 96.19 750 ILE A C 1
ATOM 5894 O O . ILE A 1 750 ? -9.171 11.476 15.804 1.00 96.19 750 ILE A O 1
ATOM 5898 N N . MET A 1 751 ? -8.819 10.272 13.942 1.00 95.38 751 MET A N 1
ATOM 5899 C CA . MET A 1 751 ? -7.351 10.291 13.978 1.00 95.38 751 MET A CA 1
ATOM 5900 C C . MET A 1 751 ? -6.807 10.894 12.676 1.00 95.38 751 MET A C 1
ATOM 5902 O O . MET A 1 751 ? -7.185 10.435 11.603 1.00 95.38 751 MET A O 1
ATOM 5906 N N . HIS A 1 752 ? -5.931 11.902 12.724 1.00 95.62 752 HIS A N 1
ATOM 5907 C CA . HIS A 1 752 ? -5.472 12.587 11.499 1.00 95.62 752 HIS A CA 1
ATOM 5908 C C . HIS A 1 752 ? -4.028 13.103 11.596 1.00 95.62 752 HIS A C 1
ATOM 5910 O O . HIS A 1 752 ? -3.613 13.586 12.650 1.00 95.62 752 HIS A O 1
ATOM 5916 N N . GLY A 1 753 ? -3.276 13.020 10.496 1.00 90.12 753 GLY A N 1
ATOM 5917 C CA . GLY A 1 753 ? -1.946 13.624 10.359 1.00 90.12 753 GLY A CA 1
ATOM 5918 C C . GLY A 1 753 ? -2.003 15.090 9.915 1.00 90.12 753 GLY A C 1
ATOM 5919 O O . GLY A 1 753 ? -2.730 15.432 8.987 1.00 90.12 753 GLY A O 1
ATOM 5920 N N . GLU A 1 754 ? -1.245 15.988 10.547 1.00 86.25 754 GLU A N 1
ATOM 5921 C CA . GLU A 1 754 ? -1.271 17.418 10.175 1.00 86.25 754 GLU A CA 1
ATOM 5922 C C . GLU A 1 754 ? -0.509 17.728 8.875 1.00 86.25 754 GLU A C 1
ATOM 5924 O O . GLU A 1 754 ? -0.695 18.798 8.297 1.00 86.25 754 GLU A O 1
ATOM 5929 N N . GLN A 1 755 ? 0.313 16.793 8.387 1.00 89.38 755 GLN A N 1
ATOM 5930 C CA . GLN A 1 755 ? 1.025 16.892 7.106 1.00 89.38 755 GLN A CA 1
ATOM 5931 C C . GLN A 1 755 ? 0.314 16.104 5.991 1.00 89.38 755 GLN A C 1
ATOM 5933 O O . GLN A 1 755 ? 0.906 15.782 4.961 1.00 89.38 755 GLN A O 1
ATOM 5938 N N . ASP A 1 756 ? -0.962 15.761 6.189 1.00 94.44 756 ASP A N 1
ATOM 5939 C CA . ASP A 1 756 ? -1.770 15.051 5.201 1.00 94.44 756 ASP A CA 1
ATOM 5940 C C . ASP A 1 756 ? -2.088 15.953 3.992 1.00 94.44 756 ASP A C 1
ATOM 5942 O O . ASP A 1 756 ? -2.955 16.831 4.034 1.00 94.44 756 ASP A O 1
ATOM 5946 N N . GLY A 1 757 ? -1.332 15.739 2.911 1.00 90.94 757 GLY A N 1
ATOM 5947 C CA . GLY A 1 757 ? -1.479 16.427 1.627 1.00 90.94 757 GLY A CA 1
ATOM 5948 C C . GLY A 1 757 ? -2.522 15.823 0.679 1.00 90.94 757 GLY A C 1
ATOM 5949 O O . GLY A 1 757 ? -2.678 16.343 -0.423 1.00 90.94 757 GLY A O 1
ATOM 5950 N N . ILE A 1 758 ? -3.215 14.747 1.075 1.00 92.00 758 ILE A N 1
ATOM 5951 C CA . ILE A 1 758 ? -4.255 14.083 0.267 1.00 92.00 758 ILE A CA 1
ATOM 5952 C C . ILE A 1 758 ? -5.647 14.413 0.818 1.00 92.00 758 ILE A C 1
ATOM 5954 O O . ILE A 1 758 ? -6.541 14.794 0.067 1.00 92.00 758 ILE A O 1
ATOM 5958 N N . VAL A 1 759 ? -5.823 14.315 2.138 1.00 95.25 759 VAL A N 1
ATOM 5959 C CA . VAL A 1 759 ? -7.038 14.719 2.854 1.00 95.25 759 VAL A CA 1
ATOM 5960 C C . VAL A 1 759 ? -6.621 15.689 3.950 1.00 95.25 759 VAL A C 1
ATOM 5962 O O . VAL A 1 759 ? -6.142 15.273 5.001 1.00 95.25 759 VAL A O 1
ATOM 5965 N N . SER A 1 760 ? -6.791 16.995 3.730 1.00 94.75 760 SER A N 1
ATOM 5966 C CA . SER A 1 760 ? -6.302 18.002 4.681 1.00 94.75 760 SER A CA 1
ATOM 5967 C C . SER A 1 760 ? -6.900 17.807 6.081 1.00 94.75 760 SER A C 1
ATOM 5969 O O . SER A 1 760 ? -8.112 17.641 6.224 1.00 94.75 760 SER A O 1
ATOM 5971 N N . SER A 1 761 ? -6.082 17.936 7.134 1.00 93.38 761 SER A N 1
ATOM 5972 C CA . SER A 1 761 ? -6.515 17.852 8.546 1.00 93.38 761 SER A CA 1
ATOM 5973 C C . SER A 1 761 ? -7.644 18.827 8.925 1.00 93.38 761 SER A C 1
ATOM 5975 O O . SER A 1 761 ? -8.394 18.612 9.882 1.00 93.38 761 SER A O 1
ATOM 5977 N N . LYS A 1 762 ? -7.850 19.876 8.119 1.00 95.19 762 LYS A N 1
ATOM 5978 C CA . LYS A 1 762 ? -9.019 20.763 8.193 1.00 95.19 762 LYS A CA 1
ATOM 5979 C C . LYS A 1 762 ? -10.350 20.019 8.004 1.00 95.19 762 LYS A C 1
ATOM 5981 O O . LYS A 1 762 ? -11.336 20.452 8.594 1.00 95.19 762 LYS A O 1
ATOM 5986 N N . GLU A 1 763 ? -10.406 18.927 7.236 1.00 96.94 763 GLU A N 1
ATOM 5987 C CA . GLU A 1 763 ? -11.608 18.087 7.109 1.00 96.94 763 GLU A CA 1
ATOM 5988 C C . GLU A 1 763 ? -11.947 17.426 8.455 1.00 96.94 763 GLU A C 1
ATOM 5990 O O . GLU A 1 763 ? -13.054 17.609 8.966 1.00 96.94 763 GLU A O 1
ATOM 5995 N N . ALA A 1 764 ? -10.970 16.800 9.126 1.00 94.62 764 ALA A N 1
ATOM 5996 C CA . ALA A 1 764 ? -11.164 16.286 10.485 1.00 94.62 764 ALA A CA 1
ATOM 5997 C C . ALA A 1 764 ? -11.601 17.381 11.469 1.00 94.62 764 ALA A C 1
ATOM 5999 O O . ALA A 1 764 ? -12.527 17.161 12.251 1.00 94.62 764 ALA A O 1
ATOM 6000 N N . LYS A 1 765 ? -11.011 18.584 11.399 1.00 91.94 765 LYS A N 1
ATOM 6001 C CA . LYS A 1 765 ? -11.448 19.727 12.219 1.00 91.94 765 LYS A CA 1
ATOM 6002 C C . LYS A 1 765 ? -12.918 20.091 11.965 1.00 91.94 765 LYS A C 1
ATOM 6004 O O . LYS A 1 765 ? -13.676 20.227 12.922 1.00 91.94 765 LYS A O 1
ATOM 6009 N N . LEU A 1 766 ? -13.336 20.201 10.700 1.00 96.25 766 LEU A N 1
ATOM 6010 C CA . LEU A 1 766 ? -14.728 20.482 10.327 1.00 96.25 766 LEU A CA 1
ATOM 6011 C C . LEU A 1 766 ? -15.690 19.409 10.855 1.00 96.25 766 LEU A C 1
ATOM 6013 O O . LEU A 1 766 ? -16.763 19.747 11.357 1.00 96.25 766 LEU A O 1
ATOM 6017 N N . MET A 1 767 ? -15.310 18.131 10.777 1.00 97.69 767 MET A N 1
ATOM 6018 C CA . MET A 1 767 ? -16.132 17.029 11.281 1.00 97.69 767 MET A CA 1
ATOM 6019 C C . MET A 1 767 ? -16.226 17.031 12.812 1.00 97.69 767 MET A C 1
ATOM 6021 O O . MET A 1 767 ? -17.318 16.867 13.355 1.00 97.69 767 MET A O 1
ATOM 6025 N N . LEU A 1 768 ? -15.123 17.295 13.518 1.00 93.94 768 LEU A N 1
ATOM 6026 C CA . LEU A 1 768 ? -15.103 17.444 14.977 1.00 93.94 768 LEU A CA 1
ATOM 6027 C C . LEU A 1 768 ? -15.996 18.600 15.449 1.00 93.94 768 LEU A C 1
ATOM 6029 O O . LEU A 1 768 ? -16.809 18.417 16.358 1.00 93.94 768 LEU A O 1
ATOM 6033 N N . ASP A 1 769 ? -15.893 19.763 14.803 1.00 91.75 769 ASP A N 1
ATOM 6034 C CA . ASP A 1 769 ? -16.695 20.951 15.116 1.00 91.75 769 ASP A CA 1
ATOM 6035 C C . ASP A 1 769 ? -18.188 20.764 14.766 1.00 91.75 769 ASP A C 1
ATOM 6037 O O . ASP A 1 769 ? -19.056 21.431 15.339 1.00 91.75 769 ASP A O 1
ATOM 6041 N N . ALA A 1 770 ? -18.522 19.863 13.835 1.00 96.44 770 ALA A N 1
ATOM 6042 C CA . ALA A 1 770 ? -19.898 19.481 13.519 1.00 96.44 770 ALA A CA 1
ATOM 6043 C C . ALA A 1 770 ? -20.464 18.458 14.524 1.00 96.44 770 ALA A C 1
ATOM 6045 O O . ALA A 1 770 ? -21.554 18.663 15.065 1.00 96.44 770 ALA A O 1
ATOM 6046 N N . LEU A 1 771 ? -19.712 17.394 14.824 1.00 93.69 771 LEU A N 1
ATOM 6047 C CA . LEU A 1 771 ? -20.125 16.316 15.726 1.00 93.69 771 LEU A CA 1
ATOM 6048 C C . LEU A 1 771 ? -20.300 16.794 17.172 1.00 93.69 771 LEU A C 1
ATOM 6050 O O . LEU A 1 771 ? -21.336 16.519 17.777 1.00 93.69 771 LEU A O 1
ATOM 6054 N N . ARG A 1 772 ? -19.351 17.573 17.715 1.00 91.38 772 ARG A N 1
ATOM 6055 C CA . ARG A 1 772 ? -19.370 18.041 19.121 1.00 91.38 772 ARG A CA 1
ATOM 6056 C C . ARG A 1 772 ? -20.604 18.870 19.501 1.00 91.38 772 ARG A C 1
ATOM 6058 O O . ARG A 1 772 ? -20.903 19.010 20.680 1.00 91.38 772 ARG A O 1
ATOM 6065 N N . LYS A 1 773 ? -21.351 19.390 18.520 1.00 93.94 773 LYS A N 1
ATOM 6066 C CA . LYS A 1 773 ? -22.632 20.092 18.732 1.00 93.94 773 LYS A CA 1
ATOM 6067 C C . LYS A 1 773 ? -23.797 19.153 19.062 1.00 93.94 773 LYS A C 1
ATOM 6069 O O . LYS A 1 773 ? -24.833 19.620 19.521 1.00 93.94 773 LYS A O 1
ATOM 6074 N N . THR A 1 774 ? -23.679 17.861 18.746 1.00 94.56 774 THR A N 1
ATOM 6075 C CA . THR A 1 774 ? -24.817 16.921 18.704 1.00 94.56 774 THR A CA 1
ATOM 6076 C C . THR A 1 774 ? -24.503 15.498 19.187 1.00 94.56 774 THR A C 1
ATOM 6078 O O . THR A 1 774 ? -25.426 14.681 19.275 1.00 94.56 774 THR A O 1
ATOM 6081 N N . ASN A 1 775 ? -23.238 15.200 19.489 1.00 93.38 775 ASN A N 1
ATOM 6082 C CA . ASN A 1 775 ? -22.744 13.920 19.987 1.00 93.38 775 ASN A CA 1
ATOM 6083 C C . ASN A 1 775 ? -21.677 14.177 21.071 1.00 93.38 775 ASN A C 1
ATOM 6085 O O . ASN A 1 775 ? -20.703 14.895 20.841 1.00 93.38 775 ASN A O 1
ATOM 6089 N N . SER A 1 776 ? -21.882 13.602 22.258 1.00 85.88 776 SER A N 1
ATOM 6090 C CA . SER A 1 776 ? -21.010 13.714 23.438 1.00 85.88 776 SER A CA 1
ATOM 6091 C C . SER A 1 776 ? -19.856 12.704 23.473 1.00 85.88 776 SER A C 1
ATOM 6093 O O . SER A 1 776 ? -19.014 12.780 24.362 1.00 85.88 776 SER A O 1
ATOM 6095 N N . HIS A 1 777 ? -19.804 11.760 22.533 1.00 87.62 777 HIS A N 1
ATOM 6096 C CA . HIS A 1 777 ? -18.875 10.625 22.516 1.00 87.62 777 HIS A CA 1
ATOM 6097 C C . HIS A 1 777 ? -17.868 10.740 21.360 1.00 87.62 777 HIS A C 1
ATOM 6099 O O . HIS A 1 777 ? -17.667 9.808 20.583 1.00 87.62 777 HIS A O 1
ATOM 6105 N N . VAL A 1 778 ? -17.266 11.924 21.217 1.00 85.50 778 VAL A N 1
ATOM 6106 C CA . VAL A 1 778 ? -16.396 12.283 20.088 1.00 85.50 778 VAL A CA 1
ATOM 6107 C C . VAL A 1 778 ? -14.961 12.475 20.572 1.00 85.50 778 VAL A C 1
ATOM 6109 O O . VAL A 1 778 ? -14.653 13.448 21.265 1.00 85.50 778 VAL A O 1
ATOM 6112 N N . TYR A 1 779 ? -14.081 11.570 20.156 1.00 89.12 779 TYR A N 1
ATOM 6113 C CA . TYR A 1 779 ? -12.666 11.518 20.518 1.00 89.12 779 TYR A CA 1
ATOM 6114 C C . TYR A 1 779 ? -11.806 11.974 19.330 1.00 89.12 779 TYR A C 1
ATOM 6116 O O . TYR A 1 779 ? -12.202 11.818 18.171 1.00 89.12 779 TYR A O 1
ATOM 6124 N N . SER A 1 780 ? -10.640 12.573 19.592 1.00 84.38 780 SER A N 1
ATOM 6125 C CA . SER A 1 780 ? -9.805 13.184 18.545 1.00 84.38 780 SER A CA 1
ATOM 6126 C C . SER A 1 780 ? -8.312 13.089 18.834 1.00 84.38 780 SER A C 1
ATOM 6128 O O . SER A 1 780 ? -7.883 13.544 19.894 1.00 84.38 780 SER A O 1
ATOM 6130 N N . ARG A 1 781 ? -7.527 12.594 17.872 1.00 84.50 781 ARG A N 1
ATOM 6131 C CA . ARG A 1 781 ? -6.062 12.529 17.931 1.00 84.50 781 ARG A CA 1
ATOM 6132 C C . ARG A 1 781 ? -5.457 13.181 16.689 1.00 84.50 781 ARG A C 1
ATOM 6134 O O . ARG A 1 781 ? -5.809 12.833 15.564 1.00 84.50 781 ARG A O 1
ATOM 6141 N N . SER A 1 782 ? -4.541 14.114 16.914 1.00 80.00 782 SER A N 1
ATOM 6142 C CA . SER A 1 782 ? -3.742 14.770 15.877 1.00 80.00 782 SER A CA 1
ATOM 6143 C C . SER A 1 782 ? -2.299 14.265 15.949 1.00 80.00 782 SER A C 1
ATOM 6145 O O . SER A 1 782 ? -1.787 13.993 17.041 1.00 80.00 782 SER A O 1
ATOM 6147 N N . PHE A 1 783 ? -1.664 14.113 14.789 1.00 81.00 783 PHE A N 1
ATOM 6148 C CA . PHE A 1 783 ? -0.294 13.631 14.636 1.00 81.00 783 PHE A CA 1
ATOM 6149 C C . PHE A 1 783 ? 0.522 14.665 13.831 1.00 81.00 783 PHE A C 1
ATOM 6151 O O . PHE A 1 783 ? 0.455 14.672 12.600 1.00 81.00 783 PHE A O 1
ATOM 6158 N N . PRO A 1 784 ? 1.300 15.555 14.487 1.00 76.25 784 PRO A N 1
ATOM 6159 C CA . PRO A 1 784 ? 1.906 16.734 13.845 1.00 76.25 784 PRO A CA 1
ATOM 6160 C C . PRO A 1 784 ? 2.888 16.470 12.692 1.00 76.25 784 PRO A C 1
ATOM 6162 O O . PRO A 1 784 ? 3.191 17.383 11.926 1.00 76.25 784 PRO A O 1
ATOM 6165 N N . ARG A 1 785 ? 3.420 15.245 12.592 1.00 77.38 785 ARG A N 1
ATOM 6166 C CA . ARG A 1 785 ? 4.398 14.829 11.569 1.00 77.38 785 ARG A CA 1
ATOM 6167 C C . ARG A 1 785 ? 3.900 13.728 10.633 1.00 77.38 785 ARG A C 1
ATOM 6169 O O . ARG A 1 785 ? 4.631 13.356 9.727 1.00 77.38 785 ARG A O 1
ATOM 6176 N N . ALA A 1 786 ? 2.700 13.191 10.854 1.00 80.44 786 ALA A N 1
ATOM 6177 C CA . ALA A 1 786 ? 2.157 12.165 9.973 1.00 80.44 786 ALA A CA 1
ATOM 6178 C C . ALA A 1 786 ? 1.561 12.808 8.713 1.00 80.44 786 ALA A C 1
ATOM 6180 O O . ALA A 1 786 ? 0.877 13.836 8.799 1.00 80.44 786 ALA A O 1
ATOM 6181 N N . SER A 1 787 ? 1.808 12.185 7.562 1.00 90.69 787 SER A N 1
ATOM 6182 C CA . SER A 1 787 ? 1.133 12.490 6.299 1.00 90.69 787 SER A CA 1
ATOM 6183 C C . SER A 1 787 ? -0.051 11.534 6.085 1.00 90.69 787 SER A C 1
ATOM 6185 O O . SER A 1 787 ? -0.507 10.884 7.026 1.00 90.69 787 SER A O 1
ATOM 6187 N N . HIS A 1 788 ? -0.574 11.429 4.859 1.00 93.62 788 HIS A N 1
ATOM 6188 C CA . HIS A 1 788 ? -1.640 10.466 4.555 1.00 93.62 788 HIS A CA 1
ATOM 6189 C C . HIS A 1 788 ? -1.180 9.014 4.774 1.00 93.62 788 HIS A C 1
ATOM 6191 O O . HIS A 1 788 ? -1.884 8.201 5.378 1.00 93.62 788 HIS A O 1
ATOM 6197 N N . SER A 1 789 ? 0.036 8.707 4.311 1.00 84.50 789 SER A N 1
ATOM 6198 C CA . SER A 1 789 ? 0.585 7.346 4.247 1.00 84.50 789 SER A CA 1
ATOM 6199 C C . SER A 1 789 ? 1.844 7.160 5.091 1.00 84.50 789 SER A C 1
ATOM 6201 O O . SER A 1 789 ? 2.155 6.033 5.475 1.00 84.50 789 SER A O 1
ATOM 6203 N N . GLU A 1 790 ? 2.559 8.240 5.415 1.00 80.75 790 GLU A N 1
ATOM 6204 C CA . GLU A 1 790 ? 3.799 8.185 6.189 1.00 80.75 790 GLU A CA 1
ATOM 6205 C C . GLU A 1 790 ? 3.509 8.495 7.655 1.00 80.75 790 GLU A C 1
ATOM 6207 O O . GLU A 1 790 ? 3.162 9.615 8.031 1.00 80.75 790 GLU A O 1
ATOM 6212 N N . TRP A 1 791 ? 3.644 7.464 8.480 1.00 81.50 791 TRP A N 1
ATOM 6213 C CA . TRP A 1 791 ? 3.428 7.503 9.919 1.00 81.50 791 TRP A CA 1
ATOM 6214 C C . TRP A 1 791 ? 4.683 6.949 10.584 1.00 81.50 791 TRP A C 1
ATOM 6216 O O . TRP A 1 791 ? 5.192 5.913 10.145 1.00 81.50 791 TRP A O 1
ATOM 6226 N N . SER A 1 792 ? 5.194 7.600 11.632 1.00 75.81 792 SER A N 1
ATOM 6227 C CA . SER A 1 792 ? 6.348 7.043 12.342 1.00 75.81 792 SER A CA 1
ATOM 6228 C C . SER A 1 792 ? 5.971 5.746 13.069 1.00 75.81 792 SER A C 1
ATOM 6230 O O . SER A 1 792 ? 4.797 5.491 13.353 1.00 75.81 792 SER A O 1
ATOM 6232 N N . TYR A 1 793 ? 6.971 4.919 13.385 1.00 77.88 793 TYR A N 1
ATOM 6233 C CA . TYR A 1 793 ? 6.770 3.712 14.192 1.00 77.88 793 TYR A CA 1
ATOM 6234 C C . TYR A 1 793 ? 6.058 4.039 15.517 1.00 77.88 793 TYR A C 1
ATOM 6236 O O . TYR A 1 793 ? 5.085 3.372 15.867 1.00 77.88 793 TYR A O 1
ATOM 6244 N N . ASP A 1 794 ? 6.476 5.109 16.201 1.00 73.12 794 ASP A N 1
ATOM 6245 C CA . ASP A 1 794 ? 5.883 5.518 17.476 1.00 73.12 794 ASP A CA 1
ATOM 6246 C C . ASP A 1 794 ? 4.423 5.988 17.282 1.00 73.12 794 ASP A C 1
ATOM 6248 O O . ASP A 1 794 ? 3.534 5.542 18.008 1.00 73.12 794 ASP A O 1
ATOM 6252 N N . ASP A 1 795 ? 4.128 6.784 16.240 1.00 79.25 795 ASP A N 1
ATOM 6253 C CA . ASP A 1 795 ? 2.751 7.203 15.911 1.00 79.25 795 ASP A CA 1
ATOM 6254 C C . ASP A 1 795 ? 1.836 5.998 15.615 1.00 79.25 795 ASP A C 1
ATOM 6256 O O . ASP A 1 795 ? 0.667 5.982 16.006 1.00 79.25 795 ASP A O 1
ATOM 6260 N N . ARG A 1 796 ? 2.366 4.959 14.952 1.00 82.62 796 ARG A N 1
ATOM 6261 C CA . ARG A 1 796 ? 1.647 3.710 14.641 1.00 82.62 796 ARG A CA 1
ATOM 6262 C C . ARG A 1 796 ? 1.378 2.869 15.889 1.00 82.62 796 ARG A C 1
ATOM 6264 O O . ARG A 1 796 ? 0.280 2.326 16.017 1.00 82.62 796 ARG A O 1
ATOM 6271 N N . VAL A 1 797 ? 2.335 2.784 16.817 1.00 78.62 797 VAL A N 1
ATOM 6272 C CA . VAL A 1 797 ? 2.154 2.113 18.117 1.00 78.62 797 VAL A CA 1
ATOM 6273 C C . VAL A 1 797 ? 1.048 2.801 18.921 1.00 78.62 797 VAL A C 1
ATOM 6275 O O . VAL A 1 797 ? 0.145 2.130 19.423 1.00 78.62 797 VAL A O 1
ATOM 6278 N N . VAL A 1 798 ? 1.065 4.136 18.972 1.00 77.12 798 VAL A N 1
ATOM 6279 C CA . VAL A 1 798 ? 0.028 4.954 19.623 1.00 77.12 798 VAL A CA 1
ATOM 6280 C C . VAL A 1 798 ? -1.333 4.728 18.978 1.00 77.12 798 VAL A C 1
ATOM 6282 O O . VAL A 1 798 ? -2.286 4.400 19.679 1.00 77.12 798 VAL A O 1
ATOM 6285 N N . GLN A 1 799 ? -1.418 4.830 17.648 1.00 86.38 799 GLN A N 1
ATOM 6286 C CA . GLN A 1 799 ? -2.643 4.591 16.883 1.00 86.38 799 GLN A CA 1
ATOM 6287 C C . GLN A 1 799 ? -3.250 3.218 17.207 1.00 86.38 799 GLN A C 1
ATOM 6289 O O . GLN A 1 799 ? -4.441 3.130 17.492 1.00 86.38 799 GLN A O 1
ATOM 6294 N N . PHE A 1 800 ? -2.447 2.150 17.228 1.00 89.19 800 PHE A N 1
ATOM 6295 C CA . PHE A 1 800 ? -2.926 0.804 17.560 1.00 89.19 800 PHE A CA 1
ATOM 6296 C C . PHE A 1 800 ? -3.459 0.729 18.998 1.00 89.19 800 PHE A C 1
ATOM 6298 O O . PHE A 1 800 ? -4.579 0.262 19.216 1.00 89.19 800 PHE A O 1
ATOM 6305 N N . ASN A 1 801 ? -2.691 1.212 19.978 1.00 80.69 801 ASN A N 1
ATOM 6306 C CA . ASN A 1 801 ? -3.078 1.163 21.390 1.00 80.69 801 ASN A CA 1
ATOM 6307 C C . ASN A 1 801 ? -4.350 1.986 21.665 1.00 80.69 801 ASN A C 1
ATOM 6309 O O . ASN A 1 801 ? -5.272 1.489 22.311 1.00 80.69 801 ASN A O 1
ATOM 6313 N N . GLU A 1 802 ? -4.440 3.201 21.119 1.00 82.62 802 GLU A N 1
ATOM 6314 C CA . GLU A 1 802 ? -5.611 4.075 21.244 1.00 82.62 802 GLU A CA 1
ATOM 6315 C C . GLU A 1 802 ? -6.858 3.487 20.547 1.00 82.62 802 GLU A C 1
ATOM 6317 O O . GLU A 1 802 ? -7.958 3.572 21.096 1.00 82.62 802 GLU A O 1
ATOM 6322 N N . ILE A 1 803 ? -6.702 2.810 19.397 1.00 92.12 803 ILE A N 1
ATOM 6323 C CA . ILE A 1 803 ? -7.784 2.039 18.753 1.00 92.12 803 ILE A CA 1
ATOM 6324 C C . ILE A 1 803 ? -8.271 0.912 19.673 1.00 92.12 803 ILE A C 1
ATOM 6326 O O . ILE A 1 803 ? -9.476 0.779 19.888 1.00 92.12 803 ILE A O 1
ATOM 6330 N N . ALA A 1 804 ? -7.368 0.097 20.230 1.00 85.31 804 ALA A N 1
ATOM 6331 C CA . ALA A 1 804 ? -7.760 -1.012 21.103 1.00 85.31 804 ALA A CA 1
ATOM 6332 C C . ALA A 1 804 ? -8.443 -0.540 22.392 1.00 85.31 804 ALA A C 1
ATOM 6334 O O . ALA A 1 804 ? -9.426 -1.161 22.795 1.00 85.31 804 ALA A O 1
ATOM 6335 N N . ALA A 1 805 ? -7.966 0.545 23.006 1.00 79.31 805 ALA A N 1
ATOM 6336 C CA . ALA A 1 805 ? -8.577 1.152 24.188 1.00 79.31 805 ALA A CA 1
ATOM 6337 C C . ALA A 1 805 ? -10.015 1.620 23.902 1.00 79.31 805 ALA A C 1
ATOM 6339 O O . ALA A 1 805 ? -10.962 1.220 24.580 1.00 79.31 805 ALA A O 1
ATOM 6340 N N . PHE A 1 806 ? -10.200 2.389 22.826 1.00 85.38 806 PHE A N 1
ATOM 6341 C CA . PHE A 1 806 ? -11.511 2.876 22.395 1.00 85.38 806 PHE A CA 1
ATOM 6342 C C . PHE A 1 806 ? -12.486 1.730 22.065 1.00 85.38 806 PHE A C 1
ATOM 6344 O O . PHE A 1 806 ? -13.635 1.729 22.515 1.00 85.38 806 PHE A O 1
ATOM 6351 N N . LEU A 1 807 ? -12.032 0.709 21.329 1.00 90.88 807 LEU A N 1
ATOM 6352 C CA . LEU A 1 807 ? -12.848 -0.471 21.029 1.00 90.88 807 LEU A CA 1
ATOM 6353 C C . LEU A 1 807 ? -13.180 -1.275 22.294 1.00 90.88 807 LEU A C 1
ATOM 6355 O O . LEU A 1 807 ? -14.322 -1.690 22.457 1.00 90.88 807 LEU A O 1
ATOM 6359 N N . SER A 1 808 ? -12.223 -1.444 23.212 1.00 85.00 808 SER A N 1
ATOM 6360 C CA . SER A 1 808 ? -12.421 -2.114 24.507 1.00 85.00 808 SER A CA 1
ATOM 6361 C C . SER A 1 808 ? -13.508 -1.422 25.333 1.00 85.00 808 SER A C 1
ATOM 6363 O O . SER A 1 808 ? -14.427 -2.076 25.828 1.00 85.00 808 SER A O 1
ATOM 6365 N N . GLN A 1 809 ? -13.464 -0.088 25.407 1.00 83.44 809 GLN A N 1
ATOM 6366 C CA . GLN A 1 809 ? -14.447 0.723 26.122 1.00 83.44 809 GLN A CA 1
ATOM 6367 C C . GLN A 1 809 ? -15.860 0.616 25.524 1.00 83.44 809 GLN A C 1
ATOM 6369 O O . GLN A 1 809 ? -16.834 0.517 26.271 1.00 83.44 809 GLN A O 1
ATOM 6374 N N . HIS A 1 810 ? -15.992 0.647 24.194 1.00 88.06 810 HIS A N 1
ATOM 6375 C CA . HIS A 1 810 ? -17.296 0.760 23.526 1.00 88.06 810 HIS A CA 1
ATOM 6376 C C . HIS A 1 810 ? -17.867 -0.558 22.975 1.00 88.06 810 HIS A C 1
ATOM 6378 O O . HIS A 1 810 ? -19.031 -0.591 22.578 1.00 88.06 810 HIS A O 1
ATOM 6384 N N . LEU A 1 811 ? -17.091 -1.646 22.994 1.00 91.00 811 LEU A N 1
ATOM 6385 C CA . LEU A 1 811 ? -17.526 -3.011 22.670 1.00 91.00 811 LEU A CA 1
ATOM 6386 C C . LEU A 1 811 ? -17.462 -3.957 23.885 1.00 91.00 811 LEU A C 1
ATOM 6388 O O . LEU A 1 811 ? -17.502 -5.180 23.721 1.00 91.00 811 LEU A O 1
ATOM 6392 N N . ALA A 1 812 ? -17.362 -3.421 25.105 1.00 80.38 812 ALA A N 1
ATOM 6393 C CA . ALA A 1 812 ? -17.401 -4.214 26.330 1.00 80.38 812 ALA A CA 1
ATOM 6394 C C . ALA A 1 812 ? -18.693 -5.065 26.414 1.00 80.38 812 ALA A C 1
ATOM 6396 O O . ALA A 1 812 ? -19.766 -4.591 26.029 1.00 80.38 812 ALA A O 1
ATOM 6397 N N . PRO A 1 813 ? -18.640 -6.308 26.936 1.00 71.00 813 PRO A N 1
ATOM 6398 C CA . PRO A 1 813 ? -19.844 -7.097 27.183 1.00 71.00 813 PRO A CA 1
ATOM 6399 C C . PRO A 1 813 ? -20.792 -6.358 28.133 1.00 71.00 813 PRO A C 1
ATOM 6401 O O . PRO A 1 813 ? -20.399 -5.969 29.234 1.00 71.00 813 PRO A O 1
ATOM 6404 N N . THR A 1 814 ? -22.053 -6.186 27.740 1.00 59.00 814 THR A N 1
ATOM 6405 C CA . THR A 1 814 ? -23.067 -5.619 28.632 1.00 59.00 814 THR A CA 1
ATOM 6406 C C . THR A 1 814 ? -23.365 -6.605 29.762 1.00 59.00 814 THR A C 1
ATOM 6408 O O . THR A 1 814 ? -23.653 -7.779 29.528 1.00 59.00 814 THR A O 1
ATOM 6411 N N . ALA A 1 815 ? -23.326 -6.128 31.010 1.00 43.25 815 ALA A N 1
ATOM 6412 C CA . ALA A 1 815 ? -23.408 -6.971 32.211 1.00 43.25 815 ALA A CA 1
ATOM 6413 C C . ALA A 1 815 ? -24.725 -7.769 32.374 1.00 43.25 815 ALA A C 1
ATOM 6415 O O . ALA A 1 815 ? -24.810 -8.626 33.247 1.00 43.25 815 ALA A O 1
ATOM 6416 N N . ASN A 1 816 ? -25.726 -7.523 31.518 1.00 36.28 816 ASN A N 1
ATOM 6417 C CA . ASN A 1 816 ? -27.044 -8.167 31.533 1.00 36.28 816 ASN A CA 1
ATOM 6418 C C . ASN A 1 816 ? -27.289 -9.129 30.348 1.00 36.28 816 ASN A C 1
ATOM 6420 O O . ASN A 1 816 ? -28.421 -9.550 30.137 1.00 36.28 816 ASN A O 1
ATOM 6424 N N . ALA A 1 817 ? -26.266 -9.501 29.567 1.00 37.56 817 ALA A N 1
ATOM 6425 C CA . ALA A 1 817 ? -26.412 -10.463 28.461 1.00 37.56 817 ALA A CA 1
ATOM 6426 C C . ALA A 1 817 ? -26.452 -11.948 28.905 1.00 37.56 817 ALA A C 1
ATOM 6428 O O . ALA A 1 817 ? -26.414 -12.852 28.070 1.00 37.56 817 ALA A O 1
ATOM 6429 N N . ALA A 1 818 ? -26.533 -12.221 30.211 1.00 38.34 818 ALA A N 1
ATOM 6430 C CA . ALA A 1 818 ? -26.760 -13.560 30.740 1.00 38.34 818 ALA A CA 1
ATOM 6431 C C . ALA A 1 818 ? -28.269 -13.842 30.875 1.00 38.34 818 ALA A C 1
ATOM 6433 O O . ALA A 1 818 ? -28.968 -13.150 31.607 1.00 38.34 818 ALA A O 1
ATOM 6434 N N . ALA A 1 819 ? -28.722 -14.918 30.222 1.00 39.69 819 ALA A N 1
ATOM 6435 C CA . ALA A 1 819 ? -30.053 -15.529 30.333 1.00 39.69 819 ALA A CA 1
ATOM 6436 C C . ALA A 1 819 ? -31.266 -14.781 29.727 1.00 39.69 819 ALA A C 1
ATOM 6438 O O . ALA A 1 819 ? -32.187 -14.391 30.439 1.00 39.69 819 ALA A O 1
ATOM 6439 N N . THR A 1 820 ? -31.377 -14.828 28.393 1.00 28.83 820 THR A N 1
ATOM 6440 C CA . THR A 1 820 ? -32.678 -15.102 27.746 1.00 28.83 820 THR A CA 1
ATOM 6441 C C . THR A 1 820 ? -32.472 -16.125 26.621 1.00 28.83 820 THR A C 1
ATOM 6443 O O . THR A 1 820 ? -31.788 -15.806 25.647 1.00 28.83 820 THR A O 1
ATOM 6446 N N . PRO A 1 821 ? -33.010 -17.358 26.713 1.00 35.09 821 PRO A N 1
ATOM 6447 C CA . PRO A 1 821 ? -32.983 -18.303 25.598 1.00 35.09 821 PRO A CA 1
ATOM 6448 C C . PRO A 1 821 ? -33.763 -17.751 24.391 1.00 35.09 821 PRO A C 1
ATOM 6450 O O . PRO A 1 821 ? -34.747 -17.035 24.593 1.00 35.09 821 PRO A O 1
ATOM 6453 N N . PRO A 1 822 ? -33.398 -18.100 23.142 1.00 35.12 822 PRO A N 1
ATOM 6454 C CA . PRO A 1 822 ? -34.215 -17.760 21.983 1.00 35.12 822 PRO A CA 1
ATOM 6455 C C . PRO A 1 822 ? -35.626 -18.330 22.148 1.00 35.12 822 PRO A C 1
ATOM 6457 O O . PRO A 1 822 ? -35.780 -19.498 22.510 1.00 35.12 822 PRO A O 1
ATOM 6460 N N . ALA A 1 823 ? -36.648 -17.521 21.861 1.00 34.53 823 ALA A N 1
ATOM 6461 C CA . ALA A 1 823 ? -38.030 -17.983 21.887 1.00 34.53 823 ALA A CA 1
ATOM 6462 C C . ALA A 1 823 ? -38.194 -19.195 20.956 1.00 34.53 823 ALA A C 1
ATOM 6464 O O . ALA A 1 823 ? -37.829 -19.151 19.777 1.00 34.53 823 ALA A O 1
ATOM 6465 N N . THR A 1 824 ? -38.729 -20.288 21.497 1.00 35.25 824 THR A N 1
ATOM 6466 C CA . THR A 1 824 ? -39.000 -21.512 20.748 1.00 35.25 824 THR A CA 1
ATOM 6467 C C . THR A 1 824 ? -39.947 -21.223 19.585 1.00 35.25 824 THR A C 1
ATOM 6469 O O . THR A 1 824 ? -40.969 -20.554 19.746 1.00 35.25 824 THR A O 1
ATOM 6472 N N . LYS A 1 825 ? -39.620 -21.744 18.394 1.00 39.62 825 LYS A N 1
ATOM 6473 C CA . LYS A 1 825 ? -40.543 -21.718 17.250 1.00 39.62 825 LYS A CA 1
ATOM 6474 C C . LYS A 1 825 ? -41.869 -22.380 17.655 1.00 39.62 825 LYS A C 1
ATOM 6476 O O . LYS A 1 825 ? -41.818 -23.431 18.297 1.00 39.62 825 LYS A O 1
ATOM 6481 N N . PRO A 1 826 ? -43.032 -21.842 17.244 1.00 32.97 826 PRO A N 1
ATOM 6482 C CA . PRO A 1 826 ? -44.295 -22.536 17.439 1.00 32.97 826 PRO A CA 1
ATOM 6483 C C . PRO A 1 826 ? -44.275 -23.859 16.665 1.00 32.97 826 PRO A C 1
ATOM 6485 O O . PRO A 1 826 ? -43.994 -23.897 15.466 1.00 32.97 826 PRO A O 1
ATOM 6488 N N . SER A 1 827 ? -44.558 -24.948 17.372 1.00 34.88 827 SER A N 1
ATOM 6489 C CA . SER A 1 827 ? -44.704 -26.286 16.813 1.00 34.88 827 SER A CA 1
ATOM 6490 C C . SER A 1 827 ? -45.996 -26.381 16.002 1.00 34.88 827 SER A C 1
ATOM 6492 O O . SER A 1 827 ? -47.085 -26.409 16.572 1.00 34.88 827 SER A O 1
ATOM 6494 N N . GLY A 1 828 ? -45.878 -26.453 14.677 1.00 33.00 828 GLY A N 1
ATOM 6495 C CA . GLY A 1 828 ? -46.970 -26.920 13.826 1.00 33.00 828 GLY A CA 1
ATOM 6496 C C . GLY A 1 828 ? -47.024 -28.445 13.854 1.00 33.00 828 GLY A C 1
ATOM 6497 O O . GLY A 1 828 ? -46.144 -29.089 13.286 1.00 33.00 828 GLY A O 1
ATOM 6498 N N . GLU A 1 829 ? -48.029 -29.017 14.518 1.00 32.09 829 GLU A N 1
ATOM 6499 C CA . GLU A 1 829 ? -48.323 -30.452 14.425 1.00 32.09 829 GLU A CA 1
ATOM 6500 C C . GLU A 1 829 ? -48.978 -30.814 13.076 1.00 32.09 829 GLU A C 1
ATOM 6502 O O . GLU A 1 829 ? -49.630 -29.967 12.457 1.00 32.09 829 GLU A O 1
ATOM 6507 N N . PRO A 1 830 ? -48.816 -32.062 12.595 1.00 44.34 830 PRO A N 1
ATOM 6508 C CA . PRO A 1 830 ? -49.294 -32.474 11.283 1.00 44.34 830 PRO A CA 1
ATOM 6509 C C . PRO A 1 830 ? -50.684 -33.129 11.316 1.00 44.34 830 PRO A C 1
ATOM 6511 O O . PRO A 1 830 ? -50.953 -34.032 12.104 1.00 44.34 830 PRO A O 1
ATOM 6514 N N . ALA A 1 831 ? -51.509 -32.791 10.326 1.00 33.25 831 ALA A N 1
ATOM 6515 C CA . ALA A 1 831 ? -52.522 -33.689 9.772 1.00 33.25 831 ALA A CA 1
ATOM 6516 C C . ALA A 1 831 ? -52.165 -33.905 8.286 1.00 33.25 831 ALA A C 1
ATOM 6518 O O . ALA A 1 831 ? -51.842 -32.944 7.596 1.00 33.25 831 ALA A O 1
ATOM 6519 N N . GLY A 1 832 ? -52.132 -35.108 7.710 1.00 30.58 832 GLY A N 1
ATOM 6520 C CA . GLY A 1 832 ? -52.711 -36.380 8.150 1.00 30.58 832 GLY A CA 1
ATOM 6521 C C . GLY A 1 832 ? -53.800 -36.792 7.155 1.00 30.58 832 GLY A C 1
ATOM 6522 O O . GLY A 1 832 ? -54.956 -36.440 7.351 1.00 30.58 832 GLY A O 1
ATOM 6523 N N . GLY A 1 833 ? -53.437 -37.478 6.060 1.00 28.58 833 GLY A N 1
ATOM 6524 C CA . GLY A 1 833 ? -54.366 -37.693 4.935 1.00 28.58 833 GLY A CA 1
ATOM 6525 C C . GLY A 1 833 ? -53.820 -38.532 3.772 1.00 28.58 833 GLY A C 1
ATOM 6526 O O . GLY A 1 833 ? -53.582 -38.024 2.687 1.00 28.58 833 GLY A O 1
ATOM 6527 N N . ASN A 1 834 ? -53.617 -39.820 4.036 1.00 33.03 834 ASN A N 1
ATOM 6528 C CA . ASN A 1 834 ? -53.274 -40.924 3.128 1.00 33.03 834 ASN A CA 1
ATOM 6529 C C . ASN A 1 834 ? -53.655 -40.857 1.619 1.00 33.03 834 ASN A C 1
ATOM 6531 O O . ASN A 1 834 ? -54.833 -40.802 1.275 1.00 33.03 834 ASN A O 1
ATOM 6535 N N . SER A 1 835 ? -52.663 -41.260 0.798 1.00 31.39 835 SER A N 1
ATOM 6536 C CA . SER A 1 835 ? -52.734 -42.344 -0.226 1.00 31.39 835 SER A CA 1
ATOM 6537 C C . SER A 1 835 ? -53.338 -42.029 -1.615 1.00 31.39 835 SER A C 1
ATOM 6539 O O . SER A 1 835 ? -54.120 -41.100 -1.736 1.00 31.39 835 SER A O 1
ATOM 6541 N N . THR A 1 836 ? -53.024 -42.724 -2.725 1.00 32.00 836 THR A N 1
ATOM 6542 C CA . THR A 1 836 ? -52.247 -43.959 -3.037 1.00 32.00 836 THR A CA 1
ATOM 6543 C C . THR A 1 836 ? -51.481 -43.793 -4.377 1.00 32.00 836 THR A C 1
ATOM 6545 O O . THR A 1 836 ? -51.841 -42.932 -5.172 1.00 32.00 836 THR A O 1
ATOM 6548 N N . GLY A 1 837 ? -50.506 -44.669 -4.695 1.00 27.98 837 GLY A N 1
ATOM 6549 C CA . GLY A 1 837 ? -50.216 -45.019 -6.107 1.00 27.98 837 GLY A CA 1
ATOM 6550 C C . GLY A 1 837 ? -48.784 -44.860 -6.649 1.00 27.98 837 GLY A C 1
ATOM 6551 O O . GLY A 1 837 ? -48.525 -44.006 -7.490 1.00 27.98 837 GLY A O 1
ATOM 6552 N N . THR A 1 838 ? -47.876 -45.759 -6.271 1.00 30.11 838 THR A N 1
ATOM 6553 C CA . THR A 1 838 ? -46.772 -46.236 -7.141 1.00 30.11 838 THR A CA 1
ATOM 6554 C C . THR A 1 838 ? -47.272 -47.373 -8.058 1.00 30.11 838 THR A C 1
ATOM 6556 O O . THR A 1 838 ? -48.335 -47.925 -7.764 1.00 30.11 838 THR A O 1
ATOM 6559 N N . PRO A 1 839 ? -46.508 -47.857 -9.068 1.00 50.75 839 PRO A N 1
ATOM 6560 C CA . PRO A 1 839 ? -45.332 -47.279 -9.747 1.00 50.75 839 PRO A CA 1
ATOM 6561 C C . PRO A 1 839 ? -45.419 -47.326 -11.300 1.00 50.75 839 PRO A C 1
ATOM 6563 O O . PRO A 1 839 ? -46.186 -48.101 -11.863 1.00 50.75 839 PRO A O 1
ATOM 6566 N N . ALA A 1 840 ? -44.525 -46.617 -12.003 1.00 27.61 840 ALA A N 1
ATOM 6567 C CA . ALA A 1 840 ? -44.065 -47.011 -13.346 1.00 27.61 840 ALA A CA 1
ATOM 6568 C C . ALA A 1 840 ? -42.666 -46.440 -13.651 1.00 27.61 840 ALA A C 1
ATOM 6570 O O . ALA A 1 840 ? -42.345 -45.319 -13.265 1.00 27.61 840 ALA A O 1
ATOM 6571 N N . THR A 1 841 ? -41.834 -47.233 -14.325 1.00 34.56 841 THR A N 1
ATOM 6572 C CA . THR A 1 841 ? -40.419 -46.971 -14.654 1.00 34.56 841 THR A CA 1
ATOM 6573 C C . THR A 1 841 ? -40.195 -46.697 -16.142 1.00 34.56 841 THR A C 1
ATOM 6575 O O . THR A 1 841 ? -40.888 -47.305 -16.950 1.00 34.56 841 THR A O 1
ATOM 6578 N N . ALA A 1 842 ? -39.106 -45.973 -16.453 1.00 35.72 842 ALA A N 1
ATOM 6579 C CA . ALA A 1 842 ? -38.386 -45.922 -17.744 1.00 35.72 842 ALA A CA 1
ATOM 6580 C C . ALA A 1 842 ? -39.160 -45.328 -18.950 1.00 35.72 842 ALA A C 1
ATOM 6582 O O . ALA A 1 842 ? -40.324 -45.631 -19.180 1.00 35.72 842 ALA A O 1
ATOM 6583 N N . HIS A 1 843 ? -38.562 -44.460 -19.767 1.00 38.88 843 HIS A N 1
ATOM 6584 C CA . HIS A 1 843 ? -37.179 -44.486 -20.268 1.00 38.88 843 HIS A CA 1
ATOM 6585 C C . HIS A 1 843 ? -36.448 -43.139 -20.218 1.00 38.88 843 HIS A C 1
ATOM 6587 O O . HIS A 1 843 ? -37.134 -42.095 -20.194 1.00 38.88 843 HIS A O 1
#

Nearest PDB structures (foldseek):
  4hxg-assembly2_L  TM=7.437E-01  e=1.025E-28  Pyrococcus horikoshii OT3
  4hxg-assembly1_D  TM=7.439E-01  e=1.133E-28  Pyrococcus horikoshii OT3
  2xe4-assembly1_A  TM=6.594E-01  e=5.510E-26  Leishmania major
  5uzw-assembly4_D  TM=6.699E-01  e=2.060E-24  Gypsophila vaccaria
  4bp9-assembly6_F  TM=5.866E-01  e=4.005E-23  Trypanosoma brucei